Protein 6SXH (pdb70)

Radius of gyration: 32.78 Å; Cα contacts (8 Å, |Δi|>4): 1209; chains: 1; bounding box: 62×81×100 Å

Solvent-accessible surface area: 37654 Å² total; per-residue (Å²): 164,140,82,38,130,130,6,42,82,36,0,72,112,1,49,83,48,32,101,47,22,131,119,48,55,87,103,82,4,67,81,28,12,67,81,0,79,68,49,38,192,158,62,62,72,29,99,90,0,8,20,57,0,0,3,0,0,7,5,6,0,53,104,102,39,64,72,97,2,88,80,17,8,1,4,0,0,5,0,0,11,70,15,58,0,0,12,1,92,35,10,5,26,28,29,11,2,7,0,3,0,0,1,0,7,1,5,52,37,91,6,0,10,1,1,6,23,23,40,65,8,0,71,54,7,42,117,87,3,12,53,0,0,97,6,0,48,4,73,14,1,14,0,18,67,140,39,86,87,93,76,9,108,87,32,5,139,18,30,0,2,1,0,5,7,25,17,0,0,54,0,36,0,95,10,8,67,13,87,68,70,84,111,59,21,16,85,83,22,9,1,0,0,1,25,24,0,0,3,4,1,1,77,54,8,100,47,71,4,84,27,56,20,117,21,92,91,23,64,137,25,20,90,60,2,19,52,2,0,130,85,9,137,129,130,1,6,131,47,28,180,141,38,100,45,18,47,16,33,80,49,0,48,59,84,0,39,87,84,36,62,62,101,71,1,21,55,24,112,16,7,73,19,28,30,23,0,35,23,2,0,68,0,28,79,14,29,102,94,110,80,34,0,43,62,48,127,36,86,6,32,16,17,36,165,195,76,56,166,47,56,108,57,116,40,38,78,29,13,19,1,30,8,0,9,17,38,48,74,20,152,34,72,122,109,103,64,34,48,0,31,4,15,13,16,7,0,0,87,59,15,128,48,18,0,0,1,0,7,16,1,77,104,23,35,52,24,0,87,66,21,16,156,1,54,2,2,93,8,62,37,53,147,99,79,98,42,44,72,67,164,38,86,11,6,64,36,36,104,12,0,2,49,24,0,6,95,25,0,45,130,4,37,178,75,106,15,0,0,1,0,4,2,61,40,75,135,58,0,77,97,0,19,161,28,0,160,159,91,67,25,180,28,97,39,1,31,27,178,91,58,79,145,14,6,105,46,0,35,105,2,0,105,14,70,17,6,4,0,6,11,56,66,5,9,48,39,22,58,5,40,7,1,44,79,71,182,138,15,62,102,72,0,73,110,67,24,0,1,13,0,0,0,2,16,18,18,89,10,115,12,21,0,41,36,17,37,13,32,2,6,59,32,13,12,34,5,25,0,50,1,4,0,0,3,66,3,92,6,1,115,113,60,7,32,145,58,2,86,127,54,67,170,177,128,109,60,105,139,82,89,33,33,152,62,176,65,12,74,164,2,5,78,156,0,5,151,34,0,37,34,101,44,78,94,85,47,113,61,34,41,69,19,8,42,29,61,11,84,13,10,90,74,1,10,104,75,4,40,114,7,14,77,98,158,98,16,60,140,58,0,41,140,23,0,118,46,5,0,114,61,0,0,98,57,17,5,105,58,81,171,86,36,46,166,2,0,37,62,41,0,52,44,14,0,2,36,83,121,44,7,135,17,109,47,44,96,204,53,57,42,105,87,1,20,68,30,0,38,118,29,0,101,182,15,7,57,107,8,67,128,121,89,28,113,115,102,0,35,76,29,0,86,49,4,15,13,93,0,4,44,31,29,16,21,24,10,28,68,16,6,100,42,8,62,126,62,12,61,141,134,75,160,110,161,180,45,65,42,136,54,0,34,108,45,0,139,87,40,37,99,51,8,31,78,51,13,56,43,17,0,0,40,25,0,0,53,72,121

Foldseek 3Di:
DVLVVVLVVLLVLLVVCQVVLVPDDLVVLLCVLVVLLVVCVVDDDLVRCLSVLLNSLLSLCCVVLVDRQDSLLCSQLVQQLVQFAAAAFDFQPPLSSPVRSLLSVLSVVQEAEEADAADVLQVVSCVSCVSRSVSNPWDAAEDHPVDDLVSQLVRQNTSYYYYHLLVVVLLVQVCLLDQFNVVRSHDAQAEYAYEACCCQCPVQVFPKRFDWDFCPVVVVLLQLLQVLLVVDDPQQWDADQVVQAIDGDVVVQVSVCVSVVHDGCLAPVNPPSVQSNRLLNSLQPRADEQPAWHADPLATFGQDPVPRHTDPQDADFQCNRLSNCSNVVGDRDRDIFTLGIDGSLLVQLSYPGHHYYYNDDQVVQVVCCVRRVHHYDHRDGPADFAAAEDEEFEAADLVLLLVVVLVVLVVLLVVQQFEEEEDAAPVVQVVSVVVCVVVPDDAEEFHLPDAPVQQVLQQCRLFRNYYYYYYLNTHPPHANQNNSPDPVRRVVSLVSFTYEEEYAEDDLAVRSVVSSSSNIRHPNTGYYYYYYYYCVGVLNVVFLPDVSVVSNPDDDDDRSHTDDDVVVVVSSVRSSVRSVVVSVVVCVVVVLLSVLVSVLVVVLSVVSVCLNPPPDCVVVLVVLVLVVLVVLLCVPCPVPPHPVVSSVVVVPSQAAEPPQQDDPPPPVQDSVVSSVVSSVSQVVLVVVVCVVPNVVVLRVLLSSLLNVLSSSLVSRLVVVLVSLVVVLVPDDDDPDDSVVVSNVVSVVSSVVSVNRSSSRSNNSSGYDD

B-factor: mean 23.13, std 22.08, range [2.0, 144.06]

InterPro domains:
  IPR000185 Protein translocase subunit SecA [MF_01382] (3-781)
  IPR000185 Protein translocase subunit SecA [PR00906] (61-85)
  IPR000185 Protein translocase subunit SecA [PR00906] (99-113)
  IPR000185 Protein translocase subunit SecA [PR00906] (115-125)
  IPR000185 Protein translocase subunit SecA [PR00906] (168-188)
  IPR000185 Protein translocase subunit SecA [PR00906] (318-340)
  IPR000185 Protein translocase subunit SecA [PR00906] (355-372)
  IPR000185 Protein translocase subunit SecA [PR00906] (392-405)
  IPR000185 Protein translocase subunit SecA [PTHR30612] (14-780)
  IPR000185 Protein translocase subunit SecA [TIGR00963] (26-769)
  IPR001650 Helicase, C-terminal domain-like [PS51194] (401-581)
  IPR001650 Helicase, C-terminal domain-like [SM00490] (442-536)
  IPR011115 SecA DEAD-like, N-terminal [PF07517] (6-381)
  IPR011115 SecA DEAD-like, N-terminal [SM00957] (4-381)
  IPR011116 SecA Wing/Scaffold [PF07516] (574-780)
  IPR011130 SecA, preprotein cross-linking domain [PF01043] (231-337)
  IPR011130 SecA, preprotein cross-linking domain [SM00958] (226-337)
  IPR014001 Helicase superfamily 1/2, ATP-binding domain [PS51192] (87-244)
  IPR014018 SecA motor DEAD [PS51196] (1-576)
  IPR020937 SecA conserved site [PS01312] (479-494)

Nearest PDB structures (foldseek):
  6t4h-assembly1_A  TM=9.938E-01  e=0.000E+00  Clostridioides difficile 630
  3jv2-assembly2_B  TM=8.189E-01  e=4.339E-77  Bacillus subtilis
  5k9t-assembly1_A  TM=7.875E-01  e=6.064E-58  Escherichia coli 55989
  4uaq-assembly1_A  TM=8.003E-01  e=4.250E-53  Mycobacterium tuberculosis H37Rv
  3bxz-assembly1_A  TM=9.152E-01  e=2.012E-39  Escherichia coli

Secondary structure (DSSP, 8-state):
-HHHHHHHHHHHHHHHHHHHHHT--HHHHHHHHHHHHHHHHHT--HHHHHHHHHHHHHHHHHHHHS-PPPHHHHHHHHHHHTTSEEE--TTS-HHHHHHHHHHHHHTTSS--EEEESSHHHHHHHHHHHHHHHHHTT--EEEE-SS--HHHHHHHHHSSEEEEEHHHHHHHHHHHTT-SSGGG-------EEEEETHHIIIIITTT-EEEEEE--SHHHHHHHHHHHHHHT--GGGEEEETTTTEEEE-HHHHHHHHHHTT-S-TTSGGGHHHHHHHHHHHHHHHT--BTTTEEEETTEEEEEPTTTS-EESS---STTHHHHHHHHHT-----PPEEEEEEEHHHHHHTSSEEEEEES--GGGHHHHHHHHS--EEEPPPSS----EEPPPEEESSHHHHHHHHHHHHHHHHHTT--EEEEES-HHHHHHHHHHHHHTT---EEE-SS-HHHHHHHHHTTTSTT-EEEEETTSSTTS---TTTT-HHHHHHHHHTTSEEEEESS--SSHHHHHHHHTTSSGGG--EEEEEEEETTSHHHHHHS-HHHHHHHHSPP-STT--B--HHHHHHHHHHHHHHHHHHHHHHHHHHHHHHHHHHHHHHHHHHHHHHHT-S--HHHHHHHHHHHHHHHIIIIIITTTS-HHHHHHHHHHHTPPTT----SS-SSS-HHHHHHHHHHHHHHHHHHHHHHH-HHHHHHHHHHHHHHHHHHHHHHHHHHHHHHHHHTTS---SSS-HHHHHHHHHHHHHHHHHHHHHHHHHHHHHS--

Sequence (769 aa):
EQEIKKLNVIVDKIDALEDSMKNLSYEELKDMTAIFKNRLKKGETLDDILPEAFAVVREVSKRKLGMRQYRVQLIGGIVIHQGKIAEMKTGEGKTLVEVAPVYLNALTGKGVHVITVNDYLAERDKELMSPVYESLGMTVGVIISNQDPNIRKQQYKCDITYGTNSEFGFDYLRDNMVPDLSHKVQRELNFAIVDEVDSILIDEARTPLIIAGDGDEDLKLYELANSFVKTVKEEDFELDRKDKTIALTASGISKAESFFGITNLTDIKNIELYHHINQALRGHKLMEKDVDYVISNGEVMIVDEFTGRVMDGRRYTDGLHQAIEAKEGVEIKNESKTMATVTYQNFFRLYEKLSGMTGTAKTEEGEFESIYKLNVVQIPTNRPVIRADLHDKVFKTEEEKYSAVVEEIIRIHKTRQPILVGTVSVEKSEKLSKMLKKQGIKHQVLNAKQHDKEAEIISKAGKLDAITIATNMAGRGTDISLGAGDKEEEQEVKDLGGLYVIGTERHESRRIDNQLRGRSGRQGDPGTSRFFVSLEDDVIKLYGGKTIEKLMKRTSSNENTAIESKALTRAIERAQKGVEGKNFEIRKNVLKYDDTINEQRKVIYNERNKVLNDEDIQEDIQKMVKDIIQEAGETYLIGRKRDYYGYFKHLYSTFMPADTLLIPGVDKKSVQEIIDSTYEISKRVYDLKKMMLGIDKVAELEKTVLLKVVDQYWIDHIDAMEQLKQYIGLKSYAQKDPFKEYALEGYDMFEALNKNIREATVQYLYKFN

Structure (mmCIF, N/CA/C/O backbone):
data_6SXH
#
_entry.id   6SXH
#
_cell.length_a   84.99
_cell.length_b   96.85
_cell.length_c   114.74
_cell.angle_alpha   90.00
_cell.angle_beta   90.00
_cell.angle_gamma   90.00
#
_symmetry.space_group_name_H-M   'P 21 21 21'
#
loop_
_entity.id
_entity.type
_entity.pdbx_description
1 polymer 'Protein translocase subunit SecA 2'
2 water water
#
loop_
_atom_site.group_PDB
_atom_site.id
_atom_site.type_symbol
_atom_site.label_atom_id
_atom_site.label_alt_id
_atom_site.label_comp_id
_atom_site.label_asym_id
_atom_site.label_entity_id
_atom_site.label_seq_id
_atom_site.pdbx_PDB_ins_code
_atom_site.Cartn_x
_atom_site.Cartn_y
_atom_site.Cartn_z
_atom_site.occupancy
_atom_site.B_iso_or_equiv
_atom_site.auth_seq_id
_atom_site.auth_comp_id
_atom_site.auth_asym_id
_atom_site.auth_atom_id
_atom_site.pdbx_PDB_model_num
ATOM 1 N N . GLU A 1 18 ? -47.99900 -35.16200 50.88400 1.000 57.75922 1 GLU A N 1
ATOM 2 C CA . GLU A 1 18 ? -48.83100 -36.10000 51.62000 1.000 59.31493 1 GLU A CA 1
ATOM 3 C C . GLU A 1 18 ? -49.56600 -37.09900 50.75800 1.000 57.10543 1 GLU A C 1
ATOM 4 O O . GLU A 1 18 ? -49.24400 -38.28400 50.79000 1.000 54.18358 1 GLU A O 1
ATOM 11 N N . GLN A 1 19 ? -50.57200 -36.62900 50.01600 1.000 50.18315 2 GLN A N 1
ATOM 12 C CA . GLN A 1 19 ? -51.29600 -37.45800 49.06500 1.000 45.02986 2 GLN A CA 1
ATOM 13 C C . GLN A 1 19 ? -50.23000 -37.94500 48.10000 1.000 39.39622 2 GLN A C 1
ATOM 14 O O . GLN A 1 19 ? -50.29800 -39.03800 47.54200 1.000 37.07859 2 GLN A O 1
ATOM 23 N N . GLU A 1 20 ? -49.24700 -37.07600 47.92200 1.000 35.12086 3 GLU A N 1
ATOM 24 C CA . GLU A 1 20 ? -48.05400 -37.27800 47.13600 1.000 34.46911 3 GLU A CA 1
ATOM 25 C C . GLU A 1 20 ? -47.35500 -38.57200 47.61900 1.000 33.65282 3 GLU A C 1
ATOM 26 O O . GLU A 1 20 ? -46.98800 -39.40900 46.79000 1.000 32.97903 3 GLU A O 1
ATOM 33 N N . ILE A 1 21 ? -47.22300 -38.75300 48.96000 1.000 30.05624 4 ILE A N 1
ATOM 34 C CA . ILE A 1 21 ? -46.62000 -39.94300 49.57300 1.000 24.68496 4 ILE A CA 1
ATOM 35 C C . ILE A 1 21 ? -47.54300 -41.16400 49.43500 1.000 24.43350 4 ILE A C 1
ATOM 36 O O . ILE A 1 21 ? -47.07300 -42.27800 49.23700 1.000 25.27295 4 ILE A O 1
ATOM 42 N N . LYS A 1 22 ? -48.83800 -40.96400 49.58400 1.000 24.75918 5 LYS A N 1
ATOM 43 C CA . LYS A 1 22 ? -49.79700 -42.04000 49.41100 1.000 25.15441 5 LYS A CA 1
ATOM 44 C C . LYS A 1 22 ? -49.66700 -42.60400 47.98600 1.000 27.08944 5 LYS A C 1
ATOM 45 O O . LYS A 1 22 ? -49.67500 -43.82000 47.81500 1.000 30.51975 5 LYS A O 1
ATOM 55 N N . LYS A 1 23 ? -49.55600 -41.73000 46.96900 1.000 27.28888 6 LYS A N 1
ATOM 56 C CA . LYS A 1 23 ? -49.39200 -42.19000 45.59700 1.000 23.09762 6 LYS A CA 1
ATOM 57 C C . LYS A 1 23 ? -48.18000 -43.07100 45.47300 1.000 22.28776 6 LYS A C 1
ATOM 58 O O . LYS A 1 23 ? -48.27300 -44.18200 44.95300 1.000 23.69575 6 LYS A O 1
ATOM 68 N N . LEU A 1 24 ? -47.01800 -42.55500 45.93000 1.000 20.76524 7 LEU A N 1
ATOM 69 C CA . LEU A 1 24 ? -45.78500 -43.31000 45.90700 1.000 16.61329 7 LEU A CA 1
ATOM 70 C C . LEU A 1 24 ? -46.00800 -44.64500 46.64400 1.000 18.89774 7 LEU A C 1
ATOM 71 O O . LEU A 1 24 ? -45.56600 -45.70400 46.17500 1.000 19.86303 7 LEU A O 1
ATOM 77 N N . ASN A 1 25 ? -46.70900 -44.61400 47.79300 1.000 20.19361 8 ASN A N 1
ATOM 78 C CA . ASN A 1 25 ? -46.90700 -45.86600 48.49300 1.000 18.44279 8 ASN A CA 1
ATOM 79 C C . ASN A 1 25 ? -47.72000 -46.85200 47.77000 1.000 18.64743 8 ASN A C 1
ATOM 80 O O . ASN A 1 25 ? -47.44600 -48.05500 47.90500 1.000 18.83912 8 ASN A O 1
ATOM 88 N N . VAL A 1 26 ? -48.72700 -46.41400 47.00400 1.000 14.39597 9 VAL A N 1
ATOM 89 C CA . VAL A 1 26 ? -49.47200 -47.43500 46.30000 1.000 13.53169 9 VAL A CA 1
ATOM 90 C C . VAL A 1 26 ? -48.55100 -48.18800 45.27800 1.000 13.04662 9 VAL A C 1
ATOM 91 O O . VAL A 1 26 ? -48.70500 -49.39000 45.10100 1.000 15.98250 9 VAL A O 1
ATOM 96 N N . ILE A 1 27 ? -47.63800 -47.48600 44.61000 1.000 13.86402 10 ILE A N 1
ATOM 97 C CA . ILE A 1 27 ? -46.71100 -48.11500 43.68600 1.000 17.39241 10 ILE A CA 1
ATOM 98 C C . ILE A 1 27 ? -45.84100 -49.13900 44.45400 1.000 22.09069 10 ILE A C 1
ATOM 99 O O . ILE A 1 27 ? -45.64400 -50.25600 43.96500 1.000 22.79618 10 ILE A O 1
ATOM 105 N N . VAL A 1 28 ? -45.30600 -48.74900 45.64100 1.000 20.42587 11 VAL A N 1
ATOM 106 C CA . VAL A 1 28 ? -44.45800 -49.63800 46.46200 1.000 19.30205 11 VAL A CA 1
ATOM 107 C C . VAL A 1 28 ? -45.20000 -50.90700 46.85700 1.000 22.84624 11 VAL A C 1
ATOM 108 O O . VAL A 1 28 ? -44.58800 -51.97200 46.96100 1.000 22.59100 11 VAL A O 1
ATOM 113 N N . ASP A 1 29 ? -46.52400 -50.78800 47.11000 1.000 24.36985 12 ASP A N 1
ATOM 114 C CA . ASP A 1 29 ? -47.35900 -51.93600 47.43300 1.000 24.54018 12 ASP A CA 1
ATOM 115 C C . ASP A 1 29 ? -47.20600 -52.98300 46.30600 1.000 22.71544 12 ASP A C 1
ATOM 116 O O . ASP A 1 29 ? -47.07100 -54.18500 46.55200 1.000 18.35260 12 ASP A O 1
ATOM 122 N N . LYS A 1 30 ? -47.19200 -52.50000 45.05800 1.000 20.70612 13 LYS A N 1
ATOM 123 C CA . LYS A 1 30 ? -47.04700 -53.37300 43.91900 1.000 14.34911 13 LYS A CA 1
ATOM 124 C C . LYS A 1 30 ? -45.73500 -54.06300 43.92000 1.000 15.11368 13 LYS A C 1
ATOM 125 O O . LYS A 1 30 ? -45.67900 -55.24500 43.56900 1.000 18.57559 13 LYS A O 1
ATOM 135 N N . ILE A 1 31 ? -44.66400 -53.36600 44.28500 1.000 15.49267 14 ILE A N 1
ATOM 136 C CA . ILE A 1 31 ? -43.37700 -54.03500 44.33500 1.000 13.59927 14 ILE A CA 1
ATOM 137 C C . ILE A 1 31 ? -43.43700 -55.09700 45.38800 1.000 15.66740 14 ILE A C 1
ATOM 138 O O . ILE A 1 31 ? -43.12900 -56.26400 45.08300 1.000 16.36450 14 ILE A O 1
ATOM 144 N N . ASP A 1 32 ? -43.86200 -54.74900 46.61600 1.000 15.27935 15 ASP A N 1
ATOM 145 C CA . ASP A 1 32 ? -43.94000 -55.78000 47.66300 1.000 15.89801 15 ASP A CA 1
ATOM 146 C C . ASP A 1 32 ? -44.74300 -57.00700 47.24400 1.000 17.69530 15 ASP A C 1
ATOM 147 O O . ASP A 1 32 ? -44.32800 -58.11000 47.60300 1.000 21.45662 15 ASP A O 1
ATOM 153 N N . ALA A 1 33 ? -45.88800 -56.84400 46.51100 1.000 13.78093 16 ALA A N 1
ATOM 154 C CA . ALA A 1 33 ? -46.68800 -57.99300 46.06100 1.000 13.83896 16 ALA A CA 1
ATOM 155 C C . ALA A 1 33 ? -45.86900 -58.93100 45.22100 1.000 15.88976 16 ALA A C 1
ATOM 156 O O . ALA A 1 33 ? -46.04500 -60.14900 45.29700 1.000 17.64460 16 ALA A O 1
ATOM 159 N N . LEU A 1 34 ? -44.96700 -58.36600 44.40700 1.000 18.14840 17 LEU A N 1
ATOM 160 C CA . LEU A 1 34 ? -44.08500 -59.17200 43.57700 1.000 19.48171 17 LEU A CA 1
ATOM 161 C C . LEU A 1 34 ? -42.96400 -59.88300 44.30100 1.000 22.34081 17 LEU A C 1
ATOM 162 O O . LEU A 1 34 ? -42.41700 -60.80600 43.70500 1.000 26.05399 17 LEU A O 1
ATOM 168 N N . GLU A 1 35 ? -42.58700 -59.47200 45.55600 1.000 24.59029 18 GLU A N 1
ATOM 169 C CA . GLU A 1 35 ? -41.43700 -60.11300 46.22700 1.000 23.12936 18 GLU A CA 1
ATOM 170 C C . GLU A 1 35 ? -41.34400 -61.62100 46.24600 1.000 22.37372 18 GLU A C 1
ATOM 171 O O . GLU A 1 35 ? -40.29700 -62.16800 45.92200 1.000 25.45903 18 GLU A O 1
ATOM 178 N N . ASP A 1 36 ? -42.40900 -62.27800 46.66600 1.000 28.08188 19 ASP A N 1
ATOM 179 C CA . ASP A 1 36 ? -42.52000 -63.73000 46.72900 1.000 36.82229 19 ASP A CA 1
ATOM 180 C C . ASP A 1 36 ? -41.98300 -64.41100 45.48700 1.000 37.20432 19 ASP A C 1
ATOM 181 O O . ASP A 1 36 ? -41.11800 -65.28000 45.58600 1.000 38.92029 19 ASP A O 1
ATOM 187 N N . SER A 1 37 ? -42.51400 -64.03200 44.31600 1.000 30.04720 20 SER A N 1
ATOM 188 C CA . SER A 1 37 ? -42.06100 -64.59300 43.06100 1.000 20.18891 20 SER A CA 1
ATOM 189 C C . SER A 1 37 ? -40.54800 -64.30000 42.80200 1.000 18.60232 20 SER A C 1
ATOM 190 O O . SER A 1 37 ? -39.86700 -65.18700 42.30100 1.000 18.83471 20 SER A O 1
ATOM 195 N N . MET A 1 38 ? -40.04200 -63.08900 43.08700 1.000 15.39905 21 MET A N 1
ATOM 196 C CA . MET A 1 38 ? -38.61600 -62.92800 42.83600 1.000 20.41924 21 MET A CA 1
ATOM 197 C C . MET A 1 38 ? -37.85200 -63.83700 43.73500 1.000 20.74179 21 MET A C 1
ATOM 198 O O . MET A 1 38 ? -36.89500 -64.47100 43.29500 1.000 21.39536 21 MET A O 1
ATOM 204 N N . LYS A 1 39 ? -38.32600 -63.95500 44.97000 1.000 24.79507 22 LYS A N 1
ATOM 205 C CA . LYS A 1 39 ? -37.69900 -64.83100 45.94800 1.000 33.74984 22 LYS A CA 1
ATOM 206 C C . LYS A 1 39 ? -37.41400 -66.23200 45.36400 1.000 32.60468 22 LYS A C 1
ATOM 207 O O . LYS A 1 39 ? -36.33800 -66.77500 45.61800 1.000 29.48520 22 LYS A O 1
ATOM 217 N N . ASN A 1 40 ? -38.35400 -66.81700 44.58300 1.000 30.83919 23 ASN A N 1
ATOM 218 C CA . ASN A 1 40 ? -38.03500 -68.14100 44.04600 1.000 32.74656 23 ASN A CA 1
ATOM 219 C C . ASN A 1 40 ? -37.51000 -68.21800 42.63200 1.000 34.54324 23 ASN A C 1
ATOM 220 O O . ASN A 1 40 ? -37.79500 -69.20100 41.94400 1.000 36.58784 23 ASN A O 1
ATOM 228 N N . LEU A 1 41 ? -36.74900 -67.21300 42.17500 1.000 30.03487 24 LEU A N 1
ATOM 229 C CA . LEU A 1 41 ? -36.15200 -67.31400 40.84900 1.000 24.82537 24 LEU A CA 1
ATOM 230 C C . LEU A 1 41 ? -34.63100 -67.57400 41.01700 1.000 25.66289 24 LEU A C 1
ATOM 231 O O . LEU A 1 41 ? -34.06800 -67.23800 42.05500 1.000 23.96326 24 LEU A O 1
ATOM 237 N N . SER A 1 42 ? -33.98000 -68.15700 40.02400 1.000 25.20020 25 SER A N 1
ATOM 238 C CA . SER A 1 42 ? -32.53900 -68.35400 40.15100 1.000 26.13727 25 SER A CA 1
ATOM 239 C C . SER A 1 42 ? -31.86900 -67.10300 39.72400 1.000 23.51111 25 SER A C 1
ATOM 240 O O . SER A 1 42 ? -32.50500 -66.14800 39.27800 1.000 21.77956 25 SER A O 1
ATOM 245 N N . TYR A 1 43 ? -30.57500 -67.13700 39.80800 1.000 18.73676 26 TYR A N 1
ATOM 246 C CA . TYR A 1 43 ? -29.73500 -66.04800 39.41500 1.000 12.64300 26 TYR A CA 1
ATOM 247 C C . TYR A 1 43 ? -29.90900 -65.78100 37.94800 1.000 14.30282 26 TYR A C 1
ATOM 248 O O . TYR A 1 43 ? -30.10400 -64.64600 37.56500 1.000 16.97409 26 TYR A O 1
ATOM 259 N N . GLU A 1 44 ? -29.81400 -66.84900 37.08700 1.000 17.41645 27 GLU A N 1
ATOM 260 C CA . GLU A 1 44 ? -30.03500 -66.70900 35.67100 1.000 12.67239 27 GLU A CA 1
ATOM 261 C C . GLU A 1 44 ? -31.46800 -66.25200 35.36800 1.000 15.54480 27 GLU A C 1
ATOM 262 O O . GLU A 1 44 ? -31.70100 -65.55500 34.38800 1.000 13.59973 27 GLU A O 1
ATOM 269 N N . GLU A 1 45 ? -32.42800 -66.61800 36.18600 1.000 15.83577 28 GLU A N 1
ATOM 270 C CA . GLU A 1 45 ? -33.77200 -66.14500 35.84300 1.000 17.12473 28 GLU A CA 1
ATOM 271 C C . GLU A 1 45 ? -33.84000 -64.64400 36.05700 1.000 17.39239 28 GLU A C 1
ATOM 272 O O . GLU A 1 45 ? -34.32200 -63.89900 35.21500 1.000 19.46046 28 GLU A O 1
ATOM 279 N N . LEU A 1 46 ? -33.31200 -64.20200 37.17800 1.000 19.00583 29 LEU A N 1
ATOM 280 C CA . LEU A 1 46 ? -33.27700 -62.79000 37.47800 1.000 19.57270 29 LEU A CA 1
ATOM 281 C C . LEU A 1 46 ? -32.56900 -62.04100 36.34800 1.000 18.77491 29 LEU A C 1
ATOM 282 O O . LEU A 1 46 ? -33.08300 -61.04400 35.84500 1.000 17.44396 29 LEU A O 1
ATOM 288 N N . LYS A 1 47 ? -31.40500 -62.55900 35.92400 1.000 18.84918 30 LYS A N 1
ATOM 289 C CA . LYS A 1 47 ? -30.64400 -61.92500 34.87900 1.000 20.52578 30 LYS A CA 1
ATOM 290 C C . LYS A 1 47 ? -31.37900 -61.95900 33.52600 1.000 26.33496 30 LYS A C 1
ATOM 291 O O . LYS A 1 47 ? -31.29000 -61.00500 32.74900 1.000 31.38499 30 LYS A O 1
ATOM 301 N N . ASP A 1 48 ? -32.12400 -63.02200 33.25600 1.000 28.66039 31 ASP A N 1
ATOM 302 C CA . ASP A 1 48 ? -32.90900 -63.10200 32.03100 1.000 29.17840 31 ASP A CA 1
ATOM 303 C C . ASP A 1 48 ? -33.99700 -61.99600 31.95200 1.000 30.06573 31 ASP A C 1
ATOM 304 O O . ASP A 1 48 ? -34.55200 -61.75500 30.87300 1.000 29.80908 31 ASP A O 1
ATOM 310 N N . MET A 1 49 ? -34.29800 -61.31900 33.09500 1.000 28.87741 32 MET A N 1
ATOM 311 C CA . MET A 1 49 ? -35.30500 -60.25300 33.11300 1.000 25.57471 32 MET A CA 1
ATOM 312 C C . MET A 1 49 ? -34.92700 -58.99300 32.34200 1.000 25.38659 32 MET A C 1
ATOM 313 O O . MET A 1 49 ? -35.83600 -58.25400 31.95800 1.000 24.18929 32 MET A O 1
ATOM 319 N N . THR A 1 50 ? -33.61000 -58.71800 32.11900 1.000 19.60795 33 THR A N 1
ATOM 320 C CA . THR A 1 50 ? -33.27500 -57.56000 31.32400 1.000 16.04290 33 THR A CA 1
ATOM 321 C C . THR A 1 50 ? -33.82500 -57.74600 29.91300 1.000 19.27746 33 THR A C 1
ATOM 322 O O . THR A 1 50 ? -34.40100 -56.80500 29.36700 1.000 19.31991 33 THR A O 1
ATOM 328 N N . ALA A 1 51 ? -33.66500 -58.96600 29.31200 1.000 20.20110 34 ALA A N 1
ATOM 329 C CA . ALA A 1 51 ? -34.20100 -59.16700 27.97200 1.000 22.48260 34 ALA A CA 1
ATOM 330 C C . ALA A 1 51 ? -35.74100 -59.15000 27.95900 1.000 23.94814 34 ALA A C 1
ATOM 331 O O . ALA A 1 51 ? -36.34100 -58.58400 27.04700 1.000 24.90382 34 ALA A O 1
ATOM 334 N N . ILE A 1 52 ? -36.38200 -59.73700 28.96400 1.000 23.57499 35 ILE A N 1
ATOM 335 C CA . ILE A 1 52 ? -37.83200 -59.69200 28.97900 1.000 27.95745 35 ILE A CA 1
ATOM 336 C C . ILE A 1 52 ? -38.31300 -58.22800 29.04900 1.000 30.80908 35 ILE A C 1
ATOM 337 O O . ILE A 1 52 ? -39.30700 -57.88500 28.39700 1.000 31.83090 35 ILE A O 1
ATOM 343 N N . PHE A 1 53 ? -37.60100 -57.36700 29.82200 1.000 28.76959 36 PHE A N 1
ATOM 344 C CA . PHE A 1 53 ? -37.98800 -55.97000 29.92100 1.000 27.12502 36 PHE A CA 1
ATOM 345 C C . PHE A 1 53 ? -37.83300 -55.23200 28.56800 1.000 26.30645 36 PHE A C 1
ATOM 346 O O . PHE A 1 53 ? -38.77300 -54.55600 28.17800 1.000 26.60889 36 PHE A O 1
ATOM 355 N N . LYS A 1 54 ? -36.68100 -55.36400 27.85900 1.000 21.24952 37 LYS A N 1
ATOM 356 C CA . LYS A 1 54 ? -36.48300 -54.69300 26.57600 1.000 19.64412 37 LYS A CA 1
ATOM 357 C C . LYS A 1 54 ? -37.43800 -55.10400 25.50900 1.000 21.20876 37 LYS A C 1
ATOM 358 O O . LYS A 1 54 ? -37.96000 -54.24400 24.81100 1.000 26.18455 37 LYS A O 1
ATOM 368 N N . ASN A 1 55 ? -37.66100 -56.40400 25.34900 1.000 25.16292 38 ASN A N 1
ATOM 369 C CA . ASN A 1 55 ? -38.59700 -56.89800 24.35700 1.000 26.70274 38 ASN A CA 1
ATOM 370 C C . ASN A 1 55 ? -39.97300 -56.32900 24.63800 1.000 26.86715 38 ASN A C 1
ATOM 371 O O . ASN A 1 55 ? -40.66800 -55.91800 23.70700 1.000 25.55849 38 ASN A O 1
ATOM 379 N N . ARG A 1 56 ? -40.37900 -56.29300 25.90700 1.000 21.92130 39 ARG A N 1
ATOM 380 C CA . ARG A 1 56 ? -41.69900 -55.72900 26.16400 1.000 16.12101 39 ARG A CA 1
ATOM 381 C C . ARG A 1 56 ? -41.68100 -54.26800 25.90100 1.000 17.78257 39 ARG A C 1
ATOM 382 O O . ARG A 1 56 ? -42.71100 -53.71600 25.50400 1.000 20.05590 39 ARG A O 1
ATOM 396 N N . LEU A 1 57 ? -40.53200 -53.60100 26.12300 1.000 16.87930 40 LEU A N 1
ATOM 397 C CA . LEU A 1 57 ? -40.51400 -52.17400 25.83500 1.000 19.66830 40 LEU A CA 1
ATOM 398 C C . LEU A 1 57 ? -40.66500 -51.90600 24.33000 1.000 22.33720 40 LEU A C 1
ATOM 399 O O . LEU A 1 57 ? -41.23400 -50.88600 23.95700 1.000 26.26007 40 LEU A O 1
ATOM 405 N N . LYS A 1 58 ? -40.15700 -52.81600 23.47500 1.000 23.85086 41 LYS A N 1
ATOM 406 C CA . LYS A 1 58 ? -40.27600 -52.69600 22.02600 1.000 27.02323 41 LYS A CA 1
ATOM 407 C C . LYS A 1 58 ? -41.74200 -52.91800 21.58800 1.000 31.45834 41 LYS A C 1
ATOM 408 O O . LYS A 1 58 ? -42.18300 -52.37700 20.57600 1.000 32.74839 41 LYS A O 1
ATOM 418 N N . LYS A 1 59 ? -42.47100 -53.73700 22.36400 1.000 35.09857 42 LYS A N 1
ATOM 419 C CA . LYS A 1 59 ? -43.85100 -54.10800 22.10200 1.000 36.12506 42 LYS A CA 1
ATOM 420 C C . LYS A 1 59 ? -44.90400 -53.10600 22.52900 1.000 37.68351 42 LYS A C 1
ATOM 421 O O . LYS A 1 59 ? -46.03300 -53.19900 22.05100 1.000 38.32184 42 LYS A O 1
ATOM 431 N N . GLY A 1 60 ? -44.59300 -52.17000 23.42700 1.000 37.14370 43 GLY A N 1
ATOM 432 C CA . GLY A 1 60 ? -45.63400 -51.21200 23.78500 1.000 33.72078 43 GLY A CA 1
ATOM 433 C C . GLY A 1 60 ? -45.64300 -50.62100 25.17000 1.000 30.80567 43 GLY A C 1
ATOM 434 O O . GLY A 1 60 ? -46.09400 -49.49000 25.37500 1.000 33.24361 43 GLY A O 1
ATOM 436 N N . GLU A 1 61 ? -45.17800 -51.38600 26.13100 1.000 29.39322 44 GLU A N 1
ATOM 437 C CA . GLU A 1 61 ? -45.12100 -50.89400 27.49000 1.000 31.26731 44 GLU A CA 1
ATOM 438 C C . GLU A 1 61 ? -44.06800 -49.81500 27.66100 1.000 33.55399 44 GLU A C 1
ATOM 439 O O . GLU A 1 61 ? -43.03100 -49.84200 26.98900 1.000 31.40102 44 GLU A O 1
ATOM 446 N N . THR A 1 62 ? -44.35100 -48.86700 28.56100 1.000 34.79465 45 THR A N 1
ATOM 447 C CA . THR A 1 62 ? -43.43900 -47.77500 28.88100 1.000 35.42369 45 THR A CA 1
ATOM 448 C C . THR A 1 62 ? -42.67900 -48.10400 30.14700 1.000 32.65876 45 THR A C 1
ATOM 449 O O . THR A 1 62 ? -43.04300 -49.05800 30.84900 1.000 26.44211 45 THR A O 1
ATOM 455 N N . LEU A 1 63 ? -41.62900 -47.31800 30.46800 1.000 27.58638 46 LEU A N 1
ATOM 456 C CA . LEU A 1 63 ? -40.91900 -47.60900 31.69500 1.000 22.99922 46 LEU A CA 1
ATOM 457 C C . LEU A 1 63 ? -41.84300 -47.59900 32.92000 1.000 26.93713 46 LEU A C 1
ATOM 458 O O . LEU A 1 63 ? -41.64600 -48.40000 33.83800 1.000 30.29927 46 LEU A O 1
ATOM 464 N N . ASP A 1 64 ? -42.83400 -46.69500 32.92900 1.000 26.68118 47 ASP A N 1
ATOM 465 C CA . ASP A 1 64 ? -43.80400 -46.57600 34.00800 1.000 33.19239 47 ASP A CA 1
ATOM 466 C C . ASP A 1 64 ? -44.60800 -47.83200 34.23800 1.000 31.64788 47 ASP A C 1
ATOM 467 O O . ASP A 1 64 ? -44.89600 -48.18300 35.37700 1.000 34.02065 47 ASP A O 1
ATOM 473 N N . ASP A 1 65 ? -44.98100 -48.48700 33.15300 1.000 29.51802 48 ASP A N 1
ATOM 474 C CA . ASP A 1 65 ? -45.72000 -49.72900 33.17500 1.000 27.41451 48 ASP A CA 1
ATOM 475 C C . ASP A 1 65 ? -44.84600 -50.86300 33.76600 1.000 20.26245 48 ASP A C 1
ATOM 476 O O . ASP A 1 65 ? -45.35400 -51.68900 34.50400 1.000 13.66300 48 ASP A O 1
ATOM 482 N N . ILE A 1 66 ? -43.54300 -50.91000 33.41700 1.000 19.24035 49 ILE A N 1
ATOM 483 C CA . ILE A 1 66 ? -42.67000 -51.98100 33.91100 1.000 17.76857 49 ILE A CA 1
ATOM 484 C C . ILE A 1 66 ? -41.92800 -51.76800 35.22900 1.000 18.12899 49 ILE A C 1
ATOM 485 O O . ILE A 1 66 ? -41.38900 -52.73900 35.77100 1.000 22.43775 49 ILE A O 1
ATOM 491 N N . LEU A 1 67 ? -41.88100 -50.54700 35.74800 1.000 20.35133 50 LEU A N 1
ATOM 492 C CA . LEU A 1 67 ? -41.19200 -50.20300 37.00000 1.000 21.14139 50 LEU A CA 1
ATOM 493 C C . LEU A 1 67 ? -41.53300 -51.07100 38.20600 1.000 16.95381 50 LEU A C 1
ATOM 494 O O . LEU A 1 67 ? -40.61500 -51.41700 38.93300 1.000 15.95905 50 LEU A O 1
ATOM 500 N N . PRO A 1 68 ? -42.79600 -51.43700 38.46200 1.000 12.20290 51 PRO A N 1
ATOM 501 C CA . PRO A 1 68 ? -42.93300 -52.25500 39.65500 1.000 11.11555 51 PRO A CA 1
ATOM 502 C C . PRO A 1 68 ? -42.12900 -53.54500 39.59900 1.000 14.40977 51 PRO A C 1
ATOM 503 O O . PRO A 1 68 ? -41.29600 -53.78300 40.48800 1.000 13.15163 51 PRO A O 1
ATOM 507 N N . GLU A 1 69 ? -42.37900 -54.37800 38.56700 1.000 15.19766 52 GLU A N 1
ATOM 508 C CA . GLU A 1 69 ? -41.66700 -55.62800 38.34000 1.000 14.72392 52 GLU A CA 1
ATOM 509 C C . GLU A 1 69 ? -40.13100 -55.39200 38.24200 1.000 18.33576 52 GLU A C 1
ATOM 510 O O . GLU A 1 69 ? -39.34800 -56.21300 38.71400 1.000 23.21031 52 GLU A O 1
ATOM 517 N N . ALA A 1 70 ? -39.71200 -54.31700 37.60700 1.000 17.01823 53 ALA A N 1
ATOM 518 C CA . ALA A 1 70 ? -38.27200 -54.06700 37.45700 1.000 16.01439 53 ALA A CA 1
ATOM 519 C C . ALA A 1 70 ? -37.63000 -53.67700 38.79500 1.000 16.14394 53 ALA A C 1
ATOM 520 O O . ALA A 1 70 ? -36.42500 -53.94400 38.99600 1.000 13.37705 53 ALA A O 1
ATOM 523 N N . PHE A 1 71 ? -38.40900 -53.02500 39.69700 1.000 13.90660 54 PHE A N 1
ATOM 524 C CA . PHE A 1 71 ? -37.86600 -52.66300 41.00800 1.000 19.02180 54 PHE A CA 1
ATOM 525 C C . PHE A 1 71 ? -37.82100 -53.91400 41.87800 1.000 17.62104 54 PHE A C 1
ATOM 526 O O . PHE A 1 71 ? -36.84900 -54.15900 42.59200 1.000 14.28132 54 PHE A O 1
ATOM 535 N N . ALA A 1 72 ? -38.89400 -54.66900 41.82900 1.000 13.87386 55 ALA A N 1
ATOM 536 C CA . ALA A 1 72 ? -38.93600 -55.97000 42.45500 1.000 14.88069 55 ALA A CA 1
ATOM 537 C C . ALA A 1 72 ? -37.63600 -56.80300 42.00800 1.000 17.15026 55 ALA A C 1
ATOM 538 O O . ALA A 1 72 ? -36.97800 -57.39600 42.86900 1.000 16.20791 55 ALA A O 1
ATOM 541 N N . VAL A 1 73 ? -37.28900 -56.86900 40.69100 1.000 14.82670 56 VAL A N 1
ATOM 542 C CA . VAL A 1 73 ? -36.03900 -57.59300 40.26200 1.000 11.90791 56 VAL A CA 1
ATOM 543 C C . VAL A 1 73 ? -34.81300 -57.01300 40.97100 1.000 10.44446 56 VAL A C 1
ATOM 544 O O . VAL A 1 73 ? -33.98900 -57.77600 41.46800 1.000 15.99188 56 VAL A O 1
ATOM 549 N N . VAL A 1 74 ? -34.68800 -55.68200 41.02500 1.000 10.74185 57 VAL A N 1
ATOM 550 C CA . VAL A 1 74 ? -33.55700 -55.01700 41.66500 1.000 10.61771 57 VAL A CA 1
ATOM 551 C C . VAL A 1 74 ? -33.48800 -55.19800 43.19500 1.000 14.29425 57 VAL A C 1
ATOM 552 O O . VAL A 1 74 ? -32.38600 -55.33600 43.72700 1.000 12.83681 57 VAL A O 1
ATOM 557 N N . ARG A 1 75 ? -34.64300 -55.17400 43.91500 1.000 14.04854 58 ARG A N 1
ATOM 558 C CA . ARG A 1 75 ? -34.59700 -55.40600 45.34500 1.000 16.07421 58 ARG A CA 1
ATOM 559 C C . ARG A 1 75 ? -34.00900 -56.79200 45.62700 1.000 15.56857 58 ARG A C 1
ATOM 560 O O . ARG A 1 75 ? -33.14900 -56.97200 46.49300 1.000 10.22359 58 ARG A O 1
ATOM 574 N N . GLU A 1 76 ? -34.55700 -57.77700 44.89500 1.000 14.74550 59 GLU A N 1
ATOM 575 C CA . GLU A 1 76 ? -34.10400 -59.13700 45.01200 1.000 13.98948 59 GLU A CA 1
ATOM 576 C C . GLU A 1 76 ? -32.62300 -59.33000 44.70600 1.000 15.17494 59 GLU A C 1
ATOM 577 O O . GLU A 1 76 ? -31.89200 -59.85600 45.54200 1.000 16.98798 59 GLU A O 1
ATOM 584 N N . VAL A 1 77 ? -32.17600 -58.92100 43.52400 1.000 14.23120 60 VAL A N 1
ATOM 585 C CA . VAL A 1 77 ? -30.76300 -59.08100 43.25600 1.000 16.58980 60 VAL A CA 1
ATOM 586 C C . VAL A 1 77 ? -30.05400 -58.28000 44.35500 1.000 17.77204 60 VAL A C 1
ATOM 587 O O . VAL A 1 77 ? -28.97100 -58.66800 44.78700 1.000 19.10571 60 VAL A O 1
ATOM 592 N N . SER A 1 78 ? -30.66000 -57.16400 44.79900 1.000 15.28599 61 SER A N 1
ATOM 593 C CA . SER A 1 78 ? -29.97200 -56.35900 45.79200 1.000 13.37490 61 SER A CA 1
ATOM 594 C C . SER A 1 78 ? -29.75700 -57.09100 47.10300 1.000 12.72518 61 SER A C 1
ATOM 595 O O . SER A 1 78 ? -28.65200 -57.07900 47.65200 1.000 9.44078 61 SER A O 1
ATOM 600 N N . LYS A 1 79 ? -30.81400 -57.74700 47.56500 1.000 12.49972 62 LYS A N 1
ATOM 601 C CA . LYS A 1 79 ? -30.79700 -58.56900 48.76600 1.000 13.93709 62 LYS A CA 1
ATOM 602 C C . LYS A 1 79 ? -29.71400 -59.58800 48.69900 1.000 14.11661 62 LYS A C 1
ATOM 603 O O . LYS A 1 79 ? -28.86800 -59.61800 49.58100 1.000 13.22908 62 LYS A O 1
ATOM 613 N N . ARG A 1 80 ? -29.71400 -60.41900 47.63700 1.000 15.64097 63 ARG A N 1
ATOM 614 C CA . ARG A 1 80 ? -28.72900 -61.48700 47.52900 1.000 16.35362 63 ARG A CA 1
ATOM 615 C C . ARG A 1 80 ? -27.29500 -61.05000 47.31800 1.000 17.81072 63 ARG A C 1
ATOM 616 O O . ARG A 1 80 ? -26.39700 -61.64000 47.92900 1.000 16.33904 63 ARG A O 1
ATOM 630 N N . LYS A 1 81 ? -27.05600 -60.03300 46.43700 1.000 16.99443 64 LYS A N 1
ATOM 631 C CA . LYS A 1 81 ? -25.69400 -59.60100 46.13800 1.000 11.99957 64 LYS A CA 1
ATOM 632 C C . LYS A 1 81 ? -25.06300 -58.56900 47.02700 1.000 17.54104 64 LYS A C 1
ATOM 633 O O . LYS A 1 81 ? -23.84200 -58.51500 47.12200 1.000 18.90145 64 LYS A O 1
ATOM 643 N N . LEU A 1 82 ? -25.86600 -57.71200 47.64200 1.000 17.20895 65 LEU A N 1
ATOM 644 C CA . LEU A 1 82 ? -25.28800 -56.73400 48.54400 1.000 16.47504 65 LEU A CA 1
ATOM 645 C C . LEU A 1 82 ? -25.69200 -57.10100 49.97100 1.000 17.25771 65 LEU A C 1
ATOM 646 O O . LEU A 1 82 ? -25.05400 -56.66700 50.93600 1.000 16.44178 65 LEU A O 1
ATOM 652 N N . GLY A 1 83 ? -26.74100 -57.95300 50.06900 1.000 17.63622 66 GLY A N 1
ATOM 653 C CA . GLY A 1 83 ? -27.32600 -58.29100 51.34600 1.000 16.36197 66 GLY A CA 1
ATOM 654 C C . GLY A 1 83 ? -28.02600 -57.02400 51.80100 1.000 16.15681 66 GLY A C 1
ATOM 655 O O . GLY A 1 83 ? -28.10100 -56.74800 53.00000 1.000 16.55009 66 GLY A O 1
ATOM 657 N N . MET A 1 84 ? -28.50800 -56.21300 50.84200 1.000 13.47311 67 MET A N 1
ATOM 658 C CA . MET A 1 84 ? -29.22600 -55.00400 51.21800 1.000 16.38739 67 MET A CA 1
ATOM 659 C C . MET A 1 84 ? -30.57600 -54.94900 50.55900 1.000 19.95646 67 MET A C 1
ATOM 660 O O . MET A 1 84 ? -30.71400 -54.42100 49.46700 1.000 23.89410 67 MET A O 1
ATOM 666 N N . ARG A 1 85 ? -31.57400 -55.55800 51.19200 1.000 21.07660 68 ARG A N 1
ATOM 667 C CA . ARG A 1 85 ? -32.92400 -55.49500 50.67200 1.000 17.72690 68 ARG A CA 1
ATOM 668 C C . ARG A 1 85 ? -33.45700 -54.06600 50.88000 1.000 16.86898 68 ARG A C 1
ATOM 669 O O . ARG A 1 85 ? -33.46200 -53.58100 52.00900 1.000 19.02759 68 ARG A O 1
ATOM 683 N N . GLN A 1 86 ? -33.87300 -53.37100 49.79900 1.000 16.83300 69 GLN A N 1
ATOM 684 C CA . GLN A 1 86 ? -34.34500 -51.97700 49.90200 1.000 14.88572 69 GLN A CA 1
ATOM 685 C C . GLN A 1 86 ? -35.57400 -51.88300 50.81100 1.000 17.82025 69 GLN A C 1
ATOM 686 O O . GLN A 1 86 ? -36.39600 -52.79400 50.83800 1.000 18.59794 69 GLN A O 1
ATOM 695 N N . TYR A 1 87 ? -35.70600 -50.75500 51.52700 1.000 19.90957 70 TYR A N 1
ATOM 696 C CA . TYR A 1 87 ? -36.84200 -50.54100 52.39700 1.000 20.05104 70 TYR A CA 1
ATOM 697 C C . TYR A 1 87 ? -37.85700 -49.83700 51.60600 1.000 18.74236 70 TYR A C 1
ATOM 698 O O . TYR A 1 87 ? -37.52100 -49.29300 50.55400 1.000 21.77256 70 TYR A O 1
ATOM 709 N N . ARG A 1 88 ? -39.06500 -49.80900 52.08800 1.000 12.67823 71 ARG A N 1
ATOM 710 C CA . ARG A 1 88 ? -40.07500 -49.07300 51.39900 1.000 15.50992 71 ARG A CA 1
ATOM 711 C C . ARG A 1 88 ? -39.57500 -47.66600 51.05000 1.000 16.83095 71 ARG A C 1
ATOM 712 O O . ARG A 1 88 ? -39.67300 -47.26700 49.89500 1.000 13.57350 71 ARG A O 1
ATOM 726 N N . VAL A 1 89 ? -39.03100 -46.90200 52.06500 1.000 15.84540 72 VAL A N 1
ATOM 727 C CA . VAL A 1 89 ? -38.58200 -45.54100 51.77200 1.000 14.24530 72 VAL A CA 1
ATOM 728 C C . VAL A 1 89 ? -37.39700 -45.54200 50.74600 1.000 13.46466 72 VAL A C 1
ATOM 729 O O . VAL A 1 89 ? -37.15800 -44.53900 50.07700 1.000 12.85068 72 VAL A O 1
ATOM 734 N N . GLN A 1 90 ? -36.69100 -46.63600 50.61100 1.000 11.93993 73 GLN A N 1
ATOM 735 C CA . GLN A 1 90 ? -35.68000 -46.60100 49.57200 1.000 19.20421 73 GLN A CA 1
ATOM 736 C C . GLN A 1 90 ? -36.33400 -46.77400 48.17800 1.000 19.94549 73 GLN A C 1
ATOM 737 O O . GLN A 1 90 ? -35.85100 -46.20500 47.19100 1.000 19.62654 73 GLN A O 1
ATOM 746 N N . LEU A 1 91 ? -37.42200 -47.55900 48.10300 1.000 18.99809 74 LEU A N 1
ATOM 747 C CA . LEU A 1 91 ? -38.09100 -47.74100 46.83400 1.000 19.53692 74 LEU A CA 1
ATOM 748 C C . LEU A 1 91 ? -38.80900 -46.44000 46.45300 1.000 21.11693 74 LEU A C 1
ATOM 749 O O . LEU A 1 91 ? -38.81600 -46.08700 45.27500 1.000 24.66000 74 LEU A O 1
ATOM 755 N N . ILE A 1 92 ? -39.40400 -45.73100 47.44000 1.000 20.79185 75 ILE A N 1
ATOM 756 C CA . ILE A 1 92 ? -40.08400 -44.44600 47.20700 1.000 19.34340 75 ILE A CA 1
ATOM 757 C C . ILE A 1 92 ? -39.08100 -43.44000 46.60400 1.000 14.85218 75 ILE A C 1
ATOM 758 O O . ILE A 1 92 ? -39.40100 -42.80300 45.59900 1.000 13.74206 75 ILE A O 1
ATOM 764 N N . GLY A 1 93 ? -37.90100 -43.28100 47.23700 1.000 10.39418 76 GLY A N 1
ATOM 765 C CA . GLY A 1 93 ? -36.86800 -42.41300 46.68500 1.000 9.86186 76 GLY A CA 1
ATOM 766 C C . GLY A 1 93 ? -36.58000 -42.76500 45.23300 1.000 9.50082 76 GLY A C 1
ATOM 767 O O . GLY A 1 93 ? -36.54200 -41.88600 44.37300 1.000 9.88238 76 GLY A O 1
ATOM 769 N N . GLY A 1 94 ? -36.42400 -44.06100 44.95800 1.000 10.10652 77 GLY A N 1
ATOM 770 C CA . GLY A 1 94 ? -36.15300 -44.54000 43.61100 1.000 14.59426 77 GLY A CA 1
ATOM 771 C C . GLY A 1 94 ? -37.18600 -44.18300 42.55400 1.000 16.30341 77 GLY A C 1
ATOM 772 O O . GLY A 1 94 ? -36.83100 -43.87300 41.41400 1.000 12.34646 77 GLY A O 1
ATOM 774 N N . ILE A 1 95 ? -38.48500 -44.22900 42.94700 1.000 12.34602 78 ILE A N 1
ATOM 775 C CA . ILE A 1 95 ? -39.55700 -43.86600 42.06300 1.000 10.20589 78 ILE A CA 1
ATOM 776 C C . ILE A 1 95 ? -39.49400 -42.37200 41.79200 1.000 14.19641 78 ILE A C 1
ATOM 777 O O . ILE A 1 95 ? -39.68700 -41.93800 40.64200 1.000 18.11258 78 ILE A O 1
ATOM 783 N N . VAL A 1 96 ? -39.27700 -41.57300 42.83900 1.000 13.36497 79 VAL A N 1
ATOM 784 C CA . VAL A 1 96 ? -39.16500 -40.10700 42.69600 1.000 14.12376 79 VAL A CA 1
ATOM 785 C C . VAL A 1 96 ? -38.06500 -39.75700 41.69000 1.000 12.77044 79 VAL A C 1
ATOM 786 O O . VAL A 1 96 ? -38.30300 -39.00800 40.76100 1.000 14.10377 79 VAL A O 1
ATOM 791 N N . ILE A 1 97 ? -36.85800 -40.29700 41.90700 1.000 13.18620 80 ILE A N 1
ATOM 792 C CA . ILE A 1 97 ? -35.74600 -40.10300 41.01800 1.000 14.21838 80 ILE A CA 1
ATOM 793 C C . ILE A 1 97 ? -36.15600 -40.50200 39.60700 1.000 17.69109 80 ILE A C 1
ATOM 794 O O . ILE A 1 97 ? -35.77300 -39.82800 38.64900 1.000 18.79648 80 ILE A O 1
ATOM 800 N N . HIS A 1 98 ? -36.92300 -41.60300 39.47800 1.000 20.29549 81 HIS A N 1
ATOM 801 C CA . HIS A 1 98 ? -37.36500 -42.02900 38.16200 1.000 26.47467 81 HIS A CA 1
ATOM 802 C C . HIS A 1 98 ? -38.17200 -40.93000 37.49100 1.000 25.83259 81 HIS A C 1
ATOM 803 O O . HIS A 1 98 ? -38.06500 -40.72500 36.28900 1.000 26.08643 81 HIS A O 1
ATOM 813 N N . GLN A 1 99 ? -38.96800 -40.22900 38.28200 1.000 23.83954 82 GLN A N 1
ATOM 814 C CA . GLN A 1 99 ? -39.81800 -39.14500 37.82900 1.000 16.86409 82 GLN A CA 1
ATOM 815 C C . GLN A 1 99 ? -39.06900 -37.93600 37.38900 1.000 17.14659 82 GLN A C 1
ATOM 816 O O . GLN A 1 99 ? -39.67700 -36.97000 36.94100 1.000 20.75733 82 GLN A O 1
ATOM 825 N N . GLY A 1 100 ? -37.74800 -37.94600 37.51800 1.000 17.77405 83 GLY A N 1
ATOM 826 C CA . GLY A 1 100 ? -37.00200 -36.78800 37.09400 1.000 13.38207 83 GLY A CA 1
ATOM 827 C C . GLY A 1 100 ? -37.20300 -35.66100 38.08500 1.000 15.52778 83 GLY A C 1
ATOM 828 O O . GLY A 1 100 ? -37.49100 -34.52400 37.70800 1.000 16.64298 83 GLY A O 1
ATOM 830 N N . LYS A 1 101 ? -36.96800 -35.98600 39.37000 1.000 13.14925 84 LYS A N 1
ATOM 831 C CA . LYS A 1 101 ? -37.10100 -35.05900 40.48400 1.000 10.58271 84 LYS A CA 1
ATOM 832 C C . LYS A 1 101 ? -35.94600 -35.23600 41.41100 1.000 14.61038 84 LYS A C 1
ATOM 833 O O . LYS A 1 101 ? -35.04900 -36.05100 41.16300 1.000 17.66765 84 LYS A O 1
ATOM 843 N N . ILE A 1 102 ? -35.96300 -34.43100 42.45700 1.000 16.91187 85 ILE A N 1
ATOM 844 C CA . ILE A 1 102 ? -34.99600 -34.44700 43.52200 1.000 17.15397 85 ILE A CA 1
ATOM 845 C C . ILE A 1 102 ? -35.66800 -35.20600 44.67800 1.000 15.36740 85 ILE A C 1
ATOM 846 O O . ILE A 1 102 ? -36.77200 -34.81900 45.08400 1.000 14.39944 85 ILE A O 1
ATOM 852 N N . ALA A 1 103 ? -35.08000 -36.30300 45.14500 1.000 11.68717 86 ALA A N 1
ATOM 853 C CA . ALA A 1 103 ? -35.66100 -36.98200 46.29000 1.000 11.14003 86 ALA A CA 1
ATOM 854 C C . ALA A 1 103 ? -34.89700 -36.44600 47.49100 1.000 16.65198 86 ALA A C 1
ATOM 855 O O . ALA A 1 103 ? -33.64800 -36.53700 47.52600 1.000 16.92326 86 ALA A O 1
ATOM 858 N N . GLU A 1 104 ? -35.58400 -35.81400 48.42300 1.000 12.90077 87 GLU A N 1
ATOM 859 C CA . GLU A 1 104 ? -34.83300 -35.31500 49.55800 1.000 12.81137 87 GLU A CA 1
ATOM 860 C C . GLU A 1 104 ? -34.74000 -36.42800 50.56200 1.000 15.51163 87 GLU A C 1
ATOM 861 O O . GLU A 1 104 ? -35.78300 -36.80000 51.14100 1.000 15.81715 87 GLU A O 1
ATOM 868 N N . MET A 1 105 ? -33.51800 -36.98500 50.77400 1.000 14.52330 88 MET A N 1
ATOM 869 C CA . MET A 1 105 ? -33.29500 -38.08000 51.73800 1.000 12.65573 88 MET A CA 1
ATOM 870 C C . MET A 1 105 ? -32.15800 -37.77400 52.67400 1.000 10.35103 88 MET A C 1
ATOM 871 O O . MET A 1 105 ? -31.07000 -37.37900 52.25700 1.000 9.80324 88 MET A O 1
ATOM 877 N N . LYS A 1 106 ? -32.39900 -37.97300 53.94500 1.000 10.91521 89 LYS A N 1
ATOM 878 C CA . LYS A 1 106 ? -31.38400 -37.64000 54.91500 1.000 11.85953 89 LYS A CA 1
ATOM 879 C C . LYS A 1 106 ? -30.03500 -38.41900 54.87400 1.000 10.96879 89 LYS A C 1
ATOM 880 O O . LYS A 1 106 ? -29.95500 -39.44900 54.22900 1.000 10.80155 89 LYS A O 1
ATOM 890 N N . THR A 1 107 ? -28.99900 -37.91500 55.55200 1.000 13.87261 90 THR A N 1
ATOM 891 C CA . THR A 1 107 ? -27.72200 -38.64300 55.60100 1.000 16.66405 90 THR A CA 1
ATOM 892 C C . THR A 1 107 ? -27.99900 -40.00400 56.27100 1.000 23.48707 90 THR A C 1
ATOM 893 O O . THR A 1 107 ? -28.61500 -40.04200 57.33300 1.000 27.51786 90 THR A O 1
ATOM 899 N N . GLY A 1 108 ? -27.59600 -41.10800 55.64100 1.000 23.77789 91 GLY A N 1
ATOM 900 C CA . GLY A 1 108 ? -27.81700 -42.41100 56.24100 1.000 20.76995 91 GLY A CA 1
ATOM 901 C C . GLY A 1 108 ? -28.99800 -43.19200 55.69500 1.000 17.96504 91 GLY A C 1
ATOM 902 O O . GLY A 1 108 ? -29.18500 -44.34300 56.07200 1.000 19.06952 91 GLY A O 1
ATOM 904 N N . GLU A 1 109 ? -29.80300 -42.57400 54.84200 1.000 12.74144 92 GLU A N 1
ATOM 905 C CA . GLU A 1 109 ? -30.90300 -43.30200 54.24000 1.000 14.20237 92 GLU A CA 1
ATOM 906 C C . GLU A 1 109 ? -30.53200 -44.26100 53.08900 1.000 14.41920 92 GLU A C 1
ATOM 907 O O . GLU A 1 109 ? -31.37800 -45.01000 52.60100 1.000 14.30175 92 GLU A O 1
ATOM 914 N N . GLY A 1 110 ? -29.27300 -44.25000 52.66700 1.000 14.12711 93 GLY A N 1
ATOM 915 C CA . GLY A 1 110 ? -28.83700 -45.17700 51.62800 1.000 10.73276 93 GLY A CA 1
ATOM 916 C C . GLY A 1 110 ? -29.01200 -44.64000 50.22800 1.000 12.37664 93 GLY A C 1
ATOM 917 O O . GLY A 1 110 ? -29.36100 -45.38900 49.32500 1.000 15.01213 93 GLY A O 1
ATOM 919 N N . LYS A 1 111 ? -28.77200 -43.35500 50.04900 1.000 14.24314 94 LYS A N 1
ATOM 920 C CA . LYS A 1 111 ? -28.85100 -42.72000 48.74700 1.000 16.74176 94 LYS A CA 1
ATOM 921 C C . LYS A 1 111 ? -28.17700 -43.57800 47.65100 1.000 15.52255 94 LYS A C 1
ATOM 922 O O . LYS A 1 111 ? -28.80400 -43.84900 46.62100 1.000 11.95809 94 LYS A O 1
ATOM 932 N N . THR A 1 112 ? -26.91000 -44.01100 47.89600 1.000 11.10362 95 THR A N 1
ATOM 933 C CA . THR A 1 112 ? -26.18700 -44.84100 46.93600 1.000 12.16231 95 THR A CA 1
ATOM 934 C C . THR A 1 112 ? -26.95900 -46.04400 46.50300 1.000 11.98884 95 THR A C 1
ATOM 935 O O . THR A 1 112 ? -26.97200 -46.37400 45.30600 1.000 11.69129 95 THR A O 1
ATOM 941 N N . LEU A 1 113 ? -27.60200 -46.71500 47.46200 1.000 12.31094 96 LEU A N 1
ATOM 942 C CA . LEU A 1 113 ? -28.45800 -47.85800 47.14200 1.000 18.86861 96 LEU A CA 1
ATOM 943 C C . LEU A 1 113 ? -29.76400 -47.45100 46.41100 1.000 18.18063 96 LEU A C 1
ATOM 944 O O . LEU A 1 113 ? -30.13500 -48.13000 45.47000 1.000 21.62286 96 LEU A O 1
ATOM 950 N N . VAL A 1 114 ? -30.43700 -46.35900 46.82900 1.000 16.08705 97 VAL A N 1
ATOM 951 C CA . VAL A 1 114 ? -31.70700 -45.82600 46.25300 1.000 10.77740 97 VAL A CA 1
ATOM 952 C C . VAL A 1 114 ? -31.58400 -45.63700 44.74600 1.000 10.09074 97 VAL A C 1
ATOM 953 O O . VAL A 1 114 ? -32.51500 -45.88400 44.00800 1.000 12.57361 97 VAL A O 1
ATOM 958 N N . GLU A 1 115 ? -30.40400 -45.22700 44.31700 1.000 12.66393 98 GLU A N 1
ATOM 959 C CA . GLU A 1 115 ? -30.06100 -44.96600 42.93500 1.000 15.70542 98 GLU A CA 1
ATOM 960 C C . GLU A 1 115 ? -30.12100 -46.13500 41.99700 1.000 14.26468 98 GLU A C 1
ATOM 961 O O . GLU A 1 115 ? -30.52400 -45.93300 40.87800 1.000 16.23124 98 GLU A O 1
ATOM 968 N N . VAL A 1 116 ? -29.69400 -47.34500 42.44300 1.000 13.35081 99 VAL A N 1
ATOM 969 C CA . VAL A 1 116 ? -29.62200 -48.58900 41.67000 1.000 9.78648 99 VAL A CA 1
ATOM 970 C C . VAL A 1 116 ? -30.92300 -48.99400 40.92100 1.000 11.56033 99 VAL A C 1
ATOM 971 O O . VAL A 1 116 ? -30.84200 -49.32500 39.74600 1.000 9.89527 99 VAL A O 1
ATOM 976 N N . ALA A 1 117 ? -32.13500 -48.94200 41.60400 1.000 10.28033 100 ALA A N 1
ATOM 977 C CA . ALA A 1 117 ? -33.37100 -49.35800 40.94300 1.000 9.29425 100 ALA A CA 1
ATOM 978 C C . ALA A 1 117 ? -33.76800 -48.43400 39.78600 1.000 13.17227 100 ALA A C 1
ATOM 979 O O . ALA A 1 117 ? -33.90100 -48.93100 38.67200 1.000 13.63074 100 ALA A O 1
ATOM 982 N N . PRO A 1 118 ? -33.95000 -47.09000 39.99800 1.000 15.26189 101 PRO A N 1
ATOM 983 C CA . PRO A 1 118 ? -34.32900 -46.22900 38.87200 1.000 14.88460 101 PRO A CA 1
ATOM 984 C C . PRO A 1 118 ? -33.25500 -46.18600 37.79800 1.000 14.55428 101 PRO A C 1
ATOM 985 O O . PRO A 1 118 ? -33.60400 -46.10400 36.62600 1.000 11.06948 101 PRO A O 1
ATOM 989 N N . VAL A 1 119 ? -31.93000 -46.18700 38.20500 1.000 11.56151 102 VAL A N 1
ATOM 990 C CA . VAL A 1 119 ? -30.85300 -46.19600 37.23200 1.000 10.15628 102 VAL A CA 1
ATOM 991 C C . VAL A 1 119 ? -31.10100 -47.39200 36.32300 1.000 13.00157 102 VAL A C 1
ATOM 992 O O . VAL A 1 119 ? -31.29000 -47.24100 35.11000 1.000 16.12475 102 VAL A O 1
ATOM 997 N N . TYR A 1 120 ? -31.12200 -48.56000 36.90800 1.000 13.13561 103 TYR A N 1
ATOM 998 C CA . TYR A 1 120 ? -31.33300 -49.76500 36.16800 1.000 13.61454 103 TYR A CA 1
ATOM 999 C C . TYR A 1 120 ? -32.52600 -49.69500 35.22600 1.000 14.91470 103 TYR A C 1
ATOM 1000 O O . TYR A 1 120 ? -32.42500 -50.18600 34.09600 1.000 15.77853 103 TYR A O 1
ATOM 1011 N N . LEU A 1 121 ? -33.65400 -49.12400 35.69500 1.000 13.31988 104 LEU A N 1
ATOM 1012 C CA . LEU A 1 121 ? -34.87800 -48.98000 34.92400 1.000 10.76673 104 LEU A CA 1
ATOM 1013 C C . LEU A 1 121 ? -34.67800 -48.14100 33.68800 1.000 14.72319 104 LEU A C 1
ATOM 1014 O O . LEU A 1 121 ? -35.18000 -48.52100 32.62500 1.000 17.84371 104 LEU A O 1
ATOM 1020 N N . ASN A 1 122 ? -34.01300 -46.99700 33.81600 1.000 16.12125 105 ASN A N 1
ATOM 1021 C CA . ASN A 1 122 ? -33.78500 -46.14300 32.65800 1.000 19.36837 105 ASN A CA 1
ATOM 1022 C C . ASN A 1 122 ? -32.71400 -46.69000 31.79200 1.000 19.42958 105 ASN A C 1
ATOM 1023 O O . ASN A 1 122 ? -32.79200 -46.40100 30.60400 1.000 21.22525 105 ASN A O 1
ATOM 1031 N N . ALA A 1 123 ? -31.69900 -47.47900 32.35100 1.000 18.43662 106 ALA A N 1
ATOM 1032 C CA . ALA A 1 123 ? -30.63100 -48.06300 31.49700 1.000 14.93371 106 ALA A CA 1
ATOM 1033 C C . ALA A 1 123 ? -31.24300 -49.10200 30.50800 1.000 14.00613 106 ALA A C 1
ATOM 1034 O O . ALA A 1 123 ? -30.65000 -49.41200 29.48600 1.000 15.87637 106 ALA A O 1
ATOM 1037 N N . LEU A 1 124 ? -32.42500 -49.59800 30.81400 1.000 12.81252 107 LEU A N 1
ATOM 1038 C CA . LEU A 1 124 ? -33.05200 -50.49600 29.88100 1.000 15.04307 107 LEU A CA 1
ATOM 1039 C C . LEU A 1 124 ? -33.30500 -49.90800 28.48400 1.000 18.31135 107 LEU A C 1
ATOM 1040 O O . LEU A 1 124 ? -33.38600 -50.69000 27.53400 1.000 20.10683 107 LEU A O 1
ATOM 1046 N N . THR A 1 125 ? -33.43700 -48.57600 28.33300 1.000 17.75987 108 THR A N 1
ATOM 1047 C CA . THR A 1 125 ? -33.68100 -48.05300 26.98800 1.000 16.00892 108 THR A CA 1
ATOM 1048 C C . THR A 1 125 ? -32.43500 -48.22200 26.11700 1.000 14.53489 108 THR A C 1
ATOM 1049 O O . THR A 1 125 ? -32.51400 -48.02400 24.91000 1.000 14.10273 108 THR A O 1
ATOM 1055 N N . GLY A 1 126 ? -31.28300 -48.56900 26.73200 1.000 13.82449 109 GLY A N 1
ATOM 1056 C CA . GLY A 1 126 ? -30.06400 -48.70400 25.95400 1.000 16.25482 109 GLY A CA 1
ATOM 1057 C C . GLY A 1 126 ? -29.51000 -47.32900 25.62500 1.000 20.57528 109 GLY A C 1
ATOM 1058 O O . GLY A 1 126 ? -28.48800 -47.22600 24.93200 1.000 21.12971 109 GLY A O 1
ATOM 1060 N N . LYS A 1 127 ? -30.18300 -46.24000 26.12000 1.000 20.02763 110 LYS A N 1
ATOM 1061 C CA . LYS A 1 127 ? -29.64500 -44.89800 25.88400 1.000 19.98557 110 LYS A CA 1
ATOM 1062 C C . LYS A 1 127 ? -28.50200 -44.45200 26.86700 1.000 21.17582 110 LYS A C 1
ATOM 1063 O O . LYS A 1 127 ? -27.84800 -43.45400 26.61000 1.000 20.59063 110 LYS A O 1
ATOM 1073 N N . GLY A 1 128 ? -28.24200 -45.20600 27.96000 1.000 22.97748 111 GLY A N 1
ATOM 1074 C CA . GLY A 1 128 ? -27.20600 -44.79400 28.91000 1.000 23.74961 111 GLY A CA 1
ATOM 1075 C C . GLY A 1 128 ? -27.79400 -43.93700 30.01700 1.000 18.24642 111 GLY A C 1
ATOM 1076 O O . GLY A 1 128 ? -28.83300 -43.28400 29.82500 1.000 14.61551 111 GLY A O 1
ATOM 1078 N N . VAL A 1 129 ? -27.15300 -43.97800 31.18300 1.000 13.99200 112 VAL A N 1
ATOM 1079 C CA . VAL A 1 129 ? -27.56200 -43.21600 32.37400 1.000 17.21942 112 VAL A CA 1
ATOM 1080 C C . VAL A 1 129 ? -26.29800 -42.65500 33.11100 1.000 14.64497 112 VAL A C 1
ATOM 1081 O O . VAL A 1 129 ? -25.27600 -43.34200 33.19100 1.000 12.70207 112 VAL A O 1
ATOM 1086 N N . HIS A 1 130 ? -26.38600 -41.44900 33.63400 1.000 12.56190 113 HIS A N 1
ATOM 1087 C CA . HIS A 1 130 ? -25.24700 -40.85400 34.29100 1.000 14.29612 113 HIS A CA 1
ATOM 1088 C C . HIS A 1 130 ? -25.50200 -40.67800 35.77900 1.000 16.25510 113 HIS A C 1
ATOM 1089 O O . HIS A 1 130 ? -26.44800 -40.00200 36.18900 1.000 16.49735 113 HIS A O 1
ATOM 1099 N N . VAL A 1 131 ? -24.69000 -41.37100 36.59400 1.000 15.72771 114 VAL A N 1
ATOM 1100 C CA . VAL A 1 131 ? -24.84800 -41.25500 38.03200 1.000 12.46845 114 VAL A CA 1
ATOM 1101 C C . VAL A 1 131 ? -23.68600 -40.36400 38.43500 1.000 14.34300 114 VAL A C 1
ATOM 1102 O O . VAL A 1 131 ? -22.50600 -40.74600 38.34600 1.000 13.35101 114 VAL A O 1
ATOM 1107 N N . ILE A 1 132 ? -24.03700 -39.17100 38.86100 1.000 14.05296 115 ILE A N 1
ATOM 1108 C CA . ILE A 1 132 ? -23.09700 -38.13300 39.16500 1.000 14.42741 115 ILE A CA 1
ATOM 1109 C C . ILE A 1 132 ? -22.73200 -37.92800 40.63100 1.000 18.11359 115 ILE A C 1
ATOM 1110 O O . ILE A 1 132 ? -23.61400 -37.80200 41.49400 1.000 17.83357 115 ILE A O 1
ATOM 1116 N N . THR A 1 133 ? -21.43100 -37.84900 40.90900 1.000 18.35228 116 THR A N 1
ATOM 1117 C CA . THR A 1 133 ? -21.00700 -37.64800 42.27700 1.000 24.21342 116 THR A CA 1
ATOM 1118 C C . THR A 1 133 ? -20.26900 -36.31300 42.43600 1.000 23.18791 116 THR A C 1
ATOM 1119 O O . THR A 1 133 ? -19.98400 -35.64300 41.44200 1.000 21.48975 116 THR A O 1
ATOM 1125 N N . VAL A 1 134 ? -19.99200 -35.91200 43.67400 1.000 15.42779 117 VAL A N 1
ATOM 1126 C CA . VAL A 1 134 ? -19.23100 -34.70600 43.85500 1.000 13.13383 117 VAL A CA 1
ATOM 1127 C C . VAL A 1 134 ? -17.68700 -34.92100 43.70400 1.000 13.87745 117 VAL A C 1
ATOM 1128 O O . VAL A 1 134 ? -16.97900 -33.93400 43.61500 1.000 18.76690 117 VAL A O 1
ATOM 1133 N N . ASN A 1 135 ? -17.16700 -36.17400 43.67700 1.000 14.21892 118 ASN A N 1
ATOM 1134 C CA . ASN A 1 135 ? -15.70700 -36.35800 43.48100 1.000 12.32122 118 ASN A CA 1
ATOM 1135 C C . ASN A 1 135 ? -15.28300 -37.72700 43.03000 1.000 14.47052 118 ASN A C 1
ATOM 1136 O O . ASN A 1 135 ? -16.06400 -38.67800 43.11000 1.000 17.45448 118 ASN A O 1
ATOM 1144 N N . ASP A 1 136 ? -14.00600 -37.85400 42.57000 1.000 14.60540 119 ASP A N 1
ATOM 1145 C CA . ASP A 1 136 ? -13.47900 -39.10800 42.06100 1.000 13.51517 119 ASP A CA 1
ATOM 1146 C C . ASP A 1 136 ? -13.56600 -40.29500 42.96900 1.000 17.23850 119 ASP A C 1
ATOM 1147 O O . ASP A 1 136 ? -14.03300 -41.36200 42.54000 1.000 15.98818 119 ASP A O 1
ATOM 1153 N N . TYR A 1 137 ? -13.11000 -40.13300 44.23500 1.000 19.30119 120 TYR A N 1
ATOM 1154 C CA . TYR A 1 137 ? -13.12600 -41.26700 45.13600 1.000 15.64252 120 TYR A CA 1
ATOM 1155 C C . TYR A 1 137 ? -14.55000 -41.75000 45.23900 1.000 11.41840 120 TYR A C 1
ATOM 1156 O O . TYR A 1 137 ? -14.79700 -42.94200 45.08000 1.000 10.44689 120 TYR A O 1
ATOM 1167 N N . LEU A 1 138 ? -15.49600 -40.85000 45.45900 1.000 12.46497 121 LEU A N 1
ATOM 1168 C CA . LEU A 1 138 ? -16.91900 -41.31400 45.51200 1.000 11.86491 121 LEU A CA 1
ATOM 1169 C C . LEU A 1 138 ? -17.40800 -42.04800 44.27900 1.000 9.44881 121 LEU A C 1
ATOM 1170 O O . LEU A 1 138 ? -17.92400 -43.14300 44.44100 1.000 10.31350 121 LEU A O 1
ATOM 1176 N N . ALA A 1 139 ? -17.21900 -41.50100 43.09600 1.000 9.97612 122 ALA A N 1
ATOM 1177 C CA . ALA A 1 139 ? -17.66700 -42.18400 41.90400 1.000 11.35313 122 ALA A CA 1
ATOM 1178 C C . ALA A 1 139 ? -17.11100 -43.58500 41.75900 1.000 15.18823 122 ALA A C 1
ATOM 1179 O O . ALA A 1 139 ? -17.86600 -44.45900 41.38800 1.000 14.63358 122 ALA A O 1
ATOM 1182 N N . GLU A 1 140 ? -15.81300 -43.81100 42.02400 1.000 16.78590 123 GLU A N 1
ATOM 1183 C CA . GLU A 1 140 ? -15.26400 -45.15800 41.90600 1.000 19.01227 123 GLU A CA 1
ATOM 1184 C C . GLU A 1 140 ? -15.70600 -46.10200 42.95300 1.000 21.42628 123 GLU A C 1
ATOM 1185 O O . GLU A 1 140 ? -15.98900 -47.24600 42.65000 1.000 25.00110 123 GLU A O 1
ATOM 1192 N N . ARG A 1 141 ? -15.75100 -45.64900 44.17600 1.000 17.85657 124 ARG A N 1
ATOM 1193 C CA . ARG A 1 141 ? -16.19000 -46.49400 45.24300 1.000 16.79457 124 ARG A CA 1
ATOM 1194 C C . ARG A 1 141 ? -17.61200 -46.91700 45.01800 1.000 14.84532 124 ARG A C 1
ATOM 1195 O O . ARG A 1 141 ? -17.91000 -48.08700 45.12800 1.000 20.90860 124 ARG A O 1
ATOM 1209 N N . ASP A 1 142 ? -18.48700 -45.97600 44.72500 1.000 16.50883 125 ASP A N 1
ATOM 1210 C CA . ASP A 1 142 ? -19.88400 -46.30400 44.52600 1.000 21.90761 125 ASP A CA 1
ATOM 1211 C C . ASP A 1 142 ? -20.14000 -47.20100 43.35100 1.000 20.88870 125 ASP A C 1
ATOM 1212 O O . ASP A 1 142 ? -20.95100 -48.10700 43.45100 1.000 20.05831 125 ASP A O 1
ATOM 1218 N N . LYS A 1 143 ? -19.43100 -47.01400 42.26700 1.000 19.18315 126 LYS A N 1
ATOM 1219 C CA . LYS A 1 143 ? -19.61000 -47.87300 41.13200 1.000 22.76305 126 LYS A CA 1
ATOM 1220 C C . LYS A 1 143 ? -19.06400 -49.25900 41.39400 1.000 22.86961 126 LYS A C 1
ATOM 1221 O O . LYS A 1 143 ? -19.66600 -50.21400 40.97400 1.000 25.04362 126 LYS A O 1
ATOM 1231 N N . GLU A 1 144 ? -17.94700 -49.36400 42.05700 1.000 28.61079 127 GLU A N 1
ATOM 1232 C CA . GLU A 1 144 ? -17.33500 -50.62700 42.39900 1.000 33.56639 127 GLU A CA 1
ATOM 1233 C C . GLU A 1 144 ? -18.26200 -51.42100 43.32100 1.000 28.91257 127 GLU A C 1
ATOM 1234 O O . GLU A 1 144 ? -18.41700 -52.60100 43.17100 1.000 30.24442 127 GLU A O 1
ATOM 1241 N N . LEU A 1 145 ? -18.90000 -50.74600 44.21900 1.000 26.27073 128 LEU A N 1
ATOM 1242 C CA . LEU A 1 145 ? -19.83600 -51.29500 45.16100 1.000 30.20599 128 LEU A CA 1
ATOM 1243 C C . LEU A 1 145 ? -21.12600 -51.73700 44.57100 1.000 33.48888 128 LEU A C 1
ATOM 1244 O O . LEU A 1 145 ? -21.70100 -52.68000 45.06800 1.000 34.90099 128 LEU A O 1
ATOM 1250 N N . MET A 1 146 ? -21.61600 -51.05500 43.55000 1.000 31.48484 129 MET A N 1
ATOM 1251 C CA . MET A 1 146 ? -22.87900 -51.46300 42.96600 1.000 24.62590 129 MET A CA 1
ATOM 1252 C C . MET A 1 146 ? -22.81000 -52.25500 41.67200 1.000 21.39610 129 MET A C 1
ATOM 1253 O O . MET A 1 146 ? -23.83200 -52.70700 41.19700 1.000 17.15428 129 MET A O 1
ATOM 1259 N N . SER A 1 147 ? -21.61200 -52.43900 41.13200 1.000 18.19453 130 SER A N 1
ATOM 1260 C CA . SER A 1 147 ? -21.39200 -53.19700 39.90900 1.000 23.72961 130 SER A CA 1
ATOM 1261 C C . SER A 1 147 ? -21.91600 -54.61700 39.96900 1.000 22.85239 130 SER A C 1
ATOM 1262 O O . SER A 1 147 ? -22.48900 -55.07300 39.00300 1.000 19.05888 130 SER A O 1
ATOM 1267 N N . PRO A 1 148 ? -21.71800 -55.33500 41.08700 1.000 24.01718 131 PRO A N 1
ATOM 1268 C CA . PRO A 1 148 ? -22.23300 -56.70200 41.12100 1.000 27.37522 131 PRO A CA 1
ATOM 1269 C C . PRO A 1 148 ? -23.71500 -56.74200 40.87200 1.000 27.23306 131 PRO A C 1
ATOM 1270 O O . PRO A 1 148 ? -24.20200 -57.73500 40.33700 1.000 28.65056 131 PRO A O 1
ATOM 1274 N N . VAL A 1 149 ? -24.44700 -55.71500 41.26500 1.000 24.48792 132 VAL A N 1
ATOM 1275 C CA . VAL A 1 149 ? -25.85500 -55.85200 40.97200 1.000 23.18148 132 VAL A CA 1
ATOM 1276 C C . VAL A 1 149 ? -26.16500 -55.50700 39.51900 1.000 21.38004 132 VAL A C 1
ATOM 1277 O O . VAL A 1 149 ? -27.00500 -56.18900 38.93300 1.000 21.52328 132 VAL A O 1
ATOM 1282 N N . TYR A 1 150 ? -25.51200 -54.48100 38.91300 1.000 21.30156 133 TYR A N 1
ATOM 1283 C CA . TYR A 1 150 ? -25.87400 -54.22800 37.51100 1.000 18.74106 133 TYR A CA 1
ATOM 1284 C C . TYR A 1 150 ? -25.43500 -55.35600 36.59800 1.000 18.75163 133 TYR A C 1
ATOM 1285 O O . TYR A 1 150 ? -26.09100 -55.61700 35.59600 1.000 19.83906 133 TYR A O 1
ATOM 1296 N N . GLU A 1 151 ? -24.31700 -56.00100 36.94200 1.000 19.75311 134 GLU A N 1
ATOM 1297 C CA . GLU A 1 151 ? -23.76400 -57.09400 36.17500 1.000 21.89293 134 GLU A CA 1
ATOM 1298 C C . GLU A 1 151 ? -24.59200 -58.32900 36.42000 1.000 21.36590 134 GLU A C 1
ATOM 1299 O O . GLU A 1 151 ? -24.77200 -59.14300 35.51100 1.000 20.28537 134 GLU A O 1
ATOM 1306 N N . SER A 1 152 ? -25.07200 -58.49200 37.65400 1.000 17.56130 135 SER A N 1
ATOM 1307 C CA . SER A 1 152 ? -25.92000 -59.62100 37.95000 1.000 12.73585 135 SER A CA 1
ATOM 1308 C C . SER A 1 152 ? -27.26400 -59.44900 37.17600 1.000 13.69670 135 SER A C 1
ATOM 1309 O O . SER A 1 152 ? -28.06500 -60.37200 37.09200 1.000 15.25416 135 SER A O 1
ATOM 1314 N N . LEU A 1 153 ? -27.49600 -58.26600 36.63500 1.000 14.51287 136 LEU A N 1
ATOM 1315 C CA . LEU A 1 153 ? -28.66500 -58.05600 35.81100 1.000 19.11639 136 LEU A CA 1
ATOM 1316 C C . LEU A 1 153 ? -28.29600 -57.89400 34.33100 1.000 20.87160 136 LEU A C 1
ATOM 1317 O O . LEU A 1 153 ? -29.10500 -57.44500 33.51900 1.000 18.78447 136 LEU A O 1
ATOM 1323 N N . GLY A 1 154 ? -27.04000 -58.26500 33.99700 1.000 17.95822 137 GLY A N 1
ATOM 1324 C CA . GLY A 1 154 ? -26.58500 -58.25200 32.61900 1.000 20.50694 137 GLY A CA 1
ATOM 1325 C C . GLY A 1 154 ? -26.27600 -56.93500 31.96100 1.000 23.09670 137 GLY A C 1
ATOM 1326 O O . GLY A 1 154 ? -26.27900 -56.80900 30.73400 1.000 21.43280 137 GLY A O 1
ATOM 1328 N N . MET A 1 155 ? -26.02700 -55.94600 32.77200 1.000 25.44048 138 MET A N 1
ATOM 1329 C CA . MET A 1 155 ? -25.68900 -54.67300 32.20600 1.000 25.97268 138 MET A CA 1
ATOM 1330 C C . MET A 1 155 ? -24.26900 -54.32500 32.56600 1.000 21.78327 138 MET A C 1
ATOM 1331 O O . MET A 1 155 ? -23.67000 -54.99300 33.39900 1.000 21.39444 138 MET A O 1
ATOM 1337 N N . THR A 1 156 ? -23.72500 -53.31100 31.91400 1.000 23.78976 139 THR A N 1
ATOM 1338 C CA . THR A 1 156 ? -22.33300 -52.88200 32.12300 1.000 20.10451 139 THR A CA 1
ATOM 1339 C C . THR A 1 156 ? -22.28500 -51.49200 32.62100 1.000 17.02213 139 THR A C 1
ATOM 1340 O O . THR A 1 156 ? -23.07500 -50.64400 32.23200 1.000 17.56114 139 THR A O 1
ATOM 1346 N N . VAL A 1 157 ? -21.31800 -51.24200 33.48000 1.000 21.89552 140 VAL A N 1
ATOM 1347 C CA . VAL A 1 157 ? -21.19700 -49.96800 34.14800 1.000 24.06230 140 VAL A CA 1
ATOM 1348 C C . VAL A 1 157 ? -19.85300 -49.39300 33.86400 1.000 24.82796 140 VAL A C 1
ATOM 1349 O O . VAL A 1 157 ? -18.86000 -50.12600 33.90500 1.000 24.16550 140 VAL A O 1
ATOM 1354 N N . GLY A 1 158 ? -19.80300 -48.07400 33.64500 1.000 18.78420 141 GLY A N 1
ATOM 1355 C CA . GLY A 1 158 ? -18.55500 -47.41700 33.40500 1.000 14.40430 141 GLY A CA 1
ATOM 1356 C C . GLY A 1 158 ? -18.30000 -46.39500 34.49000 1.000 22.88418 141 GLY A C 1
ATOM 1357 O O . GLY A 1 158 ? -19.13300 -46.14800 35.36400 1.000 21.40111 141 GLY A O 1
ATOM 1359 N N . VAL A 1 159 ? -17.11400 -45.80300 34.45500 1.000 24.30845 142 VAL A N 1
ATOM 1360 C CA . VAL A 1 159 ? -16.81900 -44.75800 35.40700 1.000 23.43627 142 VAL A CA 1
ATOM 1361 C C . VAL A 1 159 ? -15.82100 -43.75500 34.84200 1.000 17.66741 142 VAL A C 1
ATOM 1362 O O . VAL A 1 159 ? -14.91100 -44.15700 34.14700 1.000 14.70722 142 VAL A O 1
ATOM 1367 N N . ILE A 1 160 ? -16.04800 -42.44400 35.11100 1.000 20.09984 143 ILE A N 1
ATOM 1368 C CA . ILE A 1 160 ? -15.20600 -41.35800 34.66700 1.000 24.81358 143 ILE A CA 1
ATOM 1369 C C . ILE A 1 160 ? -14.54000 -40.58900 35.80600 1.000 27.97732 143 ILE A C 1
ATOM 1370 O O . ILE A 1 160 ? -15.17600 -40.04200 36.71700 1.000 29.31090 143 ILE A O 1
ATOM 1376 N N . ILE A 1 161 ? -13.21903 -40.50875 35.72281 1.000 28.73081 144 ILE A N 1
ATOM 1377 C CA . ILE A 1 161 ? -12.40508 -39.78230 36.68483 1.000 30.81436 144 ILE A CA 1
ATOM 1378 C C . ILE A 1 161 ? -11.31054 -39.00977 35.98562 1.000 32.95918 144 ILE A C 1
ATOM 1379 O O . ILE A 1 161 ? -11.09659 -39.22680 34.81760 1.000 32.60769 144 ILE A O 1
ATOM 1385 N N . SER A 1 162 ? -10.61383 -38.13057 36.70242 1.000 36.18283 145 SER A N 1
ATOM 1386 C CA . SER A 1 162 ? -9.54085 -37.30445 36.17254 1.000 37.17021 145 SER A CA 1
ATOM 1387 C C . SER A 1 162 ? -8.28442 -37.92710 35.65020 1.000 36.03886 145 SER A C 1
ATOM 1388 O O . SER A 1 162 ? -7.84196 -37.49374 34.61555 1.000 40.76714 145 SER A O 1
ATOM 1393 N N . ASN A 1 163 ? -7.66422 -38.88089 36.32878 0.000 60.27000 146 ASN A N 1
ATOM 1394 C CA . ASN A 1 163 ? -6.45807 -39.45784 35.74183 0.000 82.67001 146 ASN A CA 1
ATOM 1395 C C . ASN A 1 163 ? -6.89851 -40.48737 34.70552 0.000 91.42999 146 ASN A C 1
ATOM 1396 O O . ASN A 1 163 ? -6.70938 -41.68731 34.91911 0.000 93.48002 146 ASN A O 1
ATOM 1404 N N . GLN A 1 164 ? -7.48900 -40.02900 33.57600 1.000 117.03336 147 GLN A N 1
ATOM 1405 C CA . GLN A 1 164 ? -7.97500 -40.99500 32.62000 1.000 116.35899 147 GLN A CA 1
ATOM 1406 C C . GLN A 1 164 ? -7.75300 -40.89400 31.13200 1.000 119.21238 147 GLN A C 1
ATOM 1407 O O . GLN A 1 164 ? -8.16000 -39.93100 30.49700 1.000 121.41137 147 GLN A O 1
ATOM 1416 N N . ASP A 1 165 ? -7.17300 -41.98000 30.59800 1.000 121.83065 148 ASP A N 1
ATOM 1417 C CA . ASP A 1 165 ? -6.92200 -42.35500 29.21100 1.000 122.71853 148 ASP A CA 1
ATOM 1418 C C . ASP A 1 165 ? -8.25900 -42.23000 28.44300 1.000 121.67952 148 ASP A C 1
ATOM 1419 O O . ASP A 1 165 ? -9.24500 -42.84700 28.83300 1.000 121.26850 148 ASP A O 1
ATOM 1425 N N . PRO A 1 166 ? -8.27600 -41.44600 27.34800 1.000 117.16047 149 PRO A N 1
ATOM 1426 C CA . PRO A 1 166 ? -9.46100 -41.19500 26.48800 1.000 111.90174 149 PRO A CA 1
ATOM 1427 C C . PRO A 1 166 ? -10.14400 -42.41900 25.88400 1.000 106.07013 149 PRO A C 1
ATOM 1428 O O . PRO A 1 166 ? -11.36300 -42.49700 25.78700 1.000 103.76460 149 PRO A O 1
ATOM 1432 N N . ASN A 1 167 ? -9.32200 -43.33600 25.41000 1.000 96.90881 150 ASN A N 1
ATOM 1433 C CA . ASN A 1 167 ? -9.74100 -44.60800 24.83800 1.000 79.72640 150 ASN A CA 1
ATOM 1434 C C . ASN A 1 167 ? -10.62700 -45.30100 25.84600 1.000 67.63898 150 ASN A C 1
ATOM 1435 O O . ASN A 1 167 ? -11.71200 -45.77900 25.50900 1.000 62.02394 150 ASN A O 1
ATOM 1443 N N . ILE A 1 168 ? -10.15000 -45.34900 27.09300 1.000 56.12006 151 ILE A N 1
ATOM 1444 C CA . ILE A 1 168 ? -10.93700 -45.91100 28.17100 1.000 49.79695 151 ILE A CA 1
ATOM 1445 C C . ILE A 1 168 ? -12.18000 -45.01700 28.32400 1.000 40.46811 151 ILE A C 1
ATOM 1446 O O . ILE A 1 168 ? -13.25600 -45.53000 28.63200 1.000 36.86727 151 ILE A O 1
ATOM 1452 N N . ARG A 1 169 ? -12.02100 -43.72400 28.05000 1.000 32.73772 152 ARG A N 1
ATOM 1453 C CA . ARG A 1 169 ? -13.09100 -42.76400 28.18500 1.000 32.07325 152 ARG A CA 1
ATOM 1454 C C . ARG A 1 169 ? -14.30300 -42.96000 27.36100 1.000 31.57084 152 ARG A C 1
ATOM 1455 O O . ARG A 1 169 ? -15.37100 -42.88400 27.90600 1.000 34.51897 152 ARG A O 1
ATOM 1469 N N . LYS A 1 170 ? -14.17900 -43.17400 26.08900 1.000 27.75790 153 LYS A N 1
ATOM 1470 C CA . LYS A 1 170 ? -15.33400 -43.47900 25.27700 1.000 24.14942 153 LYS A CA 1
ATOM 1471 C C . LYS A 1 170 ? -15.93400 -44.78500 25.74000 1.000 22.09024 153 LYS A C 1
ATOM 1472 O O . LYS A 1 170 ? -17.17100 -44.91100 25.74700 1.000 19.21035 153 LYS A O 1
ATOM 1482 N N . GLN A 1 171 ? -15.08400 -45.76300 26.12000 1.000 17.37211 154 GLN A N 1
ATOM 1483 C CA . GLN A 1 171 ? -15.68000 -46.98600 26.58500 1.000 21.65555 154 GLN A CA 1
ATOM 1484 C C . GLN A 1 171 ? -16.54600 -46.79800 27.80600 1.000 23.66598 154 GLN A C 1
ATOM 1485 O O . GLN A 1 171 ? -17.57600 -47.46500 27.90800 1.000 22.76969 154 GLN A O 1
ATOM 1494 N N . GLN A 1 172 ? -16.18100 -45.91800 28.73400 1.000 18.64850 155 GLN A N 1
ATOM 1495 C CA . GLN A 1 172 ? -17.03300 -45.75400 29.90200 1.000 20.97831 155 GLN A CA 1
ATOM 1496 C C . GLN A 1 172 ? -18.40600 -45.24400 29.57400 1.000 20.45703 155 GLN A C 1
ATOM 1497 O O . GLN A 1 172 ? -19.36400 -45.59500 30.24500 1.000 20.94831 155 GLN A O 1
ATOM 1506 N N . TYR A 1 173 ? -18.49700 -44.40700 28.55300 1.000 23.16613 156 TYR A N 1
ATOM 1507 C CA . TYR A 1 173 ? -19.76600 -43.87800 28.09900 1.000 23.49668 156 TYR A CA 1
ATOM 1508 C C . TYR A 1 173 ? -20.55000 -44.92300 27.32900 1.000 24.10165 156 TYR A C 1
ATOM 1509 O O . TYR A 1 173 ? -21.75900 -44.78000 27.14900 1.000 20.44322 156 TYR A O 1
ATOM 1520 N N . LYS A 1 174 ? -19.84800 -45.96400 26.84500 1.000 27.13946 157 LYS A N 1
ATOM 1521 C CA . LYS A 1 174 ? -20.47400 -47.03300 26.07700 1.000 32.62840 157 LYS A CA 1
ATOM 1522 C C . LYS A 1 174 ? -21.25200 -48.05000 26.88500 1.000 28.08892 157 LYS A C 1
ATOM 1523 O O . LYS A 1 174 ? -22.14000 -48.71700 26.34200 1.000 23.88219 157 LYS A O 1
ATOM 1533 N N . CYS A 1 175 ? -20.89600 -48.19500 28.15900 1.000 20.09359 158 CYS A N 1
ATOM 1534 C CA . CYS A 1 175 ? -21.61900 -49.07300 29.08200 1.000 14.93464 158 CYS A CA 1
ATOM 1535 C C . CYS A 1 175 ? -23.03800 -48.51500 29.23700 1.000 14.12902 158 CYS A C 1
ATOM 1536 O O . CYS A 1 175 ? -23.27600 -47.33900 28.96000 1.000 14.19933 158 CYS A O 1
ATOM 1540 N N . ASP A 1 176 ? -23.92700 -49.33500 29.74400 1.000 12.81518 159 ASP A N 1
ATOM 1541 C CA . ASP A 1 176 ? -25.31900 -48.98400 29.95800 1.000 19.74127 159 ASP A CA 1
ATOM 1542 C C . ASP A 1 176 ? -25.48100 -47.95500 31.02600 1.000 23.26673 159 ASP A C 1
ATOM 1543 O O . ASP A 1 176 ? -26.50400 -47.27100 31.11500 1.000 20.86944 159 ASP A O 1
ATOM 1549 N N . ILE A 1 177 ? -24.46300 -47.91000 31.87700 1.000 20.81031 160 ILE A N 1
ATOM 1550 C CA . ILE A 1 177 ? -24.41900 -47.05500 33.01100 1.000 17.31470 160 ILE A CA 1
ATOM 1551 C C . ILE A 1 177 ? -23.01900 -46.49500 33.17400 1.000 16.90120 160 ILE A C 1
ATOM 1552 O O . ILE A 1 177 ? -22.09300 -47.26100 33.04300 1.000 19.39582 160 ILE A O 1
ATOM 1558 N N . THR A 1 178 ? -22.86300 -45.20100 33.45700 1.000 15.94651 161 THR A N 1
ATOM 1559 C CA . THR A 1 178 ? -21.53100 -44.59200 33.67700 1.000 14.64838 161 THR A CA 1
ATOM 1560 C C . THR A 1 178 ? -21.60300 -43.79100 34.98200 1.000 18.16378 161 THR A C 1
ATOM 1561 O O . THR A 1 178 ? -22.57900 -43.03900 35.19500 1.000 19.91675 161 THR A O 1
ATOM 1567 N N . TYR A 1 179 ? -20.62500 -43.95800 35.85100 1.000 22.51398 162 TYR A N 1
ATOM 1568 C CA . TYR A 1 179 ? -20.51300 -43.16200 37.08400 1.000 20.18906 162 TYR A CA 1
ATOM 1569 C C . TYR A 1 179 ? -19.47300 -42.10800 36.84500 1.000 19.21239 162 TYR A C 1
ATOM 1570 O O . TYR A 1 179 ? -18.60400 -42.32800 36.00400 1.000 19.41629 162 TYR A O 1
ATOM 1581 N N . GLY A 1 180 ? -19.53700 -40.97000 37.56300 1.000 17.16905 163 GLY A N 1
ATOM 1582 C CA . GLY A 1 180 ? -18.54100 -39.93200 37.41000 1.000 12.62253 163 GLY A CA 1
ATOM 1583 C C . GLY A 1 180 ? -18.91600 -38.70400 38.22200 1.000 19.20423 163 GLY A C 1
ATOM 1584 O O . GLY A 1 180 ? -20.04100 -38.58200 38.70900 1.000 22.92591 163 GLY A O 1
ATOM 1586 N N . THR A 1 181 ? -17.97400 -37.79700 38.37400 1.000 18.30858 164 THR A N 1
ATOM 1587 C CA . THR A 1 181 ? -18.19300 -36.59400 39.14600 1.000 18.07284 164 THR A CA 1
ATOM 1588 C C . THR A 1 181 ? -18.73700 -35.56300 38.26300 1.000 18.84564 164 THR A C 1
ATOM 1589 O O . THR A 1 181 ? -18.40900 -35.57600 37.07000 1.000 20.40777 164 THR A O 1
ATOM 1595 N N . ASN A 1 182 ? -19.50500 -34.65000 38.81500 1.000 15.23841 165 ASN A N 1
ATOM 1596 C CA . ASN A 1 182 ? -20.05700 -33.54500 38.05100 1.000 16.88477 165 ASN A CA 1
ATOM 1597 C C . ASN A 1 182 ? -19.10900 -32.91000 36.99300 1.000 19.15069 165 ASN A C 1
ATOM 1598 O O . ASN A 1 182 ? -19.40700 -32.98500 35.80500 1.000 20.45802 165 ASN A O 1
ATOM 1606 N N . SER A 1 183 ? -17.98600 -32.32900 37.40900 1.000 16.44534 166 SER A N 1
ATOM 1607 C CA . SER A 1 183 ? -17.08300 -31.68100 36.48400 1.000 16.38762 166 SER A CA 1
ATOM 1608 C C . SER A 1 183 ? -16.51200 -32.51100 35.29600 1.000 18.87893 166 SER A C 1
ATOM 1609 O O . SER A 1 183 ? -16.22800 -31.95200 34.21600 1.000 14.45272 166 SER A O 1
ATOM 1614 N N . GLU A 1 184 ? -16.33700 -33.81600 35.46300 1.000 19.26914 167 GLU A N 1
ATOM 1615 C CA . GLU A 1 184 ? -15.84400 -34.57500 34.33000 1.000 16.16352 167 GLU A CA 1
ATOM 1616 C C . GLU A 1 184 ? -16.87900 -34.84000 33.24700 1.000 19.35244 167 GLU A C 1
ATOM 1617 O O . GLU A 1 184 ? -16.49400 -35.01800 32.07700 1.000 19.42996 167 GLU A O 1
ATOM 1624 N N . PHE A 1 185 ? -18.16200 -34.92200 33.61200 1.000 16.78517 168 PHE A N 1
ATOM 1625 C CA . PHE A 1 185 ? -19.18800 -35.05200 32.58200 1.000 19.89363 168 PHE A CA 1
ATOM 1626 C C . PHE A 1 185 ? -19.25700 -33.73700 31.85000 1.000 26.16973 168 PHE A C 1
ATOM 1627 O O . PHE A 1 185 ? -19.57900 -33.70300 30.66200 1.000 29.32322 168 PHE A O 1
ATOM 1636 N N . GLY A 1 186 ? -18.96600 -32.63800 32.56700 1.000 29.95162 169 GLY A N 1
ATOM 1637 C CA . GLY A 1 186 ? -18.97100 -31.32100 31.94100 1.000 31.19273 169 GLY A CA 1
ATOM 1638 C C . GLY A 1 186 ? -17.81800 -31.10200 30.98300 1.000 27.33471 169 GLY A C 1
ATOM 1639 O O . GLY A 1 186 ? -18.02400 -30.70200 29.83600 1.000 27.65294 169 GLY A O 1
ATOM 1641 N N . PHE A 1 187 ? -16.59100 -31.33800 31.47100 1.000 25.52524 170 PHE A N 1
ATOM 1642 C CA . PHE A 1 187 ? -15.35900 -31.21600 30.70000 1.000 21.24696 170 PHE A CA 1
ATOM 1643 C C . PHE A 1 187 ? -15.44500 -31.97900 29.37100 1.000 24.87672 170 PHE A C 1
ATOM 1644 O O . PHE A 1 187 ? -15.11700 -31.42900 28.31600 1.000 28.22927 170 PHE A O 1
ATOM 1653 N N . ASP A 1 188 ? -15.85200 -33.25500 29.43300 1.000 23.32367 171 ASP A N 1
ATOM 1654 C CA . ASP A 1 188 ? -16.05700 -34.13100 28.29400 1.000 19.35757 171 ASP A CA 1
ATOM 1655 C C . ASP A 1 188 ? -17.00600 -33.52800 27.24800 1.000 20.15189 171 ASP A C 1
ATOM 1656 O O . ASP A 1 188 ? -16.70600 -33.65100 26.06300 1.000 18.87905 171 ASP A O 1
ATOM 1662 N N . TYR A 1 189 ? -18.18000 -32.93400 27.68400 1.000 19.56948 172 TYR A N 1
ATOM 1663 C CA . TYR A 1 189 ? -19.15500 -32.26000 26.81500 1.000 22.23784 172 TYR A CA 1
ATOM 1664 C C . TYR A 1 189 ? -18.53100 -31.09400 26.00300 1.000 24.90508 172 TYR A C 1
ATOM 1665 O O . TYR A 1 189 ? -18.78300 -30.96600 24.80200 1.000 25.61667 172 TYR A O 1
ATOM 1676 N N . LEU A 1 190 ? -17.76100 -30.23500 26.67800 1.000 20.21020 173 LEU A N 1
ATOM 1677 C CA . LEU A 1 190 ? -17.06000 -29.15100 26.02400 1.000 15.48105 173 LEU A CA 1
ATOM 1678 C C . LEU A 1 190 ? -16.09300 -29.72800 24.97900 1.000 21.50387 173 LEU A C 1
ATOM 1679 O O . LEU A 1 190 ? -16.05300 -29.26900 23.84200 1.000 24.80376 173 LEU A O 1
ATOM 1685 N N . ARG A 1 191 ? -15.29600 -30.71600 25.39100 1.000 29.65795 174 ARG A N 1
ATOM 1686 C CA . ARG A 1 191 ? -14.34700 -31.35300 24.48800 1.000 38.44180 174 ARG A CA 1
ATOM 1687 C C . ARG A 1 191 ? -14.99600 -31.93600 23.25700 1.000 41.42303 174 ARG A C 1
ATOM 1688 O O . ARG A 1 191 ? -14.42900 -31.82000 22.17300 1.000 40.32549 174 ARG A O 1
ATOM 1702 N N . ASP A 1 192 ? -16.17000 -32.57300 23.41700 1.000 41.54969 175 ASP A N 1
ATOM 1703 C CA . ASP A 1 192 ? -16.89100 -33.12500 22.28300 1.000 39.00102 175 ASP A CA 1
ATOM 1704 C C . ASP A 1 192 ? -17.27900 -32.06900 21.25600 1.000 34.94196 175 ASP A C 1
ATOM 1705 O O . ASP A 1 192 ? -17.45200 -32.39800 20.08600 1.000 32.86544 175 ASP A O 1
ATOM 1711 N N . ASN A 1 193 ? -17.43800 -30.81800 21.69000 1.000 26.93029 176 ASN A N 1
ATOM 1712 C CA . ASN A 1 193 ? -17.78200 -29.74000 20.77900 1.000 24.50311 176 ASN A CA 1
ATOM 1713 C C . ASN A 1 193 ? -16.53400 -28.94800 20.32400 1.000 25.66032 176 ASN A C 1
ATOM 1714 O O . ASN A 1 193 ? -16.65200 -27.86500 19.76500 1.000 28.36855 176 ASN A O 1
ATOM 1722 N N . MET A 1 194 ? -15.35400 -29.50400 20.55700 1.000 24.91158 177 MET A N 1
ATOM 1723 C CA . MET A 1 194 ? -14.09800 -28.89900 20.14600 1.000 23.99793 177 MET A CA 1
ATOM 1724 C C . MET A 1 194 ? -13.42600 -29.84600 19.17600 1.000 28.98564 177 MET A C 1
ATOM 1725 O O . MET A 1 194 ? -12.27400 -29.63400 18.79300 1.000 31.64959 177 MET A O 1
ATOM 1731 N N . VAL A 1 195 ? -14.14700 -30.87400 18.74500 1.000 28.06422 178 VAL A N 1
ATOM 1732 C CA . VAL A 1 195 ? -13.54100 -31.87300 17.90200 1.000 26.49231 178 VAL A CA 1
ATOM 1733 C C . VAL A 1 195 ? -13.58200 -31.68300 16.38500 1.000 28.81812 178 VAL A C 1
ATOM 1734 O O . VAL A 1 195 ? -14.47900 -31.04000 15.86700 1.000 29.11650 178 VAL A O 1
ATOM 1739 N N . PRO A 1 196 ? -12.59400 -32.23300 15.66000 1.000 37.22368 179 PRO A N 1
ATOM 1740 C CA . PRO A 1 196 ? -12.65300 -32.03200 14.20100 1.000 38.95654 179 PRO A CA 1
ATOM 1741 C C . PRO A 1 196 ? -13.52900 -33.01000 13.46500 1.000 36.76411 179 PRO A C 1
ATOM 1742 O O . PRO A 1 196 ? -14.19800 -32.68200 12.49400 1.000 35.61149 179 PRO A O 1
ATOM 1746 N N . ASP A 1 197 ? -13.46900 -34.23900 13.92700 1.000 42.07814 180 ASP A N 1
ATOM 1747 C CA . ASP A 1 197 ? -14.19300 -35.33500 13.32600 1.000 49.27452 180 ASP A CA 1
ATOM 1748 C C . ASP A 1 197 ? -15.20500 -35.92100 14.29100 1.000 52.81232 180 ASP A C 1
ATOM 1749 O O . ASP A 1 197 ? -14.88400 -36.10500 15.46100 1.000 51.09387 180 ASP A O 1
ATOM 1755 N N . LEU A 1 198 ? -16.42300 -36.20600 13.81700 1.000 54.31134 181 LEU A N 1
ATOM 1756 C CA . LEU A 1 198 ? -17.45200 -36.79300 14.66400 1.000 52.50756 181 LEU A CA 1
ATOM 1757 C C . LEU A 1 198 ? -16.93200 -38.00300 15.43100 1.000 53.73970 181 LEU A C 1
ATOM 1758 O O . LEU A 1 198 ? -17.20200 -38.14100 16.62100 1.000 56.22358 181 LEU A O 1
ATOM 1764 N N . SER A 1 199 ? -16.19100 -38.87700 14.75700 1.000 55.62469 182 SER A N 1
ATOM 1765 C CA . SER A 1 199 ? -15.63100 -40.06500 15.38700 1.000 58.04778 182 SER A CA 1
ATOM 1766 C C . SER A 1 199 ? -14.40600 -39.76200 16.24500 1.000 58.12758 182 SER A C 1
ATOM 1767 O O . SER A 1 199 ? -13.38100 -40.44300 16.17900 1.000 58.13414 182 SER A O 1
ATOM 1772 N N . HIS A 1 200 ? -14.53500 -38.72400 17.05700 1.000 54.00039 183 HIS A N 1
ATOM 1773 C CA . HIS A 1 200 ? -13.51200 -38.29200 17.98300 1.000 47.15458 183 HIS A CA 1
ATOM 1774 C C . HIS A 1 200 ? -14.20000 -37.97500 19.29300 1.000 41.60187 183 HIS A C 1
ATOM 1775 O O . HIS A 1 200 ? -13.53200 -37.69300 20.29000 1.000 38.50696 183 HIS A O 1
ATOM 1785 N N . LYS A 1 201 ? -15.55000 -38.02200 19.28200 1.000 35.42961 184 LYS A N 1
ATOM 1786 C CA . LYS A 1 201 ? -16.34500 -37.75200 20.47600 1.000 35.50254 184 LYS A CA 1
ATOM 1787 C C . LYS A 1 201 ? -16.24600 -38.88900 21.51000 1.000 35.81146 184 LYS A C 1
ATOM 1788 O O . LYS A 1 201 ? -16.02700 -40.04500 21.12500 1.000 36.91879 184 LYS A O 1
ATOM 1798 N N . VAL A 1 202 ? -16.42700 -38.57000 22.80900 1.000 28.79038 185 VAL A N 1
ATOM 1799 C CA . VAL A 1 202 ? -16.37800 -39.60000 23.83400 1.000 20.42731 185 VAL A CA 1
ATOM 1800 C C . VAL A 1 202 ? -17.73100 -39.95000 24.38500 1.000 25.05787 185 VAL A C 1
ATOM 1801 O O . VAL A 1 202 ? -17.90400 -41.03700 24.93500 1.000 30.21705 185 VAL A O 1
ATOM 1806 N N . GLN A 1 203 ? -18.69300 -39.04900 24.21800 1.000 24.86072 186 GLN A N 1
ATOM 1807 C CA . GLN A 1 203 ? -20.06300 -39.21300 24.67300 1.000 24.66157 186 GLN A CA 1
ATOM 1808 C C . GLN A 1 203 ? -21.07300 -39.57600 23.63800 1.000 23.31327 186 GLN A C 1
ATOM 1809 O O . GLN A 1 203 ? -20.84100 -39.49800 22.44300 1.000 28.80979 186 GLN A O 1
ATOM 1818 N N . ARG A 1 204 ? -22.20700 -39.95900 24.15200 1.000 22.13603 187 ARG A N 1
ATOM 1819 C CA . ARG A 1 204 ? -23.43500 -40.29800 23.47200 1.000 17.77198 187 ARG A CA 1
ATOM 1820 C C . ARG A 1 204 ? -24.36400 -39.23700 23.93900 1.000 15.41268 187 ARG A C 1
ATOM 1821 O O . ARG A 1 204 ? -23.95300 -38.24900 24.53300 1.000 15.74888 187 ARG A O 1
ATOM 1835 N N . GLU A 1 205 ? -25.64000 -39.45900 23.72200 1.000 20.02242 188 GLU A N 1
ATOM 1836 C CA . GLU A 1 205 ? -26.63300 -38.51300 24.15200 1.000 23.14046 188 GLU A CA 1
ATOM 1837 C C . GLU A 1 205 ? -26.59300 -38.21500 25.68000 1.000 24.79767 188 GLU A C 1
ATOM 1838 O O . GLU A 1 205 ? -26.22600 -39.09100 26.44900 1.000 25.68591 188 GLU A O 1
ATOM 1845 N N . LEU A 1 206 ? -26.88600 -36.96400 26.11300 1.000 21.89539 189 LEU A N 1
ATOM 1846 C CA . LEU A 1 206 ? -26.98700 -36.67300 27.54000 1.000 14.57135 189 LEU A CA 1
ATOM 1847 C C . LEU A 1 206 ? -28.48500 -37.02200 27.87700 1.000 13.51316 189 LEU A C 1
ATOM 1848 O O . LEU A 1 206 ? -29.37200 -36.16800 27.80200 1.000 16.34193 189 LEU A O 1
ATOM 1854 N N . ASN A 1 207 ? -28.72500 -38.29100 28.20600 1.000 10.39743 190 ASN A N 1
ATOM 1855 C CA . ASN A 1 207 ? -30.04200 -38.87000 28.45400 1.000 13.05844 190 ASN A CA 1
ATOM 1856 C C . ASN A 1 207 ? -30.64800 -38.65700 29.80800 1.000 16.79538 190 ASN A C 1
ATOM 1857 O O . ASN A 1 207 ? -31.62700 -37.95600 29.94700 1.000 22.28096 190 ASN A O 1
ATOM 1865 N N . PHE A 1 208 ? -30.07000 -39.28900 30.80200 1.000 18.81193 191 PHE A N 1
ATOM 1866 C CA . PHE A 1 208 ? -30.57200 -39.15700 32.13700 1.000 19.81430 191 PHE A CA 1
ATOM 1867 C C . PHE A 1 208 ? -29.41800 -38.97300 33.07300 1.000 19.41721 191 PHE A C 1
ATOM 1868 O O . PHE A 1 208 ? -28.36100 -39.58500 32.91600 1.000 20.18574 191 PHE A O 1
ATOM 1877 N N . ALA A 1 209 ? -29.63400 -38.07800 34.03700 1.000 20.81267 192 ALA A N 1
ATOM 1878 C CA . ALA A 1 209 ? -28.65600 -37.68400 35.01400 1.000 15.22971 192 ALA A CA 1
ATOM 1879 C C . ALA A 1 209 ? -29.24600 -37.60900 36.40800 1.000 15.93165 192 ALA A C 1
ATOM 1880 O O . ALA A 1 209 ? -30.21800 -36.90200 36.59200 1.000 19.86837 192 ALA A O 1
ATOM 1883 N N . ILE A 1 210 ? -28.68900 -38.31900 37.36100 1.000 16.53259 193 ILE A N 1
ATOM 1884 C CA . ILE A 1 210 ? -29.11500 -38.24400 38.76500 1.000 16.02830 193 ILE A CA 1
ATOM 1885 C C . ILE A 1 210 ? -27.93000 -37.48400 39.43000 1.000 19.20644 193 ILE A C 1
ATOM 1886 O O . ILE A 1 210 ? -26.78000 -37.94300 39.34900 1.000 17.48957 193 ILE A O 1
ATOM 1892 N N . VAL A 1 211 ? -28.19600 -36.33000 40.04300 1.000 17.30859 194 VAL A N 1
ATOM 1893 C CA . VAL A 1 211 ? -27.12300 -35.57200 40.63600 1.000 16.98233 194 VAL A CA 1
ATOM 1894 C C . VAL A 1 211 ? -27.17700 -35.63700 42.17300 1.000 19.13867 194 VAL A C 1
ATOM 1895 O O . VAL A 1 211 ? -28.17100 -35.23100 42.77800 1.000 16.67736 194 VAL A O 1
ATOM 1900 N N . ASP A 1 212 ? -26.09000 -36.18600 42.78800 1.000 19.09327 195 ASP A N 1
ATOM 1901 C CA . ASP A 1 212 ? -25.93700 -36.31000 44.21900 1.000 16.25601 195 ASP A CA 1
ATOM 1902 C C . ASP A 1 212 ? -25.58800 -34.98100 44.84700 1.000 17.31664 195 ASP A C 1
ATOM 1903 O O . ASP A 1 212 ? -24.81500 -34.19800 44.27500 1.000 15.13783 195 ASP A O 1
ATOM 1909 N N . GLU A 1 213 ? -26.16100 -34.69600 46.03800 1.000 16.50000 196 GLU A N 1
ATOM 1910 C CA . GLU A 1 213 ? -25.90900 -33.38000 46.64600 1.000 18.33208 196 GLU A CA 1
ATOM 1911 C C . GLU A 1 213 ? -26.32700 -32.25000 45.69600 1.000 18.45421 196 GLU A C 1
ATOM 1912 O O . GLU A 1 213 ? -25.59600 -31.25000 45.49800 1.000 17.54527 196 GLU A O 1
ATOM 1919 N N . VAL A 1 214 ? -27.53800 -32.44000 45.10200 1.000 13.68840 197 VAL A N 1
ATOM 1920 C CA . VAL A 1 214 ? -28.09100 -31.51000 44.14900 1.000 15.21135 197 VAL A CA 1
ATOM 1921 C C . VAL A 1 214 ? -28.11400 -30.05800 44.58000 1.000 14.74183 197 VAL A C 1
ATOM 1922 O O . VAL A 1 214 ? -27.92900 -29.18300 43.73800 1.000 15.28139 197 VAL A O 1
ATOM 1927 N N . ASP A 1 215 ? -28.26500 -29.78600 45.89300 1.000 12.50402 198 ASP A N 1
ATOM 1928 C CA . ASP A 1 215 ? -28.26900 -28.39600 46.33400 1.000 10.33190 198 ASP A CA 1
ATOM 1929 C C . ASP A 1 215 ? -26.81000 -27.74300 46.33600 1.000 10.42411 198 ASP A C 1
ATOM 1930 O O . ASP A 1 215 ? -26.65400 -26.61200 45.90500 1.000 11.18334 198 ASP A O 1
ATOM 1936 N N . SER A 1 216 ? -25.79300 -28.41800 46.78500 1.000 11.85417 199 SER A N 1
ATOM 1937 C CA . SER A 1 216 ? -24.47400 -27.78300 46.68900 1.000 16.74966 199 SER A CA 1
ATOM 1938 C C . SER A 1 216 ? -24.04500 -27.56900 45.24800 1.000 16.48882 199 SER A C 1
ATOM 1939 O O . SER A 1 216 ? -23.49400 -26.52500 44.94200 1.000 16.78844 199 SER A O 1
ATOM 1944 N N . ILE A 1 217 ? -24.33100 -28.54300 44.36100 1.000 15.48345 200 ILE A N 1
ATOM 1945 C CA . ILE A 1 217 ? -24.00900 -28.48700 42.94600 1.000 10.46493 200 ILE A CA 1
ATOM 1946 C C . ILE A 1 217 ? -24.85500 -27.54000 42.17100 1.000 12.67960 200 ILE A C 1
ATOM 1947 O O . ILE A 1 217 ? -24.34900 -26.58600 41.60000 1.000 11.82589 200 ILE A O 1
ATOM 1953 N N . LEU A 1 218 ? -26.19000 -27.80000 42.14200 1.000 14.01624 201 LEU A N 1
ATOM 1954 C CA . LEU A 1 218 ? -27.08100 -26.91500 41.40700 1.000 9.83204 201 LEU A CA 1
ATOM 1955 C C . LEU A 1 218 ? -27.42000 -25.63100 42.09000 1.000 11.02836 201 LEU A C 1
ATOM 1956 O O . LEU A 1 218 ? -27.86300 -24.69900 41.39900 1.000 14.93074 201 LEU A O 1
ATOM 1962 N N . ILE A 1 219 ? -27.30100 -25.51600 43.39900 1.000 11.59424 202 ILE A N 1
ATOM 1963 C CA . ILE A 1 219 ? -27.53500 -24.17000 43.92100 1.000 10.09797 202 ILE A CA 1
ATOM 1964 C C . ILE A 1 219 ? -26.18900 -23.42800 44.31300 1.000 10.13752 202 ILE A C 1
ATOM 1965 O O . ILE A 1 219 ? -25.81400 -22.44800 43.67100 1.000 13.67138 202 ILE A O 1
ATOM 1971 N N . ASP A 1 220 ? -25.53500 -23.83600 45.32100 1.000 10.15884 203 ASP A N 1
ATOM 1972 C CA . ASP A 1 220 ? -24.28600 -23.14800 45.74700 1.000 15.97234 203 ASP A CA 1
ATOM 1973 C C . ASP A 1 220 ? -23.20100 -23.02300 44.69800 1.000 12.98152 203 ASP A C 1
ATOM 1974 O O . ASP A 1 220 ? -22.68700 -21.95500 44.47700 1.000 14.80243 203 ASP A O 1
ATOM 1980 N N . GLU A 1 221 ? -22.89400 -24.11200 44.02900 1.000 12.92839 204 GLU A N 1
ATOM 1981 C CA . GLU A 1 221 ? -21.85100 -24.14600 43.00400 1.000 11.38228 204 GLU A CA 1
ATOM 1982 C C . GLU A 1 221 ? -22.34900 -23.87900 41.60200 1.000 12.47386 204 GLU A C 1
ATOM 1983 O O . GLU A 1 221 ? -21.55000 -23.89200 40.67500 1.000 15.42013 204 GLU A O 1
ATOM 1990 N N . ALA A 1 222 ? -23.65600 -23.70500 41.43800 1.000 13.22808 205 ALA A N 1
ATOM 1991 C CA . ALA A 1 222 ? -24.33300 -23.47900 40.17500 1.000 12.44767 205 ALA A CA 1
ATOM 1992 C C . ALA A 1 222 ? -23.54500 -22.72800 39.09200 1.000 18.67919 205 ALA A C 1
ATOM 1993 O O . ALA A 1 222 ? -23.54600 -23.15300 37.93400 1.000 21.55383 205 ALA A O 1
ATOM 1996 N N . ARG A 1 223 ? -22.91400 -21.60800 39.45900 1.000 25.43127 206 ARG A N 1
ATOM 1997 C CA . ARG A 1 223 ? -22.13300 -20.76300 38.54500 1.000 33.35785 206 ARG A CA 1
ATOM 1998 C C . ARG A 1 223 ? -20.70900 -21.24500 38.16400 1.000 30.72275 206 ARG A C 1
ATOM 1999 O O . ARG A 1 223 ? -20.07200 -20.65600 37.28400 1.000 27.22594 206 ARG A O 1
ATOM 2013 N N . THR A 1 224 ? -20.21500 -22.26700 38.83700 1.000 28.97726 207 THR A N 1
ATOM 2014 C CA . THR A 1 224 ? -18.88900 -22.82300 38.58300 1.000 35.74387 207 THR A CA 1
ATOM 2015 C C . THR A 1 224 ? -18.61200 -22.99100 37.10500 1.000 36.34595 207 THR A C 1
ATOM 2016 O O . THR A 1 224 ? -19.25700 -23.78200 36.41900 1.000 37.12477 207 THR A O 1
ATOM 2022 N N . PRO A 1 225 ? -17.64400 -22.22300 36.60100 1.000 35.52177 208 PRO A N 1
ATOM 2023 C CA . PRO A 1 225 ? -17.34500 -22.34000 35.18000 1.000 34.67207 208 PRO A CA 1
ATOM 2024 C C . PRO A 1 225 ? -16.53900 -23.56800 34.81400 1.000 36.31561 208 PRO A C 1
ATOM 2025 O O . PRO A 1 225 ? -15.49700 -23.85300 35.41400 1.000 33.82841 208 PRO A O 1
ATOM 2029 N N . LEU A 1 226 ? -17.03700 -24.30100 33.82400 1.000 36.11292 209 LEU A N 1
ATOM 2030 C CA . LEU A 1 226 ? -16.29600 -25.44300 33.33100 1.000 38.73183 209 LEU A CA 1
ATOM 2031 C C . LEU A 1 226 ? -15.47000 -24.96500 32.14900 1.000 36.97482 209 LEU A C 1
ATOM 2032 O O . LEU A 1 226 ? -16.01500 -24.62300 31.10300 1.000 36.00929 209 LEU A O 1
ATOM 2038 N N . ILE A 1 227 ? -14.15600 -24.92900 32.33000 1.000 34.00715 210 ILE A N 1
ATOM 2039 C CA . ILE A 1 227 ? -13.26100 -24.40700 31.30400 1.000 33.25274 210 ILE A CA 1
ATOM 2040 C C . ILE A 1 227 ? -12.29100 -25.36000 30.66100 1.000 37.46320 210 ILE A C 1
ATOM 2041 O O . ILE A 1 227 ? -11.51600 -26.01000 31.35700 1.000 41.27098 210 ILE A O 1
ATOM 2047 N N . ILE A 1 228 ? -12.34600 -25.45900 29.32900 1.000 41.39684 211 ILE A N 1
ATOM 2048 C CA . ILE A 1 228 ? -11.34900 -26.21500 28.57700 1.000 48.36047 211 ILE A CA 1
ATOM 2049 C C . ILE A 1 228 ? -10.42200 -25.10200 28.07900 1.000 53.52119 211 ILE A C 1
ATOM 2050 O O . ILE A 1 228 ? -10.85300 -24.25500 27.30100 1.000 56.73484 211 ILE A O 1
ATOM 2056 N N . ALA A 1 229 ? -9.17600 -25.09000 28.51400 1.000 60.08028 212 ALA A N 1
ATOM 2057 C CA . ALA A 1 229 ? -8.26900 -24.02200 28.13700 1.000 70.39469 212 ALA A CA 1
ATOM 2058 C C . ALA A 1 229 ? -7.07800 -24.48000 27.33900 1.000 79.74350 212 ALA A C 1
ATOM 2059 O O . ALA A 1 229 ? -6.71000 -25.64800 27.38600 1.000 84.23764 212 ALA A O 1
ATOM 2062 N N . GLY A 1 230 ? -6.47500 -23.58000 26.57800 1.000 88.52386 213 GLY A N 1
ATOM 2063 C CA . GLY A 1 230 ? -5.33400 -23.95300 25.76400 1.000 98.95415 213 GLY A CA 1
ATOM 2064 C C . GLY A 1 230 ? -4.11600 -23.11300 26.03200 1.000 108.04076 213 GLY A C 1
ATOM 2065 O O . GLY A 1 230 ? -4.21700 -21.98000 26.46700 1.000 111.53854 213 GLY A O 1
ATOM 2067 N N . ASP A 1 231 ? -2.95800 -23.67200 25.75600 1.000 116.24902 214 ASP A N 1
ATOM 2068 C CA . ASP A 1 231 ? -1.73800 -22.94700 26.00900 1.000 124.24704 214 ASP A CA 1
ATOM 2069 C C . ASP A 1 231 ? -1.40500 -21.83900 25.04300 1.000 127.99906 214 ASP A C 1
ATOM 2070 O O . ASP A 1 231 ? -1.59500 -21.95800 23.83900 1.000 129.30550 214 ASP A O 1
ATOM 2076 N N . GLY A 1 232 ? -0.91800 -20.74800 25.60500 1.000 130.86237 215 GLY A N 1
ATOM 2077 C CA . GLY A 1 232 ? -0.47900 -19.61100 24.82700 1.000 134.44139 215 GLY A CA 1
ATOM 2078 C C . GLY A 1 232 ? 1.00200 -19.79800 24.57800 1.000 136.70549 215 GLY A C 1
ATOM 2079 O O . GLY A 1 232 ? 1.79800 -18.95600 24.95900 1.000 137.16563 215 GLY A O 1
ATOM 2081 N N . ASP A 1 233 ? 1.38400 -20.93700 23.97300 1.000 136.28786 216 ASP A N 1
ATOM 2082 C CA . ASP A 1 233 ? 2.79100 -21.15900 23.67500 1.000 135.29364 216 ASP A CA 1
ATOM 2083 C C . ASP A 1 233 ? 3.08200 -20.51800 22.37900 1.000 135.57300 216 ASP A C 1
ATOM 2084 O O . ASP A 1 233 ? 4.01500 -19.73800 22.25700 1.000 135.64560 216 ASP A O 1
ATOM 2090 N N . GLU A 1 234 ? 2.25800 -20.88200 21.40900 1.000 136.63948 217 GLU A N 1
ATOM 2091 C CA . GLU A 1 234 ? 2.30100 -20.45100 20.03000 1.000 137.16290 217 GLU A CA 1
ATOM 2092 C C . GLU A 1 234 ? 1.71400 -19.09200 19.78000 1.000 134.40289 217 GLU A C 1
ATOM 2093 O O . GLU A 1 234 ? 2.22400 -18.35600 18.93600 1.000 132.06863 217 GLU A O 1
ATOM 2100 N N . ASP A 1 235 ? 0.63800 -18.76400 20.48000 1.000 129.89865 218 ASP A N 1
ATOM 2101 C CA . ASP A 1 235 ? 0.02500 -17.45500 20.35800 1.000 121.12609 218 ASP A CA 1
ATOM 2102 C C . ASP A 1 235 ? 1.08600 -16.39900 20.64900 1.000 113.39719 218 ASP A C 1
ATOM 2103 O O . ASP A 1 235 ? 1.07600 -15.34200 20.04000 1.000 110.47170 218 ASP A O 1
ATOM 2109 N N . LEU A 1 236 ? 1.96900 -16.67300 21.60800 1.000 105.21903 219 LEU A N 1
ATOM 2110 C CA . LEU A 1 236 ? 3.04700 -15.77200 21.92800 1.000 97.29723 219 LEU A CA 1
ATOM 2111 C C . LEU A 1 236 ? 4.17200 -15.75800 20.90500 1.000 89.23170 219 LEU A C 1
ATOM 2112 O O . LEU A 1 236 ? 4.73300 -14.72200 20.68900 1.000 86.36390 219 LEU A O 1
ATOM 2118 N N . LYS A 1 237 ? 4.56500 -16.86300 20.34900 1.000 79.95557 220 LYS A N 1
ATOM 2119 C CA . LYS A 1 237 ? 5.55000 -16.84400 19.27700 1.000 71.89518 220 LYS A CA 1
ATOM 2120 C C . LYS A 1 237 ? 4.94800 -16.30400 17.99200 1.000 63.07479 220 LYS A C 1
ATOM 2121 O O . LYS A 1 237 ? 5.56800 -15.47400 17.35100 1.000 57.76590 220 LYS A O 1
ATOM 2131 N N . LEU A 1 238 ? 3.76100 -16.78300 17.61000 1.000 54.96383 221 LEU A N 1
ATOM 2132 C CA . LEU A 1 238 ? 3.03800 -16.30500 16.44400 1.000 45.07127 221 LEU A CA 1
ATOM 2133 C C . LEU A 1 238 ? 2.90000 -14.79300 16.49500 1.000 33.11837 221 LEU A C 1
ATOM 2134 O O . LEU A 1 238 ? 3.23700 -14.12300 15.52700 1.000 20.75218 221 LEU A O 1
ATOM 2140 N N . TYR A 1 239 ? 2.42000 -14.25400 17.62300 1.000 27.51698 222 TYR A N 1
ATOM 2141 C CA . TYR A 1 239 ? 2.29400 -12.81200 17.73100 1.000 28.97235 222 TYR A CA 1
ATOM 2142 C C . TYR A 1 239 ? 3.72800 -12.18600 17.48500 1.000 30.11857 222 TYR A C 1
ATOM 2143 O O . TYR A 1 239 ? 3.84300 -11.24200 16.69900 1.000 28.56915 222 TYR A O 1
ATOM 2154 N N . GLU A 1 240 ? 4.80300 -12.72800 18.13800 1.000 28.96452 223 GLU A N 1
ATOM 2155 C CA . GLU A 1 240 ? 6.16600 -12.20500 17.98600 1.000 32.12934 223 GLU A CA 1
ATOM 2156 C C . GLU A 1 240 ? 6.66200 -12.29000 16.55400 1.000 30.76081 223 GLU A C 1
ATOM 2157 O O . GLU A 1 240 ? 7.05000 -11.27600 15.97500 1.000 29.66541 223 GLU A O 1
ATOM 2164 N N . LEU A 1 241 ? 6.62900 -13.49500 15.98400 1.000 30.86716 224 LEU A N 1
ATOM 2165 C CA . LEU A 1 241 ? 7.01000 -13.77600 14.60700 1.000 31.91411 224 LEU A CA 1
ATOM 2166 C C . LEU A 1 241 ? 6.19600 -12.96700 13.57500 1.000 32.18524 224 LEU A C 1
ATOM 2167 O O . LEU A 1 241 ? 6.78900 -12.36600 12.67100 1.000 31.46652 224 LEU A O 1
ATOM 2173 N N . ALA A 1 242 ? 4.85500 -12.97200 13.68200 1.000 26.18366 225 ALA A N 1
ATOM 2174 C CA . ALA A 1 242 ? 4.03800 -12.20500 12.73900 1.000 26.01689 225 ALA A CA 1
ATOM 2175 C C . ALA A 1 242 ? 4.45800 -10.74100 12.74200 1.000 25.04475 225 ALA A C 1
ATOM 2176 O O . ALA A 1 242 ? 4.37100 -10.06700 11.71600 1.000 23.90928 225 ALA A O 1
ATOM 2179 N N . ASN A 1 243 ? 4.91800 -10.25700 13.90200 1.000 21.42650 226 ASN A N 1
ATOM 2180 C CA . ASN A 1 243 ? 5.31900 -8.88300 13.99400 1.000 22.26366 226 ASN A CA 1
ATOM 2181 C C . ASN A 1 243 ? 6.64000 -8.61100 13.30400 1.000 24.13977 226 ASN A C 1
ATOM 2182 O O . ASN A 1 243 ? 6.73800 -7.61100 12.59300 1.000 25.85153 226 ASN A O 1
ATOM 2190 N N . SER A 1 244 ? 7.64000 -9.48500 13.47200 1.000 23.71528 227 SER A N 1
ATOM 2191 C CA . SER A 1 244 ? 8.88300 -9.22000 12.80800 1.000 24.62762 227 SER A CA 1
ATOM 2192 C C . SER A 1 244 ? 8.76800 -9.52100 11.30800 1.000 24.28926 227 SER A C 1
ATOM 2193 O O . SER A 1 244 ? 9.47200 -8.89600 10.52100 1.000 26.63946 227 SER A O 1
ATOM 2198 N N . PHE A 1 245 ? 7.87500 -10.43200 10.89500 1.000 27.16773 228 PHE A N 1
ATOM 2199 C CA . PHE A 1 245 ? 7.72900 -10.64500 9.46600 1.000 26.59891 228 PHE A CA 1
ATOM 2200 C C . PHE A 1 245 ? 7.11600 -9.40100 8.81800 1.000 25.47249 228 PHE A C 1
ATOM 2201 O O . PHE A 1 245 ? 7.48100 -9.03800 7.70300 1.000 26.62000 228 PHE A O 1
ATOM 2210 N N . VAL A 1 246 ? 6.20700 -8.74600 9.50700 1.000 25.42550 229 VAL A N 1
ATOM 2211 C CA . VAL A 1 246 ? 5.59800 -7.57300 8.90700 1.000 26.63072 229 VAL A CA 1
ATOM 2212 C C . VAL A 1 246 ? 6.59000 -6.43100 8.79500 1.000 26.04840 229 VAL A C 1
ATOM 2213 O O . VAL A 1 246 ? 6.53400 -5.60000 7.89200 1.000 25.79593 229 VAL A O 1
ATOM 2218 N N . LYS A 1 247 ? 7.50600 -6.38700 9.74800 1.000 28.96039 230 LYS A N 1
ATOM 2219 C CA . LYS A 1 247 ? 8.52400 -5.35700 9.76900 1.000 31.73857 230 LYS A CA 1
ATOM 2220 C C . LYS A 1 247 ? 9.43800 -5.42200 8.57000 1.000 32.25777 230 LYS A C 1
ATOM 2221 O O . LYS A 1 247 ? 10.06300 -4.43200 8.24500 1.000 33.27022 230 LYS A O 1
ATOM 2231 N N . THR A 1 248 ? 9.54300 -6.56700 7.92000 1.000 32.61755 231 THR A N 1
ATOM 2232 C CA . THR A 1 248 ? 10.39700 -6.61500 6.74400 1.000 39.98362 231 THR A CA 1
ATOM 2233 C C . THR A 1 248 ? 9.64200 -6.38400 5.45000 1.000 41.94734 231 THR A C 1
ATOM 2234 O O . THR A 1 248 ? 10.24500 -6.38000 4.37400 1.000 43.58257 231 THR A O 1
ATOM 2240 N N . VAL A 1 249 ? 8.33100 -6.15700 5.56200 1.000 38.38946 232 VAL A N 1
ATOM 2241 C CA . VAL A 1 249 ? 7.46500 -5.99700 4.41300 1.000 34.35691 232 VAL A CA 1
ATOM 2242 C C . VAL A 1 249 ? 7.61200 -4.65700 3.73500 1.000 34.59648 232 VAL A C 1
ATOM 2243 O O . VAL A 1 249 ? 7.67600 -3.61800 4.39000 1.000 37.91312 232 VAL A O 1
ATOM 2248 N N . LYS A 1 250 ? 7.69700 -4.68200 2.42100 1.000 34.57940 233 LYS A N 1
ATOM 2249 C CA . LYS A 1 250 ? 7.81200 -3.42500 1.70300 1.000 36.28249 233 LYS A CA 1
ATOM 2250 C C . LYS A 1 250 ? 6.51000 -3.04800 1.02400 1.000 32.13943 233 LYS A C 1
ATOM 2251 O O . LYS A 1 250 ? 5.60400 -3.86600 0.94300 1.000 30.68636 233 LYS A O 1
ATOM 2261 N N . GLU A 1 251 ? 6.40600 -1.82600 0.55500 1.000 30.97169 234 GLU A N 1
ATOM 2262 C CA . GLU A 1 251 ? 5.18700 -1.34900 -0.08400 1.000 35.77893 234 GLU A CA 1
ATOM 2263 C C . GLU A 1 251 ? 4.66500 -2.20000 -1.22800 1.000 40.54385 234 GLU A C 1
ATOM 2264 O O . GLU A 1 251 ? 3.45700 -2.26200 -1.45500 1.000 40.56446 234 GLU A O 1
ATOM 2271 N N . GLU A 1 252 ? 5.57400 -2.86600 -1.93500 1.000 41.44073 235 GLU A N 1
ATOM 2272 C CA . GLU A 1 252 ? 5.22500 -3.74200 -3.03200 1.000 44.53140 235 GLU A CA 1
ATOM 2273 C C . GLU A 1 252 ? 4.61400 -5.06200 -2.58300 1.000 41.55031 235 GLU A C 1
ATOM 2274 O O . GLU A 1 252 ? 4.10400 -5.80900 -3.41200 1.000 40.21968 235 GLU A O 1
ATOM 2281 N N . ASP A 1 253 ? 4.65400 -5.33500 -1.27300 1.000 32.49838 236 ASP A N 1
ATOM 2282 C CA . ASP A 1 253 ? 4.14100 -6.56400 -0.68300 1.000 26.98674 236 ASP A CA 1
ATOM 2283 C C . ASP A 1 253 ? 2.70400 -6.50500 -0.14000 1.000 24.60582 236 ASP A C 1
ATOM 2284 O O . ASP A 1 253 ? 2.18900 -7.54200 0.27500 1.000 23.78225 236 ASP A O 1
ATOM 2290 N N . PHE A 1 254 ? 2.05800 -5.33400 -0.13600 1.000 21.40406 237 PHE A N 1
ATOM 2291 C CA . PHE A 1 254 ? 0.69100 -5.24000 0.37400 1.000 21.49829 237 PHE A CA 1
ATOM 2292 C C . PHE A 1 254 ? -0.10400 -4.16400 -0.30400 1.000 25.31858 237 PHE A C 1
ATOM 2293 O O . PHE A 1 254 ? 0.43100 -3.18800 -0.81800 1.000 24.81961 237 PHE A O 1
ATOM 2302 N N . GLU A 1 255 ? -1.39600 -4.33200 -0.29000 1.000 31.24640 238 GLU A N 1
ATOM 2303 C CA . GLU A 1 255 ? -2.21800 -3.30000 -0.87200 1.000 37.82060 238 GLU A CA 1
ATOM 2304 C C . GLU A 1 255 ? -3.18400 -2.84200 0.18100 1.000 42.32022 238 GLU A C 1
ATOM 2305 O O . GLU A 1 255 ? -3.92200 -3.65100 0.74300 1.000 43.07022 238 GLU A O 1
ATOM 2312 N N . LEU A 1 256 ? -3.16200 -1.55700 0.48600 1.000 42.25015 239 LEU A N 1
ATOM 2313 C CA . LEU A 1 256 ? -4.05500 -1.06900 1.51900 1.000 40.08706 239 LEU A CA 1
ATOM 2314 C C . LEU A 1 256 ? -4.99800 0.01600 1.07800 1.000 32.08102 239 LEU A C 1
ATOM 2315 O O . LEU A 1 256 ? -4.76100 0.71600 0.09000 1.000 28.41541 239 LEU A O 1
ATOM 2321 N N . ASP A 1 257 ? -6.05200 0.17100 1.83500 1.000 27.13717 240 ASP A N 1
ATOM 2322 C CA . ASP A 1 257 ? -7.04900 1.16400 1.53500 1.000 29.52327 240 ASP A CA 1
ATOM 2323 C C . ASP A 1 257 ? -7.41400 1.87800 2.79300 1.000 31.01806 240 ASP A C 1
ATOM 2324 O O . ASP A 1 257 ? -8.21000 1.38600 3.59500 1.000 29.12152 240 ASP A O 1
ATOM 2330 N N . ARG A 1 258 ? -6.80100 3.03900 2.97600 1.000 28.08558 241 ARG A N 1
ATOM 2331 C CA . ARG A 1 258 ? -7.06100 3.89200 4.12100 1.000 22.42855 241 ARG A CA 1
ATOM 2332 C C . ARG A 1 258 ? -8.54300 4.19000 4.34200 1.000 20.46359 241 ARG A C 1
ATOM 2333 O O . ARG A 1 258 ? -9.02400 4.19600 5.46500 1.000 21.93694 241 ARG A O 1
ATOM 2347 N N . LYS A 1 259 ? -9.25800 4.46200 3.27800 1.000 19.46857 242 LYS A N 1
ATOM 2348 C CA . LYS A 1 259 ? -10.65600 4.79800 3.38000 1.000 16.76631 242 LYS A CA 1
ATOM 2349 C C . LYS A 1 259 ? -11.55200 3.66100 3.83900 1.000 13.13706 242 LYS A C 1
ATOM 2350 O O . LYS A 1 259 ? -12.29500 3.81400 4.78600 1.000 12.73637 242 LYS A O 1
ATOM 2360 N N . ASP A 1 260 ? -11.49300 2.54900 3.16200 1.000 17.12076 243 ASP A N 1
ATOM 2361 C CA . ASP A 1 260 ? -12.33800 1.43100 3.52100 1.000 27.31625 243 ASP A CA 1
ATOM 2362 C C . ASP A 1 260 ? -11.66000 0.42800 4.47000 1.000 28.29519 243 ASP A C 1
ATOM 2363 O O . ASP A 1 260 ? -12.22900 -0.59700 4.83600 1.000 29.03967 243 ASP A O 1
ATOM 2369 N N . LYS A 1 261 ? -10.42900 0.76600 4.88000 1.000 25.58605 244 LYS A N 1
ATOM 2370 C CA . LYS A 1 261 ? -9.64400 0.02500 5.85600 1.000 20.20584 244 LYS A CA 1
ATOM 2371 C C . LYS A 1 261 ? -9.41300 -1.44300 5.66100 1.000 19.20637 244 LYS A C 1
ATOM 2372 O O . LYS A 1 261 ? -9.71000 -2.28300 6.50800 1.000 19.60459 244 LYS A O 1
ATOM 2382 N N . THR A 1 262 ? -8.87500 -1.74200 4.52800 1.000 18.12408 245 THR A N 1
ATOM 2383 C CA . THR A 1 262 ? -8.56500 -3.09900 4.22100 1.000 15.97351 245 THR A CA 1
ATOM 2384 C C . THR A 1 262 ? -7.04400 -3.09100 3.91600 1.000 15.05032 245 THR A C 1
ATOM 2385 O O . THR A 1 262 ? -6.48100 -2.03800 3.63400 1.000 13.11158 245 THR A O 1
ATOM 2391 N N . ILE A 1 263 ? -6.43300 -4.23500 4.00100 1.000 14.96204 246 ILE A N 1
ATOM 2392 C CA . ILE A 1 263 ? -5.04200 -4.42800 3.70200 1.000 11.28277 246 ILE A CA 1
ATOM 2393 C C . ILE A 1 263 ? -4.91100 -5.88400 3.42600 1.000 15.01395 246 ILE A C 1
ATOM 2394 O O . ILE A 1 263 ? -5.36700 -6.69300 4.21100 1.000 17.99998 246 ILE A O 1
ATOM 2400 N N . ALA A 1 264 ? -4.35600 -6.21100 2.28600 1.000 16.09237 247 ALA A N 1
ATOM 2401 C CA . ALA A 1 264 ? -4.11200 -7.56100 1.86500 1.000 13.96466 247 ALA A CA 1
ATOM 2402 C C . ALA A 1 264 ? -2.66500 -7.59200 1.35600 1.000 12.46865 247 ALA A C 1
ATOM 2403 O O . ALA A 1 264 ? -2.17500 -6.59000 0.86500 1.000 12.48850 247 ALA A O 1
ATOM 2406 N N . LEU A 1 265 ? -2.00800 -8.72000 1.51700 1.000 15.95715 248 LEU A N 1
ATOM 2407 C CA . LEU A 1 265 ? -0.64500 -9.01300 1.06100 1.000 15.21027 248 LEU A CA 1
ATOM 2408 C C . LEU A 1 265 ? -0.72800 -9.21400 -0.47700 1.000 17.30243 248 LEU A C 1
ATOM 2409 O O . LEU A 1 265 ? -1.69900 -9.81100 -0.95000 1.000 18.45706 248 LEU A O 1
ATOM 2415 N N . THR A 1 266 ? 0.25900 -8.69600 -1.24900 1.000 18.63204 249 THR A N 1
ATOM 2416 C CA . THR A 1 266 ? 0.30600 -8.90700 -2.68400 1.000 20.70116 249 THR A CA 1
ATOM 2417 C C . THR A 1 266 ? 0.95400 -10.30400 -2.89900 1.000 20.43126 249 THR A C 1
ATOM 2418 O O . THR A 1 266 ? 1.24000 -10.99500 -1.93100 1.000 20.21486 249 THR A O 1
ATOM 2424 N N . ALA A 1 267 ? 1.18200 -10.70900 -4.13600 1.000 19.10907 250 ALA A N 1
ATOM 2425 C CA . ALA A 1 267 ? 1.79900 -11.99600 -4.40400 1.000 25.22305 250 ALA A CA 1
ATOM 2426 C C . ALA A 1 267 ? 3.22900 -12.02200 -3.86400 1.000 26.25216 250 ALA A C 1
ATOM 2427 O O . ALA A 1 267 ? 3.63600 -13.01200 -3.28100 1.000 26.75852 250 ALA A O 1
ATOM 2430 N N . SER A 1 268 ? 4.00000 -10.94700 -4.07700 1.000 24.39420 251 SER A N 1
ATOM 2431 C CA . SER A 1 268 ? 5.32800 -10.93000 -3.52000 1.000 24.86243 251 SER A CA 1
ATOM 2432 C C . SER A 1 268 ? 5.17600 -10.98900 -2.00100 1.000 27.76522 251 SER A C 1
ATOM 2433 O O . SER A 1 268 ? 6.03800 -11.54300 -1.31700 1.000 29.61100 251 SER A O 1
ATOM 2438 N N . GLY A 1 269 ? 4.05800 -10.44500 -1.48100 1.000 28.34706 252 GLY A N 1
ATOM 2439 C CA . GLY A 1 269 ? 3.81400 -10.48800 -0.05300 1.000 28.30327 252 GLY A CA 1
ATOM 2440 C C . GLY A 1 269 ? 3.60300 -11.90200 0.42700 1.000 23.67562 252 GLY A C 1
ATOM 2441 O O . GLY A 1 269 ? 4.08800 -12.30200 1.48200 1.000 26.03289 252 GLY A O 1
ATOM 2443 N N . ILE A 1 270 ? 2.88300 -12.66800 -0.35800 1.000 17.92620 253 ILE A N 1
ATOM 2444 C CA . ILE A 1 270 ? 2.63700 -14.05600 -0.02200 1.000 13.86767 253 ILE A CA 1
ATOM 2445 C C . ILE A 1 270 ? 3.87600 -14.89900 -0.06600 1.000 19.01819 253 ILE A C 1
ATOM 2446 O O . ILE A 1 270 ? 4.05200 -15.79400 0.75700 1.000 20.83771 253 ILE A O 1
ATOM 2452 N N . SER A 1 271 ? 4.74000 -14.63600 -1.05600 1.000 24.31162 254 SER A N 1
ATOM 2453 C CA . SER A 1 271 ? 5.98400 -15.37200 -1.19300 1.000 25.48847 254 SER A CA 1
ATOM 2454 C C . SER A 1 271 ? 6.90500 -15.08400 -0.02300 1.000 25.15689 254 SER A C 1
ATOM 2455 O O . SER A 1 271 ? 7.36600 -16.01800 0.61300 1.000 24.56166 254 SER A O 1
ATOM 2460 N N . LYS A 1 272 ? 7.14800 -13.80400 0.27800 1.000 27.17279 255 LYS A N 1
ATOM 2461 C CA . LYS A 1 272 ? 8.01500 -13.42700 1.38400 1.000 30.13268 255 LYS A CA 1
ATOM 2462 C C . LYS A 1 272 ? 7.49200 -14.09500 2.62600 1.000 34.28078 255 LYS A C 1
ATOM 2463 O O . LYS A 1 272 ? 8.27200 -14.61600 3.42800 1.000 31.55197 255 LYS A O 1
ATOM 2473 N N . ALA A 1 273 ? 6.14800 -14.06800 2.78000 1.000 32.99857 256 ALA A N 1
ATOM 2474 C CA . ALA A 1 273 ? 5.47900 -14.70800 3.89100 1.000 27.64836 256 ALA A CA 1
ATOM 2475 C C . ALA A 1 273 ? 5.69200 -16.20700 3.96600 1.000 33.16401 256 ALA A C 1
ATOM 2476 O O . ALA A 1 273 ? 6.11100 -16.70500 5.00900 1.000 36.26495 256 ALA A O 1
ATOM 2479 N N . GLU A 1 274 ? 5.42600 -16.93900 2.88400 1.000 34.54217 257 GLU A N 1
ATOM 2480 C CA . GLU A 1 274 ? 5.55200 -18.38200 2.94900 1.000 42.00379 257 GLU A CA 1
ATOM 2481 C C . GLU A 1 274 ? 6.98800 -18.85800 3.00800 1.000 43.84480 257 GLU A C 1
ATOM 2482 O O . GLU A 1 274 ? 7.26300 -19.91900 3.56700 1.000 46.56922 257 GLU A O 1
ATOM 2489 N N . SER A 1 275 ? 7.90700 -18.08000 2.45600 1.000 43.07015 258 SER A N 1
ATOM 2490 C CA . SER A 1 275 ? 9.31000 -18.44400 2.55000 1.000 45.61231 258 SER A CA 1
ATOM 2491 C C . SER A 1 275 ? 9.78400 -18.10200 3.94900 1.000 45.63450 258 SER A C 1
ATOM 2492 O O . SER A 1 275 ? 10.57800 -18.84100 4.52800 1.000 45.95186 258 SER A O 1
ATOM 2497 N N . PHE A 1 276 ? 9.28500 -16.98300 4.49600 1.000 45.26012 259 PHE A N 1
ATOM 2498 C CA . PHE A 1 276 ? 9.61300 -16.57700 5.84900 1.000 47.38132 259 PHE A CA 1
ATOM 2499 C C . PHE A 1 276 ? 9.16500 -17.62200 6.86900 1.000 50.95489 259 PHE A C 1
ATOM 2500 O O . PHE A 1 276 ? 9.98000 -18.08700 7.66300 1.000 53.24226 259 PHE A O 1
ATOM 2509 N N . PHE A 1 277 ? 7.86400 -17.97300 6.86300 1.000 52.69158 260 PHE A N 1
ATOM 2510 C CA . PHE A 1 277 ? 7.33000 -18.96100 7.78300 1.000 53.84471 260 PHE A CA 1
ATOM 2511 C C . PHE A 1 277 ? 7.59900 -20.41000 7.38100 1.000 58.29701 260 PHE A C 1
ATOM 2512 O O . PHE A 1 277 ? 7.17300 -21.32700 8.08500 1.000 59.03483 260 PHE A O 1
ATOM 2521 N N . GLY A 1 278 ? 8.31500 -20.61600 6.25800 1.000 61.32414 261 GLY A N 1
ATOM 2522 C CA . GLY A 1 278 ? 8.62400 -21.96600 5.80300 1.000 60.11123 261 GLY A CA 1
ATOM 2523 C C . GLY A 1 278 ? 7.40000 -22.80000 5.48100 1.000 56.98185 261 GLY A C 1
ATOM 2524 O O . GLY A 1 278 ? 7.37000 -23.99800 5.75800 1.000 57.36351 261 GLY A O 1
ATOM 2526 N N . ILE A 1 279 ? 6.38600 -22.15600 4.87600 1.000 52.77375 262 ILE A N 1
ATOM 2527 C CA . ILE A 1 279 ? 5.11500 -22.78600 4.50500 1.000 44.30549 262 ILE A CA 1
ATOM 2528 C C . ILE A 1 279 ? 4.86600 -22.79500 2.97800 1.000 41.21355 262 ILE A C 1
ATOM 2529 O O . ILE A 1 279 ? 5.54400 -22.07000 2.26400 1.000 44.48682 262 ILE A O 1
ATOM 2535 N N . THR A 1 280 ? 3.88200 -23.59100 2.44600 1.000 42.89132 263 THR A N 1
ATOM 2536 C CA . THR A 1 280 ? 3.60500 -23.65500 0.99500 1.000 48.80866 263 THR A CA 1
ATOM 2537 C C . THR A 1 280 ? 2.45600 -22.83300 0.36900 1.000 51.23421 263 THR A C 1
ATOM 2538 O O . THR A 1 280 ? 2.71100 -22.17200 -0.61900 1.000 53.18213 263 THR A O 1
ATOM 2544 N N . ASN A 1 281 ? 1.21600 -22.93100 0.81100 1.000 50.40118 264 ASN A N 1
ATOM 2545 C CA . ASN A 1 281 ? 0.21400 -22.01200 0.27600 1.000 46.15237 264 ASN A CA 1
ATOM 2546 C C . ASN A 1 281 ? -0.46700 -21.35900 1.44400 1.000 39.72001 264 ASN A C 1
ATOM 2547 O O . ASN A 1 281 ? -1.38000 -21.93900 2.03300 1.000 33.14370 264 ASN A O 1
ATOM 2555 N N . LEU A 1 282 ? -0.01000 -20.14000 1.78400 1.000 34.32779 265 LEU A N 1
ATOM 2556 C CA . LEU A 1 282 ? -0.50300 -19.39200 2.92900 1.000 31.37329 265 LEU A CA 1
ATOM 2557 C C . LEU A 1 282 ? -2.00900 -19.22800 3.00100 1.000 30.14815 265 LEU A C 1
ATOM 2558 O O . LEU A 1 282 ? -2.60000 -19.15600 4.06800 1.000 29.48115 265 LEU A O 1
ATOM 2564 N N . THR A 1 283 ? -2.64200 -19.16700 1.84700 1.000 27.13243 266 THR A N 1
ATOM 2565 C CA . THR A 1 283 ? -4.06800 -18.96200 1.76900 1.000 29.38825 266 THR A CA 1
ATOM 2566 C C . THR A 1 283 ? -4.88400 -20.18200 1.88600 1.000 30.32100 266 THR A C 1
ATOM 2567 O O . THR A 1 283 ? -6.08800 -20.07500 1.96300 1.000 30.95119 266 THR A O 1
ATOM 2573 N N . ASP A 1 284 ? -4.26900 -21.33600 1.83500 1.000 25.68472 267 ASP A N 1
ATOM 2574 C CA . ASP A 1 284 ? -5.02300 -22.53900 2.04400 1.000 23.03590 267 ASP A CA 1
ATOM 2575 C C . ASP A 1 284 ? -5.45400 -22.67100 3.50900 1.000 21.14010 267 ASP A C 1
ATOM 2576 O O . ASP A 1 284 ? -4.77300 -22.18400 4.41000 1.000 17.54926 267 ASP A O 1
ATOM 2582 N N . ILE A 1 285 ? -6.59200 -23.33500 3.73300 1.000 19.45416 268 ILE A N 1
ATOM 2583 C CA . ILE A 1 285 ? -7.17400 -23.45700 5.05700 1.000 20.11137 268 ILE A CA 1
ATOM 2584 C C . ILE A 1 285 ? -6.27100 -24.02800 6.15700 1.000 20.50869 268 ILE A C 1
ATOM 2585 O O . ILE A 1 285 ? -6.45100 -23.70000 7.32400 1.000 22.08438 268 ILE A O 1
ATOM 2591 N N . LYS A 1 286 ? -5.34100 -24.87800 5.79300 1.000 19.60104 269 LYS A N 1
ATOM 2592 C CA . LYS A 1 286 ? -4.40000 -25.44300 6.73900 1.000 21.46247 269 LYS A CA 1
ATOM 2593 C C . LYS A 1 286 ? -3.63200 -24.33600 7.46800 1.000 21.74653 269 LYS A C 1
ATOM 2594 O O . LYS A 1 286 ? -3.21400 -24.54600 8.60100 1.000 23.36370 269 LYS A O 1
ATOM 2604 N N . ASN A 1 287 ? -3.43600 -23.16300 6.83000 1.000 22.33227 270 ASN A N 1
ATOM 2605 C CA . ASN A 1 287 ? -2.69900 -22.09800 7.50500 1.000 22.01547 270 ASN A CA 1
ATOM 2606 C C . ASN A 1 287 ? -3.58800 -20.99800 8.03100 1.000 22.45224 270 ASN A C 1
ATOM 2607 O O . ASN A 1 287 ? -3.10900 -19.87300 8.20000 1.000 22.33548 270 ASN A O 1
ATOM 2615 N N . ILE A 1 288 ? -4.87500 -21.29100 8.27400 1.000 23.27226 271 ILE A N 1
ATOM 2616 C CA . ILE A 1 288 ? -5.77100 -20.23600 8.77200 1.000 27.84441 271 ILE A CA 1
ATOM 2617 C C . ILE A 1 288 ? -5.16000 -19.41200 9.91300 1.000 23.94640 271 ILE A C 1
ATOM 2618 O O . ILE A 1 288 ? -5.14300 -18.19600 9.84300 1.000 25.79288 271 ILE A O 1
ATOM 2624 N N . GLU A 1 289 ? -4.65500 -20.08700 10.93900 1.000 23.76854 272 GLU A N 1
ATOM 2625 C CA . GLU A 1 289 ? -4.09200 -19.46200 12.13800 1.000 22.39394 272 GLU A CA 1
ATOM 2626 C C . GLU A 1 289 ? -2.89400 -18.55500 11.87300 1.000 17.69920 272 GLU A C 1
ATOM 2627 O O . GLU A 1 289 ? -2.82700 -17.44400 12.39900 1.000 18.58421 272 GLU A O 1
ATOM 2634 N N . LEU A 1 290 ? -1.97500 -18.99400 11.03000 1.000 21.92881 273 LEU A N 1
ATOM 2635 C CA . LEU A 1 290 ? -0.80900 -18.18000 10.66200 1.000 27.85531 273 LEU A CA 1
ATOM 2636 C C . LEU A 1 290 ? -1.25800 -16.96200 9.81800 1.000 28.62809 273 LEU A C 1
ATOM 2637 O O . LEU A 1 290 ? -0.84200 -15.81900 10.07100 1.000 25.00524 273 LEU A O 1
ATOM 2643 N N . TYR A 1 291 ? -2.12500 -17.22200 8.82700 1.000 22.82014 274 TYR A N 1
ATOM 2644 C CA . TYR A 1 291 ? -2.60900 -16.17400 7.92900 1.000 23.55659 274 TYR A CA 1
ATOM 2645 C C . TYR A 1 291 ? -3.35400 -15.11200 8.71400 1.000 20.58371 274 TYR A C 1
ATOM 2646 O O . TYR A 1 291 ? -3.16400 -13.91100 8.46100 1.000 16.79133 274 TYR A O 1
ATOM 2657 N N . HIS A 1 292 ? -4.18100 -15.55900 9.68800 1.000 15.25334 275 HIS A N 1
ATOM 2658 C CA . HIS A 1 292 ? -4.93600 -14.63900 10.49900 1.000 19.80899 275 HIS A CA 1
ATOM 2659 C C . HIS A 1 292 ? -3.99000 -13.76800 11.42600 1.000 19.10133 275 HIS A C 1
ATOM 2660 O O . HIS A 1 292 ? -4.15900 -12.55100 11.48800 1.000 16.74118 275 HIS A O 1
ATOM 2670 N N . HIS A 1 293 ? -3.01000 -14.37100 12.11100 1.000 23.08337 276 HIS A N 1
ATOM 2671 C CA . HIS A 1 293 ? -2.06900 -13.53800 12.88900 1.000 26.58785 276 HIS A CA 1
ATOM 2672 C C . HIS A 1 293 ? -1.29200 -12.58500 11.97200 1.000 23.05562 276 HIS A C 1
ATOM 2673 O O . HIS A 1 293 ? -0.82200 -11.54500 12.42100 1.000 21.01949 276 HIS A O 1
ATOM 2683 N N . ILE A 1 294 ? -1.11600 -12.95400 10.68700 1.000 20.28630 277 ILE A N 1
ATOM 2684 C CA . ILE A 1 294 ? -0.38900 -12.06800 9.79000 1.000 15.45006 277 ILE A CA 1
ATOM 2685 C C . ILE A 1 294 ? -1.20800 -10.91000 9.36200 1.000 12.15292 277 ILE A C 1
ATOM 2686 O O . ILE A 1 294 ? -0.72200 -9.78800 9.35700 1.000 12.68621 277 ILE A O 1
ATOM 2692 N N . ASN A 1 295 ? -2.45100 -11.15400 8.99900 1.000 11.95982 278 ASN A N 1
ATOM 2693 C CA . ASN A 1 295 ? -3.28200 -10.01600 8.65400 1.000 13.91692 278 ASN A CA 1
ATOM 2694 C C . ASN A 1 295 ? -3.44800 -9.03600 9.79400 1.000 13.15078 278 ASN A C 1
ATOM 2695 O O . ASN A 1 295 ? -3.55300 -7.83000 9.54500 1.000 13.62439 278 ASN A O 1
ATOM 2703 N N . GLN A 1 296 ? -3.46000 -9.52200 11.04100 1.000 12.34623 279 GLN A N 1
ATOM 2704 C CA . GLN A 1 296 ? -3.60000 -8.58000 12.13100 1.000 12.54096 279 GLN A CA 1
ATOM 2705 C C . GLN A 1 296 ? -2.37600 -7.79700 12.38400 1.000 14.53105 279 GLN A C 1
ATOM 2706 O O . GLN A 1 296 ? -2.49700 -6.64700 12.79700 1.000 14.57273 279 GLN A O 1
ATOM 2715 N N . ALA A 1 297 ? -1.17800 -8.37800 12.14500 1.000 14.53422 280 ALA A N 1
ATOM 2716 C CA . ALA A 1 297 ? -0.00200 -7.52300 12.30600 1.000 13.92516 280 ALA A CA 1
ATOM 2717 C C . ALA A 1 297 ? -0.06300 -6.46800 11.20800 1.000 13.15421 280 ALA A C 1
ATOM 2718 O O . ALA A 1 297 ? 0.07600 -5.28600 11.50400 1.000 14.37839 280 ALA A O 1
ATOM 2721 N N . LEU A 1 298 ? -0.35800 -6.87100 9.96600 1.000 14.36890 281 LEU A N 1
ATOM 2722 C CA . LEU A 1 298 ? -0.36600 -5.90500 8.86400 1.000 17.05419 281 LEU A CA 1
ATOM 2723 C C . LEU A 1 298 ? -1.24500 -4.73700 9.17700 1.000 20.12126 281 LEU A C 1
ATOM 2724 O O . LEU A 1 298 ? -0.81500 -3.60000 9.11300 1.000 18.43417 281 LEU A O 1
ATOM 2730 N N . ARG A 1 299 ? -2.45800 -5.03100 9.54800 1.000 20.06163 282 ARG A N 1
ATOM 2731 C CA . ARG A 1 299 ? -3.41300 -4.03700 9.89200 1.000 17.05162 282 ARG A CA 1
ATOM 2732 C C . ARG A 1 299 ? -2.92300 -3.28000 11.05800 1.000 21.93861 282 ARG A C 1
ATOM 2733 O O . ARG A 1 299 ? -2.93000 -2.08900 11.05100 1.000 22.19679 282 ARG A O 1
ATOM 2747 N N . GLY A 1 300 ? -2.47800 -3.95600 12.05000 1.000 22.26418 283 GLY A N 1
ATOM 2748 C CA . GLY A 1 300 ? -1.98800 -3.25000 13.21500 1.000 22.51557 283 GLY A CA 1
ATOM 2749 C C . GLY A 1 300 ? -0.87600 -2.29100 12.86400 1.000 22.61753 283 GLY A C 1
ATOM 2750 O O . GLY A 1 300 ? -0.82000 -1.17300 13.37200 1.000 23.77433 283 GLY A O 1
ATOM 2752 N N . HIS A 1 301 ? 0.01600 -2.73000 11.97700 1.000 23.27318 284 HIS A N 1
ATOM 2753 C CA . HIS A 1 301 ? 1.15600 -1.90500 11.57300 1.000 25.13313 284 HIS A CA 1
ATOM 2754 C C . HIS A 1 301 ? 0.81600 -0.73800 10.59600 1.000 25.26044 284 HIS A C 1
ATOM 2755 O O . HIS A 1 301 ? 1.19800 0.40400 10.86300 1.000 23.33587 284 HIS A O 1
ATOM 2765 N N . LYS A 1 302 ? 0.08600 -1.01700 9.48100 1.000 20.19633 285 LYS A N 1
ATOM 2766 C CA . LYS A 1 302 ? -0.18100 -0.00600 8.46800 1.000 16.01266 285 LYS A CA 1
ATOM 2767 C C . LYS A 1 302 ? -1.51000 0.73300 8.42500 1.000 20.34256 285 LYS A C 1
ATOM 2768 O O . LYS A 1 302 ? -1.61000 1.71100 7.68000 1.000 20.86433 285 LYS A O 1
ATOM 2778 N N . LEU A 1 303 ? -2.52900 0.25700 9.17900 1.000 23.08989 286 LEU A N 1
ATOM 2779 C CA . LEU A 1 303 ? -3.84600 0.89300 9.26200 1.000 28.48660 286 LEU A CA 1
ATOM 2780 C C . LEU A 1 303 ? -4.12600 1.61800 10.59500 1.000 32.21281 286 LEU A C 1
ATOM 2781 O O . LEU A 1 303 ? -5.04500 2.43800 10.63800 1.000 34.72538 286 LEU A O 1
ATOM 2787 N N . MET A 1 304 ? -3.38800 1.27500 11.65500 1.000 30.62823 287 MET A N 1
ATOM 2788 C CA . MET A 1 304 ? -3.57600 1.88600 12.96400 1.000 23.45373 287 MET A CA 1
ATOM 2789 C C . MET A 1 304 ? -2.42100 2.77200 13.28700 1.000 22.81799 287 MET A C 1
ATOM 2790 O O . MET A 1 304 ? -1.29100 2.44500 12.94400 1.000 25.69103 287 MET A O 1
ATOM 2796 N N . GLU A 1 305 ? -2.66800 3.86000 13.97600 1.000 22.17261 288 GLU A N 1
ATOM 2797 C CA . GLU A 1 305 ? -1.55600 4.72400 14.24600 1.000 23.58694 288 GLU A CA 1
ATOM 2798 C C . GLU A 1 305 ? -1.59200 5.26400 15.66700 1.000 21.11028 288 GLU A C 1
ATOM 2799 O O . GLU A 1 305 ? -2.64600 5.65000 16.17500 1.000 14.64196 288 GLU A O 1
ATOM 2806 N N . LYS A 1 306 ? -0.43200 5.23700 16.31900 1.000 16.54543 289 LYS A N 1
ATOM 2807 C CA . LYS A 1 306 ? -0.28700 5.78300 17.65400 1.000 16.85609 289 LYS A CA 1
ATOM 2808 C C . LYS A 1 306 ? -0.60000 7.28400 17.64400 1.000 22.25095 289 LYS A C 1
ATOM 2809 O O . LYS A 1 306 ? -0.26800 7.98600 16.69700 1.000 27.33313 289 LYS A O 1
ATOM 2819 N N . ASP A 1 307 ? -1.21900 7.75000 18.70700 1.000 26.05011 290 ASP A N 1
ATOM 2820 C CA . ASP A 1 307 ? -1.66800 9.11300 18.88100 1.000 32.66588 290 ASP A CA 1
ATOM 2821 C C . ASP A 1 307 ? -2.82500 9.51000 17.94500 1.000 37.89980 290 ASP A C 1
ATOM 2822 O O . ASP A 1 307 ? -3.13100 10.69200 17.80900 1.000 39.83240 290 ASP A O 1
ATOM 2828 N N . VAL A 1 308 ? -3.47300 8.50900 17.30500 1.000 36.56154 291 VAL A N 1
ATOM 2829 C CA . VAL A 1 308 ? -4.66000 8.76200 16.48000 1.000 33.16588 291 VAL A CA 1
ATOM 2830 C C . VAL A 1 308 ? -5.66000 7.64800 16.76700 1.000 31.66084 291 VAL A C 1
ATOM 2831 O O . VAL A 1 308 ? -6.79700 7.90500 17.14800 1.000 33.06759 291 VAL A O 1
ATOM 2836 N N . ASP A 1 309 ? -5.23100 6.41200 16.60600 1.000 31.41377 292 ASP A N 1
ATOM 2837 C CA . ASP A 1 309 ? -6.10500 5.27600 16.84500 1.000 32.57408 292 ASP A CA 1
ATOM 2838 C C . ASP A 1 309 ? -6.05100 4.73300 18.24400 1.000 31.60970 292 ASP A C 1
ATOM 2839 O O . ASP A 1 309 ? -7.08100 4.36400 18.80900 1.000 32.92457 292 ASP A O 1
ATOM 2845 N N . TYR A 1 310 ? -4.86100 4.69600 18.79800 1.000 27.24616 293 TYR A N 1
ATOM 2846 C CA . TYR A 1 310 ? -4.62600 4.18100 20.12200 1.000 28.57362 293 TYR A CA 1
ATOM 2847 C C . TYR A 1 310 ? -3.45900 4.93900 20.71200 1.000 27.83591 293 TYR A C 1
ATOM 2848 O O . TYR A 1 310 ? -2.68900 5.57800 19.98600 1.000 27.93963 293 TYR A O 1
ATOM 2859 N N . VAL A 1 311 ? -3.33800 4.87700 22.01500 1.000 29.80441 294 VAL A N 1
ATOM 2860 C CA . VAL A 1 311 ? -2.23900 5.53400 22.69900 1.000 36.50111 294 VAL A CA 1
ATOM 2861 C C . VAL A 1 311 ? -1.57800 4.50200 23.54700 1.000 38.16637 294 VAL A C 1
ATOM 2862 O O . VAL A 1 311 ? -2.17200 3.47000 23.87500 1.000 37.66301 294 VAL A O 1
ATOM 2867 N N . ILE A 1 312 ? -0.36200 4.78000 23.93500 1.000 40.74670 295 ILE A N 1
ATOM 2868 C CA . ILE A 1 312 ? 0.37400 3.88500 24.78800 1.000 43.30773 295 ILE A CA 1
ATOM 2869 C C . ILE A 1 312 ? 0.64300 4.62100 26.07900 1.000 47.45673 295 ILE A C 1
ATOM 2870 O O . ILE A 1 312 ? 1.29600 5.65500 26.10000 1.000 52.36166 295 ILE A O 1
ATOM 2876 N N . SER A 1 313 ? 0.11200 4.11200 27.15300 1.000 54.51562 296 SER A N 1
ATOM 2877 C CA . SER A 1 313 ? 0.30500 4.77100 28.43500 1.000 62.34113 296 SER A CA 1
ATOM 2878 C C . SER A 1 313 ? 0.43000 3.75100 29.53900 1.000 68.10954 296 SER A C 1
ATOM 2879 O O . SER A 1 313 ? -0.33800 2.78900 29.56900 1.000 70.48421 296 SER A O 1
ATOM 2884 N N . ASN A 1 314 ? 1.39900 3.95000 30.44000 1.000 73.94035 297 ASN A N 1
ATOM 2885 C CA . ASN A 1 314 ? 1.62400 3.03000 31.54400 1.000 78.66068 297 ASN A CA 1
ATOM 2886 C C . ASN A 1 314 ? 1.93800 1.62500 31.00100 1.000 76.50597 297 ASN A C 1
ATOM 2887 O O . ASN A 1 314 ? 1.62100 0.59800 31.59400 1.000 74.66136 297 ASN A O 1
ATOM 2895 N N . GLY A 1 315 ? 2.60200 1.62000 29.84100 1.000 75.99519 298 GLY A N 1
ATOM 2896 C CA . GLY A 1 315 ? 3.00000 0.37900 29.19800 1.000 74.29236 298 GLY A CA 1
ATOM 2897 C C . GLY A 1 315 ? 1.89200 -0.39100 28.51500 1.000 70.66827 298 GLY A C 1
ATOM 2898 O O . GLY A 1 315 ? 2.03200 -1.59100 28.28400 1.000 72.98987 298 GLY A O 1
ATOM 2900 N N . GLU A 1 316 ? 0.79100 0.28500 28.17400 1.000 65.35040 299 GLU A N 1
ATOM 2901 C CA . GLU A 1 316 ? -0.29300 -0.43100 27.51500 1.000 58.73384 299 GLU A CA 1
ATOM 2902 C C . GLU A 1 316 ? -0.90100 0.23200 26.31300 1.000 50.11578 299 GLU A C 1
ATOM 2903 O O . GLU A 1 316 ? -0.91900 1.45800 26.20500 1.000 45.88444 299 GLU A O 1
ATOM 2910 N N . VAL A 1 317 ? -1.42300 -0.60200 25.41200 1.000 40.06202 300 VAL A N 1
ATOM 2911 C CA . VAL A 1 317 ? -2.09600 -0.11000 24.23300 1.000 29.27084 300 VAL A CA 1
ATOM 2912 C C . VAL A 1 317 ? -3.53200 0.17700 24.64500 1.000 23.04018 300 VAL A C 1
ATOM 2913 O O . VAL A 1 317 ? -4.23400 -0.74000 25.06700 1.000 15.17621 300 VAL A O 1
ATOM 2918 N N . MET A 1 318 ? -3.95500 1.43500 24.50700 1.000 21.12996 301 MET A N 1
ATOM 2919 C CA . MET A 1 318 ? -5.28400 1.86500 24.86100 1.000 22.84952 301 MET A CA 1
ATOM 2920 C C . MET A 1 318 ? -6.06200 2.48300 23.67300 1.000 21.57795 301 MET A C 1
ATOM 2921 O O . MET A 1 318 ? -5.50100 3.22800 22.87400 1.000 18.67994 301 MET A O 1
ATOM 2927 N N . ILE A 1 319 ? -7.34100 2.17600 23.58500 1.000 18.79572 302 ILE A N 1
ATOM 2928 C CA . ILE A 1 319 ? -8.14300 2.66800 22.48900 1.000 22.74590 302 ILE A CA 1
ATOM 2929 C C . ILE A 1 319 ? -8.62000 4.09600 22.61300 1.000 23.45847 302 ILE A C 1
ATOM 2930 O O . ILE A 1 319 ? -9.08900 4.50400 23.66400 1.000 24.17741 302 ILE A O 1
ATOM 2936 N N . VAL A 1 320 ? -8.48500 4.86800 21.53100 1.000 23.42394 303 VAL A N 1
ATOM 2937 C CA . VAL A 1 320 ? -8.97900 6.22700 21.54100 1.000 18.23263 303 VAL A CA 1
ATOM 2938 C C . VAL A 1 320 ? -10.42800 6.22400 20.97800 1.000 17.22189 303 VAL A C 1
ATOM 2939 O O . VAL A 1 320 ? -10.65700 5.70300 19.89600 1.000 21.63650 303 VAL A O 1
ATOM 2944 N N . ASP A 1 321 ? -11.38300 6.75400 21.70200 1.000 13.71070 304 ASP A N 1
ATOM 2945 C CA . ASP A 1 321 ? -12.74700 6.78600 21.20800 1.000 10.82213 304 ASP A CA 1
ATOM 2946 C C . ASP A 1 321 ? -12.81700 7.88900 20.15200 1.000 14.75679 304 ASP A C 1
ATOM 2947 O O . ASP A 1 321 ? -12.49600 9.03100 20.45500 1.000 19.74211 304 ASP A O 1
ATOM 2953 N N . GLU A 1 322 ? -13.20200 7.57900 18.93000 1.000 18.72216 305 GLU A N 1
ATOM 2954 C CA . GLU A 1 322 ? -13.26100 8.65900 17.94500 1.000 23.17383 305 GLU A CA 1
ATOM 2955 C C . GLU A 1 322 ? -14.30000 9.70300 18.24000 1.000 21.81435 305 GLU A C 1
ATOM 2956 O O . GLU A 1 322 ? -14.36200 10.73500 17.57700 1.000 21.74829 305 GLU A O 1
ATOM 2963 N N . PHE A 1 323 ? -15.10400 9.45000 19.26300 1.000 27.50653 306 PHE A N 1
ATOM 2964 C CA . PHE A 1 323 ? -16.14400 10.39300 19.62700 1.000 25.72112 306 PHE A CA 1
ATOM 2965 C C . PHE A 1 323 ? -15.70700 11.50500 20.52000 1.000 23.74462 306 PHE A C 1
ATOM 2966 O O . PHE A 1 323 ? -16.37700 12.52200 20.61000 1.000 21.19087 306 PHE A O 1
ATOM 2975 N N . THR A 1 324 ? -14.54000 11.33100 21.14600 1.000 25.47108 307 THR A N 1
ATOM 2976 C CA . THR A 1 324 ? -14.01500 12.30600 22.08800 1.000 29.07148 307 THR A CA 1
ATOM 2977 C C . THR A 1 324 ? -12.49100 12.40300 22.09700 1.000 28.89792 307 THR A C 1
ATOM 2978 O O . THR A 1 324 ? -11.95500 13.32800 22.69600 1.000 30.51952 307 THR A O 1
ATOM 2984 N N . GLY A 1 325 ? -11.79400 11.45700 21.50400 1.000 29.53711 308 GLY A N 1
ATOM 2985 C CA . GLY A 1 325 ? -10.34400 11.54300 21.50700 1.000 35.97890 308 GLY A CA 1
ATOM 2986 C C . GLY A 1 325 ? -9.78200 11.19700 22.86400 1.000 38.49791 308 GLY A C 1
ATOM 2987 O O . GLY A 1 325 ? -8.61000 11.42600 23.14600 1.000 38.07328 308 GLY A O 1
ATOM 2989 N N . ARG A 1 326 ? -10.64000 10.64600 23.71000 1.000 41.97514 309 ARG A N 1
ATOM 2990 C CA . ARG A 1 326 ? -10.22300 10.23500 25.03500 1.000 47.82740 309 ARG A CA 1
ATOM 2991 C C . ARG A 1 326 ? -10.04700 8.75100 25.03400 1.000 48.58809 309 ARG A C 1
ATOM 2992 O O . ARG A 1 326 ? -10.66000 8.07100 24.21000 1.000 46.91599 309 ARG A O 1
ATOM 3006 N N . VAL A 1 327 ? -9.26100 8.22400 25.96000 1.000 47.56186 310 VAL A N 1
ATOM 3007 C CA . VAL A 1 327 ? -9.06000 6.80900 25.87700 1.000 53.15786 310 VAL A CA 1
ATOM 3008 C C . VAL A 1 327 ? -10.22500 6.00600 26.42900 1.000 57.82773 310 VAL A C 1
ATOM 3009 O O . VAL A 1 327 ? -11.05500 6.52300 27.17800 1.000 53.44185 310 VAL A O 1
ATOM 3014 N N . MET A 1 328 ? -10.31000 4.75400 26.01300 1.000 63.31975 311 MET A N 1
ATOM 3015 C CA . MET A 1 328 ? -11.36300 3.87600 26.47200 1.000 71.52001 311 MET A CA 1
ATOM 3016 C C . MET A 1 328 ? -10.71500 2.99400 27.50800 1.000 73.28873 311 MET A C 1
ATOM 3017 O O . MET A 1 328 ? -10.19900 1.92500 27.17400 1.000 73.11642 311 MET A O 1
ATOM 3023 N N . ASP A 1 329 ? -10.69900 3.45900 28.76600 1.000 74.15949 312 ASP A N 1
ATOM 3024 C CA . ASP A 1 329 ? -10.06500 2.67400 29.81100 1.000 74.03300 312 ASP A CA 1
ATOM 3025 C C . ASP A 1 329 ? -10.70100 1.31400 29.92000 1.000 70.14544 312 ASP A C 1
ATOM 3026 O O . ASP A 1 329 ? -11.89200 1.20000 30.21400 1.000 66.79697 312 ASP A O 1
ATOM 3032 N N . GLY A 1 330 ? -9.91100 0.27900 29.64800 1.000 67.92118 313 GLY A N 1
ATOM 3033 C CA . GLY A 1 330 ? -10.42600 -1.07400 29.73400 1.000 68.06392 313 GLY A CA 1
ATOM 3034 C C . GLY A 1 330 ? -10.45900 -1.79800 28.41200 1.000 63.83628 313 GLY A C 1
ATOM 3035 O O . GLY A 1 330 ? -9.67000 -2.71200 28.18300 1.000 64.17636 313 GLY A O 1
ATOM 3037 N N . ARG A 1 331 ? -11.39600 -1.38400 27.55100 1.000 58.40554 314 ARG A N 1
ATOM 3038 C CA . ARG A 1 331 ? -11.60500 -1.94300 26.22800 1.000 49.21536 314 ARG A CA 1
ATOM 3039 C C . ARG A 1 331 ? -10.36500 -2.36100 25.48100 1.000 43.90868 314 ARG A C 1
ATOM 3040 O O . ARG A 1 331 ? -9.34200 -1.66900 25.46300 1.000 37.82500 314 ARG A O 1
ATOM 3054 N N . ARG A 1 332 ? -10.47800 -3.51100 24.85100 1.000 35.68451 315 ARG A N 1
ATOM 3055 C CA . ARG A 1 332 ? -9.39900 -4.04000 24.06100 1.000 28.38444 315 ARG A CA 1
ATOM 3056 C C . ARG A 1 332 ? -9.85100 -4.32200 22.66800 1.000 28.54383 315 ARG A C 1
ATOM 3057 O O . ARG A 1 332 ? -11.05300 -4.50000 22.42400 1.000 29.75170 315 ARG A O 1
ATOM 3071 N N . TYR A 1 333 ? -8.90300 -4.37700 21.73200 1.000 27.78766 316 TYR A N 1
ATOM 3072 C CA . TYR A 1 333 ? -9.25300 -4.72100 20.35700 1.000 26.45926 316 TYR A CA 1
ATOM 3073 C C . TYR A 1 333 ? -9.63500 -6.18700 20.27300 1.000 24.43809 316 TYR A C 1
ATOM 3074 O O . TYR A 1 333 ? -9.14600 -6.98100 21.08000 1.000 21.47134 316 TYR A O 1
ATOM 3085 N N . THR A 1 334 ? -10.45500 -6.55900 19.26600 1.000 23.42547 317 THR A N 1
ATOM 3086 C CA . THR A 1 334 ? -10.87000 -7.96400 19.12000 1.000 22.73605 317 THR A CA 1
ATOM 3087 C C . THR A 1 334 ? -9.93600 -8.75800 18.17800 1.000 26.22794 317 THR A C 1
ATOM 3088 O O . THR A 1 334 ? -9.13100 -8.16700 17.46200 1.000 23.86108 317 THR A O 1
ATOM 3094 N N . ASP A 1 335 ? -10.05800 -10.11000 18.21800 1.000 25.01036 318 ASP A N 1
ATOM 3095 C CA . ASP A 1 335 ? -9.32500 -11.10000 17.42300 1.000 25.39700 318 ASP A CA 1
ATOM 3096 C C . ASP A 1 335 ? -7.83200 -11.00300 17.26000 1.000 28.16939 318 ASP A C 1
ATOM 3097 O O . ASP A 1 335 ? -7.31900 -11.09200 16.14100 1.000 30.04580 318 ASP A O 1
ATOM 3103 N N . GLY A 1 336 ? -7.12000 -10.84500 18.35200 1.000 27.29530 319 GLY A N 1
ATOM 3104 C CA . GLY A 1 336 ? -5.67500 -10.78900 18.26400 1.000 23.78117 319 GLY A CA 1
ATOM 3105 C C . GLY A 1 336 ? -5.17800 -9.45500 17.78100 1.000 23.46530 319 GLY A C 1
ATOM 3106 O O . GLY A 1 336 ? -3.98300 -9.20000 17.81400 1.000 23.56782 319 GLY A O 1
ATOM 3108 N N . LEU A 1 337 ? -6.09500 -8.58600 17.34800 1.000 22.83950 320 LEU A N 1
ATOM 3109 C CA . LEU A 1 337 ? -5.64800 -7.28100 16.92900 1.000 24.00799 320 LEU A CA 1
ATOM 3110 C C . LEU A 1 337 ? -4.92200 -6.51600 18.06200 1.000 25.73599 320 LEU A C 1
ATOM 3111 O O . LEU A 1 337 ? -3.95000 -5.79700 17.79900 1.000 21.09229 320 LEU A O 1
ATOM 3117 N N . HIS A 1 338 ? -5.39500 -6.67400 19.31900 1.000 22.83300 321 HIS A N 1
ATOM 3118 C CA . HIS A 1 338 ? -4.75200 -5.96300 20.40000 1.000 19.11782 321 HIS A CA 1
ATOM 3119 C C . HIS A 1 338 ? -3.30400 -6.44700 20.65500 1.000 16.78463 321 HIS A C 1
ATOM 3120 O O . HIS A 1 338 ? -2.38600 -5.64900 20.86600 1.000 15.24099 321 HIS A O 1
ATOM 3130 N N . GLN A 1 339 ? -3.12400 -7.73800 20.64600 1.000 18.56671 322 GLN A N 1
ATOM 3131 C CA . GLN A 1 339 ? -1.81100 -8.30100 20.83200 1.000 24.54986 322 GLN A CA 1
ATOM 3132 C C . GLN A 1 339 ? -0.92200 -7.81100 19.71600 1.000 24.62764 322 GLN A C 1
ATOM 3133 O O . GLN A 1 339 ? 0.21600 -7.41000 19.97500 1.000 23.32466 322 GLN A O 1
ATOM 3142 N N . ALA A 1 340 ? -1.45100 -7.86100 18.46300 1.000 19.45441 323 ALA A N 1
ATOM 3143 C CA . ALA A 1 340 ? -0.79000 -7.38100 17.28500 1.000 16.37949 323 ALA A CA 1
ATOM 3144 C C . ALA A 1 340 ? -0.24800 -6.02600 17.58700 1.000 20.94823 323 ALA A C 1
ATOM 3145 O O . ALA A 1 340 ? 0.95200 -5.79300 17.38000 1.000 23.84581 323 ALA A O 1
ATOM 3148 N N . ILE A 1 341 ? -1.08200 -5.12000 18.09500 1.000 19.75139 324 ILE A N 1
ATOM 3149 C CA . ILE A 1 341 ? -0.51100 -3.83300 18.43400 1.000 20.75813 324 ILE A CA 1
ATOM 3150 C C . ILE A 1 341 ? 0.54100 -3.90900 19.61200 1.000 23.11812 324 ILE A C 1
ATOM 3151 O O . ILE A 1 341 ? 1.50800 -3.14400 19.57500 1.000 22.82397 324 ILE A O 1
ATOM 3157 N N . GLU A 1 342 ? 0.39300 -4.84200 20.61100 1.000 20.78609 325 GLU A N 1
ATOM 3158 C CA . GLU A 1 342 ? 1.37100 -4.95500 21.69500 1.000 22.82697 325 GLU A CA 1
ATOM 3159 C C . GLU A 1 342 ? 2.81300 -5.21800 21.13900 1.000 19.03461 325 GLU A C 1
ATOM 3160 O O . GLU A 1 342 ? 3.72000 -4.46300 21.42600 1.000 19.08114 325 GLU A O 1
ATOM 3167 N N . ALA A 1 343 ? 2.95500 -6.24500 20.32300 1.000 15.58227 326 ALA A N 1
ATOM 3168 C CA . ALA A 1 343 ? 4.17700 -6.65500 19.64500 1.000 18.89267 326 ALA A CA 1
ATOM 3169 C C . ALA A 1 343 ? 4.72100 -5.54000 18.79400 1.000 20.28851 326 ALA A C 1
ATOM 3170 O O . ALA A 1 343 ? 5.92900 -5.30300 18.79300 1.000 21.61522 326 ALA A O 1
ATOM 3173 N N . LYS A 1 344 ? 3.82200 -4.86800 18.04400 1.000 21.82764 327 LYS A N 1
ATOM 3174 C CA . LYS A 1 344 ? 4.16800 -3.73800 17.19400 1.000 20.36320 327 LYS A CA 1
ATOM 3175 C C . LYS A 1 344 ? 4.83300 -2.63600 17.99000 1.000 26.15192 327 LYS A C 1
ATOM 3176 O O . LYS A 1 344 ? 5.78300 -2.01000 17.51500 1.000 28.09097 327 LYS A O 1
ATOM 3186 N N . GLU A 1 345 ? 4.31500 -2.39500 19.19700 1.000 28.89975 328 GLU A N 1
ATOM 3187 C CA . GLU A 1 345 ? 4.83000 -1.32000 20.01100 1.000 30.50664 328 GLU A CA 1
ATOM 3188 C C . GLU A 1 345 ? 5.90500 -1.67300 21.02000 1.000 31.04520 328 GLU A C 1
ATOM 3189 O O . GLU A 1 345 ? 6.38600 -0.76300 21.68600 1.000 32.83081 328 GLU A O 1
ATOM 3196 N N . GLY A 1 346 ? 6.29200 -2.95900 21.14700 1.000 32.00738 329 GLY A N 1
ATOM 3197 C CA . GLY A 1 346 ? 7.30900 -3.32600 22.11500 1.000 34.95277 329 GLY A CA 1
ATOM 3198 C C . GLY A 1 346 ? 6.73300 -3.50700 23.50200 1.000 38.76784 329 GLY A C 1
ATOM 3199 O O . GLY A 1 346 ? 7.47700 -3.71200 24.46500 1.000 37.54155 329 GLY A O 1
ATOM 3201 N N . VAL A 1 347 ? 5.38800 -3.40900 23.59800 1.000 37.37667 330 VAL A N 1
ATOM 3202 C CA . VAL A 1 347 ? 4.64400 -3.59200 24.82600 1.000 42.02842 330 VAL A CA 1
ATOM 3203 C C . VAL A 1 347 ? 4.53900 -5.07300 25.17600 1.000 49.29559 330 VAL A C 1
ATOM 3204 O O . VAL A 1 347 ? 4.55500 -5.92900 24.29200 1.000 54.91280 330 VAL A O 1
ATOM 3209 N N . GLU A 1 348 ? 4.45100 -5.34800 26.48100 1.000 60.85258 331 GLU A N 1
ATOM 3210 C CA . GLU A 1 348 ? 4.31000 -6.66700 27.08000 1.000 79.48801 331 GLU A CA 1
ATOM 3211 C C . GLU A 1 348 ? 3.09200 -7.36500 26.50500 1.000 92.41190 331 GLU A C 1
ATOM 3212 O O . GLU A 1 348 ? 1.97800 -6.95500 26.82900 1.000 97.63633 331 GLU A O 1
ATOM 3219 N N . ILE A 1 349 ? 3.25800 -8.38600 25.66100 1.000 99.82365 332 ILE A N 1
ATOM 3220 C CA . ILE A 1 349 ? 2.05100 -9.05000 25.18700 1.000 108.25354 332 ILE A CA 1
ATOM 3221 C C . ILE A 1 349 ? 1.52300 -9.88400 26.33100 1.000 114.35925 332 ILE A C 1
ATOM 3222 O O . ILE A 1 349 ? 2.31200 -10.46900 27.07600 1.000 117.37626 332 ILE A O 1
ATOM 3228 N N . LYS A 1 350 ? 0.21700 -10.10600 26.38800 1.000 119.49665 333 LYS A N 1
ATOM 3229 C CA . LYS A 1 350 ? -0.29500 -10.95400 27.47000 1.000 125.02583 333 LYS A CA 1
ATOM 3230 C C . LYS A 1 350 ? -0.22400 -12.46800 27.31400 1.000 126.93266 333 LYS A C 1
ATOM 3231 O O . LYS A 1 350 ? -0.77200 -12.99400 26.34300 1.000 127.10133 333 LYS A O 1
ATOM 3241 N N . ASN A 1 351 ? 0.42100 -13.16800 28.29000 1.000 126.31751 334 ASN A N 1
ATOM 3242 C CA . ASN A 1 351 ? 0.47000 -14.63400 28.30400 1.000 124.99817 334 ASN A CA 1
ATOM 3243 C C . ASN A 1 351 ? -0.70000 -15.18300 29.14100 1.000 123.49425 334 ASN A C 1
ATOM 3244 O O . ASN A 1 351 ? -0.52100 -16.13800 29.87900 1.000 122.74782 334 ASN A O 1
ATOM 3252 N N . GLU A 1 352 ? -1.89000 -14.57900 29.02300 0.000 24.36000 335 GLU A N 1
ATOM 3253 C CA . GLU A 1 352 ? -3.04600 -15.01400 29.80700 0.000 37.73000 335 GLU A CA 1
ATOM 3254 C C . GLU A 1 352 ? -3.52100 -16.40400 29.39300 0.000 23.08000 335 GLU A C 1
ATOM 3255 O O . GLU A 1 352 ? -3.37400 -16.76600 28.22300 0.000 34.89000 335 GLU A O 1
ATOM 3262 N N . SER A 1 353 ? -4.07700 -17.19600 30.33000 0.000 37.02000 336 SER A N 1
ATOM 3263 C CA . SER A 1 353 ? -4.54000 -18.52100 29.92700 0.000 31.99000 336 SER A CA 1
ATOM 3264 C C . SER A 1 353 ? -5.72200 -18.43300 28.97500 0.000 43.25000 336 SER A C 1
ATOM 3265 O O . SER A 1 353 ? -6.66200 -17.67300 29.21100 0.000 24.59000 336 SER A O 1
ATOM 3270 N N . LYS A 1 354 ? -5.67100 -19.22500 27.90400 1.000 58.94802 337 LYS A N 1
ATOM 3271 C CA . LYS A 1 354 ? -6.70100 -19.19900 26.86900 1.000 62.06224 337 LYS A CA 1
ATOM 3272 C C . LYS A 1 354 ? -7.84900 -20.19700 26.98800 1.000 59.75292 337 LYS A C 1
ATOM 3273 O O . LYS A 1 354 ? -7.62600 -21.37000 27.15700 1.000 59.79348 337 LYS A O 1
ATOM 3283 N N . THR A 1 355 ? -9.07400 -19.73000 26.86200 1.000 49.69642 338 THR A N 1
ATOM 3284 C CA . THR A 1 355 ? -10.25600 -20.57500 26.98700 1.000 36.82621 338 THR A CA 1
ATOM 3285 C C . THR A 1 355 ? -10.84700 -21.09400 25.70500 1.000 31.59596 338 THR A C 1
ATOM 3286 O O . THR A 1 355 ? -11.46500 -20.31800 24.98500 1.000 26.96330 338 THR A O 1
ATOM 3292 N N . MET A 1 356 ? -10.72200 -22.38300 25.42500 1.000 32.72569 339 MET A N 1
ATOM 3293 C CA . MET A 1 356 ? -11.29000 -22.91900 24.19200 1.000 33.43327 339 MET A CA 1
ATOM 3294 C C . MET A 1 356 ? -12.77900 -23.24100 24.27400 1.000 32.47865 339 MET A C 1
ATOM 3295 O O . MET A 1 356 ? -13.44500 -23.29400 23.24800 1.000 30.93203 339 MET A O 1
ATOM 3301 N N . ALA A 1 357 ? -13.30000 -23.45500 25.48200 1.000 27.97976 340 ALA A N 1
ATOM 3302 C CA . ALA A 1 357 ? -14.69700 -23.78500 25.66100 1.000 24.29932 340 ALA A CA 1
ATOM 3303 C C . ALA A 1 357 ? -15.08800 -23.64100 27.12200 1.000 27.50809 340 ALA A C 1
ATOM 3304 O O . ALA A 1 357 ? -14.25600 -23.93400 27.98600 1.000 24.27844 340 ALA A O 1
ATOM 3307 N N . THR A 1 358 ? -16.34800 -23.19100 27.39600 1.000 24.08158 341 THR A N 1
ATOM 3308 C CA . THR A 1 358 ? -16.85700 -23.05500 28.75500 1.000 16.78547 341 THR A CA 1
ATOM 3309 C C . THR A 1 358 ? -18.35600 -23.24900 28.83900 1.000 18.96224 341 THR A C 1
ATOM 3310 O O . THR A 1 358 ? -19.09500 -22.89900 27.92100 1.000 19.16387 341 THR A O 1
ATOM 3316 N N . VAL A 1 359 ? -18.79700 -23.83900 29.96900 1.000 20.95628 342 VAL A N 1
ATOM 3317 C CA . VAL A 1 359 ? -20.19700 -24.03800 30.29400 1.000 21.34264 342 VAL A CA 1
ATOM 3318 C C . VAL A 1 359 ? -20.25800 -24.13700 31.79500 1.000 21.12277 342 VAL A C 1
ATOM 3319 O O . VAL A 1 359 ? -19.32100 -24.64500 32.39300 1.000 25.10595 342 VAL A O 1
ATOM 3324 N N . THR A 1 360 ? -21.30400 -23.62200 32.42200 1.000 24.13596 343 THR A N 1
ATOM 3325 C CA . THR A 1 360 ? -21.36300 -23.74300 33.87900 1.000 26.18034 343 THR A CA 1
ATOM 3326 C C . THR A 1 360 ? -22.11100 -25.04600 34.24800 1.000 21.08203 343 THR A C 1
ATOM 3327 O O . THR A 1 360 ? -22.70200 -25.64500 33.35400 1.000 19.00238 343 THR A O 1
ATOM 3333 N N . TYR A 1 361 ? -22.07200 -25.49100 35.53000 1.000 17.87008 344 TYR A N 1
ATOM 3334 C CA . TYR A 1 361 ? -22.79400 -26.70800 35.96900 1.000 11.58680 344 TYR A CA 1
ATOM 3335 C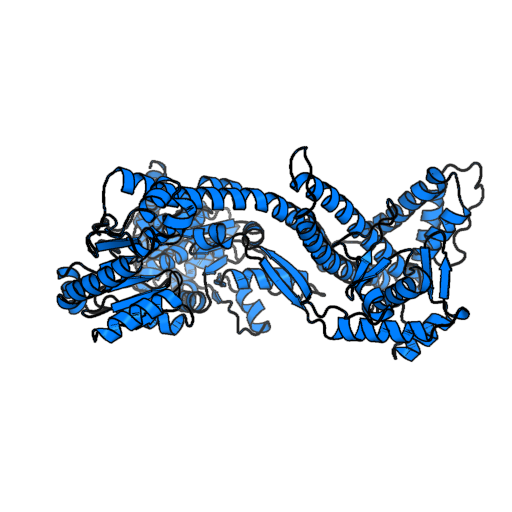 C . TYR A 1 361 ? -24.23900 -26.61800 35.60900 1.000 13.39384 344 TYR A C 1
ATOM 3336 O O . TYR A 1 361 ? -24.84700 -27.55900 35.14000 1.000 14.91665 344 TYR A O 1
ATOM 3347 N N . GLN A 1 362 ? -24.77000 -25.45400 35.84000 1.000 14.36481 345 GLN A N 1
ATOM 3348 C CA . GLN A 1 362 ? -26.14200 -25.13900 35.63600 1.000 14.78494 345 GLN A CA 1
ATOM 3349 C C . GLN A 1 362 ? -26.60700 -25.28200 34.23800 1.000 19.28899 345 GLN A C 1
ATOM 3350 O O . GLN A 1 362 ? -27.66100 -25.87400 33.99400 1.000 20.64907 345 GLN A O 1
ATOM 3359 N N . ASN A 1 363 ? -25.83900 -24.73500 33.30700 1.000 17.87238 346 ASN A N 1
ATOM 3360 C CA . ASN A 1 363 ? -26.24300 -24.77800 31.92200 1.000 14.41271 346 ASN A CA 1
ATOM 3361 C C . ASN A 1 363 ? -25.93900 -26.17200 31.41800 1.000 13.80901 346 ASN A C 1
ATOM 3362 O O . ASN A 1 363 ? -26.65600 -26.68000 30.55600 1.000 12.71856 346 ASN A O 1
ATOM 3370 N N . PHE A 1 364 ? -24.88700 -26.79700 31.94900 1.000 10.31729 347 PHE A N 1
ATOM 3371 C CA . PHE A 1 364 ? -24.67200 -28.14900 31.54300 1.000 9.96163 347 PHE A CA 1
ATOM 3372 C C . PHE A 1 364 ? -25.72500 -29.12600 32.02300 1.000 12.09024 347 PHE A C 1
ATOM 3373 O O . PHE A 1 364 ? -26.12600 -29.99800 31.23500 1.000 12.90516 347 PHE A O 1
ATOM 3382 N N . PHE A 1 365 ? -26.13200 -29.06400 33.28500 1.000 10.32125 348 PHE A N 1
ATOM 3383 C CA . PHE A 1 365 ? -27.14000 -30.01200 33.70900 1.000 17.25056 348 PHE A CA 1
ATOM 3384 C C . PHE A 1 365 ? -28.48900 -29.78600 33.08000 1.000 16.42478 348 PHE A C 1
ATOM 3385 O O . PHE A 1 365 ? -29.29900 -30.70100 33.06300 1.000 19.79077 348 PHE A O 1
ATOM 3394 N N . ARG A 1 366 ? -28.73100 -28.60000 32.58600 1.000 17.10584 349 ARG A N 1
ATOM 3395 C CA . ARG A 1 366 ? -29.98500 -28.36200 31.90800 1.000 21.10848 349 ARG A CA 1
ATOM 3396 C C . ARG A 1 366 ? -30.07300 -29.02800 30.54400 1.000 18.75906 349 ARG A C 1
ATOM 3397 O O . ARG A 1 366 ? -31.17300 -29.17400 30.02000 1.000 12.38113 349 ARG A O 1
ATOM 3411 N N . LEU A 1 367 ? -28.90200 -29.43600 29.97900 1.000 13.10553 350 LEU A N 1
ATOM 3412 C CA . LEU A 1 367 ? -28.86200 -30.11700 28.68200 1.000 12.07562 350 LEU A CA 1
ATOM 3413 C C . LEU A 1 367 ? -29.44400 -31.52700 28.67000 1.000 13.46762 350 LEU A C 1
ATOM 3414 O O . LEU A 1 367 ? -29.76800 -32.03500 27.60300 1.000 18.88821 350 LEU A O 1
ATOM 3420 N N . TYR A 1 368 ? -29.55100 -32.17800 29.81900 1.000 14.57921 351 TYR A N 1
ATOM 3421 C CA . TYR A 1 368 ? -30.08700 -33.53200 29.88700 1.000 12.72074 351 TYR A CA 1
ATOM 3422 C C . TYR A 1 368 ? -31.61800 -33.60900 29.56500 1.000 20.34188 351 TYR A C 1
ATOM 3423 O O . TYR A 1 368 ? -32.38200 -32.71500 29.94600 1.000 18.78742 351 TYR A O 1
ATOM 3434 N N . GLU A 1 369 ? -32.02700 -34.68500 28.84000 1.000 21.64057 352 GLU A N 1
ATOM 3435 C CA . GLU A 1 369 ? -33.41700 -34.95200 28.52200 1.000 27.82675 352 GLU A CA 1
ATOM 3436 C C . GLU A 1 369 ? -34.14800 -35.20200 29.84300 1.000 29.38421 352 GLU A C 1
ATOM 3437 O O . GLU A 1 369 ? -35.31000 -34.80700 30.00800 1.000 28.32516 352 GLU A O 1
ATOM 3444 N N . LYS A 1 370 ? -33.46700 -35.88500 30.77600 1.000 24.36878 353 LYS A N 1
ATOM 3445 C CA . LYS A 1 370 ? -34.04800 -36.15900 32.08200 1.000 23.87119 353 LYS A CA 1
ATOM 3446 C C . LYS A 1 370 ? -33.06700 -35.94800 33.23000 1.000 23.30085 353 LYS A C 1
ATOM 3447 O O . LYS A 1 370 ? -32.02500 -36.60800 33.28200 1.000 26.93131 353 LYS A O 1
ATOM 3457 N N . LEU A 1 371 ? -33.42300 -35.03700 34.14900 1.000 23.11297 354 LEU A N 1
ATOM 3458 C CA . LEU A 1 371 ? -32.62100 -34.61400 35.29300 1.000 17.09948 354 LEU A CA 1
ATOM 3459 C C . LEU A 1 371 ? -33.17200 -35.07300 36.62400 1.000 16.56825 354 LEU A C 1
ATOM 3460 O O . LEU A 1 371 ? -34.40300 -35.19200 36.80900 1.000 14.33123 354 LEU A O 1
ATOM 3466 N N . SER A 1 372 ? -32.27200 -35.28600 37.57600 1.000 12.37943 355 SER A N 1
ATOM 3467 C CA . SER A 1 372 ? -32.68900 -35.79800 38.86700 1.000 17.09735 355 SER A CA 1
ATOM 3468 C C . SER A 1 372 ? -31.63900 -35.54900 39.89000 1.000 18.03046 355 SER A C 1
ATOM 3469 O O . SER A 1 372 ? -30.51600 -35.15700 39.56200 1.000 18.54316 355 SER A O 1
ATOM 3474 N N . GLY A 1 373 ? -31.95600 -35.83600 41.13800 1.000 17.60986 356 GLY A N 1
ATOM 3475 C CA . GLY A 1 373 ? -30.97000 -35.59500 42.16900 1.000 18.54585 356 GLY A CA 1
ATOM 3476 C C . GLY A 1 373 ? -31.44000 -35.94300 43.55700 1.000 19.98042 356 GLY A C 1
ATOM 3477 O O . GLY A 1 373 ? -32.63200 -36.19700 43.83200 1.000 15.05273 356 GLY A O 1
ATOM 3479 N N . MET A 1 374 ? -30.46200 -35.96100 44.43500 1.000 19.98015 357 MET A N 1
ATOM 3480 C CA . MET A 1 374 ? -30.72600 -36.29900 45.81200 1.000 19.40465 357 MET A CA 1
ATOM 3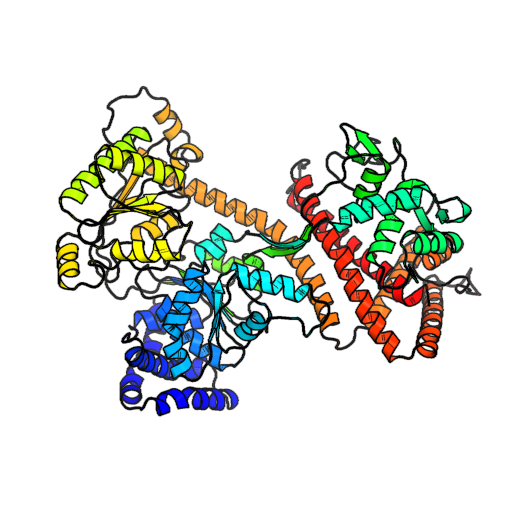481 C C . MET A 1 374 ? -29.95500 -35.39600 46.66200 1.000 13.44718 357 MET A C 1
ATOM 3482 O O . MET A 1 374 ? -28.98000 -34.79900 46.23500 1.000 13.55635 357 MET A O 1
ATOM 3488 N N . THR A 1 375 ? -30.42600 -35.28800 47.86100 1.000 13.92940 358 THR A N 1
ATOM 3489 C CA . THR A 1 375 ? -29.81400 -34.48900 48.87200 1.000 15.13552 358 THR A CA 1
ATOM 3490 C C . THR A 1 375 ? -30.59100 -34.61500 50.12100 1.000 17.45779 358 THR A C 1
ATOM 3491 O O . THR A 1 375 ? -31.75600 -35.03900 50.10300 1.000 13.23823 358 THR A O 1
ATOM 3497 N N . GLY A 1 376 ? -29.92300 -34.22500 51.23000 1.000 19.31467 359 GLY A N 1
ATOM 3498 C CA . GLY A 1 376 ? -30.52700 -34.29200 52.54500 1.000 17.28233 359 GLY A CA 1
ATOM 3499 C C . GLY A 1 376 ? -31.42000 -33.09200 52.76500 1.000 22.32498 359 GLY A C 1
ATOM 3500 O O . GLY A 1 376 ? -32.32400 -33.13100 53.59700 1.000 25.57635 359 GLY A O 1
ATOM 3502 N N . THR A 1 377 ? -31.18400 -32.01400 52.00300 1.000 23.11719 360 THR A N 1
ATOM 3503 C CA . THR A 1 377 ? -31.98100 -30.80600 52.19400 1.000 20.43901 360 THR A CA 1
ATOM 3504 C C . THR A 1 377 ? -32.16300 -30.02100 50.93300 1.000 17.24054 360 THR A C 1
ATOM 3505 O O . THR A 1 377 ? -31.19100 -29.44900 50.40100 1.000 13.22859 360 THR A O 1
ATOM 3511 N N . ALA A 1 378 ? -33.37300 -29.98400 50.44500 1.000 10.44986 361 ALA A N 1
ATOM 3512 C CA . ALA A 1 378 ? -33.62900 -29.21200 49.26400 1.000 15.70778 361 ALA A CA 1
ATOM 3513 C C . ALA A 1 378 ? -35.06400 -28.55500 49.26700 1.000 20.49260 361 ALA A C 1
ATOM 3514 O O . ALA A 1 378 ? -35.27400 -27.64700 48.46900 1.000 23.19805 361 ALA A O 1
ATOM 3517 N N . LYS A 1 379 ? -36.02800 -28.98100 50.14700 1.000 19.19768 362 LYS A N 1
ATOM 3518 C CA . LYS A 1 379 ? -37.36900 -28.35800 50.09700 1.000 24.24103 362 LYS A CA 1
ATOM 3519 C C . LYS A 1 379 ? -37.43400 -26.86200 50.18300 1.000 29.32950 362 LYS A C 1
ATOM 3520 O O . LYS A 1 379 ? -38.31100 -26.26600 49.55700 1.000 31.80220 362 LYS A O 1
ATOM 3530 N N . THR A 1 380 ? -36.53800 -26.23700 50.95100 1.000 29.11913 363 THR A N 1
ATOM 3531 C CA . THR A 1 380 ? -36.59300 -24.79600 51.03200 1.000 28.15847 363 THR A CA 1
ATOM 3532 C C . THR A 1 380 ? -36.20000 -24.06500 49.72600 1.000 30.39768 363 THR A C 1
ATOM 3533 O O . THR A 1 380 ? -36.63900 -22.93800 49.50800 1.000 32.31861 363 THR A O 1
ATOM 3539 N N . GLU A 1 381 ? -35.38900 -24.70800 48.87600 1.000 27.58655 364 GLU A N 1
ATOM 3540 C CA . GLU A 1 381 ? -34.90700 -24.11300 47.64400 1.000 27.84551 364 GLU A CA 1
ATOM 3541 C C . GLU A 1 381 ? -35.72100 -24.55800 46.46500 1.000 25.66918 364 GLU A C 1
ATOM 3542 O O . GLU A 1 381 ? -35.37300 -24.28900 45.31800 1.000 25.04393 364 GLU A O 1
ATOM 3549 N N . GLU A 1 382 ? -36.82200 -25.25000 46.77100 1.000 24.13853 365 GLU A N 1
ATOM 3550 C CA . GLU A 1 382 ? -37.75300 -25.72900 45.77000 1.000 21.77303 365 GLU A CA 1
ATOM 3551 C C . GLU A 1 382 ? -38.20700 -24.73900 44.70900 1.000 20.11055 365 GLU A C 1
ATOM 3552 O O . GLU A 1 382 ? -38.26800 -25.10400 43.54200 1.000 22.46321 365 GLU A O 1
ATOM 3559 N N . GLY A 1 383 ? -38.51400 -23.51900 45.07900 1.000 20.65315 366 GLY A N 1
ATOM 3560 C CA . GLY A 1 383 ? -38.96200 -22.54500 44.08900 1.000 21.02224 366 GLY A CA 1
ATOM 3561 C C . GLY A 1 383 ? -37.95800 -22.36200 42.98400 1.000 18.91128 366 GLY A C 1
ATOM 3562 O O . GLY A 1 383 ? -38.27300 -22.42200 41.79700 1.000 18.72588 366 GLY A O 1
ATOM 3564 N N . GLU A 1 384 ? -36.72600 -22.13000 43.39700 1.000 19.94757 367 GLU A N 1
ATOM 3565 C CA . GLU A 1 384 ? -35.59200 -21.96700 42.50400 1.000 12.28109 367 GLU A CA 1
ATOM 3566 C C . GLU A 1 384 ? -35.37600 -23.27400 41.74500 1.000 10.44235 367 GLU A C 1
ATOM 3567 O O . GLU A 1 384 ? -35.27200 -23.20600 40.53500 1.000 13.23420 367 GLU A O 1
ATOM 3574 N N . PHE A 1 385 ? -35.34100 -24.46500 42.40200 1.000 10.09441 368 PHE A N 1
ATOM 3575 C CA . PHE A 1 385 ? -35.15200 -25.71800 41.63300 1.000 13.40592 368 PHE A CA 1
ATOM 3576 C C . PHE A 1 385 ? -36.22400 -25.93000 40.55100 1.000 15.96692 368 PHE A C 1
ATOM 3577 O O . PHE A 1 385 ? -35.95000 -26.56700 39.54100 1.000 16.36902 368 PHE A O 1
ATOM 3586 N N . GLU A 1 386 ? -37.45300 -25.46200 40.78700 1.000 17.02884 369 GLU A N 1
ATOM 3587 C CA . GLU A 1 386 ? -38.51000 -25.63500 39.80400 1.000 20.19511 369 GLU A CA 1
ATOM 3588 C C . GLU A 1 386 ? -38.34800 -24.58000 38.71000 1.000 22.03110 369 GLU A C 1
ATOM 3589 O O . GLU A 1 386 ? -38.57300 -24.83300 37.53100 1.000 22.27353 369 GLU A O 1
ATOM 3596 N N . SER A 1 387 ? -37.93600 -23.42000 39.11800 1.000 19.84277 370 SER A N 1
ATOM 3597 C CA . SER A 1 387 ? -37.76000 -22.29800 38.22800 1.000 20.85992 370 SER A CA 1
ATOM 3598 C C . SER A 1 387 ? -36.58600 -22.48700 37.27600 1.000 18.73824 370 SER A C 1
ATOM 3599 O O . SER A 1 387 ? -36.77600 -22.33300 36.07600 1.000 16.45915 370 SER A O 1
ATOM 3604 N N . ILE A 1 388 ? -35.39000 -22.83600 37.80400 1.000 13.49583 371 ILE A N 1
ATOM 3605 C CA . ILE A 1 388 ? -34.20200 -23.02500 36.97900 1.000 11.89364 371 ILE A CA 1
ATOM 3606 C C . ILE A 1 388 ? -34.18600 -24.28900 36.20600 1.000 15.06771 371 ILE A C 1
ATOM 3607 O O . ILE A 1 388 ? -33.84200 -24.25500 35.03100 1.000 20.86160 371 ILE A O 1
ATOM 3613 N N . TYR A 1 389 ? -34.54200 -25.42400 36.83100 1.000 18.59094 372 TYR A N 1
ATOM 3614 C CA . TYR A 1 389 ? -34.36500 -26.69700 36.14400 1.000 19.00503 372 TYR A CA 1
ATOM 3615 C C . TYR A 1 389 ? -35.57400 -27.54600 35.92000 1.000 18.39120 372 TYR A C 1
ATOM 3616 O O . TYR A 1 389 ? -35.43700 -28.62300 35.35300 1.000 18.41873 372 TYR A O 1
ATOM 3627 N N . LYS A 1 390 ? -36.75900 -27.08300 36.30400 1.000 18.10649 373 LYS A N 1
ATOM 3628 C CA . LYS A 1 390 ? -37.89700 -27.98700 36.24700 1.000 14.68982 373 LYS A CA 1
ATOM 3629 C C . LYS A 1 390 ? -37.68600 -29.18600 37.12000 1.000 15.17485 373 LYS A C 1
ATOM 3630 O O . LYS A 1 390 ? -37.96500 -30.32000 36.75700 1.000 20.28865 373 LYS A O 1
ATOM 3640 N N . LEU A 1 391 ? -37.18700 -28.91000 38.32500 1.000 15.15734 374 LEU A N 1
ATOM 3641 C CA . LEU A 1 391 ? -37.00800 -29.95900 39.31200 1.000 12.27765 374 LEU A CA 1
ATOM 3642 C C . LEU A 1 391 ? -37.99000 -29.68000 40.49500 1.000 14.63240 374 LEU A C 1
ATOM 3643 O O . LEU A 1 391 ? -38.11400 -28.55500 40.95400 1.000 17.02490 374 LEU A O 1
ATOM 3649 N N . ASN A 1 392 ? -38.69400 -30.67400 40.93800 1.000 14.88618 375 ASN A N 1
ATOM 3650 C CA . ASN A 1 392 ? -39.49600 -30.45600 42.11700 1.000 14.65601 375 ASN A CA 1
ATOM 3651 C C . ASN A 1 392 ? -38.95700 -31.33700 43.13300 1.000 12.87786 375 ASN A C 1
ATOM 3652 O O . ASN A 1 392 ? -38.28400 -32.31400 42.82100 1.000 16.88425 375 ASN A O 1
ATOM 3660 N N . VAL A 1 393 ? -39.23600 -30.99800 44.36100 1.000 15.53493 376 VAL A N 1
ATOM 3661 C CA . VAL A 1 393 ? -38.77200 -31.74700 45.49800 1.000 11.77524 376 VAL A CA 1
ATOM 3662 C C . VAL A 1 393 ? -39.82200 -32.47200 46.17800 1.000 14.29623 376 VAL A C 1
ATOM 3663 O O . VAL A 1 393 ? -40.89500 -31.89400 46.40900 1.000 15.71889 376 VAL A O 1
ATOM 3668 N N . VAL A 1 394 ? -39.53100 -33.75500 46.51200 1.000 18.02806 377 VAL A N 1
ATOM 3669 C CA . VAL A 1 394 ? -40.42900 -34.57600 47.32400 1.000 20.58559 377 VAL A CA 1
ATOM 3670 C C . VAL A 1 394 ? -39.64000 -34.96600 48.56400 1.000 18.27653 377 VAL A C 1
ATOM 3671 O O . VAL A 1 394 ? -38.47900 -35.38600 48.42800 1.000 13.70243 377 VAL A O 1
ATOM 3676 N N . GLN A 1 395 ? -40.23200 -34.82600 49.77500 1.000 13.64442 378 GLN A N 1
ATOM 3677 C CA . GLN A 1 395 ? -39.46400 -35.21800 50.94200 1.000 12.60677 378 GLN A CA 1
ATOM 3678 C C . GLN A 1 395 ? -39.69600 -36.64100 51.24300 1.000 15.53325 378 GLN A C 1
ATOM 3679 O O . GLN A 1 395 ? -40.82700 -37.05600 51.52800 1.000 16.39295 378 GLN A O 1
ATOM 3688 N N . ILE A 1 396 ? -38.63000 -37.43500 51.12700 1.000 14.21262 379 ILE A N 1
ATOM 3689 C CA . ILE A 1 396 ? -38.84900 -38.81900 51.43900 1.000 15.59117 379 ILE A CA 1
ATOM 3690 C C . ILE A 1 396 ? -38.75900 -39.04600 52.97400 1.000 20.27716 379 ILE A C 1
ATOM 3691 O O . ILE A 1 396 ? -37.75000 -38.70600 53.61000 1.000 19.95107 379 ILE A O 1
ATOM 3697 N N . PRO A 1 397 ? -39.85100 -39.58000 53.56800 1.000 23.02509 380 PRO A N 1
ATOM 3698 C CA . PRO A 1 397 ? -39.84000 -39.83900 55.02300 1.000 23.16661 380 PRO A CA 1
ATOM 3699 C C . PRO A 1 397 ? -38.67200 -40.78600 55.29600 1.000 21.45881 380 PRO A C 1
ATOM 3700 O O . PRO A 1 397 ? -38.25400 -41.55500 54.42800 1.000 20.09690 380 PRO A O 1
ATOM 3704 N N . THR A 1 398 ? -38.18400 -40.76600 56.50300 1.000 21.16316 381 THR A N 1
ATOM 3705 C CA . THR A 1 398 ? -37.04600 -41.59400 56.84500 1.000 19.75794 381 THR A CA 1
ATOM 3706 C C . THR A 1 398 ? -37.47700 -43.04500 57.19900 1.000 19.56962 381 THR A C 1
ATOM 3707 O O . THR A 1 398 ? -38.64500 -43.27900 57.52600 1.000 19.27797 381 THR A O 1
ATOM 3713 N N . ASN A 1 399 ? -36.55300 -43.98700 57.13900 1.000 20.16476 382 ASN A N 1
ATOM 3714 C CA . ASN A 1 399 ? -36.82000 -45.39800 57.44900 1.000 20.16219 382 ASN A CA 1
ATOM 3715 C C . ASN A 1 399 ? -37.25900 -45.52200 58.88700 1.000 17.98833 382 ASN A C 1
ATOM 3716 O O . ASN A 1 399 ? -38.21500 -46.22500 59.19000 1.000 20.58617 382 ASN A O 1
ATOM 3724 N N . ARG A 1 400 ? -36.56400 -44.81700 59.75600 1.000 17.28820 383 ARG A N 1
ATOM 3725 C CA . ARG A 1 400 ? -36.86100 -44.77100 61.16300 1.000 18.70846 383 ARG A CA 1
ATOM 3726 C C . ARG A 1 400 ? -36.97900 -43.34700 61.69800 1.000 15.42735 383 ARG A C 1
ATOM 3727 O O . ARG A 1 400 ? -36.41300 -42.41000 61.12100 1.000 11.19155 383 ARG A O 1
ATOM 3741 N N . PRO A 1 401 ? -37.68000 -43.18000 62.84700 1.000 16.32462 384 PRO A N 1
ATOM 3742 C CA . PRO A 1 401 ? -37.80700 -41.81100 63.37900 1.000 17.46759 384 PRO A CA 1
AT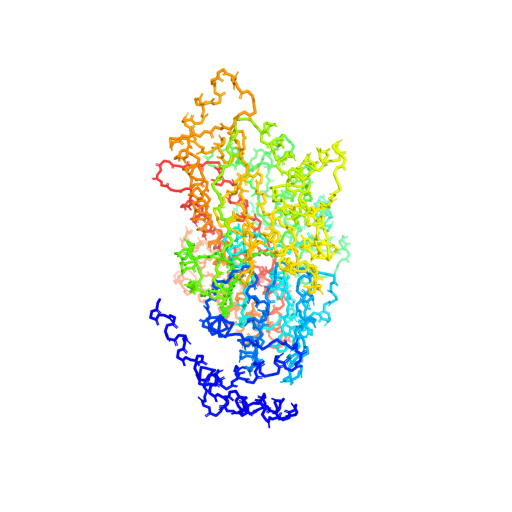OM 3743 C C . PRO A 1 401 ? -36.49600 -41.18700 63.84600 1.000 22.03917 384 PRO A C 1
ATOM 3744 O O . PRO A 1 401 ? -35.58600 -41.86100 64.33100 1.000 25.86307 384 PRO A O 1
ATOM 3748 N N . VAL A 1 402 ? -36.40900 -39.88800 63.67800 1.000 21.28506 385 VAL A N 1
ATOM 3749 C CA . VAL A 1 402 ? -35.22800 -39.15800 64.08200 1.000 20.59938 385 VAL A CA 1
ATOM 3750 C C . VAL A 1 402 ? -35.37600 -38.78800 65.59000 1.000 18.65223 385 VAL A C 1
ATOM 3751 O O . VAL A 1 402 ? -36.32000 -38.13100 65.98500 1.000 19.53711 385 VAL A O 1
ATOM 3756 N N . ILE A 1 403 ? -34.45900 -39.28000 66.40300 1.000 22.49460 386 ILE A N 1
ATOM 3757 C CA . ILE A 1 403 ? -34.44300 -39.01800 67.83500 1.000 23.47123 386 ILE A CA 1
ATOM 3758 C C . ILE A 1 403 ? -33.25800 -38.19500 68.22900 1.000 24.88282 386 ILE A C 1
ATOM 3759 O O . ILE A 1 403 ? -33.11000 -37.84300 69.40400 1.000 27.65097 386 ILE A O 1
ATOM 3765 N N . ARG A 1 404 ? -32.37700 -37.91700 67.26800 1.000 25.78184 387 ARG A N 1
ATOM 3766 C CA . ARG A 1 404 ? -31.22600 -37.08200 67.56800 1.000 23.31590 387 ARG A CA 1
ATOM 3767 C C . ARG A 1 404 ? -31.67200 -35.74800 68.16600 1.000 19.56740 387 ARG A C 1
ATOM 3768 O O . ARG A 1 404 ? -32.55200 -35.11200 67.60200 1.000 18.45270 387 ARG A O 1
ATOM 3782 N N . ALA A 1 405 ? -31.05000 -35.31100 69.28100 1.000 19.10669 388 ALA A N 1
ATOM 3783 C CA . ALA A 1 405 ? -31.39900 -34.02900 69.89800 1.000 17.94703 388 ALA A CA 1
ATOM 3784 C C . ALA A 1 405 ? -30.63300 -32.92500 69.26200 1.000 17.91079 388 ALA A C 1
ATOM 3785 O O . ALA A 1 405 ? -29.40900 -32.88300 69.37300 1.000 14.87851 388 ALA A O 1
ATOM 3788 N N . ASP A 1 406 ? -31.34800 -32.02400 68.57700 1.000 18.45834 389 ASP A N 1
ATOM 3789 C CA . ASP A 1 406 ? -30.74500 -30.85800 67.93500 1.000 19.02366 389 ASP A CA 1
ATOM 3790 C C . ASP A 1 406 ? -30.88300 -29.72900 68.92500 1.000 20.17428 389 ASP A C 1
ATOM 3791 O O . ASP A 1 406 ? -31.96700 -29.14600 69.04100 1.000 17.87224 389 ASP A O 1
ATOM 3797 N N . LEU A 1 407 ? -29.81800 -29.45300 69.68700 1.000 15.28863 390 LEU A N 1
ATOM 3798 C CA . LEU A 1 407 ? -29.92300 -28.40000 70.66100 1.000 13.66204 390 LEU A CA 1
ATOM 3799 C C . LEU A 1 407 ? -29.65400 -26.97600 70.17700 1.000 17.69702 390 LEU A C 1
ATOM 3800 O O . LEU A 1 407 ? -28.97300 -26.77800 69.16900 1.000 21.21234 390 LEU A O 1
ATOM 3806 N N . HIS A 1 408 ? -30.16200 -25.97300 70.93900 1.000 19.40742 391 HIS A N 1
ATOM 3807 C CA . HIS A 1 408 ? -29.97400 -24.55800 70.62200 1.000 21.25465 391 HIS A CA 1
ATOM 3808 C C . HIS A 1 408 ? -28.48400 -24.09700 70.69300 1.000 18.46313 391 HIS A C 1
ATOM 3809 O O . HIS A 1 408 ? -27.72100 -24.64100 71.48400 1.000 18.11677 391 HIS A O 1
ATOM 3819 N N . ASP A 1 409 ? -28.09100 -23.12300 69.86300 1.000 17.14931 392 ASP A N 1
ATOM 3820 C CA . ASP A 1 409 ? -26.72700 -22.55700 69.84300 1.000 21.38457 392 ASP A CA 1
ATOM 3821 C C . ASP A 1 409 ? -26.20100 -22.05400 71.19100 1.000 19.22366 392 ASP A C 1
ATOM 3822 O O . ASP A 1 409 ? -26.94000 -21.51100 71.99400 1.000 15.95583 392 ASP A O 1
ATOM 3828 N N . LYS A 1 410 ? -24.91400 -22.20000 71.40600 1.000 20.37507 393 LYS A N 1
ATOM 3829 C CA . LYS A 1 410 ? -24.28400 -21.65900 72.59300 1.000 17.15468 393 LYS A CA 1
ATOM 3830 C C . LYS A 1 410 ? -23.51000 -20.49000 72.07300 1.000 18.63851 393 LYS A C 1
ATOM 3831 O O . LYS A 1 410 ? -22.57500 -20.64200 71.29100 1.000 17.18852 393 LYS A O 1
ATOM 3841 N N . VAL A 1 411 ? -23.92400 -19.30100 72.48000 1.000 19.83452 394 VAL A N 1
ATOM 3842 C CA . VAL A 1 411 ? -23.30400 -18.09800 71.96800 1.000 16.40005 394 VAL A CA 1
ATOM 3843 C C . VAL A 1 411 ? -22.22100 -17.40700 72.80300 1.000 15.78120 394 VAL A C 1
ATOM 3844 O O . VAL A 1 411 ? -22.31800 -17.32100 74.02700 1.000 18.69739 394 VAL A O 1
ATOM 3849 N N . PHE A 1 412 ? -21.19600 -16.90900 72.15000 1.000 15.79191 395 PHE A N 1
ATOM 3850 C CA . PHE A 1 412 ? -20.18000 -16.16500 72.86200 1.000 15.39570 395 PHE A CA 1
ATOM 3851 C C . PHE A 1 412 ? -19.94300 -14.75000 72.20700 1.000 18.55182 395 PHE A C 1
ATOM 3852 O O . PHE A 1 412 ? -20.30000 -14.53400 71.04600 1.000 15.75527 395 PHE A O 1
ATOM 3861 N N . LYS A 1 413 ? -19.41200 -13.78800 72.99800 1.000 18.10604 396 LYS A N 1
ATOM 3862 C CA . LYS A 1 413 ? -19.11100 -12.44600 72.54500 1.000 19.59823 396 LYS A CA 1
ATOM 3863 C C . LYS A 1 413 ? -17.88900 -12.56600 71.56100 1.000 24.86054 396 LYS A C 1
ATOM 3864 O O . LYS A 1 413 ? -17.95600 -12.05200 70.44500 1.000 28.27174 396 LYS A O 1
ATOM 3874 N N . THR A 1 414 ? -16.80300 -13.27300 71.96900 1.000 25.50513 397 THR A N 1
ATOM 3875 C CA . THR A 1 414 ? -15.60800 -13.41200 71.11900 1.000 24.00680 397 THR A CA 1
ATOM 3876 C C . THR A 1 414 ? -15.26800 -14.80200 70.63500 1.000 21.17075 397 THR A C 1
ATOM 3877 O O . THR A 1 414 ? -15.45100 -15.81100 71.32500 1.000 20.80066 397 THR A O 1
ATOM 3883 N N . GLU A 1 415 ? -14.72300 -14.83400 69.43200 1.000 22.15489 398 GLU A N 1
ATOM 3884 C CA . GLU A 1 415 ? -14.26400 -16.06000 68.82200 1.000 24.35801 398 GLU A CA 1
ATOM 3885 C C . GLU A 1 415 ? -13.33300 -16.91200 69.74400 1.000 25.67567 398 GLU A C 1
ATOM 3886 O O . GLU A 1 415 ? -13.35800 -18.14200 69.69300 1.000 26.68668 398 GLU A O 1
ATOM 3893 N N . GLU A 1 416 ? -12.50100 -16.25200 70.54100 1.000 24.90758 399 GLU A N 1
ATOM 3894 C CA . GLU A 1 416 ? -11.59800 -16.93100 71.45800 1.000 32.48198 399 GLU A CA 1
ATOM 3895 C C . GLU A 1 416 ? -12.34900 -17.55400 72.62000 1.000 30.76180 399 GLU A C 1
ATOM 3896 O O . GLU A 1 416 ? -11.91500 -18.58800 73.13300 1.000 27.24200 399 GLU A O 1
ATOM 3903 N N . GLU A 1 417 ? -13.45400 -16.91700 73.06500 1.000 26.55910 400 GLU A N 1
ATOM 3904 C CA . GLU A 1 417 ? -14.22600 -17.50500 74.15500 1.000 24.78513 400 GLU A CA 1
ATOM 3905 C C . GLU A 1 417 ? -14.85100 -18.77100 73.64000 1.000 25.90730 400 GLU A C 1
ATOM 3906 O O . GLU A 1 417 ? -14.71500 -19.81100 74.26900 1.000 27.30371 400 GLU A O 1
ATOM 3913 N N . LYS A 1 418 ? -15.52400 -18.67700 72.47600 1.000 28.62795 401 LYS A N 1
ATOM 3914 C CA . LYS A 1 418 ? -16.16300 -19.81900 71.82300 1.000 24.76705 401 LYS A CA 1
ATOM 3915 C C . LYS A 1 418 ? -15.23700 -21.00400 71.58700 1.000 22.54799 401 LYS A C 1
ATOM 3916 O O . LYS A 1 418 ? -15.63200 -22.11700 71.90500 1.000 22.82402 401 LYS A O 1
ATOM 3926 N N . TYR A 1 419 ? -14.01800 -20.79700 70.99500 1.000 19.99060 402 TYR A N 1
ATOM 3927 C CA . TYR A 1 419 ? -13.14600 -21.94100 70.81500 1.000 15.66750 402 TYR A CA 1
ATOM 3928 C C . TYR A 1 419 ? -12.73300 -22.53700 72.11500 1.000 16.76550 402 TYR A C 1
ATOM 3929 O O . TYR A 1 419 ? -12.69700 -23.75700 72.24300 1.000 18.56581 402 TYR A O 1
ATOM 3940 N N . SER A 1 420 ? -12.42000 -21.68600 73.08300 1.000 16.39347 403 SER A N 1
ATOM 3941 C CA . SER A 1 420 ? -12.08100 -22.12500 74.42300 1.000 15.70024 403 SER A CA 1
ATOM 3942 C C . SER A 1 420 ? -13.22500 -22.95100 74.97600 1.000 17.57176 403 SER A C 1
ATOM 3943 O O . SER A 1 420 ? -12.98800 -23.99500 75.60300 1.000 20.00314 403 SER A O 1
ATOM 3948 N N . ALA A 1 421 ? -14.47900 -22.50900 74.74800 1.000 14.94621 404 ALA A N 1
ATOM 3949 C CA . ALA A 1 421 ? -15.64600 -23.27400 75.22500 1.000 14.69319 404 ALA A CA 1
ATOM 3950 C C . ALA A 1 421 ? -15.79800 -24.59000 74.48900 1.000 16.82061 404 ALA A C 1
ATOM 3951 O O . ALA A 1 421 ? -16.26000 -25.58000 75.07600 1.000 14.44200 404 ALA A O 1
ATOM 3954 N N . VAL A 1 422 ? -15.42000 -24.61000 73.17400 1.000 18.81317 405 VAL A N 1
ATOM 3955 C CA . VAL A 1 422 ? -15.51800 -25.84100 72.39000 1.000 17.71706 405 VAL A CA 1
ATOM 3956 C C . VAL A 1 422 ? -14.51600 -26.86400 72.88500 1.000 17.89641 405 VAL A C 1
ATOM 3957 O O . VAL A 1 422 ? -14.87300 -28.03100 73.04300 1.000 16.88574 405 VAL A O 1
ATOM 3962 N N . VAL A 1 423 ? -13.25600 -26.43700 73.12000 1.000 18.08436 406 VAL A N 1
ATOM 3963 C CA . VAL A 1 423 ? -12.27400 -27.36500 73.66700 1.000 19.25721 406 VAL A CA 1
ATOM 3964 C C . VAL A 1 423 ? -12.81100 -28.01700 74.96100 1.000 19.46412 406 VAL A C 1
ATOM 3965 O O . VAL A 1 423 ? -12.74000 -29.23200 75.09200 1.000 20.45188 406 VAL A O 1
ATOM 3970 N N . GLU A 1 424 ? -13.37400 -27.22100 75.87900 1.000 19.85904 407 GLU A N 1
ATOM 3971 C CA . GLU A 1 424 ? -13.92300 -27.80500 77.09300 1.000 21.70714 407 GLU A CA 1
ATOM 3972 C C . GLU A 1 424 ? -15.08000 -28.72300 76.94200 1.000 20.07079 407 GLU A C 1
ATOM 3973 O O . GLU A 1 424 ? -15.13900 -29.72300 77.63500 1.000 18.11865 407 GLU A O 1
ATOM 3980 N N . GLU A 1 425 ? -16.01100 -28.38500 76.06300 1.000 19.33437 408 GLU A N 1
ATOM 3981 C CA . GLU A 1 425 ? -17.11000 -29.27500 75.80100 1.000 21.44824 408 GLU A CA 1
ATOM 3982 C C . GLU A 1 425 ? -16.60200 -30.58800 75.21600 1.000 21.46862 408 GLU A C 1
ATOM 3983 O O . GLU A 1 425 ? -17.06100 -31.64300 75.63100 1.000 20.95114 408 GLU A O 1
ATOM 3990 N N . ILE A 1 426 ? -15.64500 -30.53300 74.26100 1.000 23.63063 409 ILE A N 1
ATOM 3991 C CA . ILE A 1 426 ? -15.07500 -31.75700 73.67900 1.000 17.87213 409 ILE A CA 1
ATOM 3992 C C . ILE A 1 426 ? -14.42600 -32.56700 74.80300 1.000 24.15383 409 ILE A C 1
ATOM 3993 O O . ILE A 1 426 ? -14.57600 -33.78800 74.81400 1.000 26.34411 409 ILE A O 1
ATOM 3999 N N . ILE A 1 427 ? -13.69200 -31.91100 75.75200 1.000 22.06199 410 ILE A N 1
ATOM 4000 C CA . ILE A 1 427 ? -13.11800 -32.68500 76.84000 1.000 18.79809 410 ILE A CA 1
ATOM 4001 C C . ILE A 1 427 ? -14.23100 -33.38000 77.64700 1.000 17.23316 410 ILE A C 1
ATOM 4002 O O . ILE A 1 427 ? -14.24600 -34.61200 77.79400 1.000 14.75564 410 ILE A O 1
ATOM 4008 N N . ARG A 1 428 ? -15.14800 -32.59600 78.18900 1.000 11.79311 411 ARG A N 1
ATOM 4009 C CA . ARG A 1 428 ? -16.19000 -33.21200 78.97500 1.000 14.47245 411 ARG A CA 1
ATOM 4010 C C . ARG A 1 428 ? -16.79300 -34.43100 78.29900 1.000 22.64356 411 ARG A C 1
ATOM 4011 O O . ARG A 1 428 ? -16.93800 -35.46300 78.95600 1.000 29.10246 411 ARG A O 1
ATOM 4025 N N . ILE A 1 429 ? -17.15100 -34.33400 76.99700 1.000 19.15495 412 ILE A N 1
ATOM 4026 C CA . ILE A 1 429 ? -17.73700 -35.47800 76.32100 1.000 13.06230 412 ILE A CA 1
ATOM 4027 C C . ILE A 1 429 ? -16.78100 -36.59700 76.07500 1.000 10.03704 412 ILE A C 1
ATOM 4028 O O . ILE A 1 429 ? -17.10800 -37.75800 76.30400 1.000 9.90926 412 ILE A O 1
ATOM 4034 N N . HIS A 1 430 ? -15.60400 -36.26200 75.54700 1.000 10.56719 413 HIS A N 1
ATOM 4035 C CA . HIS A 1 430 ? -14.55500 -37.23200 75.31400 1.000 12.24363 413 HIS A CA 1
ATOM 4036 C C . HIS A 1 430 ? -14.35000 -38.01300 76.58000 1.000 16.47715 413 HIS A C 1
ATOM 4037 O O . HIS A 1 430 ? -14.16700 -39.22100 76.51100 1.000 20.87463 413 HIS A O 1
ATOM 4047 N N . LYS A 1 431 ? -14.34300 -37.37400 77.73200 1.000 23.49778 414 LYS A N 1
ATOM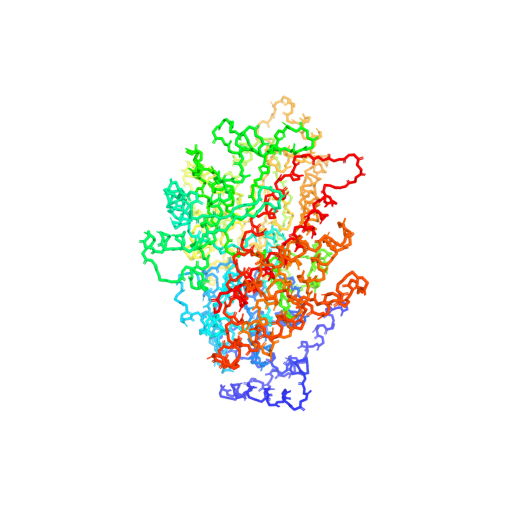 4048 C CA . LYS A 1 431 ? -14.15300 -38.22600 78.90800 1.000 30.29565 414 LYS A CA 1
ATOM 4049 C C . LYS A 1 431 ? -15.22500 -39.30500 79.12100 1.000 32.17915 414 LYS A C 1
ATOM 4050 O O . LYS A 1 431 ? -14.93300 -40.35800 79.69100 1.000 33.01749 414 LYS A O 1
ATOM 4060 N N . THR A 1 432 ? -16.44400 -39.07200 78.68800 1.000 28.00445 415 THR A N 1
ATOM 4061 C CA . THR A 1 432 ? -17.43400 -40.14700 78.80900 1.000 26.60874 415 THR A CA 1
ATOM 4062 C C . THR A 1 432 ? -17.28700 -41.16800 77.65200 1.000 27.59956 415 THR A C 1
ATOM 4063 O O . THR A 1 432 ? -18.09400 -42.07600 77.51700 1.000 28.86677 415 THR A O 1
ATOM 4069 N N . ARG A 1 433 ? -16.21400 -40.99300 76.83900 1.000 31.64660 416 ARG A N 1
ATOM 4070 C CA . ARG A 1 433 ? -15.86600 -41.69200 75.59600 1.000 27.66759 416 ARG A CA 1
ATOM 4071 C C . ARG A 1 433 ? -16.92700 -41.83000 74.49800 1.000 26.50830 416 ARG A C 1
ATOM 4072 O O . ARG A 1 433 ? -17.01500 -42.82400 73.79300 1.000 29.49432 416 ARG A O 1
ATOM 4086 N N . GLN A 1 434 ? -17.74600 -40.81300 74.37100 1.000 24.82179 417 GLN A N 1
ATOM 4087 C CA . GLN A 1 434 ? -18.73400 -40.72200 73.31000 1.000 19.10680 417 GLN A CA 1
ATOM 4088 C C . GLN A 1 434 ? -17.95900 -40.17200 72.05100 1.000 15.86792 417 GLN A C 1
ATOM 4089 O O . GLN A 1 434 ? -17.14700 -39.25800 72.23000 1.000 12.16479 417 GLN A O 1
ATOM 4098 N N . PRO A 1 435 ? -18.19000 -40.68200 70.82100 1.000 13.10510 418 PRO A N 1
ATOM 4099 C CA . PRO A 1 435 ? -17.41100 -40.11100 69.69900 1.000 16.47123 418 PRO A CA 1
ATOM 4100 C C . PRO A 1 435 ? -17.90900 -38.70300 69.32600 1.000 16.35392 418 PRO A C 1
ATOM 4101 O O . PRO A 1 435 ? -19.11200 -38.40600 69.43400 1.000 15.71911 418 PRO A O 1
ATOM 4105 N N . ILE A 1 436 ? -16.98900 -37.84800 68.90000 1.000 17.41576 419 ILE A N 1
ATOM 4106 C CA . ILE A 1 436 ? -17.27000 -36.45100 68.58800 1.000 17.46422 419 ILE A CA 1
ATOM 4107 C C . ILE A 1 436 ? -16.90500 -36.03500 67.18800 1.000 16.50925 419 ILE A C 1
ATOM 4108 O O . ILE A 1 436 ? -15.73600 -36.16400 66.79300 1.000 14.71532 419 ILE A O 1
ATOM 4114 N N . LEU A 1 437 ? -17.89300 -35.50200 66.45000 1.000 16.31549 420 LEU A N 1
ATOM 4115 C CA . LEU A 1 437 ? -17.62000 -34.96500 65.13100 1.000 16.73673 420 LEU A CA 1
ATOM 4116 C C . LEU A 1 437 ? -17.70900 -33.46100 65.23700 1.000 18.87487 420 LEU A C 1
ATOM 4117 O O . LEU A 1 437 ? -18.79000 -32.91700 65.55000 1.000 18.80015 420 LEU A O 1
ATOM 4123 N N . VAL A 1 438 ? -16.56600 -32.78400 65.00300 1.000 18.89974 421 VAL A N 1
ATOM 4124 C CA . VAL A 1 438 ? -16.50200 -31.33600 65.05400 1.000 17.79379 421 VAL A CA 1
ATOM 4125 C C . VAL A 1 438 ? -16.55400 -30.74900 63.64000 1.000 17.64487 421 VAL A C 1
ATOM 4126 O O . VAL A 1 438 ? -15.72500 -31.07200 62.79900 1.000 18.04077 421 VAL A O 1
ATOM 4131 N N . GLY A 1 439 ? -17.58300 -29.93800 63.36500 1.000 17.21086 422 GLY A N 1
ATOM 4132 C CA . GLY A 1 439 ? -17.72300 -29.29000 62.07400 1.000 10.39259 422 GLY A CA 1
ATOM 4133 C C . GLY A 1 439 ? -16.91200 -28.01100 62.04600 1.000 12.41756 422 GLY A C 1
ATOM 4134 O O . GLY A 1 439 ? -16.86900 -27.21900 62.98700 1.000 12.65095 422 GLY A O 1
ATOM 4136 N N . THR A 1 440 ? -16.18400 -27.79300 60.96800 1.000 14.58055 423 THR A N 1
ATOM 4137 C CA . THR A 1 440 ? -15.50100 -26.51700 60.83900 1.000 17.72324 423 THR A CA 1
ATOM 4138 C C . THR A 1 440 ? -15.74200 -25.93200 59.46800 1.000 19.04549 423 THR A C 1
ATOM 4139 O O . THR A 1 440 ? -16.17300 -26.61100 58.56300 1.000 21.74521 423 THR A O 1
ATOM 4145 N N . VAL A 1 441 ? -15.48500 -24.67900 59.34800 1.000 18.05107 424 VAL A N 1
ATOM 4146 C CA . VAL A 1 441 ? -15.64800 -23.89500 58.16000 1.000 16.81681 424 VAL A CA 1
ATOM 4147 C C . VAL A 1 441 ? -14.35700 -23.68900 57.28800 1.000 20.62855 424 VAL A C 1
ATOM 4148 O O . VAL A 1 441 ? -14.45600 -23.12200 56.21100 1.000 24.71104 424 VAL A O 1
ATOM 4153 N N . SER A 1 442 ? -13.17000 -24.15300 57.72800 1.000 23.29650 425 SER A N 1
ATOM 4154 C CA . SER A 1 442 ? -11.95200 -24.02600 56.89200 1.000 28.87703 425 SER A CA 1
ATOM 4155 C C . SER A 1 442 ? -10.76200 -24.79700 57.45100 1.000 28.03273 425 SER A C 1
ATOM 4156 O O . SER A 1 442 ? -10.73200 -25.05600 58.65300 1.000 24.84747 425 SER A O 1
ATOM 4161 N N . VAL A 1 443 ? -9.76500 -25.12700 56.58500 1.000 27.06852 426 VAL A N 1
ATOM 4162 C CA . VAL A 1 443 ? -8.59900 -25.87800 57.03500 1.000 25.20633 426 VAL A CA 1
ATOM 4163 C C . VAL A 1 443 ? -7.94000 -25.08800 58.11000 1.000 23.18410 426 VAL A C 1
ATOM 4164 O O . VAL A 1 443 ? -7.38300 -25.66500 59.03400 1.000 23.62807 426 VAL A O 1
ATOM 4169 N N . GLU A 1 444 ? -8.01600 -23.76900 58.01200 1.000 26.20190 427 GLU A N 1
ATOM 4170 C CA . GLU A 1 444 ? -7.40500 -22.90900 59.02500 1.000 34.28555 427 GLU A CA 1
ATOM 4171 C C . GLU A 1 444 ? -8.05700 -22.95500 60.38200 1.000 32.46381 427 GLU A C 1
ATOM 4172 O O . GLU A 1 444 ? -7.36800 -22.77700 61.39200 1.000 26.15016 427 GLU A O 1
ATOM 4179 N N . LYS A 1 445 ? -9.39300 -23.14200 60.41600 1.000 30.39573 428 LYS A N 1
ATOM 4180 C CA . LYS A 1 445 ? -10.08100 -23.26400 61.67400 1.000 27.23721 428 LYS A CA 1
ATOM 4181 C C . LYS A 1 445 ? -9.80600 -24.57800 62.29700 1.000 26.49480 428 LYS A C 1
ATOM 4182 O O . LYS A 1 445 ? -9.61100 -24.66800 63.50600 1.000 23.30016 428 LYS A O 1
ATOM 4192 N N . SER A 1 446 ? -9.76300 -25.59100 61.43700 1.000 22.07959 429 SER A N 1
ATOM 4193 C CA . SER A 1 446 ? -9.48300 -26.92900 61.83200 1.000 21.87017 429 SER A CA 1
ATOM 4194 C C . SER A 1 446 ? -8.13900 -26.93600 62.48800 1.000 25.01875 429 SER A C 1
ATOM 4195 O O . SER A 1 446 ? -7.98600 -27.58700 63.52000 1.000 28.08471 429 SER A O 1
ATOM 4200 N N . GLU A 1 447 ? -7.16200 -26.22000 61.92400 1.000 22.39120 430 GLU A N 1
ATOM 4201 C CA . GLU A 1 447 ? -5.87700 -26.23300 62.56300 1.000 25.08868 430 GLU A CA 1
ATOM 4202 C C . GLU A 1 447 ? -5.83800 -25.46400 63.85100 1.000 28.39754 430 GLU A C 1
ATOM 4203 O O . GLU A 1 447 ? -5.15200 -25.91900 64.76700 1.000 25.66147 430 GLU A O 1
ATOM 4210 N N . LYS A 1 448 ? -6.58400 -24.33700 63.96100 1.000 26.01564 431 LYS A N 1
ATOM 4211 C CA . LYS A 1 448 ? -6.57800 -23.62600 65.21300 1.000 28.82703 431 LYS A CA 1
ATOM 4212 C C . LYS A 1 448 ? -7.12300 -24.53300 66.29300 1.000 29.69558 431 LYS A C 1
ATOM 4213 O O . LYS A 1 448 ? -6.49300 -24.66000 67.34900 1.000 26.35154 431 LYS A O 1
ATOM 4223 N N . LEU A 1 449 ? -8.28500 -25.17400 66.01900 1.000 26.94704 432 LEU A N 1
ATOM 4224 C CA . LEU A 1 449 ? -8.91800 -26.08800 66.95700 1.000 26.16473 432 LEU A CA 1
ATOM 4225 C C . LEU A 1 449 ? -8.03800 -27.26300 67.37400 1.000 22.87144 432 LEU A C 1
ATOM 4226 O O . LEU A 1 449 ? -7.95700 -27.59100 68.54700 1.000 22.81607 432 LEU A O 1
ATOM 4232 N N . SER A 1 450 ? -7.43300 -27.90600 66.40300 1.000 21.24701 433 SER A N 1
ATOM 4233 C CA . SER A 1 450 ? -6.54400 -29.03200 66.59300 1.000 19.41787 433 SER A CA 1
ATOM 4234 C C . SER A 1 450 ? -5.32700 -28.63500 67.43500 1.000 21.01793 433 SER A C 1
ATOM 4235 O O . SER A 1 450 ? -4.91800 -29.38000 68.32200 1.000 21.05324 433 SER A O 1
ATOM 4240 N N . LYS A 1 451 ? -4.73400 -27.49600 67.13900 1.000 23.20128 434 LYS A N 1
ATOM 4241 C CA . LYS A 1 451 ? -3.62600 -27.09800 67.96600 1.000 28.76061 434 LYS A CA 1
ATOM 4242 C C . LYS A 1 451 ? -4.08400 -26.85100 69.38200 1.000 29.22474 434 LYS A C 1
ATOM 4243 O O . LYS A 1 451 ? -3.28300 -27.04300 70.29500 1.000 29.23155 434 LYS A O 1
ATOM 4253 N N . MET A 1 452 ? -5.37600 -26.45800 69.59700 1.000 27.93433 435 MET A N 1
ATOM 4254 C CA . MET A 1 452 ? -5.81600 -26.30400 70.97800 1.000 31.32528 435 MET A CA 1
ATOM 4255 C C . MET A 1 452 ? -6.05500 -27.66600 71.69100 1.000 33.66700 435 MET A C 1
ATOM 4256 O O . MET A 1 452 ? -5.86900 -27.74800 72.90900 1.000 33.96021 435 MET A O 1
ATOM 4262 N N . LEU A 1 453 ? -6.43700 -28.72900 70.95300 1.000 29.82097 436 LEU A N 1
ATOM 4263 C CA . LEU A 1 453 ? -6.62100 -30.03400 71.58900 1.000 26.16028 436 LEU A CA 1
ATOM 4264 C C . LEU A 1 453 ? -5.25900 -30.65500 71.88700 1.000 26.96509 436 LEU A C 1
ATOM 4265 O O . LEU A 1 453 ? -5.09000 -31.29900 72.91600 1.000 27.42345 436 LEU A O 1
ATOM 4271 N N . LYS A 1 454 ? -4.29700 -30.46700 70.97900 1.000 31.00275 437 LYS A N 1
ATOM 4272 C CA . LYS A 1 454 ? -2.95200 -30.96800 71.19700 1.000 34.03490 437 LYS A CA 1
ATOM 4273 C C . LYS A 1 454 ? -2.35600 -30.31500 72.43400 1.000 35.11660 437 LYS A C 1
ATOM 4274 O O . LYS A 1 454 ? -1.58500 -30.94900 73.14800 1.000 36.26402 437 LYS A O 1
ATOM 4284 N N . LYS A 1 455 ? -2.70200 -29.04200 72.67500 1.000 34.78683 438 LYS A N 1
ATOM 4285 C CA . LYS A 1 455 ? -2.25500 -28.34200 73.84800 1.000 30.65872 438 LYS A CA 1
ATOM 4286 C C . LYS A 1 455 ? -2.71600 -29.09800 75.07200 1.000 30.08456 438 LYS A C 1
ATOM 4287 O O . LYS A 1 455 ? -1.90600 -29.35600 75.96700 1.000 30.71386 438 LYS A O 1
ATOM 4297 N N . GLN A 1 456 ? -4.00900 -29.45900 75.13400 1.000 30.30073 439 GLN A N 1
ATOM 4298 C CA . GLN A 1 456 ? -4.46800 -30.19700 76.30900 1.000 29.74785 439 GLN A CA 1
ATOM 4299 C C . GLN A 1 456 ? -4.31100 -31.72100 76.25700 1.000 34.31769 439 GLN A C 1
ATOM 4300 O O . GLN A 1 456 ? -4.95700 -32.43200 77.02400 1.000 38.96167 439 GLN A O 1
ATOM 4309 N N . GLY A 1 457 ? -3.43000 -32.21200 75.36700 1.000 33.96105 440 GLY A N 1
ATOM 4310 C CA . GLY A 1 457 ? -3.17200 -33.63900 75.23500 1.000 34.53356 440 GLY A CA 1
ATOM 4311 C C . GLY A 1 457 ? -4.25000 -34.50300 74.60600 1.000 36.21661 440 GLY A C 1
ATOM 4312 O O . GLY A 1 457 ? -4.23800 -35.71800 74.80300 1.000 35.96574 440 GLY A O 1
ATOM 4314 N N . ILE A 1 458 ? -5.17300 -33.90900 73.82200 1.000 30.33791 441 ILE A N 1
ATOM 4315 C CA . ILE A 1 458 ? -6.25200 -34.71400 73.25700 1.000 27.30515 441 ILE A CA 1
ATOM 4316 C C . ILE A 1 458 ? -6.01400 -35.34400 71.89000 1.000 24.92190 441 ILE A C 1
ATOM 4317 O O . ILE A 1 458 ? -5.76300 -34.63200 70.91700 1.000 24.41745 441 ILE A O 1
ATOM 4323 N N . LYS A 1 459 ? -6.13400 -36.65900 71.80900 1.000 22.48690 442 LYS A N 1
ATOM 4324 C CA . LYS A 1 459 ? -5.96300 -37.27700 70.53400 1.000 25.95194 442 LYS A CA 1
ATOM 4325 C C . LYS A 1 459 ? -7.22800 -37.13200 69.65200 1.000 27.98159 442 LYS A C 1
ATOM 4326 O O . LYS A 1 459 ? -8.35900 -37.18400 70.14900 1.000 24.38356 442 LYS A O 1
ATOM 4336 N N . HIS A 1 460 ? -7.00000 -36.91800 68.36400 1.000 26.28656 443 HIS A N 1
ATOM 4337 C CA . HIS A 1 460 ? -8.04100 -36.70700 67.37600 1.000 27.79870 443 HIS A CA 1
ATOM 4338 C C . HIS A 1 460 ? -7.42700 -36.67600 65.99000 1.000 26.50061 443 HIS A C 1
ATOM 4339 O O . HIS A 1 460 ? -6.20900 -36.60900 65.83100 1.000 28.40862 443 HIS A O 1
ATOM 4349 N N . GLN A 1 461 ? -8.27300 -36.69600 65.00700 1.000 26.02968 444 GLN A N 1
ATOM 4350 C CA . GLN A 1 461 ? -7.87600 -36.69000 63.61300 1.000 24.10988 444 GLN A CA 1
ATOM 4351 C C . GLN A 1 461 ? -8.45600 -35.46800 62.90500 1.000 24.41372 444 GLN A C 1
ATOM 4352 O O . GLN A 1 461 ? -9.55700 -35.02500 63.26000 1.000 25.31858 444 GLN A O 1
ATOM 4361 N N . VAL A 1 462 ? -7.76100 -34.94700 61.89200 1.000 24.08438 445 VAL A N 1
ATOM 4362 C CA . VAL A 1 462 ? -8.23300 -33.77100 61.14000 1.000 21.48053 445 VAL A CA 1
ATOM 4363 C C . VAL A 1 462 ? -8.39500 -34.11600 59.65600 1.000 23.41562 445 VAL A C 1
ATOM 4364 O O . VAL A 1 462 ? -7.44300 -34.57200 59.01800 1.000 24.04518 445 VAL A O 1
ATOM 4369 N N . LEU A 1 463 ? -9.60600 -33.93100 59.13200 1.000 24.17295 446 LEU A N 1
ATOM 4370 C CA . LEU A 1 463 ? -9.96700 -34.13700 57.73400 1.000 25.49004 446 LEU A CA 1
ATOM 4371 C C . LEU A 1 463 ? -10.07000 -32.76500 56.99100 1.000 26.94803 446 LEU A C 1
ATOM 4372 O O . LEU A 1 463 ? -10.98100 -31.98500 57.25400 1.000 27.99507 446 LEU A O 1
ATOM 4378 N N . ASN A 1 464 ? -9.15300 -32.50200 56.06300 1.000 29.91241 447 ASN A N 1
ATOM 4379 C CA . ASN A 1 464 ? -9.11900 -31.26000 55.30400 1.000 31.11536 447 ASN A CA 1
ATOM 4380 C C . ASN A 1 464 ? -9.61900 -31.30100 53.85200 1.000 29.05543 447 ASN A C 1
ATOM 4381 O O . ASN A 1 464 ? -9.37000 -30.35300 53.11000 1.000 29.70236 447 ASN A O 1
ATOM 4389 N N . ALA A 1 465 ? -10.33300 -32.36300 53.46400 1.000 24.38014 448 ALA A N 1
ATOM 4390 C CA . ALA A 1 465 ? -10.86100 -32.59600 52.10800 1.000 23.79427 448 ALA A CA 1
ATOM 4391 C C . ALA A 1 465 ? -9.81700 -32.53700 51.01100 1.000 26.09842 448 ALA A C 1
ATOM 4392 O O . ALA A 1 465 ? -10.12300 -32.24200 49.86000 1.000 30.91535 448 ALA A O 1
ATOM 4395 N N . LYS A 1 466 ? -8.57900 -32.85500 51.37700 1.000 33.26066 449 LYS A N 1
ATOM 4396 C CA . LYS A 1 466 ? -7.40900 -32.85400 50.51000 1.000 33.97353 449 LYS A CA 1
ATOM 4397 C C . LYS A 1 466 ? -7.19900 -34.21000 49.90900 1.000 35.28407 449 LYS A C 1
ATOM 4398 O O . LYS A 1 466 ? -6.64700 -34.34300 48.81800 1.000 36.09063 449 LYS A O 1
ATOM 4408 N N . GLN A 1 467 ? -7.58700 -35.22500 50.65800 1.000 31.78123 450 GLN A N 1
ATOM 4409 C CA . GLN A 1 467 ? -7.47000 -36.57600 50.19300 1.000 29.30223 450 GLN A CA 1
ATOM 4410 C C . GLN A 1 467 ? -8.65200 -37.39300 50.47700 1.000 27.77562 450 GLN A C 1
ATOM 4411 O O . GLN A 1 467 ? -8.70500 -38.07200 51.50700 1.000 24.22509 450 GLN A O 1
ATOM 4420 N N . HIS A 1 468 ? -9.58500 -37.40700 49.53700 1.000 27.25661 451 HIS A N 1
ATOM 4421 C CA . HIS A 1 468 ? -10.82700 -38.09700 49.82900 1.000 27.06598 451 HIS A CA 1
ATOM 4422 C C . HIS A 1 468 ? -10.76700 -39.53200 50.31500 1.000 28.28314 451 HIS A C 1
ATOM 4423 O O . HIS A 1 468 ? -11.35600 -39.79500 51.34800 1.000 27.77693 451 HIS A O 1
ATOM 4433 N N . ASP A 1 469 ? -10.08000 -40.45200 49.62300 1.000 26.79239 452 ASP A N 1
ATOM 4434 C CA . ASP A 1 469 ? -10.01600 -41.84000 50.07000 1.000 22.93660 452 ASP A CA 1
ATOM 4435 C C . ASP A 1 469 ? -9.51500 -42.06300 51.50200 1.000 25.10330 452 ASP A C 1
ATOM 4436 O O . ASP A 1 469 ? -10.18000 -42.78900 52.25100 1.000 22.13218 452 ASP A O 1
ATOM 4442 N N . LYS A 1 470 ? -8.36700 -41.47100 51.84800 1.000 17.62433 453 LYS A N 1
ATOM 4443 C CA . LYS A 1 470 ? -7.74700 -41.58700 53.15600 1.000 22.16930 453 LYS A CA 1
ATOM 4444 C C . LYS A 1 470 ? -8.66400 -40.97600 54.21400 1.000 24.14785 453 LYS A C 1
ATOM 4445 O O . LYS A 1 470 ? -8.70600 -41.43700 55.32600 1.000 22.67154 453 LYS A O 1
ATOM 4455 N N . GLU A 1 471 ? -9.39400 -39.94800 53.84700 1.000 23.10694 454 GLU A N 1
ATOM 4456 C CA . GLU A 1 471 ? -10.26900 -39.22600 54.73800 1.000 21.61149 454 GLU A CA 1
ATOM 4457 C C . GLU A 1 471 ? -11.48600 -40.00800 54.95300 1.000 23.14002 454 GLU A C 1
ATOM 4458 O O . GLU A 1 471 ? -12.10700 -39.92400 56.01400 1.000 25.37305 454 GLU A O 1
ATOM 4465 N N . ALA A 1 472 ? -11.81400 -40.80800 53.94600 1.000 21.32442 455 ALA A N 1
ATOM 4466 C CA . ALA A 1 472 ? -12.96100 -41.65700 53.97900 1.000 18.44607 455 ALA A CA 1
ATOM 4467 C C . ALA A 1 472 ? -12.77400 -42.79600 54.92700 1.000 20.47711 455 ALA A C 1
ATOM 4468 O O . ALA A 1 472 ? -13.73000 -43.06700 55.68200 1.000 19.57985 455 ALA A O 1
ATOM 4471 N N . GLU A 1 473 ? -11.60300 -43.50400 54.92600 1.000 16.67352 456 GLU A N 1
ATOM 4472 C CA . GLU A 1 473 ? -11.51200 -44.59400 55.89700 1.000 18.09008 456 GLU A CA 1
ATOM 4473 C C . GLU A 1 473 ? -11.55400 -44.03200 57.30200 1.000 17.02308 456 GLU A C 1
ATOM 4474 O O . GLU A 1 473 ? -12.14900 -44.60300 58.20500 1.000 17.06585 456 GLU A O 1
ATOM 4481 N N . ILE A 1 474 ? -10.95700 -42.88200 57.47100 1.000 17.58739 457 ILE A N 1
ATOM 4482 C CA . ILE A 1 474 ? -11.00500 -42.22500 58.75500 1.000 15.73616 457 ILE A CA 1
ATOM 4483 C C . ILE A 1 474 ? -12.36400 -41.76900 59.16800 1.000 18.14459 457 ILE A C 1
ATOM 4484 O O . ILE A 1 474 ? -12.73800 -41.95100 60.33000 1.000 22.29610 457 ILE A O 1
ATOM 4490 N N . ILE A 1 475 ? -13.13200 -41.15300 58.29400 1.000 17.61632 458 ILE A N 1
ATOM 4491 C CA . ILE A 1 475 ? -14.43500 -40.76000 58.78400 1.000 17.31356 458 ILE A CA 1
ATOM 4492 C C . ILE A 1 475 ? -15.27800 -41.96900 59.11300 1.000 17.68905 458 ILE A C 1
ATOM 4493 O O . ILE A 1 475 ? -16.22500 -41.86900 59.87100 1.000 25.18529 458 ILE A O 1
ATOM 4499 N N . SER A 1 476 ? -14.94200 -43.10600 58.55200 1.000 19.12940 459 SER A N 1
ATOM 4500 C CA . SER A 1 476 ? -15.73900 -44.28800 58.85200 1.000 17.11566 459 SER A CA 1
ATOM 4501 C C . SER A 1 476 ? -15.63400 -44.83100 60.21600 1.000 17.20524 459 SER A C 1
ATOM 4502 O O . SER A 1 476 ? -16.55100 -45.52000 60.65700 1.000 15.12654 459 SER A O 1
ATOM 4507 N N . LYS A 1 477 ? -14.46700 -44.59100 60.85100 1.000 20.17099 460 LYS A N 1
ATOM 4508 C CA . LYS A 1 477 ? -14.10900 -44.99300 62.19500 1.000 23.42421 460 LYS A CA 1
ATOM 4509 C C . LYS A 1 477 ? -14.48100 -43.91700 63.23100 1.000 24.72647 460 LYS A C 1
ATOM 4510 O O . LYS A 1 477 ? -14.15800 -44.03700 64.42000 1.000 23.34746 460 LYS A O 1
ATOM 4520 N N . ALA A 1 478 ? -15.12600 -42.85400 62.76500 1.000 21.52281 461 ALA A N 1
ATOM 4521 C CA . ALA A 1 478 ? -15.52300 -41.74600 63.60200 1.000 14.75701 461 ALA A CA 1
ATOM 4522 C C . ALA A 1 478 ? -16.65600 -42.01400 64.57900 1.000 18.55021 461 ALA A C 1
ATOM 4523 O O . ALA A 1 478 ? -16.97200 -41.17000 65.43300 1.000 18.61985 461 ALA A O 1
ATOM 4526 N N . GLY A 1 479 ? -17.23100 -43.19200 64.48800 1.000 20.82135 462 GLY A N 1
ATOM 4527 C CA . GLY A 1 479 ? -18.29600 -43.55800 65.40300 1.000 28.51818 462 GLY A CA 1
ATOM 4528 C C . GLY A 1 479 ? -17.76100 -44.52900 66.44600 1.000 29.02217 462 GLY A C 1
ATOM 4529 O O . GLY A 1 479 ? -18.54300 -45.13600 67.18200 1.000 26.79086 462 GLY A O 1
ATOM 4531 N N . LYS A 1 480 ? -16.42100 -44.68500 66.50300 1.000 25.36868 463 LYS A N 1
ATOM 4532 C CA . LYS A 1 480 ? -15.77100 -45.58200 67.48200 1.000 22.75269 463 LYS A CA 1
ATOM 4533 C C . LYS A 1 480 ? -15.78700 -44.96400 68.89200 1.000 23.87065 463 LYS A C 1
ATOM 4534 O O . LYS A 1 480 ? -15.99300 -43.76100 69.01800 1.000 25.22301 463 LYS A O 1
ATOM 4544 N N . LEU A 1 481 ? -15.52100 -45.76800 69.94100 1.000 27.64965 464 LEU A N 1
ATOM 4545 C CA . LEU A 1 481 ? -15.52600 -45.30700 71.32200 1.000 26.36648 464 LEU A CA 1
ATOM 4546 C C . LEU A 1 481 ? -14.73200 -44.02200 71.65800 1.000 30.93963 464 LEU A C 1
ATOM 4547 O O . LEU A 1 481 ? -15.35100 -43.10500 72.16100 1.000 34.67173 464 LEU A O 1
ATOM 4553 N N . ASP A 1 482 ? -13.42900 -43.88200 71.39900 1.000 28.12553 465 ASP A N 1
ATOM 4554 C CA . ASP A 1 482 ? -12.89000 -42.56800 71.81000 1.000 28.66389 465 ASP A CA 1
ATOM 4555 C C . ASP A 1 482 ? -12.62800 -41.63500 70.63500 1.000 27.01385 465 ASP A C 1
ATOM 4556 O O . ASP A 1 482 ? -11.69500 -40.82500 70.65800 1.000 25.24242 465 ASP A O 1
ATOM 4562 N N . ALA A 1 483 ? -13.48700 -41.71300 69.63400 1.000 21.65562 466 ALA A N 1
ATOM 4563 C CA . ALA A 1 483 ? -13.26200 -40.98800 68.40000 1.000 17.81254 466 ALA A CA 1
ATOM 4564 C C . ALA A 1 483 ? -13.48400 -39.47700 68.41900 1.000 21.41668 466 ALA A C 1
ATOM 4565 O O . ALA A 1 483 ? -14.57000 -39.03600 68.80800 1.000 19.84116 466 ALA A O 1
ATOM 4568 N N . ILE A 1 484 ? -12.44200 -38.67600 68.02800 1.000 20.35927 467 ILE A N 1
ATOM 4569 C CA . ILE A 1 484 ? -12.57900 -37.22300 67.89300 1.000 19.63598 467 ILE A CA 1
ATOM 4570 C C . ILE A 1 484 ? -12.16800 -36.83700 66.46800 1.000 20.24244 467 ILE A C 1
ATOM 4571 O O . ILE A 1 484 ? -11.01600 -37.06500 66.07100 1.000 20.36032 467 ILE A O 1
ATOM 4577 N N . THR A 1 485 ? -13.08200 -36.25300 65.69200 1.000 18.75056 468 THR A N 1
ATOM 4578 C CA . THR A 1 485 ? -12.74900 -35.91700 64.31100 1.000 21.53838 468 THR A CA 1
ATOM 4579 C C . THR A 1 485 ? -13.05800 -34.48100 63.94500 1.000 24.44615 468 THR A C 1
ATOM 4580 O O . THR A 1 485 ? -14.21200 -34.06400 64.07200 1.000 26.53047 468 THR A O 1
ATOM 4586 N N . ILE A 1 486 ? -12.04700 -33.71200 63.51200 1.000 20.67606 469 ILE A N 1
ATOM 4587 C CA . ILE A 1 486 ? -12.30800 -32.33600 63.12800 1.000 17.66224 469 ILE A CA 1
ATOM 4588 C C . ILE A 1 486 ? -12.54400 -32.35700 61.61700 1.000 17.66219 469 ILE A C 1
ATOM 4589 O O . ILE A 1 486 ? -11.68400 -32.81900 60.84600 1.000 17.33099 469 ILE A O 1
ATOM 4595 N N . ALA A 1 487 ? -13.69600 -31.90400 61.18100 1.000 18.07218 470 ALA A N 1
ATOM 4596 C CA . ALA A 1 487 ? -13.94300 -31.96500 59.74700 1.000 20.93449 470 ALA A CA 1
ATOM 4597 C C . ALA A 1 487 ? -14.37900 -30.70100 59.08700 1.000 20.53293 470 ALA A C 1
ATOM 4598 O O . ALA A 1 487 ? -15.36900 -30.08000 59.48300 1.000 21.11681 470 ALA A O 1
ATOM 4601 N N . THR A 1 488 ? -13.63200 -30.30100 58.08600 1.000 23.88642 471 THR A N 1
ATOM 4602 C CA . THR A 1 488 ? -14.01200 -29.10900 57.36200 1.000 32.85137 471 THR A CA 1
ATOM 4603 C C . THR A 1 488 ? -15.29700 -29.41200 56.60000 1.000 38.87877 471 THR A C 1
ATOM 4604 O O . THR A 1 488 ? -15.58800 -30.56100 56.25300 1.000 40.28267 471 THR A O 1
ATOM 4610 N N . ASN A 1 489 ? -16.05400 -28.37600 56.34400 1.000 42.57990 472 ASN A N 1
ATOM 4611 C CA . ASN A 1 489 ? -17.32800 -28.46400 55.66800 1.000 47.38784 472 ASN A CA 1
ATOM 4612 C C . ASN A 1 489 ? -17.36000 -29.33700 54.38700 1.000 46.85836 472 ASN A C 1
ATOM 4613 O O . ASN A 1 489 ? -18.41800 -29.86300 54.04300 1.000 44.81205 472 ASN A O 1
ATOM 4621 N N . MET A 1 490 ? -16.22600 -29.49400 53.68800 1.000 45.69854 473 MET A N 1
ATOM 4622 C CA . MET A 1 490 ? -16.18600 -30.33500 52.49400 1.000 47.60673 473 MET A CA 1
ATOM 4623 C C . MET A 1 490 ? -15.38300 -31.65800 52.62400 1.000 42.63987 473 MET A C 1
ATOM 4624 O O . MET A 1 490 ? -14.95200 -32.20700 51.60400 1.000 39.34796 473 MET A O 1
ATOM 4630 N N . ALA A 1 491 ? -15.22900 -32.18300 53.85600 1.000 36.76117 474 ALA A N 1
ATOM 4631 C CA . ALA A 1 491 ? -14.46700 -33.40400 54.11100 1.000 36.41500 474 ALA A CA 1
ATOM 4632 C C . ALA A 1 491 ? -15.31400 -34.53300 54.64700 1.000 32.99961 474 ALA A C 1
ATOM 4633 O O . ALA A 1 491 ? -16.03700 -34.34300 55.61800 1.000 34.82485 474 ALA A O 1
ATOM 4636 N N . GLY A 1 492 ? -15.21600 -35.70900 54.02900 1.000 27.96864 475 GLY A N 1
ATOM 4637 C CA . GLY A 1 492 ? -15.96100 -36.85500 54.50000 1.000 23.20963 475 GLY A CA 1
ATOM 4638 C C . GLY A 1 492 ? -17.40400 -37.01100 54.06800 1.000 17.98180 475 GLY A C 1
ATOM 4639 O O . GLY A 1 492 ? -18.14000 -37.76400 54.67900 1.000 16.70660 475 GLY A O 1
ATOM 4641 N N . ARG A 1 493 ? -17.80400 -36.32600 53.03200 1.000 15.87881 476 ARG A N 1
ATOM 4642 C CA . ARG A 1 493 ? -19.16800 -36.48700 52.52900 1.000 18.30592 476 ARG A CA 1
ATOM 4643 C C . ARG A 1 493 ? -19.34400 -37.83400 51.78500 1.000 15.76156 476 ARG A C 1
ATOM 4644 O O . ARG A 1 493 ? -18.38600 -38.34500 51.22600 1.000 10.50841 476 ARG A O 1
ATOM 4658 N N . GLY A 1 494 ? -20.57300 -38.39100 51.76400 1.000 11.84971 477 GLY A N 1
ATOM 4659 C CA . GLY A 1 494 ? -20.79600 -39.65600 51.08700 1.000 12.47686 477 GLY A CA 1
ATOM 4660 C C . GLY A 1 494 ? -20.41000 -40.93200 51.83500 1.000 12.59704 477 GLY A C 1
ATOM 4661 O O . GLY A 1 494 ? -20.59200 -42.02100 51.32300 1.000 12.68652 477 GLY A O 1
ATOM 4663 N N . THR A 1 495 ? -19.83000 -40.80200 53.02500 1.000 12.51970 478 THR A N 1
ATOM 4664 C CA . THR A 1 495 ? -19.46700 -41.97100 53.82000 1.000 12.76053 478 THR A CA 1
ATOM 4665 C C . THR A 1 495 ? -20.22900 -41.92900 55.07800 1.000 11.23362 478 THR A C 1
ATOM 4666 O O . THR A 1 495 ? -20.26900 -40.88000 55.71900 1.000 14.88752 478 THR A O 1
ATOM 4672 N N . ASP A 1 496 ? -20.79300 -43.00800 55.47300 1.000 16.97533 479 ASP A N 1
ATOM 4673 C CA . ASP A 1 496 ? -21.56700 -42.97700 56.70300 1.000 27.48024 479 ASP A CA 1
ATOM 4674 C C . ASP A 1 496 ? -20.72200 -43.18100 57.93000 1.000 24.91196 479 ASP A C 1
ATOM 4675 O O . ASP A 1 496 ? -19.69900 -43.85200 57.85900 1.000 23.07246 479 ASP A O 1
ATOM 4681 N N . ILE A 1 497 ? -21.13300 -42.56700 59.04300 1.000 22.89204 480 ILE A N 1
ATOM 4682 C CA . ILE A 1 497 ? -20.46400 -42.71200 60.33300 1.000 24.16591 480 ILE A CA 1
ATOM 4683 C C . ILE A 1 497 ? -21.33000 -43.69800 61.13600 1.000 22.86226 480 ILE A C 1
ATOM 4684 O O . ILE A 1 497 ? -22.31700 -43.31600 61.76300 1.000 23.73026 480 ILE A O 1
ATOM 4690 N N . SER A 1 498 ? -20.97600 -44.98600 61.04500 1.000 24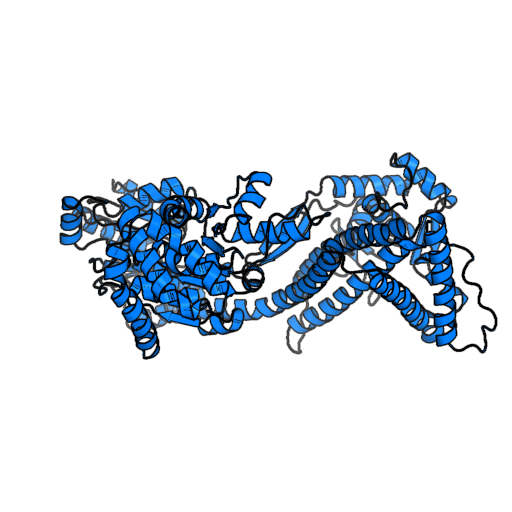.13029 481 SER A N 1
ATOM 4691 C CA . SER A 1 498 ? -21.67700 -46.04700 61.75000 1.000 24.89102 481 SER A CA 1
ATOM 4692 C C . SER A 1 498 ? -21.18400 -46.10200 63.17400 1.000 23.64901 481 SER A C 1
ATOM 4693 O O . SER A 1 498 ? -19.97900 -46.09700 63.40000 1.000 24.02095 481 SER A O 1
ATOM 4698 N N . LEU A 1 499 ? -22.10200 -46.13700 64.13100 1.000 23.70210 482 LEU A N 1
ATOM 4699 C CA . LEU A 1 499 ? -21.72200 -46.22400 65.53100 1.000 25.17886 482 LEU A CA 1
ATOM 4700 C C . LEU A 1 499 ? -21.01100 -47.58000 65.79900 1.000 26.00578 482 LEU A C 1
ATOM 4701 O O . LEU A 1 499 ? -21.59200 -48.62300 65.53900 1.000 28.53105 482 LEU A O 1
ATOM 4707 N N . GLY A 1 500 ? -19.74600 -47.55700 66.26400 1.000 28.66944 483 GLY A N 1
ATOM 4708 C CA . GLY A 1 500 ? -19.03100 -48.79300 66.53400 1.000 34.03985 483 GLY A CA 1
ATOM 4709 C C . GLY A 1 500 ? -18.24400 -49.36900 65.36900 1.000 36.83899 483 GLY A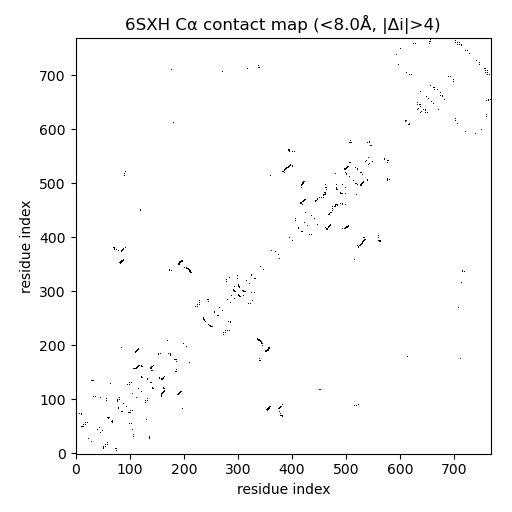 C 1
ATOM 4710 O O . GLY A 1 500 ? -17.66200 -50.44600 65.48900 1.000 38.05424 483 GLY A O 1
ATOM 4712 N N . ALA A 1 501 ? -18.23800 -48.66000 64.23300 1.000 39.33991 484 ALA A N 1
ATOM 4713 C CA . ALA A 1 501 ? -17.49900 -49.04100 63.02800 1.000 41.73528 484 ALA A CA 1
ATOM 4714 C C . ALA A 1 501 ? -17.61600 -50.50500 62.56300 1.000 42.30975 484 ALA A C 1
ATOM 4715 O O . ALA A 1 501 ? -16.65200 -51.06800 62.04300 1.000 42.88322 484 ALA A O 1
ATOM 4718 N N . GLY A 1 502 ? -18.78800 -51.11100 62.71000 1.000 44.87754 485 GLY A N 1
ATOM 4719 C CA . GLY A 1 502 ? -18.93000 -52.49200 62.28200 1.000 51.44497 485 GLY A CA 1
ATOM 4720 C C . GLY A 1 502 ? -18.78500 -53.53200 63.36900 1.000 51.50038 485 GLY A C 1
ATOM 4721 O O . GLY A 1 502 ? -18.55600 -54.70300 63.07500 1.000 52.63535 485 GLY A O 1
ATOM 4723 N N . ASP A 1 503 ? -18.90000 -53.10100 64.62700 1.000 48.23363 486 ASP A N 1
ATOM 4724 C CA . ASP A 1 503 ? -18.83300 -54.00300 65.77000 1.000 45.49920 486 ASP A CA 1
ATOM 4725 C C . ASP A 1 503 ? -20.15600 -53.91400 66.50400 1.000 44.76614 486 ASP A C 1
ATOM 4726 O O . ASP A 1 503 ? -20.52000 -52.82700 66.93800 1.000 45.05501 486 ASP A O 1
ATOM 4732 N N . LYS A 1 504 ? -20.87200 -55.03500 66.65700 1.000 42.96732 487 LYS A N 1
ATOM 4733 C CA . LYS A 1 504 ? -22.16900 -55.01200 67.32100 1.000 46.55402 487 LYS A CA 1
ATOM 4734 C C . LYS A 1 504 ? -22.05700 -54.67800 68.78500 1.000 46.74653 487 LYS A C 1
ATOM 4735 O O . LYS A 1 504 ? -22.96100 -54.07000 69.35200 1.000 46.33755 487 LYS A O 1
ATOM 4745 N N . GLU A 1 505 ? -20.95100 -55.09000 69.39900 1.000 43.55627 488 GLU A N 1
ATOM 4746 C CA . GLU A 1 505 ? -20.69900 -54.80300 70.78200 1.000 37.25336 488 GLU A CA 1
ATOM 4747 C C . GLU A 1 505 ? -20.33700 -53.35200 70.89600 1.000 33.01305 488 GLU A C 1
ATOM 4748 O O . GLU A 1 505 ? -20.92000 -52.64300 71.71700 1.000 34.26855 488 GLU A O 1
ATOM 4755 N N . GLU A 1 506 ? -19.38900 -52.89000 70.07400 1.000 31.65426 489 GLU A N 1
ATOM 4756 C CA . GLU A 1 506 ? -19.03700 -51.47500 70.18900 1.000 26.88794 489 GLU A CA 1
ATOM 4757 C C . GLU A 1 506 ? -20.18400 -50.56500 69.81100 1.000 22.53154 489 GLU A C 1
ATOM 4758 O O . GLU A 1 506 ? -20.33700 -49.52000 70.43000 1.000 25.28235 489 GLU A O 1
ATOM 4765 N N . GLU A 1 507 ? -21.00700 -50.96100 68.81800 1.000 22.19487 490 GLU A N 1
ATOM 4766 C CA . GLU A 1 507 ? -22.14300 -50.15200 68.39900 1.000 18.05739 490 GLU A CA 1
ATOM 4767 C C . GLU A 1 507 ? -23.16100 -50.00900 69.45900 1.000 24.57447 490 GLU A C 1
ATOM 4768 O O . GLU A 1 507 ? -23.54200 -48.87400 69.74900 1.000 30.39721 490 GLU A O 1
ATOM 4775 N N . GLN A 1 508 ? -23.62300 -51.11000 70.06700 1.000 32.15278 491 GLN A N 1
ATOM 4776 C CA . GLN A 1 508 ? -24.61600 -50.91500 71.12400 1.000 33.39219 491 GLN A CA 1
ATOM 4777 C C . GLN A 1 508 ? -24.04000 -50.16600 72.28900 1.000 27.00295 491 GLN A C 1
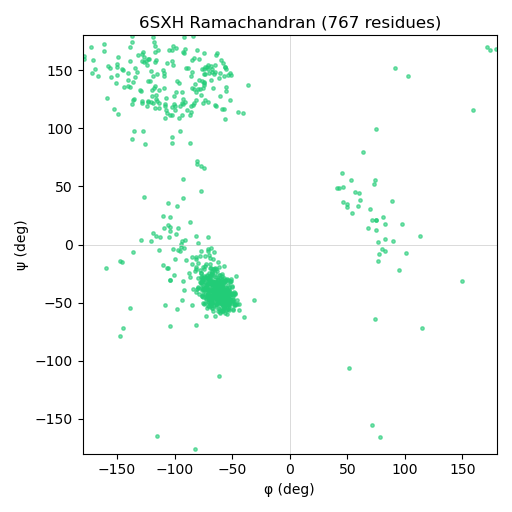ATOM 4778 O O . GLN A 1 508 ? -24.75700 -49.40900 72.92800 1.000 25.84548 491 GLN A O 1
ATOM 4787 N N . GLU A 1 509 ? -22.74700 -50.35500 72.55700 1.000 22.52490 492 GLU A N 1
ATOM 4788 C CA . GLU A 1 509 ? -22.09900 -49.65300 73.64400 1.000 25.82058 492 GLU A CA 1
ATOM 4789 C C . GLU A 1 509 ? -22.08700 -48.12300 73.34100 1.000 31.13438 492 GLU A C 1
ATOM 4790 O O . GLU A 1 509 ? -22.69500 -47.34700 74.08600 1.000 29.23756 492 GLU A O 1
ATOM 4797 N N . VAL A 1 510 ? -21.42300 -47.70100 72.24600 1.000 27.48336 493 VAL A N 1
ATOM 4798 C CA . VAL A 1 510 ? -21.42400 -46.29900 71.81700 1.000 17.28581 493 VAL A CA 1
ATOM 4799 C C . VAL A 1 510 ? -22.92000 -45.81800 71.71500 1.000 11.83659 493 VAL A C 1
ATOM 4800 O O . VAL A 1 510 ? -23.21400 -44.67600 72.02100 1.000 14.57971 493 VAL A O 1
ATOM 4805 N N . LYS A 1 511 ? -23.80800 -46.65700 71.26100 1.000 13.34114 494 LYS A N 1
ATOM 4806 C CA . LYS A 1 511 ? -25.22100 -46.25600 71.15200 1.000 21.52831 494 LYS A CA 1
ATOM 4807 C C . LYS A 1 511 ? -25.82200 -45.99800 72.50300 1.000 22.30606 494 LYS A C 1
ATOM 4808 O O . LYS A 1 511 ? -26.61400 -45.06900 72.64700 1.000 22.68290 494 LYS A O 1
ATOM 4818 N N . ASP A 1 512 ? -25.43400 -46.83200 73.52000 1.000 25.08848 495 ASP A N 1
ATOM 4819 C CA . ASP A 1 512 ? -25.90200 -46.71700 74.90700 1.000 27.53883 495 ASP A CA 1
ATOM 4820 C C . ASP A 1 512 ? -25.51300 -45.34300 75.42600 1.000 25.81615 495 ASP A C 1
ATOM 4821 O O . ASP A 1 512 ? -26.26900 -44.67900 76.16100 1.000 22.25375 495 ASP A O 1
ATOM 4827 N N . LEU A 1 513 ? -24.30300 -44.93600 75.02400 1.000 17.38930 496 LEU A N 1
ATOM 4828 C CA . LEU A 1 513 ? -23.69500 -43.65700 75.38200 1.000 14.63579 496 LEU A CA 1
ATOM 4829 C C . LEU A 1 513 ? -24.34100 -42.40900 74.73900 1.000 18.36117 496 LEU A C 1
ATOM 4830 O O . LEU A 1 513 ? -23.97000 -41.27900 75.10100 1.000 15.62728 496 LEU A O 1
ATOM 4836 N N . GLY A 1 514 ? -25.28600 -42.57500 73.76400 1.000 21.97613 497 GLY A N 1
ATOM 4837 C CA . GLY A 1 514 ? -25.89800 -41.38100 73.16500 1.000 21.05859 497 GLY A CA 1
ATOM 4838 C C . GLY A 1 514 ? -25.57900 -41.14300 71.70000 1.000 23.43542 497 GLY A C 1
ATOM 4839 O O . GLY A 1 514 ? -25.91700 -40.10100 71.13200 1.000 18.97707 497 GLY A O 1
ATOM 4841 N N . GLY A 1 515 ? -24.90000 -42.13100 71.08100 1.000 24.80329 498 GLY A N 1
ATOM 4842 C CA . GLY A 1 515 ? -24.55100 -42.04500 69.67100 1.000 24.10956 498 GLY A CA 1
ATOM 4843 C C . GLY A 1 515 ? -23.46900 -41.04600 69.34300 1.000 21.76087 498 GLY A C 1
ATOM 4844 O O . GLY A 1 515 ? -22.65700 -40.70400 70.20100 1.000 19.96501 498 GLY A O 1
ATOM 4846 N N . LEU A 1 516 ? -23.46500 -40.55000 68.09800 1.000 18.78708 499 LEU A N 1
ATOM 4847 C CA . LEU A 1 516 ? -22.41900 -39.60700 67.74800 1.000 15.12485 499 LEU A CA 1
ATOM 4848 C C . LEU A 1 516 ? -22.79000 -38.22600 68.19600 1.000 13.24901 499 LEU A C 1
ATOM 4849 O O . LEU A 1 516 ? -23.93100 -37.77200 67.99700 1.000 10.23417 499 LEU A O 1
ATOM 4855 N N . TYR A 1 517 ? -21.82400 -37.56500 68.82700 1.000 10.37326 500 TYR A N 1
ATOM 4856 C CA . TYR A 1 517 ? -22.02600 -36.18100 69.21900 1.000 13.24279 500 TYR A CA 1
ATOM 4857 C C . TYR A 1 517 ? -21.51700 -35.16500 68.16300 1.000 16.48621 500 TYR A C 1
ATOM 4858 O O . TYR A 1 517 ? -20.31700 -35.13500 67.87700 1.000 17.24754 500 TYR A O 1
ATOM 4869 N N . VAL A 1 518 ? -22.41500 -34.29600 67.65300 1.000 19.40712 501 VAL A N 1
ATOM 4870 C CA . VAL A 1 518 ? -22.05900 -33.28300 66.66100 1.000 20.11681 501 VAL A CA 1
ATOM 4871 C C . VAL A 1 518 ? -21.89700 -31.85500 67.15400 1.000 21.64536 501 VAL A C 1
ATOM 4872 O O . VAL A 1 518 ? -22.84700 -31.23400 67.65400 1.000 23.60711 501 VAL A O 1
ATOM 4877 N N . ILE A 1 519 ? -20.68800 -31.32400 67.00200 1.000 22.75414 502 ILE A N 1
ATOM 4878 C CA . ILE A 1 519 ? -20.43000 -29.94100 67.38600 1.000 19.87299 502 ILE A CA 1
ATOM 4879 C C . ILE A 1 519 ? -20.10600 -29.03900 66.20300 1.000 19.76813 502 ILE A C 1
ATOM 4880 O O . ILE A 1 519 ? -19.13900 -29.30800 65.48600 1.000 23.10458 502 ILE A O 1
ATOM 4886 N N . GLY A 1 520 ? -20.87800 -27.98100 66.00400 1.000 22.06938 503 GLY A N 1
ATOM 4887 C CA . GLY A 1 520 ? -20.57700 -27.00600 64.96000 1.000 22.03840 503 GLY A CA 1
ATOM 4888 C C . GLY A 1 520 ? -19.80400 -25.81500 65.51100 1.000 20.79479 503 GLY A C 1
ATOM 4889 O O . GLY A 1 520 ? -20.10000 -25.37700 66.60400 1.000 22.34181 503 GLY A O 1
ATOM 4891 N N . THR A 1 521 ? -18.78500 -25.29100 64.79800 1.000 20.11674 504 THR A N 1
ATOM 4892 C CA . THR A 1 521 ? -18.06800 -24.12400 65.33900 1.000 15.85235 504 THR A CA 1
ATOM 4893 C C . THR A 1 521 ? -18.37200 -22.80300 64.68600 1.000 18.18052 504 THR A C 1
ATOM 4894 O O . THR A 1 521 ? -17.74300 -21.77900 64.99500 1.000 15.26485 504 THR A O 1
ATOM 4900 N N . GLU A 1 522 ? -19.34600 -22.80100 63.78400 1.000 20.45812 505 GLU A N 1
ATOM 4901 C CA . GLU A 1 522 ? -19.78100 -21.57300 63.11800 1.000 18.48560 505 GLU A CA 1
ATOM 4902 C C . GLU A 1 522 ? -21.02800 -21.85800 62.38000 1.000 15.92105 505 GLU A C 1
ATOM 4903 O O . GLU A 1 522 ? -21.24000 -22.97000 61.90900 1.000 16.39106 505 GLU A O 1
ATOM 4910 N N . ARG A 1 523 ? -21.86300 -20.87500 62.22600 1.000 16.09595 506 ARG A N 1
ATOM 4911 C CA . ARG A 1 523 ? -23.05400 -21.05500 61.43700 1.000 20.58507 506 ARG A CA 1
ATOM 4912 C C . ARG A 1 523 ? -22.63100 -20.77500 60.00500 1.000 24.95316 506 ARG A C 1
ATOM 4913 O O . ARG A 1 523 ? -21.79100 -19.92000 59.77900 1.000 26.08377 506 ARG A O 1
ATOM 4927 N N . HIS A 1 524 ? -23.21200 -21.48200 59.05600 1.000 27.04004 507 HIS A N 1
ATOM 4928 C CA . HIS A 1 524 ? -22.81200 -21.40300 57.65900 1.000 23.72193 507 HIS A CA 1
ATOM 4929 C C . HIS A 1 524 ? -23.57300 -20.38400 56.83100 1.000 22.08466 507 HIS A C 1
ATOM 4930 O O . HIS A 1 524 ? -24.46700 -19.71900 57.33600 1.000 21.65570 507 HIS A O 1
ATOM 4940 N N . GLU A 1 525 ? -23.22800 -20.25000 55.54800 1.000 20.79883 508 GLU A N 1
ATOM 4941 C CA . GLU A 1 525 ? -24.00900 -19.28000 54.83700 1.000 18.57321 508 GLU A CA 1
ATOM 4942 C C . GLU A 1 525 ? -25.41700 -19.73100 54.58900 1.000 15.75603 508 GLU A C 1
ATOM 4943 O O . GLU A 1 525 ? -26.23900 -18.99300 54.05900 1.000 14.61480 508 GLU A O 1
ATOM 4950 N N . SER A 1 526 ? -25.70000 -20.93700 54.96900 1.000 15.53217 509 SER A N 1
ATOM 4951 C CA . SER A 1 526 ? -27.08300 -21.33700 54.84700 1.000 12.99908 509 SER A CA 1
ATOM 4952 C C . SER A 1 526 ? -27.42600 -22.34300 55.88700 1.000 12.26583 509 SER A C 1
ATOM 4953 O O . SER A 1 526 ? -26.56900 -23.08400 56.39500 1.000 14.45982 509 SER A O 1
ATOM 4958 N N . ARG A 1 527 ? -28.67600 -22.35300 56.23800 1.000 14.70278 510 ARG A N 1
ATOM 4959 C CA . ARG A 1 527 ? -29.21900 -23.29600 57.18600 1.000 14.75926 510 ARG A CA 1
ATOM 4960 C C . ARG A 1 527 ? -29.16000 -24.71600 56.65700 1.000 17.88541 510 ARG A C 1
ATOM 4961 O O . ARG A 1 527 ? -29.11900 -25.68700 57.42700 1.000 18.32101 510 ARG A O 1
ATOM 4975 N N . ARG A 1 528 ? -29.13600 -24.86600 55.33100 1.000 17.28486 511 ARG A N 1
ATOM 4976 C CA . ARG A 1 528 ? -29.00300 -26.20500 54.78600 1.000 14.91095 511 ARG A CA 1
ATOM 4977 C C . ARG A 1 528 ? -27.68900 -26.85200 55.22400 1.000 14.04383 511 ARG A C 1
ATOM 4978 O O . ARG A 1 528 ? -27.71200 -27.99800 55.65500 1.000 14.87433 511 ARG A O 1
ATOM 4992 N N . ILE A 1 529 ? -26.53600 -26.14100 55.07800 1.000 10.49768 512 ILE A N 1
ATOM 4993 C CA . ILE A 1 529 ? -25.25600 -26.72200 55.45100 1.000 10.53175 512 ILE A CA 1
ATOM 4994 C C . ILE A 1 529 ? -25.23700 -27.02200 56.96300 1.000 11.87778 512 ILE A C 1
ATOM 4995 O O . ILE A 1 529 ? -24.64500 -28.00600 57.39300 1.000 13.52646 512 ILE A O 1
ATOM 5001 N N . ASP A 1 530 ? -25.84700 -26.13100 57.75800 1.000 12.65968 513 ASP A N 1
ATOM 5002 C CA . ASP A 1 530 ? -26.00400 -26.39200 59.18800 1.000 14.26862 513 ASP A CA 1
ATOM 5003 C C . ASP A 1 530 ? -26.69400 -27.73900 59.38000 1.000 13.70649 513 ASP A C 1
ATOM 5004 O O . ASP A 1 530 ? -26.21500 -28.58100 60.13600 1.000 12.78735 513 ASP A O 1
ATOM 5010 N N . ASN A 1 531 ? -27.83500 -27.93600 58.68300 1.000 13.11345 514 ASN A N 1
ATOM 5011 C CA . ASN A 1 531 ? -28.56400 -29.19800 58.74800 1.000 14.79630 514 ASN A CA 1
ATOM 5012 C C . ASN A 1 531 ? -27.74300 -30.43700 58.26100 1.000 12.00055 514 ASN A C 1
ATOM 5013 O O . ASN A 1 531 ? -27.85200 -31.52600 58.82600 1.000 10.43648 514 ASN A O 1
ATOM 5021 N N . GLN A 1 532 ? -26.93100 -30.25000 57.24600 1.000 12.34343 515 GLN A N 1
ATOM 5022 C CA . GLN A 1 532 ? -26.09100 -31.30500 56.71800 1.000 12.11513 515 GLN A CA 1
ATOM 5023 C C . GLN A 1 532 ? -25.06700 -31.73500 57.79000 1.000 10.99891 515 GLN A C 1
ATOM 5024 O O . GLN A 1 532 ? -24.72400 -32.91600 57.84600 1.000 10.15911 515 GLN A O 1
ATOM 5033 N N . LEU A 1 533 ? -24.56700 -30.80200 58.62400 1.000 11.88250 516 LEU A N 1
ATOM 5034 C CA . LEU A 1 533 ? -23.59300 -31.19100 59.68100 1.000 11.41139 516 LEU A CA 1
ATOM 5035 C C . LEU A 1 533 ? -24.38100 -31.94900 60.74700 1.000 13.40308 516 LEU A C 1
ATOM 5036 O O . LEU A 1 533 ? -23.96000 -33.02300 61.20300 1.000 12.38737 516 LEU A O 1
ATOM 5042 N N . ARG A 1 534 ? -25.56600 -31.40000 61.14400 1.000 12.02241 517 ARG A N 1
ATOM 5043 C CA . ARG A 1 534 ? -26.37200 -32.13500 62.11000 1.000 10.00067 517 ARG A CA 1
ATOM 5044 C C . ARG A 1 534 ? -26.64700 -33.52000 61.61900 1.000 13.19603 517 ARG A C 1
ATOM 5045 O O . ARG A 1 534 ? -26.60400 -34.46100 62.42100 1.000 16.82559 517 ARG A O 1
ATOM 5059 N N . GLY A 1 535 ? -26.91700 -33.67200 60.30700 1.000 11.91201 518 GLY A N 1
ATOM 5060 C CA . GLY A 1 535 ? -27.28100 -34.96600 59.74300 1.000 10.40450 518 GLY A CA 1
ATOM 5061 C C . GLY A 1 535 ? -26.25600 -36.04600 59.85800 1.000 13.36601 518 GLY A C 1
ATOM 5062 O O . GLY A 1 535 ? -26.56400 -37.22200 59.68400 1.000 15.04217 518 GLY A O 1
ATOM 5064 N N . ARG A 1 536 ? -25.02000 -35.62500 60.08500 1.000 13.49008 519 ARG A N 1
ATOM 5065 C CA . ARG A 1 536 ? -24.00300 -36.56900 60.35900 1.000 13.57885 519 ARG A CA 1
ATOM 5066 C C . ARG A 1 536 ? -24.24600 -37.49300 61.55100 1.000 19.56456 519 ARG A C 1
ATOM 5067 O O . ARG A 1 536 ? -23.61600 -38.54300 61.62600 1.000 22.84991 519 ARG A O 1
ATOM 5081 N N . SER A 1 537 ? -25.15400 -37.15000 62.46400 1.000 20.80856 520 SER A N 1
ATOM 5082 C CA . SER A 1 537 ? -25.41400 -38.07500 63.54500 1.000 19.92846 520 SER A CA 1
ATOM 5083 C C . SER A 1 537 ? -26.91200 -38.30900 63.58800 1.000 19.85098 520 SER A C 1
ATOM 5084 O O . SER A 1 537 ? -27.64700 -37.58100 62.92600 1.000 21.33981 520 SER A O 1
ATOM 5089 N N . GLY A 1 538 ? -27.35700 -39.34600 64.31600 1.000 21.55711 521 GLY A N 1
ATOM 5090 C CA . GLY A 1 538 ? -28.77600 -39.67400 64.40100 1.000 17.11392 521 GLY A CA 1
ATOM 5091 C C . GLY A 1 538 ? -29.23900 -40.46800 63.19800 1.000 20.60419 521 GLY A C 1
ATOM 5092 O O . GLY A 1 538 ? -30.42200 -40.47600 62.86000 1.000 18.38132 521 GLY A O 1
ATOM 5094 N N . ARG A 1 539 ? -28.32800 -41.15600 62.51200 1.000 27.28475 522 ARG A N 1
ATOM 5095 C CA . ARG A 1 539 ? -28.78700 -41.87700 61.34400 1.000 37.22920 522 ARG A CA 1
ATOM 5096 C C . ARG A 1 539 ? -29.56900 -43.12000 61.61700 1.000 40.90618 522 ARG A C 1
ATOM 5097 O O . ARG A 1 539 ? -29.33700 -43.82200 62.58000 1.000 38.94990 522 ARG A O 1
ATOM 5111 N N . GLN A 1 540 ? -30.50500 -43.37000 60.73800 1.000 38.10953 523 GLN A N 1
ATOM 5112 C CA . GLN A 1 540 ? -31.42100 -44.49800 60.80300 1.000 39.64744 523 GLN A CA 1
ATOM 5113 C C . GLN A 1 540 ? -32.01200 -44.88200 62.15800 1.000 34.95913 523 GLN A C 1
ATOM 5114 O O . GLN A 1 540 ? -31.99600 -46.05700 62.52500 1.000 32.63767 523 GLN A O 1
ATOM 5123 N N . GLY A 1 541 ? -32.54300 -43.89000 62.89200 1.000 28.51518 524 GLY A N 1
ATOM 5124 C CA . GLY A 1 541 ? -33.17400 -44.16900 64.17500 1.000 19.76330 524 GLY A CA 1
ATOM 5125 C C . GLY A 1 541 ? -32.28300 -44.00500 65.37700 1.000 11.32411 524 GLY A C 1
ATOM 5126 O O . GLY A 1 541 ? -32.77000 -43.87100 66.48400 1.000 10.48092 524 GLY A O 1
ATOM 5128 N N . ASP A 1 542 ? -30.97200 -44.07400 65.14400 1.000 10.38781 525 ASP A N 1
ATOM 5129 C CA . ASP A 1 542 ? -29.92700 -43.89900 66.15500 1.000 12.31910 525 ASP A CA 1
ATOM 5130 C C . ASP A 1 542 ? -29.95600 -42.61300 66.95900 1.000 14.83855 525 ASP A C 1
ATOM 5131 O O . ASP A 1 542 ? -30.38300 -41.55900 66.50500 1.000 16.56928 525 ASP A O 1
ATOM 5137 N N . PRO A 1 543 ? -29.45300 -42.70900 68.19700 1.000 18.88247 526 PRO A N 1
ATOM 5138 C CA . PRO A 1 543 ? -29.43300 -41.49500 69.00400 1.000 18.19795 526 PRO A CA 1
ATOM 5139 C C . PRO A 1 543 ? -28.24700 -40.65300 68.59900 1.000 21.20952 526 PRO A C 1
ATOM 5140 O O . PRO A 1 543 ? -27.30600 -41.08400 67.90400 1.000 21.10964 526 PRO A O 1
ATOM 5144 N N . GLY A 1 544 ? -28.27900 -39.42900 69.07500 1.000 20.36199 527 GLY A N 1
ATOM 5145 C CA . GLY A 1 544 ? -27.20000 -38.52900 68.77300 1.000 18.01847 527 GLY A CA 1
ATOM 5146 C C . GLY A 1 544 ? -27.60300 -37.17200 69.25800 1.000 16.83598 527 GLY A C 1
ATOM 5147 O O . GLY A 1 544 ? -28.76300 -36.90800 69.60400 1.000 11.82734 527 GLY A O 1
ATOM 5149 N N . THR A 1 545 ? -26.64300 -36.29500 69.23200 1.000 12.93703 528 THR A N 1
ATOM 5150 C CA . THR A 1 545 ? -26.94900 -34.97000 69.68100 1.000 13.64705 528 THR A CA 1
ATOM 5151 C C . THR A 1 545 ? -26.13400 -34.04600 68.85000 1.000 12.87792 528 THR A C 1
ATOM 5152 O O . THR A 1 545 ? -25.05600 -34.44300 68.42500 1.000 13.78051 528 THR A O 1
ATOM 5158 N N . SER A 1 546 ? -26.60100 -32.82500 68.62000 1.000 12.10459 529 SER A N 1
ATOM 5159 C CA . SER A 1 546 ? -25.78600 -31.83900 67.90900 1.000 13.89768 529 SER A CA 1
ATOM 5160 C C . SER A 1 546 ? -26.03800 -30.47900 68.47500 1.000 16.71993 529 SER A C 1
ATOM 5161 O O . SER A 1 546 ? -27.10400 -30.22200 69.03200 1.000 16.25730 529 SER A O 1
ATOM 5166 N N . ARG A 1 547 ? -25.02700 -29.62500 68.40500 1.000 17.86317 530 ARG A N 1
ATOM 5167 C CA . ARG A 1 547 ? -25.15200 -28.23800 68.84700 1.000 18.69954 530 ARG A CA 1
ATOM 5168 C C . ARG A 1 547 ? -24.14600 -27.37800 68.16600 1.000 19.14631 530 ARG A C 1
ATOM 5169 O O . ARG A 1 547 ? -23.05100 -27.87300 67.84200 1.000 14.15077 530 ARG A O 1
ATOM 5183 N N . PHE A 1 548 ? -24.47600 -26.06600 68.00300 1.000 16.54825 531 PHE A N 1
ATOM 5184 C CA . PHE A 1 548 ? -23.56300 -25.10500 67.38000 1.000 11.29006 531 PHE A CA 1
ATOM 5185 C C . PHE A 1 548 ? -22.95500 -24.14000 68.35900 1.000 12.79922 531 PHE A C 1
ATOM 5186 O O . PHE A 1 548 ? -23.68700 -23.49600 69.11100 1.000 14.83526 531 PHE A O 1
ATOM 5195 N N . PHE A 1 549 ? -21.63600 -24.03800 68.39200 1.000 10.80061 532 PHE A N 1
ATOM 5196 C CA . PHE A 1 549 ? -21.02100 -23.00200 69.21600 1.000 10.66231 532 PHE A CA 1
ATOM 5197 C C . PHE A 1 549 ? -20.61900 -21.84200 68.24100 1.000 13.31030 532 PHE A C 1
ATOM 5198 O O . PHE A 1 549 ? -19.93500 -22.07600 67.25200 1.000 15.25482 532 PHE A O 1
ATOM 5207 N N . VAL A 1 550 ? -21.04000 -20.60500 68.53600 1.000 15.30672 533 VAL A N 1
ATOM 5208 C CA . VAL A 1 550 ? -20.85100 -19.41300 67.69600 1.000 14.19701 533 VAL A CA 1
ATOM 5209 C C . VAL A 1 550 ? -20.44300 -18.22100 68.53900 1.000 15.64475 533 VAL A C 1
ATOM 5210 O O . VAL A 1 550 ? -20.40500 -18.31100 69.77100 1.000 15.97726 533 VAL A O 1
ATOM 5215 N N . SER A 1 551 ? -20.13300 -17.10600 67.88300 1.000 16.37979 534 SER A N 1
ATOM 5216 C CA . SER A 1 551 ? -19.77900 -15.89700 68.60600 1.000 18.27250 534 SER A CA 1
ATOM 5217 C C . SER A 1 551 ? -19.99200 -14.70300 67.73000 1.000 16.31199 534 SER A C 1
ATOM 5218 O O . SER A 1 551 ? -19.89400 -14.84500 66.51500 1.000 17.61959 534 SER A O 1
ATOM 5223 N N . LEU A 1 552 ? -20.24800 -13.53400 68.32700 1.000 14.29573 535 LEU A N 1
ATOM 5224 C CA . LEU A 1 552 ? -20.47000 -12.29600 67.58000 1.000 12.68561 535 LEU A CA 1
ATOM 5225 C C . LEU A 1 552 ? -19.39000 -11.95800 66.51500 1.000 11.37697 535 LEU A C 1
ATOM 5226 O O . LEU A 1 552 ? -19.72400 -11.31700 65.53100 1.000 12.39542 535 LEU A O 1
ATOM 5232 N N . GLU A 1 553 ? -18.12000 -12.37700 66.70300 1.000 11.58056 536 GLU A N 1
ATOM 5233 C CA . GLU A 1 553 ? -17.02300 -12.14200 65.75300 1.000 13.08418 536 GLU A CA 1
ATOM 5234 C C . GLU A 1 553 ? -17.05100 -13.01900 64.46300 1.000 13.80394 536 GLU A C 1
ATOM 5235 O O . GLU A 1 553 ? -16.39500 -12.66400 63.49400 1.000 19.44461 536 GLU A O 1
ATOM 5242 N N . ASP A 1 554 ? -17.74800 -14.16800 64.49800 1.000 13.81716 537 ASP A N 1
ATOM 5243 C CA . ASP A 1 554 ? -17.94800 -15.06700 63.37000 1.000 16.35786 537 ASP A CA 1
ATOM 5244 C C . ASP A 1 554 ? -18.44800 -14.26800 62.19000 1.000 16.33525 537 ASP A C 1
ATOM 5245 O O . ASP A 1 554 ? -19.22100 -13.33800 62.36700 1.000 19.63000 537 ASP A O 1
ATOM 5251 N N . ASP A 1 555 ? -18.06000 -14.64500 61.00700 1.000 18.28595 538 ASP A N 1
ATOM 5252 C CA . ASP A 1 555 ? -18.43400 -13.95600 59.76900 1.000 20.23723 538 ASP A CA 1
ATOM 5253 C C . ASP A 1 555 ? -19.89500 -13.65500 59.57900 1.000 21.63346 538 ASP A C 1
ATOM 5254 O O . ASP A 1 555 ? -20.23900 -12.49600 59.36100 1.000 18.90005 538 ASP A O 1
ATOM 5260 N N . VAL A 1 556 ? -20.76200 -14.66800 59.64000 1.000 21.26104 539 VAL A N 1
ATOM 5261 C CA . VAL A 1 556 ? -22.16400 -14.36100 59.40900 1.000 22.58472 539 VAL A CA 1
ATOM 5262 C C . VAL A 1 556 ? -22.73800 -13.39200 60.40200 1.000 25.30762 539 VAL A C 1
ATOM 5263 O O . VAL A 1 556 ? -23.44400 -12.47400 60.00600 1.000 29.81934 539 VAL A O 1
ATOM 5268 N N . ILE A 1 557 ? -22.40400 -13.56500 61.68900 1.000 28.24451 540 ILE A N 1
ATOM 5269 C CA . ILE A 1 557 ? -22.90600 -12.68100 62.72400 1.000 26.25020 540 ILE A CA 1
ATOM 5270 C C . ILE A 1 557 ? -22.38700 -11.26600 62.47200 1.000 23.71906 540 ILE A C 1
ATOM 5271 O O . ILE A 1 557 ? -23.17800 -10.32500 62.42500 1.000 24.30645 540 ILE A O 1
ATOM 5277 N N . LYS A 1 558 ? -21.08500 -11.12200 62.25800 1.000 21.66232 541 LYS A N 1
ATOM 5278 C CA . LYS A 1 558 ? -20.46800 -9.82400 62.06300 1.000 22.42605 541 LYS A CA 1
ATOM 5279 C C . LYS A 1 558 ? -20.71700 -9.10000 60.74600 1.000 27.86413 541 LYS A C 1
ATOM 5280 O O . LYS A 1 558 ? -20.80600 -7.87200 60.74700 1.000 32.87890 541 LYS A O 1
ATOM 5290 N N . LEU A 1 559 ? -20.82500 -9.82000 59.63100 1.000 23.76903 542 LEU A N 1
ATOM 5291 C CA . LEU A 1 559 ? -21.03600 -9.16200 58.36500 1.000 15.44885 542 LEU A CA 1
ATOM 5292 C C . LEU A 1 559 ? -22.45500 -8.93600 58.06500 1.000 11.91846 542 LEU A C 1
ATOM 5293 O O . LEU A 1 559 ? -22.73000 -8.00700 57.32000 1.000 15.43821 542 LEU A O 1
ATOM 5299 N N . TYR A 1 560 ? -23.38200 -9.70800 58.61900 1.000 11.50597 543 TYR A N 1
ATOM 5300 C CA . TYR A 1 560 ? -24.77700 -9.47100 58.22100 1.000 9.99231 543 TYR A CA 1
ATOM 5301 C C . TYR A 1 560 ? -25.78400 -9.29900 59.32300 1.000 14.33384 543 TYR A C 1
ATOM 5302 O O . TYR A 1 560 ? -27.01100 -9.21000 59.03700 1.000 12.58026 543 TYR A O 1
ATOM 5313 N N . GLY A 1 561 ? -25.32700 -9.29200 60.57400 1.000 17.36325 544 GLY A N 1
ATOM 5314 C CA . GLY A 1 561 ? -26.24700 -9.19700 61.68700 1.000 21.51355 544 GLY A CA 1
ATOM 5315 C C . GLY A 1 561 ? -26.78200 -7.82300 62.01100 1.000 27.00628 544 GLY A C 1
ATOM 5316 O O . GLY A 1 561 ? -27.75700 -7.70300 62.77700 1.000 21.64356 544 GLY A O 1
ATOM 5318 N N . GLY A 1 562 ? -26.11500 -6.78100 61.46300 1.000 27.52494 545 GLY A N 1
ATOM 5319 C CA . GLY A 1 562 ? -26.57800 -5.41500 61.67200 1.000 31.95004 545 GLY A CA 1
ATOM 5320 C C . GLY A 1 562 ? -26.31300 -4.66500 62.96200 1.000 32.72079 545 GLY A C 1
ATOM 5321 O O . GLY A 1 562 ? -25.48200 -5.05700 63.79000 1.000 27.79618 545 GLY A O 1
ATOM 5323 N N . LYS A 1 563 ? -27.05200 -3.54700 63.12400 1.000 32.01163 546 LYS A N 1
ATOM 5324 C CA . LYS A 1 563 ? -26.90000 -2.67800 64.27800 1.000 27.55052 546 LYS A CA 1
ATOM 5325 C C . LYS A 1 563 ? -26.92000 -3.34500 65.64600 1.000 22.59949 546 LYS A C 1
ATOM 5326 O O . LYS A 1 563 ? -26.05200 -3.02000 66.45600 1.000 17.42445 546 LYS A O 1
ATOM 5336 N N . THR A 1 564 ? -27.87800 -4.24200 65.92600 1.000 18.02827 547 THR A N 1
ATOM 5337 C CA . THR A 1 564 ? -27.83200 -4.94400 67.20800 1.000 22.64197 547 THR A CA 1
ATOM 5338 C C . THR A 1 564 ? -26.42800 -5.56200 67.52100 1.000 24.94592 547 THR A C 1
ATOM 5339 O O . THR A 1 564 ? -25.89600 -5.37200 68.62100 1.000 21.53711 547 THR A O 1
ATOM 5345 N N . ILE A 1 565 ? -25.84100 -6.30100 66.56100 1.000 26.72449 548 ILE A N 1
ATOM 5346 C CA . ILE A 1 565 ? -24.51000 -6.90100 66.78600 1.000 29.60984 548 ILE A CA 1
ATOM 5347 C C . ILE A 1 565 ? -23.43700 -5.86400 66.94100 1.000 25.92831 548 ILE A C 1
ATOM 5348 O O . ILE A 1 565 ? -22.57100 -6.00000 67.79700 1.000 27.53955 548 ILE A O 1
ATOM 5354 N N . GLU A 1 566 ? -23.48200 -4.84200 66.09800 1.000 27.09046 549 GLU A N 1
ATOM 5355 C CA . GLU A 1 566 ? -22.53200 -3.73100 66.11100 1.000 27.31787 549 GLU A CA 1
ATOM 5356 C C . GLU A 1 566 ? -22.51300 -3.07400 67.47300 1.000 27.23374 549 GLU A C 1
ATOM 5357 O O . GLU A 1 566 ? -21.43800 -2.86400 68.04700 1.000 26.10310 549 GLU A O 1
ATOM 5364 N N . LYS A 1 567 ? -23.68800 -2.77700 68.00600 1.000 25.77470 550 LYS A N 1
ATOM 5365 C CA . LYS A 1 567 ? -23.77200 -2.20500 69.33500 1.000 30.56706 550 LYS A CA 1
ATOM 5366 C C . LYS A 1 567 ? -23.12200 -3.16200 70.35800 1.000 32.84288 550 LYS A C 1
ATOM 5367 O O . LYS A 1 567 ? -22.30900 -2.75000 71.19200 1.000 31.15182 550 LYS A O 1
ATOM 5377 N N . LEU A 1 568 ? -23.48000 -4.44300 70.28400 1.000 31.18509 551 LEU A N 1
ATOM 5378 C CA . LEU A 1 568 ? -22.92800 -5.43300 71.20700 1.000 26.66844 551 LEU A CA 1
ATOM 5379 C C . LEU A 1 568 ? -21.44100 -5.56200 71.20400 1.000 28.78171 551 LEU A C 1
ATOM 5380 O O . LEU A 1 568 ? -20.83600 -5.67900 72.27000 1.000 30.93933 551 LEU A O 1
ATOM 5386 N N . MET A 1 569 ? -20.83900 -5.52700 70.00800 1.000 29.92382 552 MET A N 1
ATOM 5387 C CA . MET A 1 569 ? -19.39400 -5.62000 69.91500 1.000 26.93851 552 MET A CA 1
ATOM 5388 C C . MET A 1 569 ? -18.73000 -4.36100 70.44800 1.000 29.13841 552 MET A C 1
ATOM 5389 O O . MET A 1 569 ? -17.58600 -4.44200 70.91300 1.000 33.48604 552 MET A O 1
ATOM 5395 N N . LYS A 1 570 ? -19.45900 -3.20600 70.43700 1.000 30.30817 553 LYS A N 1
ATOM 5396 C CA . LYS A 1 570 ? -18.89900 -1.93700 70.93100 1.000 30.75668 553 LYS A CA 1
ATOM 5397 C C . LYS A 1 570 ? -18.83600 -1.84700 72.43600 1.000 30.89617 553 LYS A C 1
ATOM 5398 O O . LYS A 1 570 ? -17.97800 -1.14900 72.97800 1.000 28.69892 553 LYS A O 1
ATOM 5408 N N . ARG A 1 571 ? -19.77100 -2.51700 73.11000 1.000 30.60931 554 ARG A N 1
ATOM 5409 C CA . ARG A 1 571 ? -19.76600 -2.52200 74.55800 1.000 31.36888 554 ARG A CA 1
ATOM 5410 C C . ARG A 1 571 ? -18.47800 -3.00200 75.17100 1.000 31.51272 554 ARG A C 1
ATOM 5411 O O . ARG A 1 571 ? -17.76500 -3.83000 74.60200 1.000 30.87722 554 ARG A O 1
ATOM 5425 N N . THR A 1 572 ? -18.24700 -2.50300 76.38100 1.000 35.28756 555 THR A N 1
ATOM 5426 C CA . THR A 1 572 ? -17.09800 -2.81900 77.22000 1.000 39.03271 555 THR A CA 1
ATOM 5427 C C . THR A 1 572 ? -17.14200 -4.28600 77.59000 1.000 40.66747 555 THR A C 1
ATOM 5428 O O . THR A 1 572 ? -18.09100 -4.73900 78.22900 1.000 44.51724 555 THR A O 1
ATOM 5434 N N . SER A 1 573 ? -16.12300 -5.02700 77.18700 1.000 46.12871 556 SER A N 1
ATOM 5435 C CA . SER A 1 573 ? -16.07000 -6.45900 77.46400 1.000 52.28665 556 SER A CA 1
ATOM 5436 C C . SER A 1 573 ? -16.15700 -6.81800 78.93600 1.000 52.08337 556 SER A C 1
ATOM 5437 O O . SER A 1 573 ? -15.28400 -6.43000 79.71600 1.000 51.37035 556 SER A O 1
ATOM 5442 N N . SER A 1 574 ? -17.22700 -7.53600 79.31400 1.000 41.53202 557 SER A N 1
ATOM 5443 C CA . SER A 1 574 ? -17.41500 -7.99400 80.67200 1.000 36.45487 557 SER A CA 1
ATOM 5444 C C . SER A 1 574 ? -17.69300 -9.51900 80.69000 1.000 36.96916 557 SER A C 1
ATOM 5445 O O . SER A 1 574 ? -17.99100 -10.10000 79.64500 1.000 35.14448 557 SER A O 1
ATOM 5450 N N . ASN A 1 575 ? -17.56900 -10.15200 81.86900 1.000 35.48737 558 ASN A N 1
ATOM 5451 C CA . ASN A 1 575 ? -17.85100 -11.57400 82.08400 1.000 39.58270 558 ASN A CA 1
ATOM 5452 C C . ASN A 1 575 ? -17.31900 -12.57800 81.08600 1.000 39.84573 558 ASN A C 1
ATOM 5453 O O . ASN A 1 575 ? -18.07400 -13.31300 80.44200 1.000 37.08123 558 ASN A O 1
ATOM 5461 N N . GLU A 1 576 ? -16.00300 -12.61700 80.98900 1.000 39.78704 559 GLU A N 1
ATOM 5462 C CA . GLU A 1 576 ? -15.30700 -13.50700 80.09200 1.000 41.78714 559 GLU A CA 1
ATOM 5463 C C . GLU A 1 576 ? -15.68900 -14.96700 80.29400 1.000 40.64536 559 GLU A C 1
ATOM 5464 O O . GLU A 1 576 ? -15.78600 -15.43600 81.42600 1.000 38.13850 559 GLU A O 1
ATOM 5471 N N . ASN A 1 577 ? -15.90700 -15.66700 79.16800 1.000 35.58993 560 ASN A N 1
ATOM 5472 C CA . ASN A 1 577 ? -16.29800 -17.07100 79.07200 1.000 27.91463 560 ASN A CA 1
ATOM 5473 C C . ASN A 1 577 ? -17.79200 -17.42100 79.38100 1.000 25.07471 560 ASN A C 1
ATOM 5474 O O . ASN A 1 577 ? -18.21700 -18.52700 79.08000 1.000 27.11287 560 ASN A O 1
ATOM 5482 N N . THR A 1 578 ? -18.56200 -16.52100 79.97400 1.000 25.29017 561 THR A N 1
ATOM 5483 C CA . THR A 1 578 ? -19.98200 -16.82200 80.17900 1.000 26.60755 561 THR A CA 1
ATOM 5484 C C . THR A 1 578 ? -20.71900 -16.70800 78.83600 1.000 23.22157 561 THR A C 1
ATOM 5485 O O . THR A 1 578 ? -20.46500 -15.78200 78.07800 1.000 23.53271 561 THR A O 1
ATOM 5491 N N . ALA A 1 579 ? -21.61700 -17.64300 78.55000 1.000 22.65838 562 ALA A N 1
ATOM 5492 C CA . ALA A 1 579 ? -22.41800 -17.62100 77.33100 1.000 17.65095 562 ALA A CA 1
ATOM 5493 C C . ALA A 1 579 ? -23.40800 -16.47500 77.31800 1.000 19.41543 562 ALA A C 1
ATOM 5494 O O . ALA A 1 579 ? -23.84500 -16.03500 78.38600 1.000 21.79390 562 ALA A O 1
ATOM 5497 N N . ILE A 1 580 ? -23.77000 -15.96900 76.14900 1.000 16.09830 563 ILE A N 1
ATOM 5498 C CA . ILE A 1 580 ? -24.73200 -14.88200 76.05000 1.000 11.53022 563 ILE A CA 1
ATOM 5499 C C . ILE A 1 580 ? -26.01600 -15.41000 75.47100 1.000 13.05704 563 ILE A C 1
ATOM 5500 O O . ILE A 1 580 ? -25.98100 -16.33900 74.68000 1.000 12.97178 563 ILE A O 1
ATOM 5506 N N . GLU A 1 581 ? -27.13800 -14.84400 75.87400 1.000 14.13353 564 GLU A N 1
ATOM 5507 C CA . GLU A 1 581 ? -28.44100 -15.27100 75.36400 1.000 16.80657 564 GLU A CA 1
ATOM 5508 C C . GLU A 1 581 ? -29.51100 -14.34500 75.82100 1.000 20.68954 564 GLU A C 1
ATOM 5509 O O . GLU A 1 581 ? -29.46000 -13.78900 76.91500 1.000 22.72099 564 GLU A O 1
ATOM 5516 N N . SER A 1 582 ? -30.50400 -14.19800 74.97100 1.000 26.67146 565 SER A N 1
ATOM 5517 C CA . SER A 1 582 ? -31.67800 -13.37200 75.18300 1.000 27.57039 565 SER A CA 1
ATOM 5518 C C . SER A 1 582 ? -32.51900 -13.57100 73.94400 1.000 25.89131 565 SER A C 1
ATOM 5519 O O . SER A 1 582 ? -31.96100 -14.01400 72.94400 1.000 24.56922 565 SER A O 1
ATOM 5524 N N . LYS A 1 583 ? -33.84700 -13.30000 73.96300 1.000 23.28910 566 LYS A N 1
ATOM 5525 C CA . LYS A 1 583 ? -34.57300 -13.48800 72.71400 1.000 17.75898 566 LYS A CA 1
ATOM 5526 C C . LYS A 1 583 ? -34.11000 -12.54500 71.65400 1.000 20.68960 566 LYS A C 1
ATOM 5527 O O . LYS A 1 583 ? -34.13900 -12.90000 70.47400 1.000 23.21280 566 LYS A O 1
ATOM 5537 N N . ALA A 1 584 ? -33.73500 -11.31700 72.03900 1.000 22.71639 567 ALA A N 1
ATOM 5538 C CA . ALA A 1 584 ? -33.32300 -10.34700 71.03300 1.000 23.24469 567 ALA A CA 1
ATOM 5539 C C . ALA A 1 584 ? -31.95400 -10.68300 70.42100 1.000 23.96848 567 ALA A C 1
ATOM 5540 O O . ALA A 1 584 ? -31.68300 -10.31900 69.28900 1.000 26.92747 567 ALA A O 1
ATOM 5543 N N . LEU A 1 585 ? -31.12000 -11.39500 71.16500 1.000 26.15104 568 LEU A N 1
ATOM 5544 C CA . LEU A 1 585 ? -29.84400 -11.85200 70.64000 1.000 24.40102 568 LEU A CA 1
ATOM 5545 C C . LEU A 1 585 ? -30.14700 -12.96900 69.63800 1.000 23.53671 568 LEU A C 1
ATOM 5546 O O . LEU A 1 585 ? -29.55600 -13.02200 68.57300 1.000 18.84232 568 LEU A O 1
ATOM 5552 N N . THR A 1 586 ? -31.05900 -13.86400 70.00600 1.000 21.06676 569 THR A N 1
ATOM 5553 C CA . THR A 1 586 ? -31.47800 -14.92300 69.11900 1.000 18.82541 569 THR A CA 1
ATOM 5554 C C . THR A 1 586 ? -32.19700 -14.38600 67.88300 1.000 20.42792 569 THR A C 1
ATOM 5555 O O . THR A 1 586 ? -31.99700 -14.96900 66.81600 1.000 21.67117 569 THR A O 1
ATOM 5561 N N . ARG A 1 587 ? -33.01100 -13.30700 67.97400 1.000 17.79191 570 ARG A N 1
ATOM 5562 C CA . ARG A 1 587 ? -33.61200 -12.85600 66.72100 1.000 17.35035 570 ARG A CA 1
ATOM 5563 C C . ARG A 1 587 ? -32.49500 -12.28600 65.84400 1.000 20.68200 570 ARG A C 1
ATOM 5564 O O . ARG A 1 587 ? -32.47000 -12.56000 64.65000 1.000 21.37034 570 ARG A O 1
ATOM 5578 N N . ALA A 1 588 ? -31.59500 -11.47100 66.40500 1.000 20.36469 571 ALA A N 1
ATOM 5579 C CA . ALA A 1 588 ? -30.58900 -10.95800 65.49800 1.000 24.30644 571 ALA A CA 1
ATOM 5580 C C . ALA A 1 588 ? -29.61000 -12.04800 64.95000 1.000 24.46312 571 ALA A C 1
ATOM 5581 O O . ALA A 1 588 ? -29.07400 -11.86500 63.85600 1.000 23.55476 571 ALA A O 1
ATOM 5584 N N . ILE A 1 589 ? -29.39600 -13.17000 65.66500 1.000 19.44925 572 ILE A N 1
ATOM 5585 C CA . ILE A 1 589 ? -28.47900 -14.16000 65.09000 1.000 15.54807 572 ILE A CA 1
ATOM 5586 C C . ILE A 1 589 ? -29.20700 -14.80300 63.87600 1.000 15.68541 572 ILE A C 1
ATOM 5587 O O . ILE A 1 589 ? -28.61900 -14.94600 62.82000 1.000 14.64401 572 ILE A O 1
ATOM 5593 N N . GLU A 1 590 ? -30.44800 -15.23400 64.06200 1.000 16.58049 573 GLU A N 1
ATOM 5594 C CA . GLU A 1 590 ? -31.18600 -15.79700 62.97200 1.000 20.90533 573 GLU A CA 1
ATOM 5595 C C . GLU A 1 590 ? -31.35800 -14.92100 61.83100 1.000 23.92716 573 GLU A C 1
ATOM 5596 O O . GLU A 1 590 ? -31.22800 -15.37600 60.68600 1.000 21.02555 573 GLU A O 1
ATOM 5603 N N . ARG A 1 591 ? -31.62900 -13.65900 62.08900 1.000 22.81894 574 ARG A N 1
ATOM 5604 C CA . ARG A 1 591 ? -31.79300 -12.73000 61.01200 1.000 25.74558 574 ARG A CA 1
ATOM 5605 C C . ARG A 1 591 ? -30.58000 -12.55100 60.15000 1.000 22.82329 574 ARG A C 1
ATOM 5606 O O . ARG A 1 591 ? -30.71600 -12.38200 58.97200 1.000 22.41706 574 ARG A O 1
ATOM 5620 N N . ALA A 1 592 ? -29.41800 -12.58900 60.72700 1.000 20.22654 575 ALA A N 1
ATOM 5621 C CA . ALA A 1 592 ? -28.17900 -12.45800 60.00500 1.000 12.09395 575 ALA A CA 1
ATOM 5622 C C . ALA A 1 592 ? -27.99500 -13.55900 59.01400 1.000 12.51591 575 ALA A C 1
ATOM 5623 O O . ALA A 1 592 ? -27.61800 -13.31000 57.90900 1.000 14.28229 575 ALA A O 1
ATOM 5626 N N . GLN A 1 593 ? -28.24300 -14.77300 59.43000 1.000 10.34841 576 GLN A N 1
ATOM 5627 C CA . GLN A 1 593 ? -28.11200 -15.93000 58.55500 1.000 10.16505 576 GLN A CA 1
ATOM 5628 C C . GLN A 1 593 ? -29.01900 -15.82000 57.35100 1.000 14.83565 576 GLN A C 1
ATOM 5629 O O . GLN A 1 593 ? -28.55500 -16.11900 56.23900 1.000 13.64898 576 GLN A O 1
ATOM 5638 N N . LYS A 1 594 ? -30.35500 -15.46900 57.56900 1.000 13.76132 577 LYS A N 1
ATOM 5639 C CA . LYS A 1 594 ? -31.27100 -15.30400 56.44400 1.000 16.61060 577 LYS A CA 1
ATOM 5640 C C . LYS A 1 594 ? -30.79800 -14.16500 55.53300 1.000 20.07073 577 LYS A C 1
ATOM 5641 O O . LYS A 1 594 ? -31.04400 -14.19300 54.33100 1.000 18.99144 577 LYS A O 1
ATOM 5651 N N . GLY A 1 595 ? -30.12700 -13.14600 56.11400 1.000 18.45730 578 GLY A N 1
ATOM 5652 C CA . GLY A 1 595 ? -29.60700 -12.06500 55.30500 1.000 17.90436 578 GLY A CA 1
ATOM 5653 C C . GLY A 1 595 ? -28.60300 -12.54600 54.25300 1.000 21.19504 578 GLY A C 1
ATOM 5654 O O . GLY A 1 595 ? -28.65800 -12.13500 53.09800 1.000 19.05243 578 GLY A O 1
ATOM 5656 N N . VAL A 1 596 ? -27.65700 -13.38900 54.66200 1.000 17.45520 579 VAL A N 1
ATOM 5657 C CA . VAL A 1 596 ? -26.69700 -13.86300 53.70200 1.000 16.98629 579 VAL A CA 1
ATOM 5658 C C . VAL A 1 596 ? -27.35700 -14.87000 52.72000 1.000 17.43259 579 VAL A C 1
ATOM 5659 O O . VAL A 1 596 ? -26.95800 -14.98600 51.55400 1.000 17.10904 579 VAL A O 1
ATOM 5664 N N . GLU A 1 597 ? -28.35600 -15.55700 53.20100 1.000 19.20292 580 GLU A N 1
ATOM 5665 C CA . GLU A 1 597 ? -29.13600 -16.45700 52.39700 1.000 30.25218 580 GLU A CA 1
ATOM 5666 C C . GLU A 1 597 ? -29.89600 -15.62700 51.35400 1.000 33.22514 580 GLU A C 1
ATOM 5667 O O . GLU A 1 597 ? -29.94900 -16.01300 50.18900 1.000 32.46304 580 GLU A O 1
ATOM 5674 N N . GLY A 1 598 ? -30.44100 -14.47600 51.78600 1.000 32.72890 581 GLY A N 1
ATOM 5675 C CA . GLY A 1 598 ? -31.19600 -13.57600 50.91500 1.000 29.09992 581 GLY A CA 1
ATOM 5676 C C . GLY A 1 598 ? -30.31800 -12.94800 49.86000 1.000 26.05957 581 GLY A C 1
ATOM 5677 O O . GLY A 1 598 ? -30.66100 -12.94800 48.68600 1.000 27.18403 581 GLY A O 1
ATOM 5679 N N . LYS A 1 599 ? -29.20100 -12.40000 50.29300 1.000 22.97490 582 LYS A N 1
ATOM 5680 C CA . LYS A 1 599 ? -28.21800 -11.80400 49.42500 1.000 29.77437 582 LYS A CA 1
ATOM 5681 C C . LYS A 1 599 ? -27.75100 -12.83900 48.36900 1.000 32.36057 582 LYS A C 1
ATOM 5682 O O . LYS A 1 599 ? -27.91800 -12.59100 47.17600 1.000 34.03019 582 LYS A O 1
ATOM 5692 N N . ASN A 1 600 ? -27.20100 -13.98600 48.80400 1.000 28.49091 583 ASN A N 1
ATOM 5693 C CA . ASN A 1 600 ? -26.73700 -15.04900 47.90700 1.000 23.49373 583 ASN A CA 1
ATOM 5694 C C . ASN A 1 600 ? -27.75900 -15.46000 46.87200 1.000 21.27092 583 ASN A C 1
ATOM 5695 O O . ASN A 1 600 ? -27.41100 -15.66800 45.69800 1.000 17.42053 583 ASN A O 1
ATOM 5703 N N . PHE A 1 601 ? -29.02300 -15.56600 47.32200 1.000 12.05400 584 PHE A N 1
ATOM 5704 C CA . PHE A 1 601 ? -30.12700 -15.84100 46.47600 1.000 10.39027 584 PHE A CA 1
ATOM 5705 C C . PHE A 1 601 ? -30.27900 -14.74900 45.45300 1.000 16.01398 584 PHE A C 1
ATOM 5706 O O . PHE A 1 601 ? -30.47200 -15.03100 44.26600 1.000 20.27641 584 PHE A O 1
ATOM 5715 N N . GLU A 1 602 ? -30.25900 -13.49100 45.91100 1.000 19.67397 585 GLU A N 1
ATOM 5716 C CA . GLU A 1 602 ? -30.46000 -12.38400 44.99400 1.000 23.91416 585 GLU A CA 1
ATOM 5717 C C . GLU A 1 602 ? -29.34700 -12.14200 44.00100 1.000 24.61805 585 GLU A C 1
ATOM 5718 O O . GLU A 1 602 ? -29.60100 -11.74800 42.86300 1.000 26.06728 585 GLU A O 1
ATOM 5725 N N . ILE A 1 603 ? -28.12600 -12.41500 44.41600 1.000 29.28464 586 ILE A N 1
ATOM 5726 C CA . ILE A 1 603 ? -26.96600 -12.35500 43.53300 1.000 33.98672 586 ILE A CA 1
ATOM 5727 C C . ILE A 1 603 ? -27.08700 -13.44400 42.44200 1.000 38.12549 586 ILE A C 1
ATOM 5728 O O . ILE A 1 603 ? -26.72200 -13.19800 41.29600 1.000 40.80967 586 ILE A O 1
ATOM 5734 N N . ARG A 1 604 ? -27.57100 -14.64700 42.81600 1.000 38.46484 587 ARG A N 1
ATOM 5735 C CA . ARG A 1 604 ? -27.75800 -15.77800 41.88600 1.000 32.08638 587 ARG A CA 1
ATOM 5736 C C . ARG A 1 604 ? -28.67400 -15.38300 40.76200 1.000 25.79008 587 ARG A C 1
ATOM 5737 O O . ARG A 1 604 ? -28.36000 -15.59800 39.60100 1.000 23.52177 587 ARG A O 1
ATOM 5751 N N . LYS A 1 605 ? -29.83100 -14.85200 41.14500 1.000 25.57982 588 LYS A N 1
ATOM 5752 C CA . LYS A 1 605 ? -30.86500 -14.33000 40.27100 1.000 29.25000 588 LYS A CA 1
ATOM 5753 C C . LYS A 1 605 ? -30.31200 -13.29600 39.27000 1.000 33.71901 588 LYS A C 1
ATOM 5754 O O . LYS A 1 605 ? -30.61500 -13.35900 38.07600 1.000 34.94209 588 LYS A O 1
ATOM 5764 N N . ASN A 1 606 ? -29.52200 -12.35400 39.75100 1.000 34.05114 589 ASN A N 1
ATOM 5765 C CA . ASN A 1 606 ? -28.95400 -11.34300 38.88200 1.000 38.75967 589 ASN A CA 1
ATOM 5766 C C . ASN A 1 606 ? -27.89700 -11.87800 37.93000 1.000 37.38589 589 ASN A C 1
ATOM 5767 O O . ASN A 1 606 ? -27.94000 -11.52300 36.75200 1.000 37.44335 589 ASN A O 1
ATOM 5775 N N . VAL A 1 607 ? -26.95400 -12.71300 38.40900 1.000 33.87189 590 VAL A N 1
ATOM 5776 C CA . VAL A 1 607 ? -25.94600 -13.26000 37.50400 1.000 33.82791 590 VAL A CA 1
ATOM 5777 C C . VAL A 1 607 ? -26.58100 -14.20500 36.49800 1.000 35.81280 590 VAL A C 1
ATOM 5778 O O . VAL A 1 607 ? -25.99500 -14.46300 35.44200 1.000 31.70020 590 VAL A O 1
ATOM 5783 N N . LEU A 1 608 ? -27.77800 -14.72300 36.82900 1.000 35.80916 591 LEU A N 1
ATOM 5784 C CA . LEU A 1 608 ? -28.45900 -15.64800 35.93300 1.000 33.07102 591 LEU A CA 1
ATOM 5785 C C . LEU A 1 608 ? -28.71100 -15.03500 34.56600 1.000 28.26716 591 LEU A C 1
ATOM 5786 O O . LEU A 1 608 ? -28.39800 -15.68800 33.56500 1.000 25.45503 591 LEU A O 1
ATOM 5792 N N . LYS A 1 609 ? -29.24000 -13.79600 34.49600 1.000 21.59341 592 LYS A N 1
ATOM 5793 C CA . LYS A 1 609 ? -29.46300 -13.21900 33.17600 1.000 19.22853 592 LYS A CA 1
ATOM 5794 C C . LYS A 1 609 ? -28.10300 -12.95700 32.35300 1.000 18.39027 592 LYS A C 1
ATOM 5795 O O . LYS A 1 609 ? -28.10600 -13.04500 31.13300 1.000 15.68627 592 LYS A O 1
ATOM 5805 N N . TYR A 1 610 ? -26.98700 -12.63000 33.02400 1.000 14.36212 593 TYR A N 1
ATOM 5806 C CA . TYR A 1 610 ? -25.69400 -12.50800 32.33200 1.000 18.43240 593 TYR A CA 1
ATOM 5807 C C . TYR A 1 610 ? -25.26200 -13.89300 31.74500 1.000 20.77305 593 TYR A C 1
ATOM 5808 O O . TYR A 1 610 ? -24.85200 -14.01200 30.58600 1.000 21.19372 593 TYR A O 1
ATOM 5819 N N . ASP A 1 611 ? -25.38900 -14.92300 32.56400 1.000 18.17562 594 ASP A N 1
ATOM 5820 C CA . ASP A 1 611 ? -25.10100 -16.28900 32.20000 1.000 16.74769 594 ASP A CA 1
ATOM 5821 C C . ASP A 1 611 ? -26.02200 -16.79200 31.08300 1.000 13.05294 594 ASP A C 1
ATOM 5822 O O . ASP A 1 611 ? -25.52300 -17.39400 30.14600 1.000 14.78477 594 ASP A O 1
ATOM 5828 N N . ASP A 1 612 ? -27.34800 -16.58100 31.16600 1.000 11.36379 595 ASP A N 1
ATOM 5829 C CA . ASP A 1 612 ? -28.24900 -17.00100 30.10500 1.000 9.94310 595 ASP A CA 1
ATOM 5830 C C . ASP A 1 612 ? -27.84700 -16.37600 28.78500 1.000 12.31329 595 ASP A C 1
ATOM 5831 O O . ASP A 1 612 ? -27.87000 -17.07700 27.76700 1.000 18.96386 595 ASP A O 1
ATOM 5837 N N . THR A 1 613 ? -27.53100 -15.09400 28.74800 1.000 11.45793 596 THR A N 1
ATOM 5838 C CA . THR A 1 613 ? -27.12500 -14.51100 27.49400 1.000 16.12790 596 THR A CA 1
ATOM 5839 C C . THR A 1 613 ? -25.91100 -15.24700 26.80500 1.000 19.12872 596 THR A C 1
ATOM 5840 O O . THR A 1 613 ? -25.93900 -15.42900 25.58700 1.000 18.83131 596 THR A O 1
ATOM 5846 N N . ILE A 1 614 ? -24.85700 -15.64600 27.55400 1.000 17.23943 597 ILE A N 1
ATOM 5847 C CA . ILE A 1 614 ? -23.76000 -16.31100 26.81400 1.000 18.54815 597 ILE A CA 1
ATOM 5848 C C . ILE A 1 614 ? -24.12700 -17.72200 26.45700 1.000 18.01900 597 ILE A C 1
ATOM 5849 O O . ILE A 1 614 ? -23.64600 -18.25400 25.46500 1.000 17.01944 597 ILE A O 1
ATOM 5855 N N . ASN A 1 615 ? -24.96400 -18.32700 27.31000 1.000 19.47675 598 ASN A N 1
ATOM 5856 C CA . ASN A 1 615 ? -25.48600 -19.69500 27.19400 1.000 19.67390 598 ASN A CA 1
ATOM 5857 C C . ASN A 1 615 ? -26.31300 -19.80500 25.88600 1.000 18.11580 598 ASN A C 1
ATOM 5858 O O . ASN A 1 615 ? -26.13000 -20.77200 25.14300 1.000 16.16040 598 ASN A O 1
ATOM 5866 N N . GLU A 1 616 ? -27.23400 -18.82700 25.61600 1.000 17.65162 599 GLU A N 1
ATOM 5867 C CA . GLU A 1 616 ? -28.03500 -18.79900 24.37400 1.000 19.24998 599 GLU A CA 1
ATOM 5868 C C . GLU A 1 616 ? -27.24300 -18.59200 23.13600 1.000 17.38728 599 GLU A C 1
ATOM 5869 O O . GLU A 1 616 ? -27.59100 -19.16700 22.09100 1.000 17.09142 599 GLU A O 1
ATOM 5876 N N . GLN A 1 617 ? -26.18700 -17.76900 23.23100 1.000 14.31611 600 GLN A N 1
ATOM 5877 C CA . GLN A 1 617 ? -25.24700 -17.63200 22.12000 1.000 16.36342 600 GLN A CA 1
ATOM 5878 C C . GLN A 1 617 ? -24.61300 -18.99800 21.88600 1.000 18.71270 600 GLN A C 1
ATOM 5879 O O . GLN A 1 617 ? -24.72600 -19.57500 20.80200 1.000 19.62805 600 GLN A O 1
ATOM 5888 N N . ARG A 1 618 ? -23.99600 -19.52900 22.91700 1.000 17.97939 601 ARG A N 1
ATOM 5889 C CA . ARG A 1 618 ? -23.31100 -20.80900 22.83700 1.000 16.94825 601 ARG A CA 1
ATOM 5890 C C . ARG A 1 618 ? -24.13300 -21.95300 22.28100 1.000 16.72505 601 ARG A C 1
ATOM 5891 O O . ARG A 1 618 ? -23.53500 -22.82800 21.63600 1.000 14.63607 601 ARG A O 1
ATOM 5905 N N . LYS A 1 619 ? -25.50200 -21.97700 22.52200 1.000 13.05843 602 LYS A N 1
ATOM 5906 C CA . LYS A 1 619 ? -26.26400 -23.09200 22.01300 1.000 10.44300 602 LYS A CA 1
ATOM 5907 C C . LYS A 1 619 ? -26.35600 -22.94700 20.53900 1.000 15.57644 602 LYS A C 1
ATOM 5908 O O . LYS A 1 619 ? -26.18300 -23.93800 19.83200 1.000 22.75682 602 LYS A O 1
ATOM 5918 N N . VAL A 1 620 ? -26.62900 -21.74700 20.03800 1.000 17.51153 603 VAL A N 1
ATOM 5919 C CA . VAL A 1 620 ? -26.64000 -21.54400 18.59700 1.000 13.66314 603 VAL A CA 1
ATOM 5920 C C . VAL A 1 620 ? -25.31100 -21.93200 17.94300 1.000 19.53489 603 VAL A C 1
ATOM 5921 O O . VAL A 1 620 ? -25.30200 -22.75000 17.02300 1.000 25.77050 603 VAL A O 1
ATOM 5926 N N . ILE A 1 621 ? -24.20500 -21.38900 18.38500 1.000 21.35273 604 ILE A N 1
ATOM 5927 C CA . ILE A 1 621 ? -22.94200 -21.79500 17.75800 1.000 17.47665 604 ILE A CA 1
ATOM 5928 C C . ILE A 1 621 ? -22.68500 -23.32000 17.85000 1.000 16.32190 604 ILE A C 1
ATOM 5929 O O . ILE A 1 621 ? -22.30100 -23.94000 16.85400 1.000 16.80901 604 ILE A O 1
ATOM 5935 N N . TYR A 1 622 ? -22.91400 -23.94900 19.00900 1.000 18.86050 605 TYR A N 1
ATOM 5936 C CA . TYR A 1 622 ? -22.72700 -25.40900 19.09900 1.000 12.85052 605 TYR A CA 1
ATOM 5937 C C . TYR A 1 622 ? -23.65800 -26.21200 18.24900 1.000 10.42869 605 TYR A C 1
ATOM 5938 O O . TYR A 1 622 ? -23.24700 -27.22400 17.70400 1.000 11.71818 605 TYR A O 1
ATOM 5949 N N . ASN A 1 623 ? -24.91000 -25.78400 18.09800 1.000 12.12670 606 ASN A N 1
ATOM 5950 C CA . ASN A 1 623 ? -25.80400 -26.54700 17.22900 1.000 18.88309 606 ASN A CA 1
ATOM 5951 C C . ASN A 1 623 ? -25.27600 -26.54700 15.81400 1.000 25.91935 606 ASN A C 1
ATOM 5952 O O . ASN A 1 623 ? -25.27400 -27.58900 15.15900 1.000 27.56388 606 ASN A O 1
ATOM 596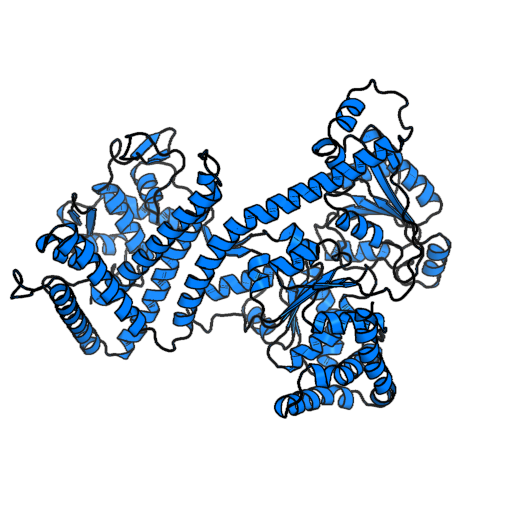0 N N . GLU A 1 624 ? -24.87000 -25.35800 15.33400 1.000 28.48019 607 GLU A N 1
ATOM 5961 C CA . GLU A 1 624 ? -24.28800 -25.17500 14.01100 1.000 34.01141 607 GLU A CA 1
ATOM 5962 C C . GLU A 1 624 ? -23.06300 -26.03200 13.85800 1.000 33.83937 607 GLU A C 1
ATOM 5963 O O . GLU A 1 624 ? -22.98700 -26.83800 12.92900 1.000 32.75830 607 GLU A O 1
ATOM 5970 N N . ARG A 1 625 ? -22.08900 -25.83900 14.76700 1.000 29.95518 608 ARG A N 1
ATOM 5971 C CA . ARG A 1 625 ? -20.86900 -26.62700 14.77500 1.000 22.77163 608 ARG A CA 1
ATOM 5972 C C . ARG A 1 625 ? -21.22600 -28.12200 14.67400 1.000 23.34350 608 ARG A C 1
ATOM 5973 O O . ARG A 1 625 ? -20.56800 -28.85700 13.93400 1.000 20.85274 608 ARG A O 1
ATOM 5987 N N . ASN A 1 626 ? -22.28800 -28.57200 15.38800 1.000 23.42656 609 ASN A N 1
ATOM 5988 C CA . ASN A 1 626 ? -22.66700 -29.98600 15.27400 1.000 24.01783 609 ASN A CA 1
ATOM 5989 C C . ASN A 1 626 ? -23.28300 -30.32600 13.98000 1.000 24.74280 609 ASN A C 1
ATOM 5990 O O . ASN A 1 626 ? -23.04600 -31.42500 13.48800 1.000 25.84848 609 ASN A O 1
ATOM 5998 N N . LYS A 1 627 ? -24.08400 -29.41400 13.41500 1.000 29.65830 610 LYS A N 1
ATOM 5999 C CA . LYS A 1 627 ? -24.69200 -29.65900 12.11300 1.000 35.46373 610 LYS A CA 1
ATOM 6000 C C . LYS A 1 627 ? -23.59800 -29.99800 11.10800 1.000 35.25206 610 LYS A C 1
ATOM 6001 O O . LYS A 1 627 ? -23.78300 -30.84800 10.24400 1.000 34.80134 610 LYS A O 1
ATOM 6011 N N . VAL A 1 628 ? -22.46100 -29.32100 11.22600 1.000 34.37640 611 VAL A N 1
ATOM 6012 C CA . VAL A 1 628 ? -21.30700 -29.55800 10.36700 1.000 37.67297 611 VAL A CA 1
ATOM 6013 C C . VAL A 1 628 ? -20.71200 -30.90400 10.64000 1.000 39.29877 611 VAL A C 1
ATOM 6014 O O . VAL A 1 628 ? -20.51800 -31.69900 9.72300 1.000 43.95895 611 VAL A O 1
ATOM 6019 N N . LEU A 1 629 ? -20.41100 -31.14700 11.91300 1.000 41.20255 612 LEU A N 1
ATOM 6020 C CA . LEU A 1 629 ? -19.82800 -32.38800 12.38200 1.000 41.87830 612 LEU A CA 1
ATOM 6021 C C . LEU A 1 629 ? -20.56200 -33.63800 11.91000 1.000 46.26404 612 LEU A C 1
ATOM 6022 O O . LEU A 1 629 ? -19.89600 -34.64100 11.66000 1.000 47.47869 612 LEU A O 1
ATOM 6028 N N . ASN A 1 630 ? -21.91700 -33.58900 11.81500 1.000 49.29849 613 ASN A N 1
ATOM 6029 C CA . ASN A 1 630 ? -22.83400 -34.69500 11.44800 1.000 63.87112 613 ASN A CA 1
ATOM 6030 C C . ASN A 1 630 ? -23.47000 -34.67200 10.02000 1.000 73.18497 613 ASN A C 1
ATOM 6031 O O . ASN A 1 630 ? -24.43800 -35.39500 9.78000 1.000 76.04143 613 ASN A O 1
ATOM 6039 N N . ASP A 1 631 ? -22.93300 -33.89300 9.10300 1.000 73.76935 614 ASP A N 1
ATOM 6040 C CA . ASP A 1 631 ? -23.47800 -33.63100 7.77800 1.000 69.97662 614 ASP A CA 1
ATOM 6041 C C . ASP A 1 631 ? -24.90400 -33.18500 7.52300 1.000 67.75484 614 ASP A C 1
ATOM 6042 O O . ASP A 1 631 ? -25.21600 -32.01700 7.74900 1.000 62.15727 614 ASP A O 1
ATOM 6048 N N . GLU A 1 632 ? -25.74500 -34.10500 7.00100 0.000 88.87001 615 GLU A N 1
ATOM 6049 C CA . GLU A 1 632 ? -27.11500 -33.83700 6.57700 0.000 99.07001 615 GLU A CA 1
ATOM 6050 C C . GLU A 1 632 ? -27.01400 -33.06300 5.25400 0.000 101.85000 615 GLU A C 1
ATOM 6051 O O . GLU A 1 632 ? -27.41700 -33.59900 4.21900 0.000 100.55000 615 GLU A O 1
ATOM 6058 N N . ASP A 1 633 ? -26.43600 -31.83400 5.30400 1.000 83.55157 616 ASP A N 1
ATOM 6059 C CA . ASP A 1 633 ? -26.19200 -30.90900 4.19400 1.000 79.34788 616 ASP A CA 1
ATOM 6060 C C . ASP A 1 633 ? -26.00800 -29.47500 4.63900 1.000 71.28223 616 ASP A C 1
ATOM 6061 O O . ASP A 1 633 ? -26.92300 -28.89100 5.16100 1.000 68.96563 616 ASP A O 1
ATOM 6067 N N . ILE A 1 634 ? -24.84400 -28.91800 4.42500 1.000 61.00687 617 ILE A N 1
ATOM 6068 C CA . ILE A 1 634 ? -24.53700 -27.53200 4.74300 1.000 48.23866 617 ILE A CA 1
ATOM 6069 C C . ILE A 1 634 ? -24.30000 -26.68100 3.47000 1.000 46.08574 617 ILE A C 1
ATOM 6070 O O . ILE A 1 634 ? -23.91100 -25.53700 3.56700 1.000 43.57647 617 ILE A O 1
ATOM 6076 N N . GLN A 1 635 ? -24.52000 -27.22400 2.30100 1.000 41.16306 618 GLN A N 1
ATOM 6077 C CA . GLN A 1 635 ? -24.28300 -26.44000 1.10800 1.000 33.72166 618 GLN A CA 1
ATOM 6078 C C . GLN A 1 635 ? -25.25700 -25.29900 0.92400 1.000 29.63316 618 GLN A C 1
ATOM 6079 O O . GLN A 1 635 ? -24.88400 -24.30300 0.32200 1.000 27.12904 618 GLN A O 1
ATOM 6088 N N . GLU A 1 636 ? -26.50200 -25.43700 1.39400 1.000 25.85195 619 GLU A N 1
ATOM 6089 C CA . GLU A 1 636 ? -27.41700 -24.32200 1.24700 1.000 30.15789 619 GLU A CA 1
ATOM 6090 C C . GLU A 1 636 ? -27.06200 -23.20400 2.20300 1.000 27.95242 619 GLU A C 1
ATOM 6091 O O . GLU A 1 636 ? -27.26700 -22.03600 1.89800 1.000 25.40009 619 GLU A O 1
ATOM 6098 N N . ASP A 1 637 ? -26.55900 -23.58800 3.37600 1.000 23.18158 620 ASP A N 1
ATOM 6099 C CA . ASP A 1 637 ? -26.08800 -22.68200 4.40000 1.000 18.01089 620 ASP A CA 1
ATOM 6100 C C . ASP A 1 637 ? -24.90300 -21.90400 3.84300 1.000 14.16796 620 ASP A C 1
ATOM 6101 O O . ASP A 1 637 ? -24.77600 -20.71800 4.15100 1.000 14.30230 620 ASP A O 1
ATOM 6107 N N . ILE A 1 638 ? -24.05300 -22.54500 3.01300 1.000 10.35553 621 ILE A N 1
ATOM 6108 C CA . ILE A 1 638 ? -22.96000 -21.77100 2.41100 1.000 12.70012 621 ILE A CA 1
ATOM 6109 C C . ILE A 1 638 ? -23.57000 -20.81100 1.40300 1.000 14.45233 621 ILE A C 1
ATOM 6110 O O . ILE A 1 638 ? -23.17900 -19.64900 1.36900 1.000 18.63915 621 ILE A O 1
ATOM 6116 N N . GLN A 1 639 ? -24.59800 -21.26600 0.64600 1.000 15.98346 622 GLN A N 1
ATOM 6117 C CA . GLN A 1 639 ? -25.25000 -20.37700 -0.29700 1.000 16.50196 622 GLN A CA 1
ATOM 6118 C C . GLN A 1 639 ? -26.03400 -19.24100 0.35000 1.000 20.76527 622 GLN A C 1
ATOM 6119 O O . GLN A 1 639 ? -26.19000 -18.18100 -0.26200 1.000 23.68932 622 GLN A O 1
ATOM 6128 N N . LYS A 1 640 ? -26.51300 -19.44600 1.60100 1.000 20.95260 623 LYS A N 1
ATOM 6129 C CA . LYS A 1 640 ? -27.17700 -18.37600 2.30400 1.000 21.92380 623 LYS A CA 1
ATOM 6130 C C . LYS A 1 640 ? -26.09600 -17.32800 2.72400 1.000 18.04813 623 LYS A C 1
ATOM 6131 O O . LYS A 1 640 ? -26.28700 -16.14400 2.48400 1.000 16.48785 623 LYS A O 1
ATOM 6141 N N . MET A 1 641 ? -24.93900 -17.76800 3.26800 1.000 15.97402 624 MET A N 1
ATOM 6142 C CA . MET A 1 641 ? -23.85600 -16.84900 3.62700 1.000 13.74293 624 MET A CA 1
ATOM 6143 C C . MET A 1 641 ? -23.43800 -16.05900 2.40600 1.000 16.99622 624 MET A C 1
ATOM 6144 O O . MET A 1 641 ? -23.30000 -14.84100 2.49600 1.000 22.15643 624 MET A O 1
ATOM 6150 N N . VAL A 1 642 ? -23.25300 -16.72400 1.27000 1.000 16.66225 625 VAL A N 1
ATOM 6151 C CA . VAL A 1 642 ? -22.87400 -15.99400 0.07600 1.000 20.03154 625 VAL A CA 1
ATOM 6152 C C . VAL A 1 642 ? -23.88800 -14.88600 -0.26300 1.000 23.85875 625 VAL A C 1
ATOM 6153 O O . VAL A 1 642 ? -23.46600 -13.75500 -0.52700 1.000 22.07975 625 VAL A O 1
ATOM 6158 N N . LYS A 1 643 ? -25.19200 -15.19600 -0.25700 1.000 21.86565 626 LYS A N 1
ATOM 6159 C CA . LYS A 1 643 ? -26.23300 -14.20600 -0.54100 1.000 26.89297 626 LYS A CA 1
ATOM 6160 C C . LYS A 1 643 ? -26.22300 -13.06200 0.48300 1.000 23.28121 626 LYS A C 1
ATOM 6161 O O . LYS A 1 643 ? -26.41300 -11.90400 0.12600 1.000 19.31395 626 LYS A O 1
ATOM 6171 N N . ASP A 1 644 ? -26.02800 -13.42000 1.75400 1.000 19.47698 627 ASP A N 1
ATOM 6172 C CA . ASP A 1 644 ? -25.95600 -12.53200 2.88600 1.000 16.41200 627 ASP A CA 1
ATOM 6173 C C . ASP A 1 644 ? -24.97100 -11.46400 2.67900 1.000 16.49413 627 ASP A C 1
ATOM 6174 O O . ASP A 1 644 ? -25.29300 -10.28700 2.82300 1.000 17.74338 627 ASP A O 1
ATOM 6180 N N . ILE A 1 645 ? -23.72300 -11.86200 2.39400 1.000 15.10401 628 ILE A N 1
ATOM 6181 C CA . ILE A 1 645 ? -22.64900 -10.91600 2.15700 1.000 10.38841 628 ILE A CA 1
ATOM 6182 C C . ILE A 1 645 ? -23.06400 -9.92400 1.03700 1.000 11.85619 628 ILE A C 1
ATOM 6183 O O . ILE A 1 645 ? -22.90200 -8.71200 1.21200 1.000 13.89788 628 ILE A O 1
ATOM 6189 N N . ILE A 1 646 ? -23.62500 -10.43400 -0.08500 1.000 14.71283 629 ILE A N 1
ATOM 6190 C CA . ILE A 1 646 ? -24.09400 -9.62000 -1.21900 1.000 16.01233 629 ILE A CA 1
ATOM 6191 C C . ILE A 1 646 ? -25.19100 -8.59200 -0.85900 1.000 17.55897 629 ILE A C 1
ATOM 6192 O O . ILE A 1 646 ? -25.08400 -7.43100 -1.25100 1.000 18.82447 629 ILE A O 1
ATOM 6198 N N . GLN A 1 647 ? -26.21500 -9.01500 -0.11700 1.000 21.60886 630 GLN A N 1
ATOM 6199 C CA . GLN A 1 647 ? -27.31400 -8.16200 0.32700 1.000 24.47523 630 GLN A CA 1
ATOM 6200 C C . GLN A 1 647 ? -26.70700 -7.03500 1.17700 1.000 26.37325 630 GLN A C 1
ATOM 6201 O O . GLN A 1 647 ? -26.96900 -5.85300 0.91000 1.000 21.70697 630 GLN A O 1
ATOM 6210 N N . GLU A 1 648 ? -25.85100 -7.41500 2.18000 1.000 23.54972 631 GLU A N 1
ATOM 6211 C CA . GLU A 1 648 ? -25.20200 -6.45400 3.05700 1.000 25.51138 631 GLU A CA 1
ATOM 6212 C C . GLU A 1 648 ? -24.39000 -5.41600 2.27200 1.000 27.09196 631 GLU A C 1
ATOM 6213 O O . GLU A 1 648 ? -24.47300 -4.23300 2.58500 1.000 24.60342 631 GLU A O 1
ATOM 6220 N N . ALA A 1 649 ? -23.58400 -5.86400 1.26900 1.000 24.14081 632 ALA A N 1
ATOM 6221 C CA . ALA A 1 649 ? -22.80400 -4.95300 0.43800 1.000 14.39404 632 ALA A CA 1
ATOM 6222 C C . ALA A 1 649 ? -23.75500 -4.12700 -0.38500 1.000 15.83337 632 ALA A C 1
ATOM 6223 O O . ALA A 1 649 ? -23.49600 -2.96000 -0.68300 1.000 16.81521 632 ALA A O 1
ATOM 6226 N N . GLY A 1 650 ? -24.86500 -4.72800 -0.76600 1.000 19.33404 633 GLY A N 1
ATOM 6227 C CA . GLY A 1 650 ? -25.83800 -3.98800 -1.54800 1.000 26.10654 633 GLY A CA 1
ATOM 6228 C C . GLY A 1 650 ? -26.37700 -2.80100 -0.78600 1.000 30.09068 633 GLY A C 1
ATOM 6229 O O . GLY A 1 650 ? -26.49800 -1.69000 -1.29900 1.000 29.44935 633 GLY A O 1
ATOM 6231 N N . GLU A 1 651 ? -26.68900 -3.06300 0.46300 1.000 33.06036 634 GLU A N 1
ATOM 6232 C CA . GLU A 1 651 ? -27.24700 -2.11600 1.39700 1.000 35.36537 634 GLU A CA 1
ATOM 6233 C C . GLU A 1 651 ? -26.20700 -1.06300 1.79200 1.000 32.38815 634 GLU A C 1
ATOM 6234 O O . GLU A 1 651 ? -26.51000 0.12900 1.76600 1.000 28.90218 634 GLU A O 1
ATOM 6241 N N . THR A 1 652 ? -24.98100 -1.48700 2.12300 1.000 23.35718 635 THR A N 1
ATOM 6242 C CA . THR A 1 652 ? -23.96200 -0.52500 2.47800 1.000 18.96673 635 THR A CA 1
ATOM 6243 C C . THR A 1 652 ? -23.59400 0.38500 1.32500 1.000 21.21432 635 THR A C 1
ATOM 6244 O O . THR A 1 652 ? -23.61100 1.60600 1.46900 1.000 23.01440 635 THR A O 1
ATOM 6250 N N . TYR A 1 653 ? -23.22800 -0.20200 0.17100 1.000 22.24776 636 TYR A N 1
ATOM 6251 C CA . TYR A 1 653 ? -22.76900 0.63900 -0.91500 1.000 22.72239 636 TYR A CA 1
ATOM 6252 C C . TYR A 1 653 ? -23.78500 1.09100 -1.94900 1.000 23.80624 636 TYR A C 1
ATOM 6253 O O . TYR A 1 653 ? -23.80300 2.26800 -2.29900 1.000 24.63074 636 TYR A O 1
ATOM 6264 N N . LEU A 1 654 ? -24.60100 0.20600 -2.48200 1.000 20.58032 637 LEU A N 1
ATOM 6265 C CA . LEU A 1 654 ? -25.54600 0.65400 -3.48500 1.000 21.72504 637 LEU A CA 1
ATOM 6266 C C . LEU A 1 654 ? -26.66300 1.52700 -2.92600 1.000 28.62017 637 LEU A C 1
ATOM 6267 O O . LEU A 1 654 ? -27.19600 2.33000 -3.65200 1.000 37.51149 637 LEU A O 1
ATOM 6273 N N . ILE A 1 655 ? -27.02900 1.37000 -1.67000 1.000 32.96872 638 ILE A N 1
ATOM 6274 C CA . ILE A 1 655 ? -28.07000 2.20500 -1.09600 1.000 39.86007 638 ILE A CA 1
ATOM 6275 C C . ILE A 1 655 ? -27.48400 3.19700 -0.10300 1.000 41.97999 638 ILE A C 1
ATOM 6276 O O . ILE A 1 655 ? -27.72200 4.39800 -0.24300 1.000 39.15705 638 ILE A O 1
ATOM 6282 N N . GLY A 1 656 ? -26.68800 2.70700 0.87800 1.000 43.19991 639 GLY A N 1
ATOM 6283 C CA . GLY A 1 656 ? -26.13400 3.60200 1.87800 1.000 40.60035 639 GLY A CA 1
ATOM 6284 C C . GLY A 1 656 ? -25.28200 4.68600 1.26400 1.000 40.68675 639 GLY A C 1
ATOM 6285 O O . GLY A 1 656 ? -25.20100 5.79500 1.78800 1.000 40.04329 639 GLY A O 1
ATOM 6287 N N . ARG A 1 657 ? -24.65800 4.36400 0.12700 1.000 36.48632 640 ARG A N 1
ATOM 6288 C CA . ARG A 1 657 ? -23.80300 5.32200 -0.53000 1.000 30.49376 640 ARG A CA 1
ATOM 6289 C C . ARG A 1 657 ? -24.26400 5.75500 -1.88300 1.000 30.77324 640 ARG A C 1
ATOM 6290 O O . ARG A 1 657 ? -23.49000 6.43200 -2.56500 1.000 28.52227 640 ARG A O 1
ATOM 6304 N N . LYS A 1 658 ? -25.49600 5.34500 -2.30800 1.000 32.52390 641 LYS A N 1
ATOM 6305 C CA . LYS A 1 658 ? -26.03700 5.75100 -3.59700 1.000 33.00928 641 LYS A CA 1
ATOM 6306 C C . LYS A 1 658 ? -25.27400 5.28400 -4.76700 1.000 35.26637 641 LYS A C 1
ATOM 6307 O O . LYS A 1 658 ? -24.49200 6.02900 -5.36800 1.000 33.86345 641 LYS A O 1
ATOM 6317 N N . ARG A 1 659 ? -25.52500 4.02400 -5.09100 1.000 31.38953 642 ARG A N 1
ATOM 6318 C CA . ARG A 1 659 ? -24.92200 3.33400 -6.18800 1.000 22.38459 642 ARG A CA 1
ATOM 6319 C C . ARG A 1 659 ? -23.46400 3.57900 -6.33200 1.000 19.02839 642 ARG A C 1
ATOM 6320 O O . ARG A 1 659 ? -23.00900 3.90300 -7.42600 1.000 20.49102 642 ARG A O 1
ATOM 6334 N N . ASP A 1 660 ? -22.71200 3.45900 -5.22200 1.000 16.63533 643 ASP A N 1
ATOM 6335 C CA . ASP A 1 660 ? -21.24800 3.62100 -5.28100 1.000 15.44561 643 ASP A CA 1
ATOM 6336 C C . ASP A 1 660 ? -20.69100 2.30700 -5.88600 1.000 17.37031 643 ASP A C 1
ATOM 6337 O O . ASP A 1 660 ? -20.06600 1.52500 -5.16800 1.000 19.07028 643 ASP A O 1
ATOM 6343 N N . TYR A 1 661 ? -20.95600 2.02000 -7.15600 1.000 16.36259 644 TYR A N 1
ATOM 6344 C CA . TYR A 1 661 ? -20.45200 0.79100 -7.73200 1.000 13.86412 644 TYR A CA 1
ATOM 6345 C C . TYR A 1 661 ? -18.95600 0.58400 -7.46100 1.000 18.38398 644 TYR A C 1
ATOM 6346 O O . TYR A 1 661 ? -18.57400 -0.51600 -7.03900 1.000 22.37208 644 TYR A O 1
ATOM 6357 N N . TYR A 1 662 ? -18.10700 1.58100 -7.66800 1.000 19.27487 645 TYR A N 1
ATOM 6358 C CA . TYR A 1 662 ? -16.68000 1.31000 -7.38900 1.000 19.48814 645 TYR A CA 1
ATOM 6359 C C . TYR A 1 662 ? -16.44700 0.64300 -6.03300 1.000 23.63902 645 TYR A C 1
ATOM 6360 O O . TYR A 1 662 ? -15.64100 -0.27800 -5.92500 1.000 27.42828 645 TYR A O 1
ATOM 6371 N N . GLY A 1 663 ? -17.15700 1.13700 -5.00600 1.000 25.80596 646 GLY A N 1
ATOM 6372 C CA . GLY A 1 663 ? -17.05800 0.59000 -3.66400 1.000 21.79973 646 GLY A CA 1
ATOM 6373 C C . GLY A 1 663 ? -17.76100 -0.73500 -3.45700 1.000 16.31237 646 GLY A C 1
ATOM 6374 O O . GLY A 1 663 ? -17.29900 -1.55800 -2.68200 1.000 13.22659 646 GLY A O 1
ATOM 6376 N N . TYR A 1 664 ? -18.93600 -0.90000 -4.09000 1.000 18.92022 647 TYR A N 1
ATOM 6377 C CA . TYR A 1 664 ? -19.67100 -2.15700 -4.01400 1.000 17.07434 647 TYR A CA 1
ATOM 6378 C C . TYR A 1 664 ? -18.80200 -3.28100 -4.52100 1.000 14.99322 647 TYR A C 1
ATOM 6379 O O . TYR A 1 664 ? -18.69500 -4.32500 -3.86200 1.000 16.95246 647 TYR A O 1
ATOM 6390 N N . PHE A 1 665 ? -18.19700 -3.08600 -5.68300 1.000 14.55769 648 PHE A N 1
ATOM 6391 C CA . PHE A 1 665 ? -17.33500 -4.12900 -6.23200 1.000 17.63481 648 PHE A CA 1
ATOM 6392 C C . PHE A 1 665 ? -15.98600 -4.19700 -5.52800 1.000 18.69664 648 PHE A C 1
ATOM 6393 O O . PHE A 1 665 ? -15.44800 -5.29600 -5.41900 1.000 20.19476 648 PHE A O 1
ATOM 6402 N N . LYS A 1 666 ? -15.42100 -3.07400 -5.07000 1.000 17.47239 649 LYS A N 1
ATOM 6403 C CA . LYS A 1 666 ? -14.10900 -3.17500 -4.43100 1.000 21.73765 649 LYS A CA 1
ATOM 6404 C C . LYS A 1 666 ? -14.25500 -3.94400 -3.13900 1.000 20.28673 649 LYS A C 1
ATOM 6405 O O . LYS A 1 666 ? -13.35100 -4.67600 -2.74900 1.000 14.04651 649 LYS A O 1
ATOM 6415 N N . HIS A 1 667 ? -15.43100 -3.76100 -2.47200 1.000 19.61904 650 HIS A N 1
ATOM 6416 C CA . HIS A 1 667 ? -15.71500 -4.47800 -1.24100 1.000 23.26595 650 HIS A CA 1
ATOM 6417 C C . HIS A 1 667 ? -15.90900 -5.99200 -1.49200 1.000 21.28442 650 HIS A C 1
ATOM 6418 O O . HIS A 1 667 ? -15.26000 -6.80100 -0.81200 1.000 17.66329 650 HIS A O 1
ATOM 6428 N N . LEU A 1 668 ? -16.78600 -6.36100 -2.46100 1.000 16.78176 651 LEU A N 1
ATOM 6429 C CA . LEU A 1 668 ? -17.01300 -7.76000 -2.82100 1.000 12.97177 651 LEU A CA 1
ATOM 6430 C C . LEU A 1 668 ? -15.70300 -8.42500 -3.24000 1.000 12.54976 651 LEU A C 1
ATOM 6431 O O . LEU A 1 668 ? -15.46400 -9.58200 -2.89900 1.000 15.32021 651 LEU A O 1
ATOM 6437 N N . TYR A 1 669 ? -14.87400 -7.73000 -3.95200 1.000 12.06764 652 TYR A N 1
ATOM 6438 C CA . TYR A 1 669 ? -13.57100 -8.26900 -4.31800 1.000 15.62320 652 TYR A CA 1
ATOM 6439 C C . TYR A 1 669 ? -12.64700 -8.47600 -3.13400 1.000 18.50148 652 TYR A C 1
ATOM 6440 O O . TYR A 1 669 ? -11.92800 -9.47900 -3.10500 1.000 22.04247 652 TYR A O 1
ATOM 6451 N N . SER A 1 670 ? -12.60700 -7.55500 -2.17100 1.000 17.78196 653 SER A N 1
ATOM 6452 C CA . SER A 1 670 ? -11.66600 -7.77000 -1.06400 1.000 20.56434 653 SER A CA 1
ATOM 6453 C C . SER A 1 670 ? -12.15300 -8.87900 -0.11900 1.000 18.40997 653 SER A C 1
ATOM 6454 O O . SER A 1 670 ? -11.36000 -9.56100 0.51700 1.000 14.21643 653 SER A O 1
ATOM 6459 N N . THR A 1 671 ? -13.48800 -9.05100 -0.06700 1.000 17.74880 654 THR A N 1
ATOM 6460 C CA . THR A 1 671 ? -14.17300 -10.05300 0.75900 1.000 14.93229 654 THR A CA 1
ATOM 6461 C C . THR A 1 671 ? -14.03100 -11.48900 0.28800 1.000 16.52400 654 THR A C 1
ATOM 6462 O O . THR A 1 671 ? -13.60000 -12.33900 1.06400 1.000 17.64482 654 THR A O 1
ATOM 6468 N N . PHE A 1 672 ? -14.37800 -11.77700 -0.99000 1.000 16.86249 655 PHE A N 1
ATOM 6469 C CA . PHE A 1 672 ? -14.32000 -13.15000 -1.45400 1.000 17.26576 655 PHE A CA 1
ATOM 6470 C C . PHE A 1 672 ? -14.25300 -13.39400 -2.94800 1.000 19.74634 655 PHE A C 1
ATOM 6471 O O . PHE A 1 672 ? -13.84000 -14.48400 -3.34300 1.000 19.85739 655 PHE A O 1
ATOM 6480 N N . MET A 1 673 ? -14.66300 -12.41000 -3.78000 1.000 19.17566 656 MET A N 1
ATOM 6481 C CA . MET A 1 673 ? -14.61600 -12.61900 -5.22000 1.000 15.66003 656 MET A CA 1
ATOM 6482 C C . MET A 1 673 ? -13.26600 -12.49600 -5.89900 1.000 16.83223 656 MET A C 1
ATOM 6483 O O . MET A 1 673 ? -12.51800 -11.56100 -5.65100 1.000 17.35759 656 MET A O 1
ATOM 6489 N N . PRO A 1 674 ? -12.95800 -13.46300 -6.76900 1.000 22.74119 657 PRO A N 1
ATOM 6490 C CA . PRO A 1 674 ? -11.67300 -13.41300 -7.46600 1.000 25.26189 657 PRO A CA 1
ATOM 6491 C C . PRO A 1 674 ? -11.63200 -12.22000 -8.37000 1.000 18.91290 657 PRO A C 1
ATOM 6492 O O . PRO A 1 674 ? -12.67500 -11.74400 -8.84600 1.000 11.91222 657 PRO A O 1
ATOM 6496 N N . ALA A 1 675 ? -10.40200 -11.76100 -8.64100 1.000 18.50428 658 ALA A N 1
ATOM 6497 C CA . ALA A 1 675 ? -10.18200 -10.55700 -9.45900 1.000 22.25491 658 ALA A CA 1
ATOM 6498 C C . ALA A 1 675 ? -10.89800 -10.54400 -10.82500 1.000 21.51248 658 ALA A C 1
ATOM 6499 O O . ALA A 1 675 ? -11.08200 -11.58200 -11.45300 1.000 25.91373 658 ALA A O 1
ATOM 6502 N N . ASP A 1 676 ? -11.27900 -9.37700 -11.26200 1.000 24.73269 659 ASP A N 1
ATOM 6503 C CA . ASP A 1 676 ? -11.96400 -9.16700 -12.53600 1.000 30.21881 659 ASP A CA 1
ATOM 6504 C C . ASP A 1 676 ? -13.19300 -10.01200 -12.90300 1.000 27.42023 659 ASP A C 1
ATOM 6505 O O . ASP A 1 676 ? -13.40600 -10.26400 -14.09300 1.000 27.37822 659 ASP A O 1
ATOM 6511 N N . THR A 1 677 ? -14.01400 -10.42300 -11.93200 1.000 19.63435 660 THR A N 1
ATOM 6512 C CA . THR A 1 677 ? -15.22200 -11.18800 -12.30100 1.000 16.43487 660 THR A CA 1
ATOM 6513 C C . THR A 1 677 ? -16.47200 -10.36600 -12.30500 1.000 16.18619 660 THR A C 1
ATOM 6514 O O . THR A 1 677 ? -17.41700 -10.70700 -13.00600 1.000 21.17330 660 THR A O 1
ATOM 6520 N N . LEU A 1 678 ? -16.50300 -9.29100 -11.50800 1.000 18.08671 661 LEU A N 1
ATOM 6521 C CA . LEU A 1 678 ? -17.67500 -8.43600 -11.35100 1.000 24.19402 661 LEU A CA 1
ATOM 6522 C C . LEU A 1 678 ? -18.05500 -7.46800 -12.48900 1.000 28.42204 661 LEU A C 1
ATOM 6523 O O . LEU A 1 678 ? -18.01800 -6.25100 -12.33000 1.000 28.26979 661 LEU A O 1
ATOM 6529 N N . LEU A 1 679 ? -18.43400 -8.03200 -13.62700 1.000 30.88110 662 LEU A N 1
ATOM 6530 C CA . LEU A 1 679 ? -18.82100 -7.24600 -14.78400 1.000 29.15834 662 LEU A CA 1
ATOM 6531 C C . LEU A 1 679 ? -20.30800 -7.35200 -15.00100 1.000 24.04385 662 LEU A C 1
ATOM 6532 O O . LEU A 1 679 ? -20.77600 -8.42500 -15.37100 1.000 25.80305 662 LEU A O 1
ATOM 6538 N N . ILE A 1 680 ? -21.04900 -6.27200 -14.73000 1.000 20.53734 663 ILE A N 1
ATOM 6539 C CA . ILE A 1 680 ? -22.47700 -6.25000 -14.94300 1.000 28.82280 663 ILE A CA 1
ATOM 6540 C C . ILE A 1 680 ? -22.86400 -5.16500 -15.95600 1.000 39.83067 663 ILE A C 1
ATOM 6541 O O . ILE A 1 680 ? -22.43700 -4.01900 -15.81100 1.000 43.93086 663 ILE A O 1
ATOM 6547 N N . PRO A 1 681 ? -23.62800 -5.50500 -17.01000 1.000 46.02309 664 PRO A N 1
ATOM 6548 C CA . PRO A 1 681 ? -23.92300 -4.35800 -17.87900 1.000 47.87760 664 PRO A CA 1
ATOM 6549 C C . PRO A 1 681 ? -25.33400 -3.87900 -17.59200 1.000 51.23279 664 PRO A C 1
ATOM 6550 O O . PRO A 1 681 ? -26.06300 -4.55200 -16.86700 1.000 52.58726 664 PRO A O 1
ATOM 6554 N N . GLY A 1 682 ? -25.73600 -2.73900 -18.14500 1.000 58.46430 665 GLY A N 1
ATOM 6555 C CA . GLY A 1 682 ? -27.08600 -2.26400 -17.89400 1.000 70.84258 665 GLY A CA 1
ATOM 6556 C C . GLY A 1 682 ? -27.16500 -1.53000 -16.57600 1.000 79.72227 665 GLY A C 1
ATOM 6557 O O . GLY A 1 682 ? -28.21200 -0.98800 -16.22700 1.000 81.66181 665 GLY A O 1
ATOM 6559 N N . VAL A 1 683 ? -26.05000 -1.54600 -15.82000 1.000 87.73956 666 VAL A N 1
ATOM 6560 C CA . VAL A 1 683 ? -25.96100 -0.82600 -14.56200 1.000 100.89152 666 VAL A CA 1
ATOM 6561 C C . VAL A 1 683 ? -26.29500 0.61400 -14.90300 1.000 110.33956 666 VAL A C 1
ATOM 6562 O O . VAL A 1 683 ? -26.03500 1.01800 -16.03300 1.000 113.39841 666 VAL A O 1
ATOM 6567 N N . ASP A 1 684 ? -26.82300 1.38000 -13.94200 1.000 114.60980 667 ASP A N 1
ATOM 6568 C CA . ASP A 1 684 ? -27.35200 2.72500 -14.17300 1.000 116.22741 667 ASP A CA 1
ATOM 6569 C C . ASP A 1 684 ? -28.65900 2.37800 -14.85700 1.000 115.52393 667 ASP A C 1
ATOM 6570 O O . ASP A 1 684 ? -28.68300 2.06700 -16.04600 1.000 115.57603 667 ASP A O 1
ATOM 6576 N N . LYS A 1 685 ? -29.74000 2.40300 -14.08700 1.000 111.48469 668 LYS A N 1
ATOM 6577 C CA . LYS A 1 685 ? -31.05900 2.00900 -14.56100 1.000 103.76118 668 LYS A CA 1
ATOM 6578 C C . LYS A 1 685 ? -31.18300 0.52100 -14.71200 1.000 96.48087 668 LYS A C 1
ATOM 6579 O O . LYS A 1 685 ? -31.51800 -0.04600 -15.75100 1.000 92.63879 668 LYS A O 1
ATOM 6589 N N . LYS A 1 686 ? -30.88500 -0.07900 -13.57500 1.000 89.92440 669 LYS A N 1
ATOM 6590 C CA . LYS A 1 686 ? -30.89100 -1.48100 -13.22400 1.000 80.76600 669 LYS A CA 1
ATOM 6591 C C . LYS A 1 686 ? -31.13700 -1.40800 -11.72800 1.000 70.58855 669 LYS A C 1
ATOM 6592 O O . LYS A 1 686 ? -30.30900 -0.82700 -11.02300 1.000 65.42444 669 LYS A O 1
ATOM 6602 N N . SER A 1 687 ? -32.25800 -1.94300 -11.23500 1.000 59.15994 670 SER A N 1
ATOM 6603 C CA . SER A 1 687 ? -32.53400 -1.84400 -9.80800 1.000 49.67417 670 SER A CA 1
ATOM 6604 C C . SER A 1 687 ? -31.46600 -2.48400 -8.92800 1.000 48.07674 670 SER A C 1
ATOM 6605 O O . SER A 1 687 ? -30.72400 -3.35500 -9.38700 1.000 45.90402 670 SER A O 1
ATOM 6610 N N . VAL A 1 688 ? -31.40800 -2.05900 -7.65500 1.000 46.63758 671 VAL A N 1
ATOM 6611 C CA . VAL A 1 688 ? -30.42100 -2.56500 -6.71900 1.000 43.26619 671 VAL A CA 1
ATOM 6612 C C . VAL A 1 688 ? -30.54500 -4.06500 -6.52500 1.000 42.20358 671 VAL A C 1
ATOM 6613 O O . VAL A 1 688 ? -29.52800 -4.74100 -6.39300 1.000 40.82023 671 VAL A O 1
ATOM 6618 N N . GLN A 1 689 ? -31.78100 -4.59100 -6.50600 1.000 42.56234 672 GLN A N 1
ATOM 6619 C CA . GLN A 1 689 ? -31.93700 -6.02000 -6.34800 1.000 40.28475 672 GLN A CA 1
ATOM 6620 C C . GLN A 1 689 ? -31.36600 -6.80800 -7.49200 1.000 33.40726 672 GLN A C 1
ATOM 6621 O O . GLN A 1 689 ? -30.67500 -7.78700 -7.22800 1.000 30.03001 672 GLN A O 1
ATOM 6630 N N . GLU A 1 690 ? -31.62600 -6.41600 -8.74900 1.000 24.38491 673 GLU A N 1
ATOM 6631 C CA . GLU A 1 690 ? -31.03000 -7.16300 -9.85900 1.000 21.09790 673 GLU A CA 1
ATOM 6632 C C . GLU A 1 690 ? -29.52100 -6.90900 -9.87100 1.000 16.68436 673 GLU A C 1
ATOM 6633 O O . GLU A 1 690 ? -28.79500 -7.60100 -10.57200 1.000 19.34735 673 GLU A O 1
ATOM 6640 N N . ILE A 1 691 ? -29.05800 -5.90500 -9.20400 1.000 14.49508 674 ILE A N 1
ATOM 6641 C CA . ILE A 1 691 ? -27.61400 -5.80400 -9.18600 1.000 20.55974 674 ILE A CA 1
ATOM 6642 C C . ILE A 1 691 ? -27.08400 -6.87400 -8.23100 1.000 23.08434 674 ILE A C 1
ATOM 6643 O O . ILE A 1 691 ? -26.01200 -7.43300 -8.45600 1.000 21.78450 674 ILE A O 1
ATOM 6649 N N . ILE A 1 692 ? -27.88200 -7.20200 -7.19600 1.000 23.81246 675 ILE A N 1
ATOM 6650 C CA . ILE A 1 692 ? -27.50000 -8.22600 -6.23200 1.000 23.83539 675 ILE A CA 1
ATOM 6651 C C . ILE A 1 692 ? -27.75200 -9.61200 -6.84200 1.000 22.51555 675 ILE A C 1
ATOM 6652 O O . ILE A 1 692 ? -26.90500 -10.48900 -6.72400 1.000 21.35067 675 ILE A O 1
ATOM 6658 N N . ASP A 1 693 ? -28.89200 -9.79100 -7.51900 1.000 19.92910 676 ASP A N 1
ATOM 6659 C CA . ASP A 1 693 ? -29.22000 -11.04200 -8.18200 1.000 23.43699 676 ASP A CA 1
ATOM 6660 C C . ASP A 1 693 ? -28.16300 -11.38700 -9.22900 1.000 26.14722 676 ASP A C 1
ATOM 6661 O O . ASP A 1 693 ? -27.70800 -12.52300 -9.30900 1.000 30.90589 676 ASP A O 1
ATOM 6667 N N . SER A 1 694 ? -27.78200 -10.40300 -10.02800 1.000 27.17781 677 SER A N 1
ATOM 6668 C CA . SER A 1 694 ? -26.78100 -10.56200 -11.06700 1.000 28.75796 677 SER A CA 1
ATOM 6669 C C . SER A 1 694 ? -25.41900 -10.88000 -10.49900 1.000 27.87903 677 SER A C 1
ATOM 6670 O O . SER A 1 694 ? -24.69900 -11.71600 -11.04900 1.000 27.89430 677 SER A O 1
ATOM 6675 N N . THR A 1 695 ? -25.05700 -10.20200 -9.41600 1.000 26.27795 678 THR A N 1
ATOM 6676 C CA . THR A 1 695 ? -23.78200 -10.41900 -8.73400 1.000 23.65219 678 THR A CA 1
ATOM 6677 C C . THR A 1 695 ? -23.73700 -11.87600 -8.22800 1.000 28.30531 678 THR A C 1
ATOM 6678 O O . THR A 1 695 ? -22.68600 -12.52500 -8.28300 1.000 28.83929 678 THR A O 1
ATOM 6684 N N . TYR A 1 696 ? -24.89300 -12.37100 -7.72000 1.000 26.50610 679 TYR A N 1
ATOM 6685 C CA . TYR A 1 696 ? -24.99600 -13.72400 -7.21400 1.000 20.54539 679 TYR A CA 1
ATOM 6686 C C . TYR A 1 696 ? -24.79500 -14.76200 -8.27600 1.000 16.99946 679 TYR A C 1
ATOM 6687 O O . TYR A 1 696 ? -24.17200 -15.80000 -8.01600 1.000 13.66437 679 TYR A O 1
ATOM 6698 N N . GLU A 1 697 ? -25.34300 -14.50800 -9.46400 1.000 16.63613 680 GLU A N 1
ATOM 6699 C CA . GLU A 1 697 ? -25.15200 -15.44100 -10.57700 1.000 16.77733 680 GLU A CA 1
ATOM 6700 C C . GLU A 1 697 ? -23.65300 -15.50600 -10.94400 1.000 13.05416 680 GLU A C 1
ATOM 6701 O O . GLU A 1 697 ? -23.15100 -16.57100 -11.29400 1.000 14.20537 680 GLU A O 1
ATOM 6708 N N . ILE A 1 698 ? -22.95500 -14.37900 -10.86800 1.000 13.93414 681 ILE A N 1
ATOM 6709 C CA . ILE A 1 698 ? -21.49300 -14.41900 -11.13500 1.000 15.81247 681 ILE A CA 1
ATOM 6710 C C . ILE A 1 698 ? -20.79000 -15.25200 -10.10000 1.000 14.55438 681 ILE A C 1
ATOM 6711 O O . ILE A 1 698 ? -19.82100 -15.93700 -10.43700 1.000 17.71510 681 ILE A O 1
ATOM 6717 N N . SER A 1 699 ? -21.26700 -15.20100 -8.82300 1.000 14.65937 682 SER A N 1
ATOM 6718 C CA . SER A 1 699 ? -20.68400 -16.04300 -7.76600 1.000 15.51649 682 SER A CA 1
ATOM 6719 C C . SER A 1 699 ? -20.84900 -17.55400 -8.08500 1.000 15.60414 682 SER A C 1
ATOM 6720 O O . SER A 1 699 ? -19.88600 -18.33100 -7.95800 1.000 14.16873 682 SER A O 1
ATOM 6725 N N . LYS A 1 700 ? -22.06100 -17.93200 -8.51200 1.000 14.92010 683 LYS A N 1
ATOM 6726 C CA . LYS A 1 700 ? -22.41100 -19.29400 -8.90200 1.000 13.58194 683 LYS A CA 1
ATOM 6727 C C . LYS A 1 700 ? -21.50700 -19.81900 -9.98800 1.000 14.00396 683 LYS A C 1
ATOM 6728 O O . LYS A 1 700 ? -21.12700 -20.98200 -9.93100 1.000 20.09509 683 LYS A O 1
ATOM 6738 N N . ARG A 1 701 ? -21.15600 -18.99700 -10.96700 1.000 13.90095 684 ARG A N 1
ATOM 6739 C CA . ARG A 1 701 ? -20.21700 -19.40700 -11.99800 1.000 16.51491 684 ARG A CA 1
ATOM 6740 C C . ARG A 1 701 ? -18.76900 -19.53000 -11.44100 1.000 18.90571 684 ARG A C 1
ATOM 6741 O O . ARG A 1 701 ? -17.98800 -20.34400 -11.98100 1.000 19.85993 684 ARG A O 1
ATOM 6755 N N . VAL A 1 702 ? -18.38800 -18.73300 -10.40700 1.000 14.37171 685 VAL A N 1
ATOM 6756 C CA . VAL A 1 702 ? -17.04800 -18.90000 -9.78400 1.000 10.32850 685 VAL A CA 1
ATOM 6757 C C . VAL A 1 702 ? -17.03500 -20.26500 -9.16500 1.000 10.43304 685 VAL A C 1
ATOM 6758 O O . VAL A 1 702 ? -16.05100 -20.98300 -9.21600 1.000 14.62538 685 VAL A O 1
ATOM 6763 N N . TYR A 1 703 ? -18.14400 -20.60600 -8.51700 1.000 12.49767 686 TYR A N 1
ATOM 6764 C CA . TYR A 1 703 ? -18.26100 -21.86600 -7.83900 1.000 11.85119 686 TYR A CA 1
ATOM 6765 C C . TYR A 1 703 ? -18.51400 -23.06400 -8.82100 1.000 11.41781 686 TYR A C 1
ATOM 6766 O O . TYR A 1 703 ? -18.19500 -24.19600 -8.49200 1.000 10.30220 686 TYR A O 1
ATOM 6777 N N . ASP A 1 704 ? -19.07900 -22.78400 -10.00300 1.000 10.33392 687 ASP A N 1
ATOM 6778 C CA . ASP A 1 704 ? -19.23700 -23.82400 -11.00300 1.000 11.78940 687 ASP A CA 1
ATOM 6779 C C . ASP A 1 704 ? -17.76900 -24.18200 -11.46800 1.000 13.50277 687 ASP A C 1
ATOM 6780 O O . ASP A 1 704 ? -17.46900 -25.36500 -11.69300 1.000 14.29567 687 ASP A O 1
ATOM 6786 N N . LEU A 1 705 ? -16.86700 -23.17400 -11.55700 1.000 10.03670 688 LEU A N 1
ATOM 6787 C CA . LEU A 1 705 ? -15.50400 -23.43800 -12.00400 1.000 10.27207 688 LEU A CA 1
ATOM 6788 C C . LEU A 1 705 ? -14.85500 -24.31500 -10.99000 1.000 14.83267 688 LEU A C 1
ATOM 6789 O O . LEU A 1 705 ? -14.24700 -25.31800 -11.35100 1.000 17.03814 688 LEU A O 1
ATOM 6795 N N . LYS A 1 706 ? -15.05900 -23.98200 -9.70800 1.000 13.84669 689 LYS A N 1
ATOM 6796 C CA . LYS A 1 706 ? -14.56000 -24.79300 -8.63200 1.000 11.45150 689 LYS A CA 1
ATOM 6797 C C . LYS A 1 706 ? -15.02800 -26.23300 -8.71700 1.000 13.49223 689 LYS A C 1
ATOM 6798 O O . LYS A 1 706 ? -14.20400 -27.13400 -8.60700 1.000 12.53559 689 LYS A O 1
ATOM 6808 N N . LYS A 1 707 ? -16.38400 -26.47200 -8.86700 1.000 13.83121 690 LYS A N 1
ATOM 6809 C CA . LYS A 1 707 ? -16.97700 -27.81400 -8.99100 1.000 12.36831 690 LYS A CA 1
ATOM 6810 C C . LYS A 1 707 ? -16.42400 -28.63600 -10.19400 1.000 10.40821 690 LYS A C 1
ATOM 6811 O O . LYS A 1 707 ? -16.33000 -29.84200 -10.10800 1.000 10.28730 690 LYS A O 1
ATOM 6821 N N . MET A 1 708 ? -16.09500 -27.97100 -11.31100 1.000 12.81231 691 MET A N 1
ATOM 6822 C CA . MET A 1 708 ? -15.51600 -28.59400 -12.50800 1.000 11.91054 691 MET A CA 1
ATOM 6823 C C . MET A 1 708 ? -14.04900 -28.90800 -12.32900 1.000 19.32535 691 MET A C 1
ATOM 6824 O O . MET A 1 708 ? -13.52800 -29.87800 -12.89600 1.000 21.46532 691 MET A O 1
ATOM 6830 N N . MET A 1 709 ? -13.34500 -28.09500 -11.55500 1.000 18.82760 692 MET A N 1
ATOM 6831 C CA . MET A 1 709 ? -11.90300 -28.37700 -11.40400 1.000 17.56272 692 MET A CA 1
ATOM 6832 C C . MET A 1 709 ? -11.60100 -29.45100 -10.39100 1.000 18.62169 692 MET A C 1
ATOM 6833 O O . MET A 1 709 ? -10.78500 -30.32000 -10.62500 1.000 19.20660 692 MET A O 1
ATOM 6839 N N . LEU A 1 710 ? -12.32900 -29.40000 -9.26400 1.000 22.47140 693 LEU A N 1
ATOM 6840 C CA . LEU A 1 710 ? -12.15600 -30.31600 -8.16400 1.000 20.15490 693 LEU A CA 1
ATOM 6841 C C . LEU A 1 710 ? -13.20900 -31.37000 -8.06500 1.000 15.28294 693 LEU A C 1
ATOM 6842 O O . LEU A 1 710 ? -12.93800 -32.42000 -7.50200 1.000 10.39065 693 LEU A O 1
ATOM 6848 N N . GLY A 1 711 ? -14.45800 -31.07700 -8.50100 1.000 14.40337 694 GLY A N 1
ATOM 6849 C CA . GLY A 1 711 ? -15.48900 -32.11100 -8.40300 1.000 11.53317 694 GLY A CA 1
ATOM 6850 C C . GLY A 1 711 ? -16.39900 -31.83200 -7.24400 1.000 13.69233 694 GLY A C 1
ATOM 6851 O O . GLY A 1 711 ? -15.90400 -31.36400 -6.22600 1.000 17.67445 694 GLY A O 1
ATOM 6853 N N . ILE A 1 712 ? -17.72100 -32.14400 -7.36200 1.000 10.55099 695 ILE A N 1
ATOM 6854 C CA . ILE A 1 712 ? -18.61800 -31.82300 -6.27300 1.000 15.84991 695 ILE A CA 1
ATOM 6855 C C . ILE A 1 712 ? -18.27300 -32.36100 -4.92900 1.000 19.02843 695 ILE A C 1
ATOM 6856 O O . ILE A 1 712 ? -18.63500 -31.70600 -3.96000 1.000 20.18859 695 ILE A O 1
ATOM 6862 N N . ASP A 1 713 ? -17.61100 -33.54400 -4.84000 1.000 21.01910 696 ASP A N 1
ATOM 6863 C CA . ASP A 1 713 ? -17.27600 -34.09100 -3.54000 1.000 21.95370 696 ASP A CA 1
ATOM 6864 C C . ASP A 1 713 ? -16.26000 -33.25500 -2.83800 1.000 22.52342 696 ASP A C 1
ATOM 6865 O O . ASP A 1 713 ? -16.53500 -32.82400 -1.72000 1.000 19.12539 696 ASP A O 1
ATOM 6871 N N . LYS A 1 714 ? -15.09400 -32.98200 -3.48400 1.000 19.77226 697 LYS A N 1
ATOM 6872 C CA . LYS A 1 714 ? -14.13700 -32.12400 -2.82800 1.000 15.36592 697 LYS A CA 1
ATOM 6873 C C . LYS A 1 714 ? -14.75100 -30.77300 -2.45000 1.000 19.44037 697 LYS A C 1
ATOM 6874 O O . LYS A 1 714 ? -14.35500 -30.21500 -1.42600 1.000 19.56363 697 LYS A O 1
ATOM 6884 N N . VAL A 1 715 ? -15.73000 -30.24900 -3.26200 1.000 18.26139 698 VAL A N 1
ATOM 6885 C CA . VAL A 1 715 ? -16.30700 -28.93800 -2.96100 1.000 18.63898 698 VAL A CA 1
ATOM 6886 C C . VAL A 1 715 ? -17.12300 -28.90100 -1.69200 1.000 19.93903 698 VAL A C 1
ATOM 6887 O O . VAL A 1 715 ? -16.88200 -28.03600 -0.85600 1.000 21.71105 698 VAL A O 1
ATOM 6892 N N . ALA A 1 716 ? -18.05900 -29.85400 -1.53900 1.000 20.87453 699 ALA A N 1
ATOM 6893 C CA . ALA A 1 716 ? -18.86400 -30.01800 -0.36100 1.000 20.29580 699 ALA A CA 1
ATOM 6894 C C . ALA A 1 716 ? -17.97400 -30.34100 0.86700 1.000 23.78579 699 ALA A C 1
ATOM 6895 O O . ALA A 1 716 ? -18.29300 -29.90000 1.98100 1.000 19.31528 699 ALA A O 1
ATOM 6898 N N . GLU A 1 717 ? -16.86900 -31.13100 0.66600 1.000 17.74919 700 GLU A N 1
ATOM 6899 C CA . GLU A 1 717 ? -16.03200 -31.44500 1.80600 1.000 19.11401 700 GLU A CA 1
ATOM 6900 C C . GLU A 1 717 ? -15.27600 -30.21800 2.30800 1.000 20.33367 700 GLU A C 1
ATOM 6901 O O . GLU A 1 717 ? -15.20300 -29.98700 3.50500 1.000 19.28974 700 GLU A O 1
ATOM 6908 N N . LEU A 1 718 ? -14.69800 -29.44800 1.37500 1.000 22.19843 701 LEU A N 1
ATOM 6909 C CA . LEU A 1 718 ? -13.95300 -28.22500 1.65600 1.000 19.69686 701 LEU A CA 1
ATOM 6910 C C . LEU A 1 718 ? -14.82200 -27.31300 2.49400 1.000 17.65355 701 LEU A C 1
ATOM 6911 O O . LEU A 1 718 ? -14.34400 -26.69200 3.45600 1.000 14.13135 701 LEU A O 1
ATOM 6917 N N . GLU A 1 719 ? -16.12000 -27.24900 2.11200 1.000 15.33758 702 GLU A N 1
ATOM 6918 C CA . GLU A 1 719 ? -17.09000 -26.44100 2.82000 1.000 10.80374 702 GLU A CA 1
ATOM 6919 C C . GLU A 1 719 ? -17.00900 -26.82100 4.23800 1.000 13.71778 702 GLU A C 1
ATOM 6920 O O . GLU A 1 719 ? -16.86600 -25.93200 5.08200 1.000 17.96961 702 GLU A O 1
ATOM 6927 N N . LYS A 1 720 ? -17.09100 -28.16000 4.54100 1.000 15.54879 703 LYS A N 1
ATOM 6928 C CA . LYS A 1 720 ? -17.06200 -28.71100 5.91100 1.000 13.62758 703 LYS A CA 1
ATOM 6929 C C . LYS A 1 720 ? -15.83100 -28.28600 6.71000 1.000 11.61470 703 LYS A C 1
ATOM 6930 O O . LYS A 1 720 ? -15.94500 -27.72300 7.79500 1.000 9.83508 703 LYS A O 1
ATOM 6940 N N . THR A 1 721 ? -14.65800 -28.58100 6.13900 1.000 10.13125 704 THR A N 1
ATOM 6941 C CA . THR A 1 721 ? -13.36800 -28.28700 6.70500 1.000 10.39227 704 THR A CA 1
ATOM 6942 C C . THR A 1 721 ? -13.20000 -26.86500 7.13900 1.000 14.09034 704 THR A C 1
ATOM 6943 O O . THR A 1 721 ? -12.78900 -26.60300 8.26000 1.000 18.11827 704 THR A O 1
ATOM 6949 N N . VAL A 1 722 ? -13.55800 -25.92900 6.26000 1.000 15.60870 705 VAL A N 1
ATOM 6950 C CA . VAL A 1 722 ? -13.42400 -24.51200 6.49800 1.000 10.83405 705 VAL A CA 1
ATOM 6951 C C . VAL A 1 722 ? -14.43600 -23.92700 7.45900 1.000 11.03631 705 VAL A C 1
ATOM 6952 O O . VAL A 1 722 ? -14.02300 -23.21000 8.36700 1.000 10.39035 705 VAL A O 1
ATOM 6957 N N . LEU A 1 723 ? -15.76200 -24.18200 7.23100 1.000 9.83283 706 LEU A N 1
ATOM 6958 C CA . LEU A 1 723 ? -16.77500 -23.64300 8.09400 1.000 12.16659 706 LEU A CA 1
ATOM 6959 C C . LEU A 1 723 ? -16.35400 -23.91300 9.58100 1.000 18.69232 706 LEU A C 1
ATOM 6960 O O . LEU A 1 723 ? -16.30000 -22.99200 10.39800 1.000 21.18299 706 LEU A O 1
ATOM 6966 N N . LEU A 1 724 ? -16.02100 -25.17800 9.88900 1.000 20.17768 707 LEU A N 1
ATOM 6967 C CA . LEU A 1 724 ? -15.56400 -25.60700 11.21300 1.000 18.89075 707 LEU A CA 1
ATOM 6968 C C . LEU A 1 724 ? -14.30000 -24.83700 11.70100 1.000 20.33064 707 LEU A C 1
ATOM 6969 O O . LEU A 1 724 ? -14.34500 -24.25600 12.78300 1.000 22.88125 707 LEU A O 1
ATOM 6975 N N . LYS A 1 725 ? -13.21800 -24.82700 10.92600 1.000 22.01558 708 LYS A N 1
ATOM 6976 C CA . LYS A 1 725 ? -12.05400 -24.09300 11.38000 1.000 22.45938 708 LYS A CA 1
ATOM 6977 C C . LYS A 1 725 ? -12.32400 -22.61900 11.55700 1.000 19.21005 708 LYS A C 1
ATOM 6978 O O . LYS A 1 725 ? -11.74200 -22.00700 12.43600 1.000 17.67046 708 LYS A O 1
ATOM 6988 N N . VAL A 1 726 ? -13.19200 -22.04900 10.72900 1.000 16.06330 709 VAL A N 1
ATOM 6989 C CA . VAL A 1 726 ? -13.52500 -20.64000 10.90000 1.000 13.96327 709 VAL A CA 1
ATOM 6990 C C . VAL A 1 726 ? -14.38100 -20.36800 12.15700 1.000 12.82627 709 VAL A C 1
ATOM 6991 O O . VAL A 1 726 ? -14.12900 -19.39000 12.86500 1.000 10.36646 709 VAL A O 1
ATOM 6996 N N . VAL A 1 727 ? -15.38000 -21.22800 12.42900 1.000 15.26816 710 VAL A N 1
ATOM 6997 C CA . VAL A 1 727 ? -16.25300 -21.05900 13.60400 1.000 15.88627 710 VAL A CA 1
ATOM 6998 C C . VAL A 1 727 ? -15.46600 -21.09600 14.88700 1.000 16.01459 710 VAL A C 1
ATOM 6999 O O . VAL A 1 727 ? -15.74600 -20.34600 15.83400 1.000 12.35948 710 VAL A O 1
ATOM 7004 N N . ASP A 1 728 ? -14.48900 -21.99500 14.91900 1.000 17.05080 711 ASP A N 1
ATOM 7005 C CA . ASP A 1 728 ? -13.68000 -22.13700 16.11300 1.000 19.51493 711 ASP A CA 1
ATOM 7006 C C . ASP A 1 728 ? -12.84000 -20.95000 16.35900 1.000 17.30890 711 ASP A C 1
ATOM 7007 O O . ASP A 1 728 ? -12.77600 -20.49600 17.48600 1.000 20.64245 711 ASP A O 1
ATOM 7013 N N . GLN A 1 729 ? -12.20000 -20.44100 15.31300 1.000 18.15764 712 GLN A N 1
ATOM 7014 C CA . GLN A 1 729 ? -11.37600 -19.25200 15.44100 1.000 19.00008 712 GLN A CA 1
ATOM 7015 C C . GLN A 1 729 ? -12.11200 -18.11400 16.03100 1.000 19.58827 712 GLN A C 1
ATOM 7016 O O . GLN A 1 729 ? -11.66800 -17.52000 17.02200 1.000 17.13923 712 GLN A O 1
ATOM 7025 N N . TYR A 1 730 ? -13.23700 -17.77100 15.38200 1.000 14.80247 713 TYR A N 1
ATOM 7026 C CA . TYR A 1 730 ? -13.98300 -16.64300 15.85600 1.000 13.18189 713 TYR A CA 1
ATOM 7027 C C . TYR A 1 730 ? -14.70700 -16.86100 17.16300 1.000 20.87690 713 TYR A C 1
ATOM 7028 O O . TYR A 1 730 ? -14.78000 -15.90200 17.94600 1.000 25.50813 713 TYR A O 1
ATOM 7039 N N . TRP A 1 731 ? -15.26200 -18.05600 17.41100 1.000 21.12795 714 TRP A N 1
ATOM 7040 C CA . TRP A 1 731 ? -15.98500 -18.29600 18.65500 1.000 20.26268 714 TRP A CA 1
ATOM 7041 C C . TRP A 1 731 ? -15.00900 -18.29400 19.83800 1.000 17.50797 714 TRP A C 1
ATOM 7042 O O . TRP A 1 731 ? -15.38900 -17.80200 20.89500 1.000 12.55535 714 TRP A O 1
ATOM 7055 N N . ILE A 1 732 ? -13.73100 -18.76000 19.67400 1.000 13.74524 715 ILE A N 1
ATOM 7056 C CA . ILE A 1 732 ? -12.96200 -18.63200 20.89800 1.000 14.45889 715 ILE A CA 1
ATOM 7057 C C . ILE A 1 732 ? -12.68400 -17.21400 21.23600 1.000 15.01126 715 ILE A C 1
ATOM 7058 O O . ILE A 1 732 ? -12.68100 -16.85700 22.40600 1.000 18.38211 715 ILE A O 1
ATOM 7064 N N . ASP A 1 733 ? -12.50400 -16.36200 20.23400 1.000 16.65619 716 ASP A N 1
ATOM 7065 C CA . ASP A 1 733 ? -12.28400 -14.94700 20.50800 1.000 17.24505 716 ASP A CA 1
ATOM 7066 C C . ASP A 1 733 ? -13.56600 -14.30600 21.08600 1.000 18.10373 716 ASP A C 1
ATOM 7067 O O . ASP A 1 733 ? -13.47600 -13.59700 22.07700 1.000 19.61681 716 ASP A O 1
ATOM 7073 N N . HIS A 1 734 ? -14.75800 -14.55500 20.47600 1.000 11.99712 717 HIS A N 1
ATOM 7074 C CA . HIS A 1 734 ? -15.99800 -14.01600 21.02200 1.000 10.76884 717 HIS A CA 1
ATOM 7075 C C . HIS A 1 734 ? -16.16100 -14.36900 22.53900 1.000 12.37485 717 HIS A C 1
ATOM 7076 O O . HIS A 1 734 ? -16.62000 -13.53100 23.29400 1.000 14.30983 717 HIS A O 1
ATOM 7086 N N . ILE A 1 735 ? -15.80000 -15.59100 22.95100 1.000 13.51708 718 ILE A N 1
ATOM 7087 C CA . ILE A 1 735 ? -15.87400 -15.97400 24.34400 1.000 15.28132 718 ILE A CA 1
ATOM 7088 C C . ILE A 1 735 ? -15.13600 -14.96700 25.15600 1.000 24.15170 718 ILE A C 1
ATOM 7089 O O . ILE A 1 735 ? -15.69400 -14.41600 26.10600 1.000 30.51250 718 ILE A O 1
ATOM 7095 N N . ASP A 1 736 ? -13.85200 -14.73900 24.80300 1.000 26.30308 719 ASP A N 1
ATOM 7096 C CA . ASP A 1 736 ? -13.01700 -13.79800 25.52800 1.000 22.56666 719 ASP A CA 1
ATOM 7097 C C . ASP A 1 736 ? -13.59700 -12.38500 25.52200 1.000 23.55150 719 ASP A C 1
ATOM 7098 O O . ASP A 1 736 ? -13.63200 -11.70600 26.55600 1.000 18.69538 719 ASP A O 1
ATOM 7104 N N . ALA A 1 737 ? -14.04600 -11.94300 24.33600 1.000 22.89006 720 ALA A N 1
ATOM 7105 C CA . ALA A 1 737 ? -14.64000 -10.63000 24.18800 1.000 19.64692 720 ALA A CA 1
ATOM 7106 C C . ALA A 1 737 ? -15.88600 -10.49300 25.02800 1.000 20.42404 720 ALA A C 1
ATOM 7107 O O . ALA A 1 737 ? -16.16900 -9.37500 25.47300 1.000 23.11174 720 ALA A O 1
ATOM 7110 N N . MET A 1 738 ? -16.65200 -11.57400 25.24600 1.000 21.38782 721 MET A N 1
ATOM 7111 C CA . MET A 1 738 ? -17.84000 -11.38700 26.09500 1.000 28.02525 721 MET A CA 1
ATOM 7112 C C . MET A 1 738 ? -17.48300 -11.28800 27.56000 1.000 34.52585 721 MET A C 1
ATOM 7113 O O . MET A 1 738 ? -18.16500 -10.58200 28.30200 1.000 39.52845 721 MET A O 1
ATOM 7119 N N . GLU A 1 739 ? -16.42300 -11.99800 27.98700 1.000 42.60465 722 GLU A N 1
ATOM 7120 C CA . GLU A 1 739 ? -15.96600 -11.88200 29.35900 1.000 50.75330 722 GLU A CA 1
ATOM 7121 C C . GLU A 1 739 ? -15.44300 -10.45800 29.59000 1.000 51.35819 722 GLU A C 1
ATOM 7122 O O . GLU A 1 739 ? -15.68200 -9.88000 30.64700 1.000 50.89613 722 GLU A O 1
ATOM 7129 N N . GLN A 1 740 ? -14.74500 -9.89200 28.59700 1.000 50.70849 723 GLN A N 1
ATOM 7130 C CA . GLN A 1 740 ? -14.28100 -8.51300 28.66200 1.000 50.28064 723 GLN A CA 1
ATOM 7131 C C . GLN A 1 740 ? -15.48500 -7.57900 28.78500 1.000 52.70024 723 GLN A C 1
ATOM 7132 O O . GLN A 1 740 ? -15.40200 -6.58200 29.49700 1.000 48.16073 723 GLN A O 1
ATOM 7141 N N . LEU A 1 741 ? -16.59100 -7.88800 28.06600 1.000 51.72904 724 LEU A N 1
ATOM 7142 C CA . LEU A 1 741 ? -17.80400 -7.08700 28.13400 1.000 48.59893 724 LEU A CA 1
ATOM 7143 C C . LEU A 1 741 ? -18.36800 -7.08000 29.53600 1.000 49.27071 724 LEU A C 1
ATOM 7144 O O . LEU A 1 741 ? -18.74600 -6.01000 30.00800 1.000 50.11140 724 LEU A O 1
ATOM 7150 N N . LYS A 1 742 ? -18.44400 -8.25400 30.20600 1.000 50.16610 725 LYS A N 1
ATOM 7151 C CA . LYS A 1 742 ? -18.95000 -8.27400 31.56900 1.000 53.33950 725 LYS A CA 1
ATOM 7152 C C . LYS A 1 742 ? -18.09000 -7.36300 32.41900 1.000 57.96241 725 LYS A C 1
ATOM 7153 O O . LYS A 1 742 ? -18.62000 -6.52100 33.13900 1.000 59.77220 725 LYS A O 1
ATOM 7163 N N . GLN A 1 743 ? -16.76300 -7.52900 32.32300 1.000 66.84609 726 GLN A N 1
ATOM 7164 C CA . GLN A 1 743 ? -15.83000 -6.70000 33.06600 1.000 79.26093 726 GLN A CA 1
ATOM 7165 C C . GLN A 1 743 ? -16.06400 -5.21200 32.87700 1.000 85.32821 726 GLN A C 1
ATOM 7166 O O . GLN A 1 743 ? -16.19200 -4.49400 33.86700 1.000 87.46228 726 GLN A O 1
ATOM 7175 N N . TYR A 1 744 ? -16.18000 -4.73500 31.65700 1.000 88.34248 727 TYR A N 1
ATOM 7176 C CA . TYR A 1 744 ? -16.43900 -3.32400 31.44900 1.000 94.54086 727 TYR A CA 1
ATOM 7177 C C . TYR A 1 744 ? -17.76500 -2.86800 32.00400 1.000 102.48288 727 TYR A C 1
ATOM 7178 O O . TYR A 1 744 ? -17.84000 -1.81000 32.58300 1.000 105.75240 727 TYR A O 1
ATOM 7189 N N . ILE A 1 745 ? -18.81700 -3.62900 31.87100 1.000 110.15969 728 ILE A N 1
ATOM 7190 C CA . ILE A 1 745 ? -20.01200 -3.08400 32.44000 1.000 119.32349 728 ILE A CA 1
ATOM 7191 C C . ILE A 1 745 ? -19.99800 -3.08200 33.93100 1.000 122.82907 728 ILE A C 1
ATOM 7192 O O . ILE A 1 745 ? -20.95200 -2.70900 34.54600 1.000 123.37920 728 ILE A O 1
ATOM 7198 N N . GLY A 1 746 ? -18.87500 -3.44200 34.51200 1.000 123.05925 729 GLY A N 1
ATOM 7199 C CA . GLY A 1 746 ? -18.73200 -3.36600 35.94700 1.000 122.87037 729 GLY A CA 1
ATOM 7200 C C . GLY A 1 746 ? -18.67600 -1.90100 36.32200 1.000 120.77044 729 GLY A C 1
ATOM 7201 O O . GLY A 1 746 ? -19.41700 -1.42700 37.16100 1.000 119.86764 729 GLY A O 1
ATOM 7203 N N . LEU A 1 747 ? -17.78100 -1.19700 35.66900 1.000 120.20187 730 LEU A N 1
ATOM 7204 C CA . LEU A 1 747 ? -17.57900 0.22500 35.81800 1.000 119.88900 730 LEU A CA 1
ATOM 7205 C C . LEU A 1 747 ? -18.83700 1.08200 35.42900 1.000 119.90839 730 LEU A C 1
ATOM 7206 O O . LEU A 1 747 ? -19.89000 1.01800 36.08800 1.000 117.91080 730 LEU A O 1
ATOM 7212 N N . LYS A 1 748 ? -18.71200 1.86700 34.32600 0.000 12.26000 731 LYS A N 1
ATOM 7213 C CA . LYS A 1 748 ? -19.73400 2.77200 33.79800 0.000 28.57000 731 LYS A CA 1
ATOM 7214 C C . LYS A 1 748 ? -21.16900 2.25800 33.80700 0.000 11.80000 731 LYS A C 1
ATOM 7215 O O . LYS A 1 748 ? -21.51900 1.34600 33.05900 0.000 10.82000 731 LYS A O 1
ATOM 7225 N N . SER A 1 749 ? -22.00000 2.89800 34.62600 0.000 39.68999 732 SER A N 1
ATOM 7226 C CA . SER A 1 749 ? -23.40200 2.53000 34.78500 0.000 29.34000 732 SER A CA 1
ATOM 7227 C C . SER A 1 749 ? -24.28400 3.70700 34.36300 0.000 21.55000 732 SER A C 1
ATOM 7228 O O . SER A 1 749 ? -23.75200 4.75400 33.99000 0.000 39.63000 732 SER A O 1
ATOM 7233 N N . TYR A 1 750 ? -25.61400 3.55500 34.41200 0.000 33.48000 733 TYR A N 1
ATOM 7234 C CA . TYR A 1 750 ? -26.48200 4.65400 34.00900 0.000 25.93000 733 TYR A CA 1
ATOM 7235 C C . TYR A 1 750 ? -27.72500 4.83400 34.86200 0.000 27.54000 733 TYR A C 1
ATOM 7236 O O . TYR A 1 750 ? -28.27500 3.86300 35.37700 0.000 30.14000 733 TYR A O 1
ATOM 7247 N N . ALA A 1 751 ? -28.16600 6.08900 35.01000 0.000 34.90001 734 ALA A N 1
ATOM 7248 C CA . ALA A 1 751 ? -29.36600 6.40800 35.77400 0.000 39.02000 734 ALA A CA 1
ATOM 7249 C C . ALA A 1 751 ? -30.61500 6.15900 34.92600 0.000 32.43000 734 ALA A C 1
ATOM 7250 O O . ALA A 1 751 ? -31.25800 7.10400 34.46700 0.000 9.48000 734 ALA A O 1
ATOM 7253 N N . GLN A 1 752 ? -30.93389 4.88871 34.68850 0.000 22.50000 735 GLN A N 1
ATOM 7254 C CA . GLN A 1 752 ? -32.10122 4.51970 33.89397 0.000 8.02000 735 GLN A CA 1
ATOM 7255 C C . GLN A 1 752 ? -32.71014 3.24357 34.44822 0.000 25.57000 735 GLN A C 1
ATOM 7256 O O . GLN A 1 752 ? -33.78472 3.29404 35.04478 0.000 2.00000 735 GLN A O 1
ATOM 7265 N N . LYS A 1 753 ? -32.03365 2.10070 34.25763 0.000 10.16000 736 LYS A N 1
ATOM 7266 C CA . LYS A 1 753 ? -32.55351 0.86032 34.81185 0.000 24.71000 736 LYS A CA 1
ATOM 7267 C C . LYS A 1 753 ? -31.54603 -0.19489 35.26189 0.000 38.71000 736 LYS A C 1
ATOM 7268 O O . LYS A 1 753 ? -31.28769 -0.28175 36.46035 0.000 30.74000 736 LYS A O 1
ATOM 7278 N N . ASP A 1 754 ? -30.95628 -0.97407 34.33355 1.000 92.97247 737 ASP A N 1
ATOM 7279 C CA . ASP A 1 754 ? -30.07540 -2.03024 34.78440 1.000 91.80771 737 ASP A CA 1
ATOM 7280 C C . ASP A 1 754 ? -28.78877 -2.12915 34.03776 1.000 86.95480 737 ASP A C 1
ATOM 7281 O O . ASP A 1 754 ? -28.74117 -1.87915 32.84455 1.000 85.32792 737 ASP A O 1
ATOM 7287 N N . PRO A 1 755 ? -27.71500 -2.46400 34.73400 1.000 76.99422 738 PRO A N 1
ATOM 7288 C CA . PRO A 1 755 ? -26.43900 -2.59500 34.01700 1.000 68.78573 738 PRO A CA 1
ATOM 7289 C C . PRO A 1 755 ? -26.61100 -3.66400 32.94600 1.000 61.92899 738 PRO A C 1
ATOM 7290 O O . PRO A 1 755 ? -25.94500 -3.66100 31.91700 1.000 57.19136 738 PRO A O 1
ATOM 7294 N N . PHE A 1 756 ? -27.53600 -4.58300 33.22400 1.000 56.61773 739 PHE A N 1
ATOM 7295 C CA . PHE A 1 756 ? -27.87100 -5.67000 32.33400 1.000 50.02610 739 PHE A CA 1
ATOM 7296 C C . PHE A 1 756 ? -28.35700 -5.19600 30.96200 1.000 46.20811 739 PHE A C 1
ATOM 7297 O O . PHE A 1 756 ? -27.93700 -5.78400 29.97000 1.000 46.17863 739 PHE A O 1
ATOM 7306 N N . LYS A 1 757 ? -29.21700 -4.15600 30.87400 1.000 46.44649 740 LYS A N 1
ATOM 7307 C CA . LYS A 1 757 ? -29.65100 -3.74000 29.54600 1.000 47.51259 740 LYS A CA 1
ATOM 7308 C C . LYS A 1 757 ? -28.51400 -3.43000 28.56400 1.000 46.51854 740 LYS A C 1
ATOM 7309 O O . LYS A 1 757 ? -28.62000 -3.82400 27.40400 1.000 44.91119 740 LYS A O 1
ATOM 7319 N N . GLU A 1 758 ? -27.44800 -2.72100 29.01000 1.000 42.85054 741 GLU A N 1
ATOM 7320 C CA . GLU A 1 758 ? -26.27700 -2.42700 28.16500 1.000 39.46533 741 GLU A CA 1
ATOM 7321 C C . GLU A 1 758 ? -25.70000 -3.67800 27.76900 1.000 36.13277 741 GLU A C 1
ATOM 7322 O O . GLU A 1 758 ? -25.37000 -3.89600 26.61400 1.000 36.09685 741 GLU A O 1
ATOM 7329 N N . TYR A 1 759 ? -25.51400 -4.50200 28.77400 1.000 30.72417 742 TYR A N 1
ATOM 7330 C CA . TYR A 1 759 ? -24.89900 -5.76100 28.52800 1.000 27.38955 742 TYR A CA 1
ATOM 7331 C C . TYR A 1 759 ? -25.55700 -6.53500 27.43600 1.000 25.05756 742 TYR A C 1
ATOM 7332 O O . TYR A 1 759 ? -24.85400 -7.06100 26.57900 1.000 25.89941 742 TYR A O 1
ATOM 7343 N N . ALA A 1 760 ? -26.89500 -6.61300 27.46400 1.000 23.82369 743 ALA A N 1
ATOM 7344 C CA . ALA A 1 760 ? -27.62400 -7.37700 26.49200 1.000 29.73449 743 ALA A CA 1
ATOM 7345 C C . ALA A 1 760 ? -27.53000 -6.77900 25.13500 1.000 32.17231 743 ALA A C 1
ATOM 7346 O O . ALA A 1 760 ? -27.28700 -7.50600 24.17800 1.000 32.86773 743 ALA A O 1
ATOM 7349 N N . LEU A 1 761 ? -27.73400 -5.45700 25.04400 1.000 32.31960 744 LEU A N 1
ATOM 7350 C CA . LEU A 1 761 ? -27.65700 -4.75600 23.79200 1.000 31.90162 744 LEU A CA 1
ATOM 7351 C C . LEU A 1 761 ? -26.32300 -4.97900 23.15300 1.000 32.82189 744 LEU A C 1
ATOM 7352 O O . LEU A 1 761 ? -26.26200 -5.38000 22.00200 1.000 33.72763 744 LEU A O 1
ATOM 7358 N N . GLU A 1 762 ? -25.25100 -4.74200 23.88900 1.000 32.70254 745 GLU A N 1
ATOM 7359 C CA . GLU A 1 762 ? -23.94800 -4.94400 23.31300 1.000 33.97126 745 GLU A CA 1
ATOM 7360 C C . GLU A 1 762 ? -23.61800 -6.36300 23.03500 1.000 33.20582 745 GLU A C 1
ATOM 7361 O O . GLU A 1 762 ? -22.80800 -6.62500 22.15100 1.000 28.47330 745 GLU A O 1
ATOM 7368 N N . GLY A 1 763 ? -24.20800 -7.28900 23.81300 1.000 27.53025 746 GLY A N 1
ATOM 7369 C CA . GLY A 1 763 ? -23.96900 -8.69200 23.56600 1.000 22.22397 746 GLY A CA 1
ATOM 7370 C C . GLY A 1 763 ? -24.55900 -9.09000 22.23000 1.000 19.51097 746 GLY A C 1
ATOM 7371 O O . GLY A 1 763 ? -23.98300 -9.88300 21.49100 1.000 19.32887 746 GLY A O 1
ATOM 7373 N N . TYR A 1 764 ? -25.73400 -8.54700 21.94500 1.000 23.93809 747 TYR A N 1
ATOM 7374 C CA . TYR A 1 764 ? -26.46800 -8.81000 20.72600 1.000 31.40562 747 TYR A CA 1
ATOM 7375 C C . TYR A 1 764 ? -25.72700 -8.29100 19.51000 1.000 34.07009 747 TYR A C 1
ATOM 7376 O O . TYR A 1 764 ? -25.65600 -8.99800 18.50900 1.000 32.54241 747 TYR A O 1
ATOM 7387 N N . ASP A 1 765 ? -25.17600 -7.06300 19.60200 1.000 32.25473 748 ASP A N 1
ATOM 7388 C CA . ASP A 1 765 ? -24.43400 -6.44400 18.50800 1.000 32.00778 748 ASP A CA 1
ATOM 7389 C C . ASP A 1 765 ? -23.18100 -7.23200 18.26300 1.000 28.56828 748 ASP A C 1
ATOM 7390 O O . ASP A 1 765 ? -22.76200 -7.39300 17.12100 1.000 24.91378 748 ASP A O 1
ATOM 7396 N N . MET A 1 766 ? -22.58700 -7.72600 19.34700 1.000 21.44495 749 MET A N 1
ATOM 7397 C CA . MET A 1 766 ? -21.38200 -8.52500 19.27400 1.000 18.98887 749 MET A CA 1
ATOM 7398 C C . MET A 1 766 ? -21.64300 -9.86000 18.61700 1.000 20.63916 749 MET A C 1
ATOM 7399 O O . MET A 1 766 ? -20.76000 -10.39200 17.93400 1.000 18.23679 749 MET A O 1
ATOM 7405 N N . PHE A 1 767 ? -22.85300 -10.41700 18.86000 1.000 16.95561 750 PHE A N 1
ATOM 7406 C CA . PHE A 1 767 ? -23.21700 -11.68500 18.33700 1.000 14.99565 750 PHE A CA 1
ATOM 7407 C C . PHE A 1 767 ? -23.48400 -11.57700 16.85300 1.000 13.43058 750 PHE A C 1
ATOM 7408 O O . PHE A 1 767 ? -23.14500 -12.49600 16.09400 1.000 13.85590 750 PHE A O 1
ATOM 7417 N N . GLU A 1 768 ? -24.08700 -10.48800 16.43500 1.000 10.56052 751 GLU A N 1
ATOM 7418 C CA . GLU A 1 768 ? -24.18600 -10.24000 15.01400 1.000 10.67939 751 GLU A CA 1
ATOM 7419 C C . GLU A 1 768 ? -22.74700 -10.01400 14.46500 1.000 10.55012 751 GLU A C 1
ATOM 7420 O O . GLU A 1 768 ? -22.41600 -10.53000 13.39600 1.000 10.83618 751 GLU A O 1
ATOM 7427 N N . ALA A 1 769 ? -21.88800 -9.27600 15.16200 1.000 10.57452 752 ALA A N 1
ATOM 7428 C CA . ALA A 1 769 ? -20.53000 -9.17600 14.58700 1.000 17.14774 752 ALA A CA 1
ATOM 7429 C C . ALA A 1 769 ? -19.83900 -10.51900 14.43500 1.000 20.27925 752 ALA A C 1
ATOM 7430 O O . ALA A 1 769 ? -19.04500 -10.68200 13.51300 1.000 19.35810 752 ALA A O 1
ATOM 7433 N N . LEU A 1 770 ? -20.16200 -11.49800 15.33000 1.000 20.92488 753 LEU A N 1
ATOM 7434 C CA . LEU A 1 770 ? -19.50000 -12.78200 15.24200 1.000 18.13386 753 LEU A CA 1
ATOM 7435 C C . LEU A 1 770 ? -19.93000 -13.52100 13.97600 1.000 14.56577 753 LEU A C 1
ATOM 7436 O O . LEU A 1 770 ? -19.08000 -14.03600 13.24500 1.000 10.35387 753 LEU A O 1
ATOM 7442 N N . ASN A 1 771 ? -21.23800 -13.59100 13.74900 1.000 10.39282 754 ASN A N 1
ATOM 7443 C CA . ASN A 1 771 ? -21.71600 -14.26200 12.58500 1.000 10.30838 754 ASN A CA 1
ATOM 7444 C C . ASN A 1 771 ? -21.30600 -13.58100 11.25900 1.000 13.46051 754 ASN A C 1
ATOM 7445 O O . ASN A 1 771 ? -21.16700 -14.26100 10.24700 1.000 14.31026 754 ASN A O 1
ATOM 7453 N N . LYS A 1 772 ? -21.09800 -12.25800 11.27400 1.000 14.45003 755 LYS A N 1
ATOM 7454 C CA . LYS A 1 772 ? -20.65300 -11.56100 10.08600 1.000 16.07678 755 LYS A CA 1
ATOM 7455 C C . LYS A 1 772 ? -19.23000 -11.97700 9.80300 1.000 15.81483 755 LYS A C 1
ATOM 7456 O O . LYS A 1 772 ? -18.88000 -12.24200 8.64300 1.000 15.43300 755 LYS A O 1
ATOM 7466 N N . ASN A 1 773 ? -18.42700 -12.10800 10.85100 1.000 11.69822 756 ASN A N 1
ATOM 7467 C CA . ASN A 1 773 ? -17.04600 -12.56000 10.66600 1.000 17.66027 756 ASN A CA 1
ATOM 7468 C C . ASN A 1 773 ? -16.91700 -13.98500 10.08900 1.000 17.36569 756 ASN A C 1
ATOM 7469 O O . ASN A 1 773 ? -16.13300 -14.20400 9.17100 1.000 16.97939 756 ASN A O 1
ATOM 7477 N N . ILE A 1 774 ? -17.66600 -14.93400 10.64400 1.000 20.53751 757 ILE A N 1
ATOM 7478 C CA . ILE A 1 774 ? -17.67600 -16.34400 10.21000 1.000 22.84892 757 ILE A CA 1
ATOM 7479 C C . ILE A 1 774 ? -18.03500 -16.45300 8.75100 1.000 23.34149 757 ILE A C 1
ATOM 7480 O O . ILE A 1 774 ? -17.34200 -17.14700 8.01300 1.000 21.49202 757 ILE A O 1
ATOM 7486 N N . ARG A 1 775 ? -19.11300 -15.76400 8.32300 1.000 21.29103 758 ARG A N 1
ATOM 7487 C CA . ARG A 1 775 ? -19.47600 -15.88000 6.93300 1.000 21.13279 758 ARG A CA 1
ATOM 7488 C C . ARG A 1 775 ? -18.48500 -15.29200 5.97600 1.000 16.81938 758 ARG A C 1
ATOM 7489 O O . ARG A 1 775 ? -18.16800 -15.93800 4.99400 1.000 17.47719 758 ARG A O 1
ATOM 7503 N N . GLU A 1 776 ? -18.00900 -14.10200 6.23800 1.000 12.69531 759 GLU A N 1
ATOM 7504 C CA . GLU A 1 776 ? -17.01600 -13.46100 5.39600 1.000 12.98230 759 GLU A CA 1
ATOM 7505 C C . GLU A 1 776 ? -15.71500 -14.30200 5.26500 1.000 11.15226 759 GLU A C 1
ATOM 7506 O O . GLU A 1 776 ? -15.13100 -14.38500 4.18400 1.000 10.36875 759 GLU A O 1
ATOM 7513 N N . ALA A 1 777 ? -15.27200 -14.90900 6.36200 1.000 10.24814 760 ALA A N 1
ATOM 7514 C CA . ALA A 1 777 ? -14.09500 -15.74500 6.32700 1.000 10.00395 760 ALA A CA 1
ATOM 7515 C C . ALA A 1 777 ? -14.31800 -17.14200 5.69400 1.000 11.17670 760 ALA A C 1
ATOM 7516 O O . ALA A 1 777 ? -13.42200 -17.65000 5.01300 1.000 11.80817 760 ALA A O 1
ATOM 7519 N N . THR A 1 778 ? -15.46100 -17.79900 5.94000 1.000 14.12313 761 THR A N 1
ATOM 7520 C CA . THR A 1 778 ? -15.80100 -19.08500 5.31500 1.000 14.05628 761 THR A CA 1
ATOM 7521 C C . THR A 1 778 ? -15.83400 -18.86100 3.82500 1.000 14.67080 761 THR A C 1
ATOM 7522 O O . THR A 1 778 ? -15.05900 -19.46200 3.08500 1.000 15.39542 761 THR A O 1
ATOM 7528 N N . VAL A 1 779 ? -16.72600 -17.92900 3.39600 1.000 13.31685 762 VAL A N 1
ATOM 7529 C CA . VAL A 1 779 ? -16.92300 -17.58600 2.01600 1.000 10.37868 762 VAL A CA 1
ATOM 7530 C C . VAL A 1 779 ? -15.61800 -17.16400 1.30300 1.000 12.47174 762 VAL A C 1
ATOM 7531 O O . VAL A 1 779 ? -15.39600 -17.61100 0.17900 1.000 13.98686 762 VAL A O 1
ATOM 7536 N N . GLN A 1 780 ? -14.76700 -16.36700 1.92000 1.000 12.59638 763 GLN A N 1
ATOM 7537 C CA . GLN A 1 780 ? -13.50300 -15.97800 1.28800 1.000 12.98754 763 GLN A CA 1
ATOM 7538 C C . GLN A 1 780 ? -12.68500 -17.23000 0.97100 1.000 17.77658 763 GLN A C 1
ATOM 7539 O O . GLN A 1 780 ? -12.20400 -17.44200 -0.14600 1.000 16.83792 763 GLN A O 1
ATOM 7548 N N . TYR A 1 781 ? -12.52900 -18.06700 1.99500 1.000 19.49533 764 TYR A N 1
ATOM 7549 C CA . TYR A 1 781 ? -11.78700 -19.29600 1.88500 1.000 14.56309 764 TYR A CA 1
ATOM 7550 C C . TYR A 1 781 ? -12.26400 -20.27800 0.81200 1.000 14.90959 764 TYR A C 1
ATOM 7551 O O . TYR A 1 781 ? -11.43900 -20.92400 0.18300 1.000 12.65705 764 TYR A O 1
ATOM 7562 N N . LEU A 1 782 ? -13.59500 -20.43900 0.66200 1.000 15.80424 765 LEU A N 1
ATOM 7563 C CA . LEU A 1 782 ? -14.18000 -21.28400 -0.36500 1.000 15.21747 765 LEU A CA 1
ATOM 7564 C C . LEU A 1 782 ? -14.10300 -20.66400 -1.81800 1.000 20.61727 765 LEU A C 1
ATOM 7565 O O . LEU A 1 782 ? -13.87500 -21.39800 -2.77900 1.000 26.01031 765 LEU A O 1
ATOM 7571 N N . TYR A 1 783 ? -14.25200 -19.33800 -1.95100 1.000 18.93317 766 TYR A N 1
ATOM 7572 C CA . TYR A 1 783 ? -14.30900 -18.62600 -3.23200 1.000 11.70048 766 TYR A CA 1
ATOM 7573 C C . TYR A 1 783 ? -13.12300 -17.81100 -3.76400 1.000 13.76655 766 TYR A C 1
ATOM 7574 O O . TYR A 1 783 ? -12.96500 -17.67800 -4.97100 1.000 19.81886 766 TYR A O 1
ATOM 7585 N N . LYS A 1 784 ? -12.31500 -17.24300 -2.89100 1.000 17.88153 767 LYS A N 1
ATOM 7586 C CA . LYS A 1 784 ? -11.24700 -16.35700 -3.30500 1.000 20.77142 767 LYS A CA 1
ATOM 7587 C C . LYS A 1 784 ? -9.92700 -16.88100 -3.84000 1.000 23.44020 767 LYS A C 1
ATOM 7588 O O . LYS A 1 784 ? -9.30700 -16.17700 -4.63300 1.000 28.25582 767 LYS A O 1
ATOM 7598 N N . PHE A 1 785 ? -9.48100 -18.05200 -3.44500 1.000 28.27280 768 PHE A N 1
ATOM 7599 C CA . PHE A 1 785 ? -8.17000 -18.47500 -3.94000 1.000 31.96399 768 PHE A CA 1
ATOM 7600 C C . PHE A 1 785 ? -8.08100 -19.82400 -4.60700 1.000 31.03562 768 PHE A C 1
ATOM 7601 O O . PHE A 1 785 ? -7.12100 -20.57500 -4.39600 1.000 30.19211 768 PHE A O 1
ATOM 7610 N N . ASN A 1 786 ? -9.07800 -20.13000 -5.40800 1.000 31.44609 769 ASN A N 1
ATOM 7611 C CA . ASN A 1 786 ? -9.11800 -21.37400 -6.15200 1.000 36.19851 769 ASN A CA 1
ATOM 7612 C C . ASN A 1 786 ? -8.27000 -21.24400 -7.44700 1.000 39.56490 769 ASN A C 1
ATOM 7613 O O . ASN A 1 786 ? -7.62100 -20.18400 -7.63500 1.000 40.18607 769 ASN A O 1
#

Organism: Clostridioides difficile (strain 630) (NCBI:txid272563)